Protein 5AB4 (pdb70)

CATH classification: 3.40.47.10

Sequence (800 aa):
SQVVRIVGVGRTGIGKLHKSVDELAASALKCALVDANMKQCDLQALIAVPSLASPQFMQAHHIATVAGLFPTKGKFIVRTVDTGGAGPITALGMAVDLVRTRCAETVAVIAADAVLSMGSGAFAERSNASLRRSGLPEPCIPHGYDRYAQWYMSRYGLKREQLAMVPVLMSKMAERHPEAMCQKAYTLDEVLHSRCVAPVTNLLECARRADGAVALIVSGEAHYAEHFAHLGGSKPIIASVAEASGPLFPPGSSDDIVPDIFSCRHAARDAFLSANLNVGDIHFFGLYDCFPICLIQAVEAVGLCPEGKGGEFMETAYNEMLNNGGVLDPSKFPINTHGGLQCFGAPWEVPAMYNITEAIAQLSEEAGDRQLTPVPKRALVYGNGGIFSASSVAILISDLSQVVRIVGVGRTGIGKLHKSVDELAASALKCALVDANMKQCDLQALIAVPSLASPQFMQAHHIATVAGLFPTKGKFIVRTVDTGGAGPITALGMAVDLVRTRCAETVAVIAADAVLSMGSGAFAERSNASLRRSGLPEPCIPHGYDRYAQWYMSRYGLKREQLAMVPVLMSKMAERHPEAMCQKAYTLDEVLHSRCVAPVTNLLECARRADGAVALIVSGEAHYAEHFAHLGGSKPIIASVAEASGPLFPPGSSDDIVPDIFSCRHAARDAFLSANLNVGDIHFFGLYDCFPICLIQAVEAVGLCPEGKGGEFMETAYNEMLNNGGVLDPSKFPINTHGGLQCFGAPWEVPAMYNITEAIAQLSEEAGDRQLTPVPKRALVYGNGGIFSASSVAILISDL

Organism: Trypanosoma brucei gambiense (strain MHOM/CI/86/DAL972) (NCBI:txid679716)

Solvent-accessible surface area: 26869 Å² total; per-residue (Å²): 28,139,41,2,15,1,0,1,32,4,67,19,35,24,10,117,44,155,82,61,5,27,89,0,0,16,36,0,4,119,62,0,7,120,71,0,124,12,151,71,56,40,4,37,0,0,0,0,2,32,6,22,25,48,72,22,32,0,3,0,0,6,3,0,21,52,23,33,12,25,110,39,156,46,73,5,4,2,12,6,0,16,1,0,6,0,0,0,0,1,0,0,12,9,0,11,58,10,2,118,87,154,39,2,52,0,0,0,0,1,1,2,0,6,0,31,52,42,30,73,58,37,52,42,119,87,8,24,35,2,4,96,141,19,74,9,71,126,56,7,33,21,29,0,1,6,51,0,3,67,18,6,48,102,133,30,37,6,116,51,68,14,3,0,11,0,0,1,0,0,0,35,1,0,72,53,7,113,65,6,36,9,100,171,21,28,72,18,83,93,0,47,156,18,147,90,26,3,83,13,6,2,94,46,1,27,34,99,65,0,0,0,0,0,0,0,0,0,0,0,57,54,12,30,58,116,106,42,113,127,155,3,0,41,27,0,9,10,26,8,39,10,20,0,11,0,14,0,21,1,74,41,64,45,131,90,6,75,56,103,30,15,4,1,116,51,0,1,141,44,0,22,122,80,23,130,31,87,47,53,39,5,116,0,4,0,0,10,0,14,14,5,3,0,0,0,6,0,0,18,12,5,45,45,19,93,104,3,73,0,1,86,38,0,64,91,10,21,66,76,6,100,125,81,69,22,74,4,56,19,71,116,1,28,0,0,0,3,0,1,4,2,0,3,1,9,0,38,2,1,0,0,0,4,0,0,8,4,0,16,19,0,1,9,94,116,0,56,120,21,33,11,98,120,51,3,141,62,0,0,0,1,0,2,1,16,1,5,0,3,4,0,0,0,0,0,7,14,83,176,10,117,31,1,38,1,3,1,30,3,65,19,34,19,6,116,61,141,96,46,2,13,86,3,0,17,34,0,4,123,62,0,11,123,74,0,102,11,147,76,46,39,3,67,0,0,0,0,2,34,4,18,18,49,72,26,31,0,3,0,0,3,4,0,24,52,24,40,10,32,136,37,135,40,44,4,4,1,19,7,0,15,4,0,4,1,0,0,0,4,0,0,12,3,0,12,52,6,0,91,77,152,51,4,47,2,0,0,0,1,0,2,1,7,0,38,37,34,31,84,51,27,37,41,111,93,8,25,42,7,2,111,163,14,70,15,70,138,44,11,24,18,29,0,2,2,44,1,1,68,17,7,69,96,133,53,47,14,116,44,78,14,2,0,8,0,0,3,0,0,0,42,0,0,75,53,15,106,75,5,58,4,88,162,20,22,85,36,85,64,0,58,153,22,153,82,23,2,86,19,4,11,67,40,0,20,29,76,54,0,0,0,0,0,0,0,0,0,0,1,67,75,36,19,64,131,110,28,94,138,119,4,0,31,27,0,5,4,17,8,35,12,25,8,10,2,12,0,26,3,39,81,65,60,85,110,3,60,53,80,12,13,7,1,110,76,0,0,113,39,0,12,137,84,17,138,41,87,41,54,57,2,99,0,1,0,0,14,0,10,12,2,2,0,0,0,13,0,0,16,3,1,35,49,19,91,112,13,88,1,2,85,39,0,60,84,6,29,72,87,3,102,144,91,66,27,82,7,54,8,44,134,1,16,0,0,0,3,0,1,3,2,0,4,0,8,0,34,2,1,0,0,0,5,0,0,25,5,0,13,14,0,5,22,121,112,0,62,118,18,32,4,95,117,59,6,128,49,0,0,0,1,0,2,0,13,1,2,0,3,2,0,0,0,0,0,7,4,87,155

Secondary structure (DSSP, 8-state):
--SEEEEEEEE---B-----HHHHHHHHHHHHHHHTT--GGG--EEEE---SSS--TTHHHHHHHHTT--S-SS--EEEEEEBTBTHHHHHHHHHHHHHHTTS-SEEEEEEEEETTTT-HHHHHHHHHHTTTTS-PPSSHHHHHHHHHHHHHHHHT---HHHHHHHHHHHHHHHTT-TT-S--SPPPHHHHHTSPEEETTEEGGGS--B-EEEEEEEEEEHHHHHHHT--TTTTS-EEEEEEEEE--SS--SSSSS--GGG--HHHHHHHHHHHHT--GGG---EEE--SSHHHHHHHHHHHTSS-TT-HHHHHHHHHHHHHTTTS---GGG--B-TT-HHHHT-B-TT-THHHHHHHHHHHHTT--GGG--SSPPSEEEEEEEETTTTEEEEEEEES--/--SEEEEEEEE---B-----HHHHHHHHHHHHHHHTT--GGG--EEEE---SSS--TTHHHHHHHHTT--S-SS--EEEEEE-GGGHHHHHHHHHHHHHHTTS-SEEEEEEEEETTTT-HHHHHHHHHHTTTTS-PPSSHHHHHHHHHHHHHHHHT---HHHHHHHHHHHHHHHTTSTTSS--SPPPHHHHHTSPEEETTEEGGGS--B-EEEEEEEEEEHHHHHTTT--TTTTS-EEEEEEEEE--SS--TTS----GGG--HHHHHHHHHHHHT--GGG---EE---SSHHHHHHHHHHHTSS-TT-HHHHHHHHHHHHHTTTS---GGGS-B-TT-HHHHT-B-TT-THHHHHHHHHHHHTT--GGG--SSPPSEEEEEEEETTTTEEEEEEEES--

Foldseek 3Di:
DVFKWQQFKFKDFKFQDPDDQLRQQLRQQVRRQVRNVHDLQQWQEEEEEAELLDGDDLVFVVSCVVSVSPDYDDHYYYDYDDQWLQRQQVVVVVQVVCCVVVNIFKYKYKYWYFLPNSDDVSNQVSCCVLCPPQPAPPVRQVSQLVLVVVLLCVVLVFDLLLQLLLLQVLLQLQLLAPRWQRNHGDDSVVSVVACCDYPSHHPLQAFAAMGMMMMTMMGHPVCSCVPPNLQFLLTWTFLFKFKDFADLGDPPPSVVDDPVRFCQLVGLVRQCVSSVHALVLAQAEEFAPRGSSRQLCNCCSSPVDPPSCSSVLSVVQSVVCVVPVVHRQCNSPRYNSNSHRSIRHDRTNHRLVVRVVCSSCQQVQNNPPSHDPPRRQKHKGWTHRRNSGMIMIIMIGRHD/DQWKWQQFKFKDFKFQDPDDQLRQQLRQVVRRCVRNQHDLQLWAEEEEEAELLDGDDLVQVVSCVSSPSPPYPPHHYYYYDDFWLQPQQVVVQVQSVCCNVVVTFKYKYKYFYRLVNSDPVSNQVSCCVVCPPQPADPVRQVSLLVLVVVLLCPPLVFDLLLQLLLLQLLLLLALQPPRWQRNHGDDSVRSVVAPCRYDSFHDLQAFFAIGMMMMTMMGHPVPSPVPRHLCLLQTWTFQFKFKWFADLGDDPVSDVDDPVRQTAQVQLVVQCVSNVHADVQAQAEEAARRGSVRVQCNCCRRPVDPPSCSSVLSVVQVVVLVVPPVRRQCQSVNYNSNSHSSIRHDSTNHRLVVSVVCSSCLCVVNSGPSHHPPRRQKHKGWTARRNSGMIMIIIIGRDD

Radius of gyration: 26.36 Å; Cα contacts (8 Å, |Δi|>4): 2101; chains: 2; bounding box: 57×54×94 Å

B-factor: mean 47.09, std 11.12, range [27.19, 120.5]

Structure (mmCIF, N/CA/C/O backbone):
data_5AB4
#
_entry.id   5AB4
#
_cell.length_a   67.448
_cell.length_b   67.448
_cell.length_c   157.050
_cell.angle_alpha   90.00
_cell.angle_beta   90.00
_cell.angle_gamma   120.00
#
_symmetry.space_group_name_H-M   'P 32'
#
loop_
_entity.id
_entity.type
_entity.pdbx_description
1 polymer 'SCP2-THIOLASE LIKE PROTEIN'
2 water water
#
loop_
_atom_site.group_PDB
_atom_site.id
_atom_site.type_symbol
_atom_site.label_atom_id
_atom_site.label_alt_id
_atom_site.label_comp_id
_atom_site.label_asym_id
_atom_site.label_entity_id
_atom_site.label_seq_id
_atom_site.pdbx_PDB_ins_code
_atom_site.Cartn_x
_atom_site.Cartn_y
_atom_site.Cartn_z
_atom_site.occupancy
_atom_site.B_iso_or_equiv
_atom_site.auth_seq_id
_atom_site.auth_comp_id
_atom_site.auth_asym_id
_atom_site.auth_atom_id
_atom_site.pdbx_PDB_model_num
ATOM 1 N N . SER A 1 19 ? 1.942 56.441 -8.368 1.00 56.33 3 SER A N 1
ATOM 2 C CA . SER A 1 19 ? 0.600 56.019 -7.982 1.00 50.97 3 SER A CA 1
ATOM 3 C C . SER A 1 19 ? -0.462 57.086 -8.260 1.00 55.06 3 SER A C 1
ATOM 4 O O . SER A 1 19 ? -1.602 56.957 -7.819 1.00 61.07 3 SER A O 1
ATOM 6 N N . GLN A 1 20 ? -0.091 58.133 -8.993 1.00 54.92 4 GLN A N 1
ATOM 7 C CA . GLN A 1 20 ? -1.057 59.138 -9.439 1.00 53.72 4 GLN A CA 1
ATOM 8 C C . GLN A 1 20 ? -1.660 58.765 -10.788 1.00 56.40 4 GLN A C 1
ATOM 9 O O . GLN A 1 20 ? -2.864 58.897 -10.999 1.00 57.94 4 GLN A O 1
ATOM 15 N N . VAL A 1 21 ? -0.821 58.313 -11.709 1.00 52.71 5 VAL A N 1
ATOM 16 C CA . VAL A 1 21 ? -1.334 57.759 -12.949 1.00 47.24 5 VAL A CA 1
ATOM 17 C C . VAL A 1 21 ? -1.491 56.277 -12.659 1.00 49.52 5 VAL A C 1
ATOM 18 O O . VAL A 1 21 ? -0.567 55.645 -12.156 1.00 54.39 5 VAL A O 1
ATOM 22 N N . VAL A 1 22 ? -2.664 55.723 -12.938 1.00 46.53 6 VAL A N 1
ATOM 23 C CA . VAL A 1 22 ? -2.950 54.359 -12.516 1.00 44.89 6 VAL A CA 1
ATOM 24 C C . VAL A 1 22 ? -3.191 53.467 -13.728 1.00 45.80 6 VAL A C 1
ATOM 25 O O . VAL A 1 22 ? -4.003 53.774 -14.597 1.00 39.05 6 VAL A O 1
ATOM 29 N N . ARG A 1 23 ? -2.456 52.363 -13.781 1.00 44.27 7 ARG A N 1
ATOM 30 C CA . ARG A 1 23 ? -2.482 51.498 -14.942 1.00 42.03 7 ARG A CA 1
ATOM 31 C C . ARG A 1 23 ? -2.973 50.103 -14.602 1.00 44.79 7 ARG A C 1
ATOM 32 O O . ARG A 1 23 ? -2.884 49.665 -13.458 1.00 41.91 7 ARG A O 1
ATOM 40 N N . ILE A 1 24 ? -3.483 49.408 -15.614 1.00 54.77 8 ILE A N 1
ATOM 41 C CA . ILE A 1 24 ? -3.679 47.968 -15.538 1.00 49.35 8 ILE A CA 1
ATOM 42 C C . ILE A 1 24 ? -2.337 47.342 -15.885 1.00 44.16 8 ILE A C 1
ATOM 43 O O . ILE A 1 24 ? -1.873 47.391 -17.023 1.00 47.79 8 ILE A O 1
ATOM 48 N N . VAL A 1 25 ? -1.714 46.768 -14.874 1.00 45.64 9 VAL A N 1
ATOM 49 C CA . VAL A 1 25 ? -0.307 46.456 -14.915 1.00 43.64 9 VAL A CA 1
ATOM 50 C C . VAL A 1 25 ? -0.121 44.985 -15.306 1.00 45.16 9 VAL A C 1
ATOM 51 O O . VAL A 1 25 ? 0.961 44.559 -15.719 1.00 51.75 9 VAL A O 1
ATOM 55 N N . GLY A 1 26 ? -1.210 44.229 -15.226 1.00 46.92 10 GLY A N 1
ATOM 56 C CA . GLY A 1 26 ? -1.211 42.831 -15.615 1.00 45.42 10 GLY A CA 1
ATOM 57 C C . GLY A 1 26 ? -2.579 42.379 -16.097 1.00 41.37 10 GLY A C 1
ATOM 58 O O . GLY A 1 26 ? -3.601 42.846 -15.599 1.00 42.47 10 GLY A O 1
ATOM 59 N N . VAL A 1 27 ? -2.601 41.472 -17.069 1.00 41.51 11 VAL A N 1
ATOM 60 C CA . VAL A 1 27 ? -3.844 40.881 -17.555 1.00 35.52 11 VAL A CA 1
ATOM 61 C C . VAL A 1 27 ? -3.641 39.409 -17.806 1.00 39.29 11 VAL A C 1
ATOM 62 O O . VAL A 1 27 ? -2.706 39.008 -18.489 1.00 42.41 11 VAL A O 1
ATOM 66 N N . GLY A 1 28 ? -4.546 38.609 -17.270 1.00 41.56 12 GLY A N 1
ATOM 67 C CA . GLY A 1 28 ? -4.482 37.178 -17.431 1.00 38.37 12 GLY A CA 1
ATOM 68 C C . GLY A 1 28 ? -5.881 36.668 -17.641 1.00 35.29 12 GLY A C 1
ATOM 69 O O . GLY A 1 28 ? -6.829 37.174 -17.048 1.00 38.58 12 GLY A O 1
ATOM 70 N N . ARG A 1 29 ? -6.022 35.688 -18.515 1.00 36.64 13 ARG A N 1
ATOM 71 C CA . ARG A 1 29 ? -7.311 35.061 -18.683 1.00 36.64 13 ARG A CA 1
ATOM 72 C C . ARG A 1 29 ? -7.131 33.623 -19.086 1.00 40.15 13 ARG A C 1
ATOM 73 O O . ARG A 1 29 ? -6.096 33.246 -19.623 1.00 42.36 13 ARG A O 1
ATOM 81 N N . THR A 1 30 ? -8.147 32.823 -18.800 1.00 41.34 14 THR A N 1
ATOM 82 C CA . THR A 1 30 ? -8.160 31.430 -19.192 1.00 38.31 14 THR A CA 1
ATOM 83 C C . THR A 1 30 ? -8.796 31.337 -20.557 1.00 37.34 14 THR A C 1
ATOM 84 O O . THR A 1 30 ? -9.207 32.344 -21.126 1.00 39.00 14 THR A O 1
ATOM 88 N N . GLY A 1 31 ? -8.873 30.123 -21.083 1.00 33.55 15 GLY A N 1
ATOM 89 C CA . GLY A 1 31 ? -9.682 29.873 -22.255 1.00 36.31 15 GLY A CA 1
ATOM 90 C C . GLY A 1 31 ? -11.152 30.054 -21.933 1.00 38.96 15 GLY A C 1
ATOM 91 O O . GLY A 1 31 ? -11.535 30.219 -20.773 1.00 44.73 15 GLY A O 1
ATOM 92 N N . ILE A 1 32 ? -11.978 30.021 -22.971 1.00 40.73 16 ILE A N 1
ATOM 93 C CA . ILE A 1 32 ? -13.419 30.154 -22.818 1.00 40.08 16 ILE A CA 1
ATOM 94 C C . ILE A 1 32 ? -14.120 28.973 -23.477 1.00 43.19 16 ILE A C 1
ATOM 95 O O . ILE A 1 32 ? -13.657 28.472 -24.500 1.00 43.36 16 ILE A O 1
ATOM 100 N N . GLY A 1 33 ? -15.209 28.498 -22.882 1.00 38.70 17 GLY A N 1
ATOM 101 C CA . GLY A 1 33 ? -15.872 27.323 -23.414 1.00 37.75 17 GLY A CA 1
ATOM 102 C C . GLY A 1 33 ? -16.392 26.392 -22.346 1.00 39.71 17 GLY A C 1
ATOM 103 O O . GLY A 1 33 ? -16.928 26.835 -21.339 1.00 42.34 17 GLY A O 1
ATOM 104 N N . LYS A 1 34 ? -16.252 25.094 -22.587 1.00 35.44 18 LYS A N 1
ATOM 105 C CA . LYS A 1 34 ? -16.608 24.064 -21.622 1.00 41.26 18 LYS A CA 1
ATOM 106 C C . LYS A 1 34 ? -15.282 23.511 -21.144 1.00 44.06 18 LYS A C 1
ATOM 107 O O . LYS A 1 34 ? -14.681 22.672 -21.810 1.00 55.23 18 LYS A O 1
ATOM 113 N N . LEU A 1 35 ? -14.824 23.986 -19.990 1.00 42.02 19 LEU A N 1
ATOM 114 C CA . LEU A 1 35 ? -13.428 23.813 -19.602 1.00 38.22 19 LEU A CA 1
ATOM 115 C C . LEU A 1 35 ? -13.115 22.704 -18.603 1.00 47.40 19 LEU A C 1
ATOM 116 O O . LEU A 1 35 ? -11.943 22.427 -18.358 1.00 57.71 19 LEU A O 1
ATOM 121 N N . HIS A 1 36 ? -14.141 22.083 -18.029 1.00 47.66 20 HIS A N 1
ATOM 122 C CA . HIS A 1 36 ? -13.935 21.008 -17.062 1.00 48.36 20 HIS A CA 1
ATOM 123 C C . HIS A 1 36 ? -13.010 21.465 -15.939 1.00 52.06 20 HIS A C 1
ATOM 124 O O . HIS A 1 36 ? -12.065 20.769 -15.564 1.00 46.02 20 HIS A O 1
ATOM 131 N N . LYS A 1 37 ? -13.280 22.663 -15.434 1.00 49.95 21 LYS A N 1
ATOM 132 C CA . LYS A 1 37 ? -12.506 23.238 -14.350 1.00 38.46 21 LYS A CA 1
ATOM 133 C C . LYS A 1 37 ? -13.425 23.871 -13.309 1.00 37.68 21 LYS A C 1
ATOM 134 O O . LYS A 1 37 ? -14.494 24.376 -13.650 1.00 38.49 21 LYS A O 1
ATOM 140 N N . SER A 1 38 ? -13.014 23.834 -12.044 1.00 41.24 22 SER A N 1
ATOM 141 C CA . SER A 1 38 ? -13.779 24.461 -10.965 1.00 36.93 22 SER A CA 1
ATOM 142 C C . SER A 1 38 ? -13.636 25.972 -11.092 1.00 35.49 22 SER A C 1
ATOM 143 O O . SER A 1 38 ? -12.723 26.447 -11.763 1.00 45.23 22 SER A O 1
ATOM 146 N N . VAL A 1 39 ? -14.523 26.734 -10.465 1.00 35.48 23 VAL A N 1
ATOM 147 C CA . VAL A 1 39 ? -14.403 28.185 -10.525 1.00 33.47 23 VAL A CA 1
ATOM 148 C C . VAL A 1 39 ? -13.119 28.674 -9.849 1.00 34.68 23 VAL A C 1
ATOM 149 O O . VAL A 1 39 ? -12.530 29.666 -10.262 1.00 33.88 23 VAL A O 1
ATOM 153 N N . ASP A 1 40 ? -12.672 27.951 -8.828 1.00 38.86 24 ASP A N 1
ATOM 154 C CA . ASP A 1 40 ? -11.474 28.329 -8.085 1.00 38.46 24 ASP A CA 1
ATOM 155 C C . ASP A 1 40 ? -10.191 28.041 -8.849 1.00 41.61 24 ASP A C 1
ATOM 156 O O . ASP A 1 40 ? -9.190 28.729 -8.661 1.00 40.97 24 ASP A O 1
ATOM 161 N N . GLU A 1 41 ? -10.215 26.999 -9.677 1.00 43.92 25 GLU A N 1
ATOM 162 C CA . GLU A 1 41 ? -9.094 26.694 -10.563 1.00 37.61 25 GLU A CA 1
ATOM 163 C C . GLU A 1 41 ? -8.932 27.790 -11.602 1.00 37.52 25 GLU A C 1
ATOM 164 O O . GLU A 1 41 ? -7.819 28.210 -11.901 1.00 40.64 25 GLU A O 1
ATOM 170 N N . LEU A 1 42 ? -10.052 28.226 -12.172 1.00 40.36 26 LEU A N 1
ATOM 171 C CA . LEU A 1 42 ? -10.039 29.267 -13.197 1.00 39.95 26 LEU A CA 1
ATOM 172 C C . LEU A 1 42 ? -9.532 30.594 -12.641 1.00 43.35 26 LEU A C 1
ATOM 173 O O . LEU A 1 42 ? -8.646 31.215 -13.225 1.00 47.74 26 LEU A O 1
ATOM 178 N N . ALA A 1 43 ? -10.094 31.029 -11.518 1.00 42.59 27 ALA A N 1
ATOM 179 C CA . ALA A 1 43 ? -9.650 32.261 -10.875 1.00 36.63 27 ALA A CA 1
ATOM 180 C C . ALA A 1 43 ? -8.168 32.218 -10.515 1.00 41.02 27 ALA A C 1
ATOM 181 O O . ALA A 1 43 ? -7.439 33.185 -10.720 1.00 42.65 27 ALA A O 1
ATOM 183 N N . ALA A 1 44 ? -7.732 31.084 -9.980 1.00 37.61 28 ALA A N 1
ATOM 184 C CA . ALA A 1 44 ? -6.341 30.911 -9.589 1.00 39.10 28 ALA A CA 1
ATOM 185 C C . ALA A 1 44 ? -5.424 30.902 -10.802 1.00 44.44 28 ALA A C 1
ATOM 186 O O . ALA A 1 44 ? -4.341 31.482 -10.764 1.00 50.72 28 ALA A O 1
ATOM 188 N N . SER A 1 45 ? -5.857 30.230 -11.870 1.00 47.54 29 SER A N 1
ATOM 189 C CA . SER A 1 45 ? -5.082 30.147 -13.110 1.00 38.21 29 SER A CA 1
ATOM 190 C C . SER A 1 45 ? -4.938 31.502 -13.779 1.00 40.53 29 SER A C 1
ATOM 191 O O . SER A 1 45 ? -3.869 31.851 -14.269 1.00 46.67 29 SER A O 1
ATOM 194 N N . ALA A 1 46 ? -6.034 32.249 -13.822 1.00 45.91 30 ALA A N 1
ATOM 195 C CA . ALA A 1 46 ? -6.030 33.580 -14.409 1.00 41.40 30 ALA A CA 1
ATOM 196 C C . ALA A 1 46 ? -5.210 34.577 -13.587 1.00 47.91 30 ALA A C 1
ATOM 197 O O . ALA A 1 46 ? -4.560 35.460 -14.153 1.00 50.45 30 ALA A O 1
ATOM 199 N N . LEU A 1 47 ? -5.229 34.430 -12.262 1.00 43.02 31 LEU A N 1
ATOM 200 C CA . LEU A 1 47 ? -4.503 35.349 -11.393 1.00 38.26 31 LEU A CA 1
ATOM 201 C C . LEU A 1 47 ? -3.006 35.121 -11.495 1.00 39.42 31 LEU A C 1
ATOM 202 O O . LEU A 1 47 ? -2.239 36.074 -11.533 1.00 43.50 31 LEU A O 1
ATOM 207 N N . LYS A 1 48 ? -2.595 33.858 -11.554 1.00 40.74 32 LYS A N 1
ATOM 208 C CA . LYS A 1 48 ? -1.186 33.523 -11.754 1.00 41.21 32 LYS A CA 1
ATOM 209 C C . LYS A 1 48 ? -0.704 33.975 -13.131 1.00 41.68 32 LYS A C 1
ATOM 210 O O . LYS A 1 48 ? 0.460 34.331 -13.301 1.00 39.46 32 LYS A O 1
ATOM 216 N N . CYS A 1 49 ? -1.605 33.941 -14.111 1.00 42.84 33 CYS A N 1
ATOM 217 C CA . CYS A 1 49 ? -1.308 34.425 -15.456 1.00 44.38 33 CYS A CA 1
ATOM 218 C C . CYS A 1 49 ? -1.128 35.932 -15.447 1.00 46.85 33 CYS A C 1
ATOM 219 O O . CYS A 1 49 ? -0.179 36.449 -16.033 1.00 50.15 33 CYS A O 1
ATOM 222 N N . ALA A 1 50 ? -2.049 36.633 -14.792 1.00 44.94 34 ALA A N 1
ATOM 223 C CA . ALA A 1 50 ? -1.966 38.087 -14.655 1.00 44.90 34 ALA A CA 1
ATOM 224 C C . ALA A 1 50 ? -0.714 38.538 -13.900 1.00 42.68 34 ALA A C 1
ATOM 225 O O . ALA A 1 50 ? -0.174 39.610 -14.166 1.00 39.62 34 ALA A O 1
ATOM 227 N N . LEU A 1 51 ? -0.273 37.720 -12.947 1.00 45.64 35 LEU A N 1
ATOM 228 C CA . LEU A 1 51 ? 0.911 38.027 -12.153 1.00 43.80 35 LEU A CA 1
ATOM 229 C C . LEU A 1 51 ? 2.188 37.745 -12.935 1.00 44.24 35 LEU A C 1
ATOM 230 O O . LEU A 1 51 ? 3.136 38.521 -12.866 1.00 51.08 35 LEU A O 1
ATOM 235 N N . VAL A 1 52 ? 2.206 36.641 -13.678 1.00 45.41 36 VAL A N 1
ATOM 236 C CA . VAL A 1 52 ? 3.303 36.358 -14.606 1.00 52.70 36 VAL A CA 1
ATOM 237 C C . VAL A 1 52 ? 3.406 37.492 -15.631 1.00 47.34 36 VAL A C 1
ATOM 238 O O . VAL A 1 52 ? 4.505 37.925 -15.973 1.00 55.49 36 VAL A O 1
ATOM 242 N N . ASP A 1 53 ? 2.254 37.987 -16.083 1.00 47.09 37 ASP A N 1
ATOM 243 C CA . ASP A 1 53 ? 2.178 39.075 -17.068 1.00 43.68 37 ASP A CA 1
ATOM 244 C C . ASP A 1 53 ? 2.748 40.393 -16.561 1.00 48.78 37 ASP A C 1
ATOM 245 O O . ASP A 1 53 ? 3.150 41.243 -17.353 1.00 56.43 37 ASP A O 1
ATOM 250 N N . ALA A 1 54 ? 2.779 40.569 -15.247 1.00 48.54 38 ALA A N 1
ATOM 251 C CA . ALA A 1 54 ? 3.269 41.811 -14.673 1.00 43.35 38 ALA A CA 1
ATOM 252 C C . ALA A 1 54 ? 4.681 41.658 -14.125 1.00 48.74 38 ALA A C 1
ATOM 253 O O . ALA A 1 54 ? 5.258 42.623 -13.634 1.00 54.05 38 ALA A O 1
ATOM 255 N N . ASN A 1 55 ? 5.236 40.452 -14.242 1.00 58.38 39 ASN A N 1
ATOM 256 C CA . ASN A 1 55 ? 6.507 40.088 -13.602 1.00 70.04 39 ASN A CA 1
ATOM 257 C C . ASN A 1 55 ? 6.370 40.284 -12.087 1.00 72.27 39 ASN A C 1
ATOM 258 O O . ASN A 1 55 ? 7.222 40.897 -11.443 1.00 73.91 39 ASN A O 1
ATOM 263 N N . MET A 1 56 ? 5.280 39.744 -11.537 1.00 62.53 40 MET A N 1
ATOM 264 C CA . MET A 1 56 ? 4.948 39.873 -10.121 1.00 53.94 40 MET A CA 1
ATOM 265 C C . MET A 1 56 ? 4.720 38.499 -9.481 1.00 59.43 40 MET A C 1
ATOM 266 O O . MET A 1 56 ? 4.468 37.511 -10.176 1.00 54.67 40 MET A O 1
ATOM 271 N N . LYS A 1 57 ? 4.814 38.444 -8.153 1.00 52.08 41 LYS A N 1
ATOM 272 C CA . LYS A 1 57 ? 4.416 37.259 -7.389 1.00 52.70 41 LYS A CA 1
ATOM 273 C C . LYS A 1 57 ? 3.238 37.571 -6.463 1.00 49.73 41 LYS A C 1
ATOM 274 O O . LYS A 1 57 ? 2.862 38.732 -6.316 1.00 50.41 41 LYS A O 1
ATOM 280 N N . GLN A 1 58 ? 2.634 36.529 -5.890 1.00 48.80 42 GLN A N 1
ATOM 281 C CA . GLN A 1 58 ? 1.555 36.673 -4.908 1.00 49.94 42 GLN A CA 1
ATOM 282 C C . GLN A 1 58 ? 1.895 37.748 -3.889 1.00 54.24 42 GLN A C 1
ATOM 283 O O . GLN A 1 58 ? 1.038 38.522 -3.471 1.00 57.40 42 GLN A O 1
ATOM 289 N N . CYS A 1 59 ? 3.155 37.745 -3.467 1.00 53.48 43 CYS A N 1
ATOM 290 C CA . CYS A 1 59 ? 3.663 38.638 -2.435 1.00 54.78 43 CYS A CA 1
ATOM 291 C C . CYS A 1 59 ? 3.502 40.124 -2.758 1.00 55.86 43 CYS A C 1
ATOM 292 O O . CYS A 1 59 ? 3.453 40.956 -1.850 1.00 58.86 43 CYS A O 1
ATOM 295 N N . ASP A 1 60 ? 3.420 40.448 -4.049 1.00 60.23 44 ASP A N 1
ATOM 296 C CA . ASP A 1 60 ? 3.314 41.834 -4.516 1.00 52.23 44 ASP A CA 1
ATOM 297 C C . ASP A 1 60 ? 1.887 42.367 -4.508 1.00 45.50 44 ASP A C 1
ATOM 298 O O . ASP A 1 60 ? 1.662 43.535 -4.804 1.00 40.89 44 ASP A O 1
ATOM 303 N N . LEU A 1 61 ? 0.926 41.525 -4.156 1.00 47.62 45 LEU A N 1
ATOM 304 C CA . LEU A 1 61 ? -0.462 41.953 -4.142 1.00 44.21 45 LEU A CA 1
ATOM 305 C C . LEU A 1 61 ? -0.782 42.516 -2.763 1.00 46.68 45 LEU A C 1
ATOM 306 O O . LEU A 1 61 ? -0.316 41.997 -1.748 1.00 53.53 45 LEU A O 1
ATOM 311 N N . GLN A 1 62 ? -1.572 43.583 -2.730 1.00 44.21 46 GLN A N 1
ATOM 312 C CA . GLN A 1 62 ? -1.942 44.220 -1.473 1.00 51.41 46 GLN A CA 1
ATOM 313 C C . GLN A 1 62 ? -3.451 44.369 -1.344 1.00 53.88 46 GLN A C 1
ATOM 314 O O . GLN A 1 62 ? -3.954 44.958 -0.386 1.00 50.85 46 GLN A O 1
ATOM 320 N N . ALA A 1 63 ? -4.161 43.827 -2.326 1.00 51.82 47 ALA A N 1
ATOM 321 C CA . ALA A 1 63 ? -5.615 43.802 -2.320 1.00 45.32 47 ALA A CA 1
ATOM 322 C C . ALA A 1 63 ? -6.145 42.791 -3.327 1.00 44.39 47 ALA A C 1
ATOM 323 O O . ALA A 1 63 ? -5.453 42.421 -4.272 1.00 39.58 47 ALA A O 1
ATOM 325 N N . LEU A 1 64 ? -7.378 42.350 -3.121 1.00 39.31 48 LEU A N 1
ATOM 326 C CA . LEU A 1 64 ? -8.034 41.455 -4.061 1.00 37.08 48 LEU A CA 1
ATOM 327 C C . LEU A 1 64 ? -9.514 41.791 -4.117 1.00 33.89 48 LEU A C 1
ATOM 328 O O . LEU A 1 64 ? -10.193 41.845 -3.095 1.00 34.44 48 LEU A O 1
ATOM 333 N N . ILE A 1 65 ? -10.009 42.019 -5.322 1.00 33.74 49 ILE A N 1
ATOM 334 C CA . ILE A 1 65 ? -11.428 42.254 -5.524 1.00 36.26 49 ILE A CA 1
ATOM 335 C C . ILE A 1 65 ? -11.979 41.216 -6.495 1.00 35.96 49 ILE A C 1
ATOM 336 O O . ILE A 1 65 ? -11.342 40.878 -7.486 1.00 36.68 49 ILE A O 1
ATOM 341 N N . ALA A 1 66 ? -13.146 40.677 -6.181 1.00 36.58 50 ALA A N 1
ATOM 342 C CA . ALA A 1 66 ? -13.761 39.682 -7.033 1.00 31.36 50 ALA A CA 1
ATOM 343 C C . ALA A 1 66 ? -15.250 39.922 -7.114 1.00 40.10 50 ALA A C 1
ATOM 344 O O . ALA A 1 66 ? -15.797 40.753 -6.389 1.00 42.30 50 ALA A O 1
ATOM 346 N N . VAL A 1 67 ? -15.900 39.179 -7.998 1.00 35.18 51 VAL A N 1
ATOM 347 C CA . VAL A 1 67 ? -17.337 39.271 -8.176 1.00 37.63 51 VAL A CA 1
ATOM 348 C C . VAL A 1 67 ? -17.917 37.865 -7.987 1.00 38.77 51 VAL A C 1
ATOM 349 O O . VAL A 1 67 ? -17.208 36.876 -8.152 1.00 39.73 51 VAL A O 1
ATOM 353 N N . PRO A 1 68 ? -19.198 37.771 -7.608 1.00 33.92 52 PRO A N 1
ATOM 354 C CA . PRO A 1 68 ? -19.814 36.476 -7.290 1.00 37.55 52 PRO A CA 1
ATOM 355 C C . PRO A 1 68 ? -19.928 35.504 -8.466 1.00 46.88 52 PRO A C 1
ATOM 356 O O . PRO A 1 68 ? -19.958 35.920 -9.624 1.00 47.23 52 PRO A O 1
ATOM 360 N N . SER A 1 69 ? -19.981 34.210 -8.154 1.00 48.91 53 SER A N 1
ATOM 361 C CA . SER A 1 69 ? -20.129 33.155 -9.161 1.00 44.39 53 SER A CA 1
ATOM 362 C C . SER A 1 69 ? -21.509 32.490 -9.070 1.00 46.01 53 SER A C 1
ATOM 363 O O . SER A 1 69 ? -22.021 32.268 -7.972 1.00 44.99 53 SER A O 1
ATOM 366 N N . LEU A 1 70 ? -22.131 32.214 -10.215 1.00 39.25 54 LEU A N 1
ATOM 367 C CA . LEU A 1 70 ? -23.432 31.536 -10.227 1.00 38.03 54 LEU A CA 1
ATOM 368 C C . LEU A 1 70 ? -23.266 30.023 -10.084 1.00 40.36 54 LEU A C 1
ATOM 369 O O . LEU A 1 70 ? -24.066 29.356 -9.428 1.00 45.26 54 LEU A O 1
ATOM 374 N N . ALA A 1 71 ? -22.208 29.494 -10.691 1.00 39.95 55 ALA A N 1
ATOM 375 C CA . ALA A 1 71 ? -21.919 28.067 -10.642 1.00 39.53 55 ALA A CA 1
ATOM 376 C C . ALA A 1 71 ? -21.510 27.664 -9.235 1.00 44.66 55 ALA A C 1
ATOM 377 O O . ALA A 1 71 ? -21.955 26.646 -8.713 1.00 48.29 55 ALA A O 1
ATOM 379 N N . SER A 1 72 ? -20.674 28.485 -8.614 1.00 41.31 56 SER A N 1
ATOM 380 C CA . SER A 1 72 ? -20.161 28.191 -7.291 1.00 35.50 56 SER A CA 1
ATOM 381 C C . SER A 1 72 ? -20.423 29.400 -6.442 1.00 39.12 56 SER A C 1
ATOM 382 O O . SER A 1 72 ? -19.507 30.163 -6.154 1.00 46.53 56 SER A O 1
ATOM 385 N N . PRO A 1 73 ? -21.689 29.582 -6.043 1.00 40.32 57 PRO A N 1
ATOM 386 C CA . PRO A 1 73 ? -22.011 30.722 -5.189 1.00 40.74 57 PRO A CA 1
ATOM 387 C C . PRO A 1 73 ? -21.272 30.559 -3.885 1.00 41.44 57 PRO A C 1
ATOM 388 O O . PRO A 1 73 ? -21.175 29.449 -3.367 1.00 44.76 57 PRO A O 1
ATOM 392 N N . GLN A 1 74 ? -20.716 31.643 -3.373 1.00 40.00 58 GLN A N 1
ATOM 393 C CA . GLN A 1 74 ? -19.870 31.519 -2.213 1.00 40.97 58 GLN A CA 1
ATOM 394 C C . GLN A 1 74 ? -19.977 32.762 -1.353 1.00 35.94 58 GLN A C 1
ATOM 395 O O . GLN A 1 74 ? -19.875 33.883 -1.845 1.00 37.20 58 GLN A O 1
ATOM 401 N N . PHE A 1 75 ? -20.246 32.539 -0.074 1.00 39.10 59 PHE A N 1
ATOM 402 C CA . PHE A 1 75 ? -20.185 33.577 0.937 1.00 35.28 59 PHE A CA 1
ATOM 403 C C . PHE A 1 75 ? -18.762 34.107 0.970 1.00 33.05 59 PHE A C 1
ATOM 404 O O . PHE A 1 75 ? -17.816 33.323 0.978 1.00 35.92 59 PHE A O 1
ATOM 412 N N . MET A 1 76 ? -18.614 35.429 0.967 1.00 30.30 60 MET A N 1
ATOM 413 C CA . MET A 1 76 ? -17.294 36.059 0.899 1.00 34.73 60 MET A CA 1
ATOM 414 C C . MET A 1 76 ? -16.412 35.439 -0.196 1.00 35.44 60 MET A C 1
ATOM 415 O O . MET A 1 76 ? -15.309 34.950 0.075 1.00 37.56 60 MET A O 1
ATOM 420 N N . GLN A 1 77 ? -16.927 35.471 -1.426 1.00 37.20 61 GLN A N 1
ATOM 421 C CA . GLN A 1 77 ? -16.350 34.793 -2.593 1.00 36.56 61 GLN A CA 1
ATOM 422 C C . GLN A 1 77 ? -14.858 35.044 -2.808 1.00 35.82 61 GLN A C 1
ATOM 423 O O . GLN A 1 77 ? -14.090 34.116 -3.060 1.00 41.56 61 GLN A O 1
ATOM 429 N N . ALA A 1 78 ? -14.457 36.305 -2.715 1.00 40.39 62 ALA A N 1
ATOM 430 C CA . ALA A 1 78 ? -13.057 36.679 -2.881 1.00 39.39 62 ALA A CA 1
ATOM 431 C C . ALA A 1 78 ? -12.141 36.135 -1.781 1.00 38.43 62 ALA A C 1
ATOM 432 O O . ALA A 1 78 ? -10.999 35.770 -2.055 1.00 35.89 62 ALA A O 1
ATOM 434 N N . HIS A 1 79 ? -12.629 36.085 -0.543 1.00 36.69 63 HIS A N 1
ATOM 435 C CA . HIS A 1 79 ? -11.825 35.537 0.544 1.00 37.13 63 HIS A CA 1
ATOM 436 C C . HIS A 1 79 ? -11.632 34.050 0.325 1.00 39.06 63 HIS A C 1
ATOM 437 O O . HIS A 1 79 ? -10.563 33.509 0.592 1.00 41.82 63 HIS A O 1
ATOM 444 N N . HIS A 1 80 ? -12.687 33.389 -0.134 1.00 38.76 64 HIS A N 1
ATOM 445 C CA . HIS A 1 80 ? -12.623 31.970 -0.449 1.00 37.74 64 HIS A CA 1
ATOM 446 C C . HIS A 1 80 ? -11.577 31.695 -1.525 1.00 38.57 64 HIS A C 1
ATOM 447 O O . HIS A 1 80 ? -10.829 30.722 -1.441 1.00 42.62 64 HIS A O 1
ATOM 454 N N . ILE A 1 81 ? -11.523 32.556 -2.536 1.00 44.41 65 ILE A N 1
ATOM 455 C CA . ILE A 1 81 ? -10.570 32.378 -3.625 1.00 43.31 65 ILE A CA 1
ATOM 456 C C . ILE A 1 81 ? -9.131 32.549 -3.138 1.00 40.81 65 ILE A C 1
ATOM 457 O O . ILE A 1 81 ? -8.275 31.712 -3.407 1.00 41.08 65 ILE A O 1
ATOM 462 N N . ALA A 1 82 ? -8.872 33.620 -2.400 1.00 35.55 66 ALA A N 1
ATOM 463 C CA . ALA A 1 82 ? -7.528 33.895 -1.915 1.00 33.79 66 ALA A CA 1
ATOM 464 C C . ALA A 1 82 ? -7.033 32.842 -0.919 1.00 42.68 66 ALA A C 1
ATOM 465 O O . ALA A 1 82 ? -5.828 32.637 -0.772 1.00 46.01 66 ALA A O 1
ATOM 467 N N . THR A 1 83 ? -7.967 32.187 -0.233 1.00 44.02 67 THR A N 1
ATOM 468 C CA . THR A 1 83 ? -7.636 31.170 0.762 1.00 38.88 67 THR A CA 1
ATOM 469 C C . THR A 1 83 ? -7.268 29.851 0.080 1.00 47.32 67 THR A C 1
ATOM 470 O O . THR A 1 83 ? -6.211 29.273 0.346 1.00 46.71 67 THR A O 1
ATOM 474 N N . VAL A 1 84 ? -8.161 29.380 -0.788 1.00 48.61 68 VAL A N 1
ATOM 475 C CA . VAL A 1 84 ? -7.964 28.143 -1.541 1.00 41.95 68 VAL A CA 1
ATOM 476 C C . VAL A 1 84 ? -6.758 28.233 -2.473 1.00 46.73 68 VAL A C 1
ATOM 477 O O . VAL A 1 84 ? -5.996 27.275 -2.623 1.00 48.10 68 VAL A O 1
ATOM 481 N N . ALA A 1 85 ? -6.576 29.410 -3.067 1.00 47.65 69 ALA A N 1
ATOM 482 C CA . ALA A 1 85 ? -5.461 29.671 -3.970 1.00 51.05 69 ALA A CA 1
ATOM 483 C C . ALA A 1 85 ? -4.172 29.977 -3.216 1.00 51.27 69 ALA A C 1
ATOM 484 O O . ALA A 1 85 ? -3.127 30.198 -3.826 1.00 59.14 69 ALA A O 1
ATOM 486 N N . GLY A 1 86 ? -4.255 30.033 -1.893 1.00 42.09 70 GLY A N 1
ATOM 487 C CA . GLY A 1 86 ? -3.062 30.179 -1.083 1.00 49.39 70 GLY A CA 1
ATOM 488 C C . GLY A 1 86 ? -2.415 31.548 -1.054 1.00 49.10 70 GLY A C 1
ATOM 489 O O . GLY A 1 86 ? -1.192 31.659 -1.006 1.00 49.18 70 GLY A O 1
ATOM 490 N N . LEU A 1 87 ? -3.224 32.599 -1.080 1.00 47.08 71 LEU A N 1
ATOM 491 C CA . LEU A 1 87 ? -2.681 33.951 -1.037 1.00 46.87 71 LEU A CA 1
ATOM 492 C C . LEU A 1 87 ? -2.239 34.250 0.382 1.00 46.18 71 LEU A C 1
ATOM 493 O O . LEU A 1 87 ? -1.579 35.251 0.648 1.00 55.16 71 LEU A O 1
ATOM 498 N N . PHE A 1 88 ? -2.628 33.367 1.292 1.00 52.73 72 PHE A N 1
ATOM 499 C CA . PHE A 1 88 ? -2.318 33.508 2.704 1.00 57.37 72 PHE A CA 1
ATOM 500 C C . PHE A 1 88 ? -1.283 32.462 3.149 1.00 57.63 72 PHE A C 1
ATOM 501 O O . PHE A 1 88 ? -1.241 31.359 2.601 1.00 56.16 72 PHE A O 1
ATOM 509 N N . PRO A 1 89 ? -0.423 32.808 4.124 1.00 69.07 73 PRO A N 1
ATOM 510 C CA . PRO A 1 89 ? -0.353 34.069 4.883 1.00 72.50 73 PRO A CA 1
ATOM 511 C C . PRO A 1 89 ? 0.221 35.210 4.048 1.00 72.46 73 PRO A C 1
ATOM 512 O O . PRO A 1 89 ? 0.840 34.940 3.020 1.00 80.48 73 PRO A O 1
ATOM 516 N N . THR A 1 90 ? 0.026 36.457 4.472 1.00 75.59 74 THR A N 1
ATOM 517 C CA . THR A 1 90 ? 0.382 37.588 3.616 1.00 84.04 74 THR A CA 1
ATOM 518 C C . THR A 1 90 ? 1.478 38.439 4.252 1.00 93.61 74 THR A C 1
ATOM 519 O O . THR A 1 90 ? 1.637 38.478 5.476 1.00 79.61 74 THR A O 1
ATOM 523 N N . LYS A 1 91 ? 2.220 39.127 3.390 1.00 98.50 75 LYS A N 1
ATOM 524 C CA . LYS A 1 91 ? 3.393 39.891 3.791 1.00 93.05 75 LYS A CA 1
ATOM 525 C C . LYS A 1 91 ? 3.056 41.238 4.430 1.00 91.92 75 LYS A C 1
ATOM 526 O O . LYS A 1 91 ? 3.352 41.466 5.605 1.00 80.79 75 LYS A O 1
ATOM 532 N N . GLY A 1 92 ? 2.439 42.127 3.660 1.00 96.33 76 GLY A N 1
ATOM 533 C CA . GLY A 1 92 ? 2.084 43.435 4.181 1.00 98.13 76 GLY A CA 1
ATOM 534 C C . GLY A 1 92 ? 0.826 44.035 3.590 1.00 84.53 76 GLY A C 1
ATOM 535 O O . GLY A 1 92 ? 0.854 44.588 2.491 1.00 86.69 76 GLY A O 1
ATOM 536 N N . LYS A 1 93 ? -0.267 43.926 4.341 1.00 85.71 77 LYS A N 1
ATOM 537 C CA . LYS A 1 93 ? -1.566 44.508 4.002 1.00 82.48 77 LYS A CA 1
ATOM 538 C C . LYS A 1 93 ? -2.125 43.867 2.737 1.00 71.41 77 LYS A C 1
ATOM 539 O O . LYS A 1 93 ? -1.500 43.882 1.680 1.00 68.47 77 LYS A O 1
ATOM 545 N N . PHE A 1 94 ? -3.321 43.308 2.853 1.00 62.84 78 PHE A N 1
ATOM 546 C CA . PHE A 1 94 ? -3.933 42.598 1.746 1.00 57.63 78 PHE A CA 1
ATOM 547 C C . PHE A 1 94 ? -5.430 42.653 1.970 1.00 55.99 78 PHE A C 1
ATOM 548 O O . PHE A 1 94 ? -6.012 41.725 2.515 1.00 64.36 78 PHE A O 1
ATOM 556 N N . ILE A 1 95 ? -6.047 43.737 1.508 1.00 46.96 79 ILE A N 1
ATOM 557 C CA . ILE A 1 95 ? -7.479 43.960 1.680 1.00 44.84 79 ILE A CA 1
ATOM 558 C C . ILE A 1 95 ? -8.279 43.217 0.612 1.00 40.72 79 ILE A C 1
ATOM 559 O O . ILE A 1 95 ? -7.953 43.270 -0.562 1.00 48.47 79 ILE A O 1
ATOM 564 N N . VAL A 1 96 ? -9.341 42.539 1.021 1.00 33.01 80 VAL A N 1
ATOM 565 C CA . VAL A 1 96 ? -10.142 41.747 0.106 1.00 30.70 80 VAL A CA 1
ATOM 566 C C . VAL A 1 96 ? -11.610 42.154 0.193 1.00 34.52 80 VAL A C 1
ATOM 567 O O . VAL A 1 96 ? -12.130 42.354 1.283 1.00 44.72 80 VAL A O 1
ATOM 571 N N . ARG A 1 97 ? -12.263 42.332 -0.952 1.00 36.40 81 ARG A N 1
ATOM 572 C CA . ARG A 1 97 ? -13.684 42.686 -0.983 1.00 36.05 81 ARG A CA 1
ATOM 573 C C . ARG A 1 97 ? -14.381 41.982 -2.131 1.00 35.67 81 ARG A C 1
ATOM 574 O O . ARG A 1 97 ? -13.769 41.715 -3.156 1.00 40.36 81 ARG A O 1
ATOM 582 N N . THR A 1 98 ? -15.662 41.684 -1.955 1.00 35.21 82 THR A N 1
ATOM 583 C CA . THR A 1 98 ? -16.465 41.114 -3.027 1.00 34.78 82 THR A CA 1
ATOM 584 C C . THR A 1 98 ? -17.550 42.113 -3.356 1.00 33.69 82 THR A C 1
ATOM 585 O O . THR A 1 98 ? -18.201 42.644 -2.460 1.00 37.40 82 THR A O 1
ATOM 589 N N . VAL A 1 99 ? -17.713 42.398 -4.641 1.00 33.93 83 VAL A N 1
ATOM 590 C CA . VAL A 1 99 ? -18.741 43.324 -5.090 1.00 39.59 83 VAL A CA 1
ATOM 591 C C . VAL A 1 99 ? -19.687 42.659 -6.076 1.00 40.96 83 VAL A C 1
ATOM 592 O O . VAL A 1 99 ? -19.267 41.880 -6.926 1.00 35.15 83 VAL A O 1
ATOM 596 N N . ASP A 1 100 ? -20.968 42.989 -5.957 1.00 42.25 84 ASP A N 1
ATOM 597 C CA . ASP A 1 100 ? -21.977 42.490 -6.873 1.00 43.28 84 ASP A CA 1
ATOM 598 C C . ASP A 1 100 ? -22.778 43.632 -7.466 1.00 39.33 84 ASP A C 1
ATOM 599 O O . ASP A 1 100 ? -23.611 44.245 -6.800 1.00 40.76 84 ASP A O 1
ATOM 604 N N . THR A 1 101 ? -22.477 43.931 -8.720 1.00 38.91 85 THR A N 1
ATOM 605 C CA . THR A 1 101 ? -23.303 44.809 -9.521 1.00 35.34 85 THR A CA 1
ATOM 606 C C . THR A 1 101 ? -23.597 44.047 -10.797 1.00 35.70 85 THR A C 1
ATOM 607 O O . THR A 1 101 ? -23.711 44.625 -11.866 1.00 38.87 85 THR A O 1
ATOM 611 N N . GLY A 1 102 ? -23.730 42.731 -10.658 1.00 35.52 86 GLY A N 1
ATOM 612 C CA . GLY A 1 102 ? -24.012 41.853 -11.776 1.00 31.52 86 GLY A CA 1
ATOM 613 C C . GLY A 1 102 ? -22.905 41.853 -12.809 1.00 31.76 86 GLY A C 1
ATOM 614 O O . GLY A 1 102 ? -21.729 41.855 -12.466 1.00 36.43 86 GLY A O 1
ATOM 615 N N . GLY A 1 103 ? -23.281 41.842 -14.080 1.00 33.57 87 GLY A N 1
ATOM 616 C CA . GLY A 1 103 ? -22.302 41.859 -15.152 1.00 37.32 87 GLY A CA 1
ATOM 617 C C . GLY A 1 103 ? -21.495 43.145 -15.252 1.00 36.09 87 GLY A C 1
ATOM 618 O O . GLY A 1 103 ? -20.546 43.230 -16.032 1.00 36.15 87 GLY A O 1
ATOM 619 N N . ALA A 1 104 ? -21.876 44.148 -14.467 1.00 34.97 88 ALA A N 1
ATOM 620 C CA . ALA A 1 104 ? -21.134 45.401 -14.394 1.00 36.20 88 ALA A CA 1
ATOM 621 C C . ALA A 1 104 ? -19.948 45.301 -13.438 1.00 36.69 88 ALA A C 1
ATOM 622 O O . ALA A 1 104 ? -19.095 46.189 -13.391 1.00 39.20 88 ALA A O 1
ATOM 624 N N . GLY A 1 105 ? -19.909 44.208 -12.682 1.00 42.42 89 GLY A N 1
ATOM 625 C CA . GLY A 1 105 ? -18.919 43.986 -11.641 1.00 35.41 89 GLY A CA 1
ATOM 626 C C . GLY A 1 105 ? -17.449 44.223 -11.932 1.00 33.36 89 GLY A C 1
ATOM 627 O O . GLY A 1 105 ? -16.770 44.866 -11.140 1.00 38.33 89 GLY A O 1
ATOM 628 N N . PRO A 1 106 ? -16.934 43.676 -13.041 1.00 37.08 90 PRO A N 1
ATOM 629 C CA . PRO A 1 106 ? -15.505 43.848 -13.301 1.00 37.02 90 PRO A CA 1
ATOM 630 C C . PRO A 1 106 ? -15.098 45.303 -13.461 1.00 38.72 90 PRO A C 1
ATOM 631 O O . PRO A 1 106 ? -13.986 45.667 -13.096 1.00 39.46 90 PRO A O 1
ATOM 635 N N . ILE A 1 107 ? -15.998 46.125 -13.979 1.00 39.34 91 ILE A N 1
ATOM 636 C CA . ILE A 1 107 ? -15.705 47.538 -14.158 1.00 36.22 91 ILE A CA 1
ATOM 637 C C . ILE A 1 107 ? -15.996 48.307 -12.859 1.00 42.17 91 ILE A C 1
ATOM 638 O O . ILE A 1 107 ? -15.267 49.237 -12.514 1.00 40.01 91 ILE A O 1
ATOM 643 N N . THR A 1 108 ? -17.062 47.930 -12.152 1.00 36.01 92 THR A N 1
ATOM 644 C CA . THR A 1 108 ? -17.292 48.417 -10.787 1.00 37.20 92 THR A CA 1
ATOM 645 C C . THR A 1 108 ? -16.046 48.172 -9.938 1.00 42.03 92 THR A C 1
ATOM 646 O O . THR A 1 108 ? -15.543 49.070 -9.263 1.00 42.20 92 THR A O 1
ATOM 650 N N . ALA A 1 109 ? -15.544 46.943 -9.999 1.00 41.71 93 ALA A N 1
ATOM 651 C CA . ALA A 1 109 ? -14.361 46.539 -9.248 1.00 39.49 93 ALA A CA 1
ATOM 652 C C . ALA A 1 109 ? -13.077 47.243 -9.667 1.00 35.69 93 ALA A C 1
ATOM 653 O O . ALA A 1 109 ? -12.170 47.405 -8.859 1.00 46.82 93 ALA A O 1
ATOM 655 N N . LEU A 1 110 ? -12.986 47.647 -10.925 1.00 39.63 94 LEU A N 1
ATOM 656 C CA . LEU A 1 110 ? -11.789 48.325 -11.399 1.00 36.76 94 LEU A CA 1
ATOM 657 C C . LEU A 1 110 ? -11.668 49.695 -10.740 1.00 36.09 94 LEU A C 1
ATOM 658 O O . LEU A 1 110 ? -10.577 50.124 -10.389 1.00 38.44 94 LEU A O 1
ATOM 663 N N . GLY A 1 111 ? -12.796 50.365 -10.545 1.00 37.64 95 GLY A N 1
ATOM 664 C CA . GLY A 1 111 ? -12.807 51.658 -9.889 1.00 38.88 95 GLY A CA 1
ATOM 665 C C . GLY A 1 111 ? -12.414 51.590 -8.425 1.00 45.82 95 GLY A C 1
ATOM 666 O O . GLY A 1 111 ? -11.688 52.444 -7.910 1.00 47.74 95 GLY A O 1
ATOM 667 N N . MET A 1 112 ? -12.913 50.567 -7.746 1.00 45.77 96 MET A N 1
ATOM 668 C CA . MET A 1 112 ? -12.577 50.334 -6.356 1.00 35.00 96 MET A CA 1
ATOM 669 C C . MET A 1 112 ? -11.095 50.084 -6.244 1.00 37.42 96 MET A C 1
ATOM 670 O O . MET A 1 112 ? -10.449 50.515 -5.296 1.00 40.91 96 MET A O 1
ATOM 675 N N . ALA A 1 113 ? -10.560 49.383 -7.232 1.00 40.34 97 ALA A N 1
ATOM 676 C CA . ALA A 1 113 ? -9.146 49.066 -7.247 1.00 46.06 97 ALA A CA 1
ATOM 677 C C . ALA A 1 113 ? -8.332 50.338 -7.376 1.00 46.05 97 ALA A C 1
ATOM 678 O O . ALA A 1 113 ? -7.328 50.512 -6.689 1.00 50.34 97 ALA A O 1
ATOM 680 N N . VAL A 1 114 ? -8.799 51.242 -8.230 1.00 40.75 98 VAL A N 1
ATOM 681 C CA . VAL A 1 114 ? -8.121 52.512 -8.442 1.00 40.92 98 VAL A CA 1
ATOM 682 C C . VAL A 1 114 ? -8.222 53.396 -7.200 1.00 48.33 98 VAL A C 1
ATOM 683 O O . VAL A 1 114 ? -7.232 54.001 -6.783 1.00 51.08 98 VAL A O 1
ATOM 687 N N . ASP A 1 115 ? -9.414 53.453 -6.608 1.00 48.28 99 ASP A N 1
ATOM 688 C CA . ASP A 1 115 ? -9.626 54.159 -5.346 1.00 45.88 99 ASP A CA 1
ATOM 689 C C . ASP A 1 115 ? -8.646 53.668 -4.296 1.00 53.90 99 ASP A C 1
ATOM 690 O O . ASP A 1 115 ? -7.966 54.460 -3.649 1.00 61.50 99 ASP A O 1
ATOM 695 N N . LEU A 1 116 ? -8.585 52.352 -4.134 1.00 50.55 100 LEU A N 1
ATOM 696 C CA . LEU A 1 116 ? -7.651 51.730 -3.203 1.00 47.71 100 LEU A CA 1
ATOM 697 C C . LEU A 1 116 ? -6.196 52.181 -3.445 1.00 55.66 100 LEU A C 1
ATOM 698 O O . LEU A 1 116 ? -5.419 52.292 -2.494 1.00 58.71 100 LEU A O 1
ATOM 703 N N . VAL A 1 117 ? -5.833 52.452 -4.703 1.00 54.76 101 VAL A N 1
ATOM 704 C CA . VAL A 1 117 ? -4.467 52.884 -5.045 1.00 53.24 101 VAL A CA 1
ATOM 705 C C . VAL A 1 117 ? -4.220 54.347 -4.676 1.00 58.26 101 VAL A C 1
ATOM 706 O O . VAL A 1 117 ? -3.131 54.713 -4.230 1.00 62.79 101 VAL A O 1
ATOM 710 N N . ARG A 1 118 ? -5.241 55.179 -4.835 1.00 52.40 102 ARG A N 1
ATOM 711 C CA . ARG A 1 118 ? -5.099 56.599 -4.547 1.00 57.61 102 ARG A CA 1
ATOM 712 C C . ARG A 1 118 ? -4.899 56.939 -3.070 1.00 66.87 102 ARG A C 1
ATOM 713 O O . ARG A 1 118 ? -4.104 57.820 -2.743 1.00 83.72 102 ARG A O 1
ATOM 721 N N . THR A 1 119 ? -5.610 56.248 -2.183 1.00 57.50 103 THR A N 1
ATOM 722 C CA . THR A 1 119 ? -5.556 56.564 -0.755 1.00 55.68 103 THR A CA 1
ATOM 723 C C . THR A 1 119 ? -4.412 55.832 -0.074 1.00 61.01 103 THR A C 1
ATOM 724 O O . THR A 1 119 ? -4.218 55.959 1.135 1.00 68.68 103 THR A O 1
ATOM 728 N N . ARG A 1 120 ? -3.659 55.075 -0.868 1.00 52.57 104 ARG A N 1
ATOM 729 C CA . ARG A 1 120 ? -2.554 54.246 -0.388 1.00 54.99 104 ARG A CA 1
ATOM 730 C C . ARG A 1 120 ? -3.015 53.167 0.594 1.00 58.74 104 ARG A C 1
ATOM 731 O O . ARG A 1 120 ? -2.267 52.787 1.491 1.00 66.56 104 ARG A O 1
ATOM 739 N N . CYS A 1 121 ? -4.234 52.662 0.405 1.00 59.39 105 CYS A N 1
ATOM 740 C CA . CYS A 1 121 ? -4.714 51.500 1.160 1.00 53.12 105 CYS A CA 1
ATOM 741 C C . CYS A 1 121 ? -4.168 50.202 0.582 1.00 47.51 105 CYS A C 1
ATOM 742 O O . CYS A 1 121 ? -4.274 49.155 1.207 1.00 51.27 105 CYS A O 1
ATOM 745 N N . ALA A 1 122 ? -3.617 50.277 -0.628 1.00 57.91 106 ALA A N 1
ATOM 746 C CA . ALA A 1 122 ? -2.953 49.144 -1.281 1.00 52.31 106 ALA A CA 1
ATOM 747 C C . ALA A 1 122 ? -2.196 49.647 -2.500 1.00 48.80 106 ALA A C 1
ATOM 748 O O . ALA A 1 122 ? -2.674 50.536 -3.198 1.00 54.16 106 ALA A O 1
ATOM 750 N N . GLU A 1 123 ? -1.015 49.088 -2.753 1.00 53.45 107 GLU A N 1
ATOM 751 C CA . GLU A 1 123 ? -0.157 49.574 -3.840 1.00 61.30 107 GLU A CA 1
ATOM 752 C C . GLU A 1 123 ? -0.322 48.803 -5.160 1.00 55.38 107 GLU A C 1
ATOM 753 O O . GLU A 1 123 ? -0.026 49.323 -6.237 1.00 50.98 107 GLU A O 1
ATOM 759 N N . THR A 1 124 ? -0.793 47.563 -5.050 1.00 54.13 108 THR A N 1
ATOM 760 C CA . THR A 1 124 ? -1.129 46.706 -6.185 1.00 49.18 108 THR A CA 1
ATOM 761 C C . THR A 1 124 ? -2.441 45.976 -5.898 1.00 49.01 108 THR A C 1
ATOM 762 O O . THR A 1 124 ? -2.650 45.501 -4.786 1.00 45.22 108 THR A O 1
ATOM 766 N N . VAL A 1 125 ? -3.320 45.882 -6.894 1.00 48.60 109 VAL A N 1
ATOM 767 C CA . VAL A 1 125 ? -4.633 45.264 -6.704 1.00 41.27 109 VAL A CA 1
ATOM 768 C C . VAL A 1 125 ? -4.899 44.193 -7.745 1.00 37.01 109 VAL A C 1
ATOM 769 O O . VAL A 1 125 ? -4.601 44.371 -8.913 1.00 41.48 109 VAL A O 1
ATOM 773 N N . ALA A 1 126 ? -5.441 43.066 -7.303 1.00 40.07 110 ALA A N 1
ATOM 774 C CA . ALA A 1 126 ? -5.902 42.028 -8.209 1.00 38.83 110 ALA A CA 1
ATOM 775 C C . ALA A 1 126 ? -7.416 42.120 -8.311 1.00 43.89 110 ALA A C 1
ATOM 776 O O . ALA A 1 126 ? -8.099 42.207 -7.297 1.00 41.62 110 ALA A O 1
ATOM 778 N N . VAL A 1 127 ? -7.936 42.097 -9.532 1.00 41.51 111 VAL A N 1
ATOM 779 C CA . VAL A 1 127 ? -9.374 42.079 -9.755 1.00 36.64 111 VAL A CA 1
ATOM 780 C C . VAL A 1 127 ? -9.677 40.751 -10.429 1.00 34.78 111 VAL A C 1
ATOM 781 O O . VAL A 1 127 ? -9.110 40.445 -11.469 1.00 40.40 111 VAL A O 1
ATOM 785 N N . ILE A 1 128 ? -10.561 39.957 -9.839 1.00 37.71 112 ILE A N 1
ATOM 786 C CA . ILE A 1 128 ? -10.791 38.609 -10.341 1.00 35.15 112 ILE A CA 1
ATOM 787 C C . ILE A 1 128 ? -12.264 38.369 -10.649 1.00 33.21 112 ILE A C 1
ATOM 788 O O . ILE A 1 128 ? -13.140 38.758 -9.889 1.00 38.22 112 ILE A O 1
ATOM 793 N N . ALA A 1 129 ? -12.534 37.740 -11.783 1.00 35.88 113 ALA A N 1
ATOM 794 C CA . ALA A 1 129 ? -13.885 37.343 -12.123 1.00 32.79 113 ALA A CA 1
ATOM 795 C C . ALA A 1 129 ? -13.768 35.964 -12.711 1.00 35.25 113 ALA A C 1
ATOM 796 O O . ALA A 1 129 ? -12.932 35.733 -13.573 1.00 36.01 113 ALA A O 1
ATOM 798 N N . ALA A 1 130 ? -14.599 35.044 -12.240 1.00 36.45 114 ALA A N 1
ATOM 799 C CA . ALA A 1 130 ? -14.508 33.662 -12.673 1.00 31.77 114 ALA A CA 1
ATOM 800 C C . ALA A 1 130 ? -15.864 33.023 -12.561 1.00 32.72 114 ALA A C 1
ATOM 801 O O . ALA A 1 130 ? -16.544 33.186 -11.552 1.00 34.34 114 ALA A O 1
ATOM 803 N N . ASP A 1 131 ? -16.246 32.275 -13.586 1.00 29.05 115 ASP A N 1
ATOM 804 C CA . ASP A 1 131 ? -17.491 31.528 -13.535 1.00 37.32 115 ASP A CA 1
ATOM 805 C C . ASP A 1 131 ? -17.479 30.386 -14.529 1.00 35.04 115 ASP A C 1
ATOM 806 O O . ASP A 1 131 ? -16.573 30.271 -15.345 1.00 34.00 115 ASP A O 1
ATOM 811 N N . ALA A 1 132 ? -18.490 29.534 -14.430 1.00 40.79 116 ALA A N 1
ATOM 812 C CA . ALA A 1 132 ? -18.572 28.321 -15.221 1.00 37.07 116 ALA A CA 1
ATOM 813 C C . ALA A 1 132 ? -20.021 27.935 -15.442 1.00 40.60 116 ALA A C 1
ATOM 814 O O . ALA A 1 132 ? -20.467 26.895 -14.957 1.00 49.32 116 ALA A O 1
ATOM 816 N N . VAL A 1 133 ? -20.760 28.786 -16.149 1.00 41.84 117 VAL A N 1
ATOM 817 C CA . VAL A 1 133 ? -22.175 28.540 -16.396 1.00 41.89 117 VAL A CA 1
ATOM 818 C C . VAL A 1 133 ? -22.426 27.565 -17.552 1.00 44.06 117 VAL A C 1
ATOM 819 O O . VAL A 1 133 ? -23.575 27.240 -17.843 1.00 50.28 117 VAL A O 1
ATOM 823 N N . LEU A 1 134 ? -21.364 27.093 -18.202 1.00 43.68 118 LEU A N 1
ATOM 824 C CA . LEU A 1 134 ? -21.514 26.093 -19.262 1.00 44.16 118 LEU A CA 1
ATOM 825 C C . LEU A 1 134 ? -21.306 24.673 -18.753 1.00 44.59 118 LEU A C 1
ATOM 826 O O . LEU A 1 134 ? -22.055 23.766 -19.110 1.00 50.06 118 LEU A O 1
ATOM 831 N N . SER A 1 135 ? -20.273 24.473 -17.941 1.00 45.36 119 SER A N 1
ATOM 832 C CA . SER A 1 135 ? -20.037 23.167 -17.338 1.00 47.16 119 SER A CA 1
ATOM 833 C C . SER A 1 135 ? -21.099 22.840 -16.290 1.00 45.93 119 SER A C 1
ATOM 834 O O . SER A 1 135 ? -21.280 21.679 -15.923 1.00 45.92 119 SER A O 1
ATOM 837 N N . MET A 1 136 ? -21.807 23.866 -15.824 1.00 38.19 120 MET A N 1
ATOM 838 C CA . MET A 1 136 ? -22.790 23.693 -14.762 1.00 43.55 120 MET A CA 1
ATOM 839 C C . MET A 1 136 ? -24.077 23.024 -15.241 1.00 50.68 120 MET A C 1
ATOM 840 O O . MET A 1 136 ? -24.831 22.464 -14.444 1.00 67.37 120 MET A O 1
ATOM 845 N N . GLY A 1 137 ? -24.322 23.077 -16.544 1.00 51.83 121 GLY A N 1
ATOM 846 C CA . GLY A 1 137 ? -25.486 22.430 -17.116 1.00 54.04 121 GLY A CA 1
ATOM 847 C C . GLY A 1 137 ? -26.638 23.384 -17.324 1.00 52.34 121 GLY A C 1
ATOM 848 O O . GLY A 1 137 ? -26.824 24.328 -16.559 1.00 50.45 121 GLY A O 1
ATOM 849 N N . SER A 1 138 ? -27.428 23.111 -18.355 1.00 57.80 122 SER A N 1
ATOM 850 C CA . SER A 1 138 ? -28.491 24.008 -18.789 1.00 51.45 122 SER A CA 1
ATOM 851 C C . SER A 1 138 ? -29.643 24.107 -17.794 1.00 53.87 122 SER A C 1
ATOM 852 O O . SER A 1 138 ? -30.314 25.136 -17.718 1.00 54.78 122 SER A O 1
ATOM 855 N N . GLY A 1 139 ? -29.873 23.045 -17.031 1.00 48.78 123 GLY A N 1
ATOM 856 C CA . GLY A 1 139 ? -30.978 23.035 -16.092 1.00 53.26 123 GLY A CA 1
ATOM 857 C C . GLY A 1 139 ? -30.708 23.970 -14.933 1.00 59.73 123 GLY A C 1
ATOM 858 O O . GLY A 1 139 ? -31.551 24.789 -14.561 1.00 58.69 123 GLY A O 1
ATOM 859 N N . ALA A 1 140 ? -29.514 23.851 -14.369 1.00 60.48 124 ALA A N 1
ATOM 860 C CA . ALA A 1 140 ? -29.083 24.715 -13.279 1.00 52.78 124 ALA A CA 1
ATOM 861 C C . ALA A 1 140 ? -29.023 26.199 -13.675 1.00 50.37 124 ALA A C 1
ATOM 862 O O . ALA A 1 140 ? -29.387 27.062 -12.875 1.00 48.53 124 ALA A O 1
ATOM 864 N N . PHE A 1 141 ? -28.548 26.493 -14.888 1.00 51.50 125 PHE A N 1
ATOM 865 C CA . PHE A 1 141 ? -28.426 27.881 -15.357 1.00 48.12 125 PHE A CA 1
ATOM 866 C C . PHE A 1 141 ? -29.785 28.548 -15.436 1.00 47.26 125 PHE A C 1
ATOM 867 O O . PHE A 1 141 ? -29.930 29.723 -15.109 1.00 48.28 125 PHE A O 1
ATOM 875 N N . ALA A 1 142 ? -30.778 27.798 -15.891 1.00 45.01 126 ALA A N 1
ATOM 876 C CA . ALA A 1 142 ? -32.125 28.330 -15.997 1.00 45.59 126 ALA A CA 1
ATOM 877 C C . ALA A 1 142 ? -32.719 28.665 -14.626 1.00 48.62 126 ALA A C 1
ATOM 878 O O . ALA A 1 142 ? -33.241 29.757 -14.429 1.00 45.69 126 ALA A O 1
ATOM 880 N N . GLU A 1 143 ? -32.617 27.739 -13.676 1.00 45.69 127 GLU A N 1
ATOM 881 C CA . GLU A 1 143 ? -33.218 27.942 -12.359 1.00 51.21 127 GLU A CA 1
ATOM 882 C C . GLU A 1 143 ? -32.602 29.108 -11.599 1.00 48.97 127 GLU A C 1
ATOM 883 O O . GLU A 1 143 ? -33.312 29.994 -11.120 1.00 48.65 127 GLU A O 1
ATOM 889 N N . ARG A 1 144 ? -31.278 29.115 -11.507 1.00 47.39 128 ARG A N 1
ATOM 890 C CA . ARG A 1 144 ? -30.588 30.133 -10.725 1.00 44.62 128 ARG A CA 1
ATOM 891 C C . ARG A 1 144 ? -30.727 31.519 -11.329 1.00 42.20 128 ARG A C 1
ATOM 892 O O . ARG A 1 144 ? -30.829 32.508 -10.603 1.00 44.08 128 ARG A O 1
ATOM 900 N N . SER A 1 145 ? -30.718 31.596 -12.652 1.00 36.05 129 SER A N 1
ATOM 901 C CA . SER A 1 145 ? -30.915 32.879 -13.308 1.00 45.59 129 SER A CA 1
ATOM 902 C C . SER A 1 145 ? -32.373 33.333 -13.162 1.00 49.91 129 SER A C 1
ATOM 903 O O . SER A 1 145 ? -32.640 34.524 -13.008 1.00 48.87 129 SER A O 1
ATOM 906 N N . ASN A 1 146 ? -33.310 32.385 -13.196 1.00 46.58 130 ASN A N 1
ATOM 907 C CA . ASN A 1 146 ? -34.719 32.714 -12.990 1.00 43.55 130 ASN A CA 1
ATOM 908 C C . ASN A 1 146 ? -34.984 33.178 -11.568 1.00 45.70 130 ASN A C 1
ATOM 909 O O . ASN A 1 146 ? -35.781 34.085 -11.339 1.00 51.63 130 ASN A O 1
ATOM 914 N N . ALA A 1 147 ? -34.306 32.545 -10.618 1.00 45.44 131 ALA A N 1
ATOM 915 C CA . ALA A 1 147 ? -34.407 32.911 -9.211 1.00 43.93 131 ALA A CA 1
ATOM 916 C C . ALA A 1 147 ? -33.974 34.346 -8.960 1.00 47.47 131 ALA A C 1
ATOM 917 O O . ALA A 1 147 ? -34.542 35.029 -8.114 1.00 55.12 131 ALA A O 1
ATOM 919 N N . SER A 1 148 ? -32.956 34.795 -9.683 1.00 42.12 132 SER A N 1
ATOM 920 C CA . SER A 1 148 ? -32.390 36.119 -9.468 1.00 37.15 132 SER A CA 1
ATOM 921 C C . SER A 1 148 ? -33.420 37.226 -9.622 1.00 37.98 132 SER A C 1
ATOM 922 O O . SER A 1 148 ? -33.291 38.304 -9.044 1.00 41.87 132 SER A O 1
ATOM 925 N N . LEU A 1 149 ? -34.469 36.930 -10.373 1.00 40.49 133 LEU A N 1
ATOM 926 C CA . LEU A 1 149 ? -35.494 37.910 -10.669 1.00 41.46 133 LEU A CA 1
ATOM 927 C C . LEU A 1 149 ? -36.780 37.512 -9.982 1.00 41.14 133 LEU A C 1
ATOM 928 O O . LEU A 1 149 ? -37.867 37.714 -10.512 1.00 49.02 133 LEU A O 1
ATOM 933 N N . ARG A 1 150 ? -36.644 36.900 -8.813 1.00 49.85 134 ARG A N 1
ATOM 934 C CA . ARG A 1 150 ? -37.800 36.568 -8.006 1.00 43.89 134 ARG A CA 1
ATOM 935 C C . ARG A 1 150 ? -38.515 37.837 -7.588 1.00 48.55 134 ARG A C 1
ATOM 936 O O . ARG A 1 150 ? -37.879 38.862 -7.322 1.00 42.44 134 ARG A O 1
ATOM 944 N N . ARG A 1 151 ? -39.842 37.754 -7.564 1.00 56.25 135 ARG A N 1
ATOM 945 C CA . ARG A 1 151 ? -40.712 38.872 -7.212 1.00 56.44 135 ARG A CA 1
ATOM 946 C C . ARG A 1 151 ? -40.829 39.916 -8.326 1.00 55.39 135 ARG A C 1
ATOM 947 O O . ARG A 1 151 ? -41.455 40.956 -8.148 1.00 59.45 135 ARG A O 1
ATOM 955 N N . SER A 1 152 ? -40.223 39.623 -9.473 1.00 54.23 136 SER A N 1
ATOM 956 C CA . SER A 1 152 ? -40.316 40.493 -10.640 1.00 52.26 136 SER A CA 1
ATOM 957 C C . SER A 1 152 ? -41.636 40.311 -11.365 1.00 54.88 136 SER A C 1
ATOM 958 O O . SER A 1 152 ? -42.215 41.268 -11.876 1.00 57.35 136 SER A O 1
ATOM 961 N N . GLY A 1 153 ? -42.099 39.069 -11.420 1.00 49.22 137 GLY A N 1
ATOM 962 C CA . GLY A 1 153 ? -43.306 38.749 -12.155 1.00 58.25 137 GLY A CA 1
ATOM 963 C C . GLY A 1 153 ? -43.020 38.532 -13.631 1.00 56.40 137 GLY A C 1
ATOM 964 O O . GLY A 1 153 ? -43.930 38.505 -14.456 1.00 63.47 137 GLY A O 1
ATOM 965 N N . LEU A 1 154 ? -41.748 38.365 -13.969 1.00 55.01 138 LEU A N 1
ATOM 966 C CA . LEU A 1 154 ? -41.364 38.105 -15.349 1.00 54.13 138 LEU A CA 1
ATOM 967 C C . LEU A 1 154 ? -41.521 36.614 -15.627 1.00 49.41 138 LEU A C 1
ATOM 968 O O . LEU A 1 154 ? -41.043 35.786 -14.857 1.00 50.27 138 LEU A O 1
ATOM 973 N N . PRO A 1 155 ? -42.223 36.269 -16.719 1.00 53.82 139 PRO A N 1
ATOM 974 C CA . PRO A 1 155 ? -42.369 34.865 -17.122 1.00 52.11 139 PRO A CA 1
ATOM 975 C C . PRO A 1 155 ? -41.020 34.251 -17.457 1.00 48.58 139 PRO A C 1
ATOM 976 O O . PRO A 1 155 ? -40.145 34.954 -17.947 1.00 53.32 139 PRO A O 1
ATOM 980 N N . GLU A 1 156 ? -40.853 32.961 -17.190 1.00 48.44 140 GLU A N 1
ATOM 981 C CA . GLU A 1 156 ? -39.573 32.299 -17.414 1.00 44.72 140 GLU A CA 1
ATOM 982 C C . GLU A 1 156 ? -39.383 31.870 -18.869 1.00 49.20 140 GLU A C 1
ATOM 983 O O . GLU A 1 156 ? -40.332 31.437 -19.527 1.00 46.80 140 GLU A O 1
ATOM 989 N N . PRO A 1 157 ? -38.146 31.991 -19.380 1.00 53.94 141 PRO A N 1
ATOM 990 C CA . PRO A 1 157 ? -36.965 32.493 -18.658 1.00 50.05 141 PRO A CA 1
ATOM 991 C C . PRO A 1 157 ? -36.989 34.008 -18.434 1.00 54.89 141 PRO A C 1
ATOM 992 O O . PRO A 1 157 ? -37.322 34.768 -19.350 1.00 51.11 141 PRO A O 1
ATOM 996 N N . CYS A 1 158 ? -36.636 34.429 -17.218 1.00 46.18 142 CYS A N 1
ATOM 997 C CA . CYS A 1 158 ? -36.914 35.786 -16.748 1.00 40.98 142 CYS A CA 1
ATOM 998 C C . CYS A 1 158 ? -36.012 36.857 -17.342 1.00 35.17 142 CYS A C 1
ATOM 999 O O . CYS A 1 158 ? -36.484 37.899 -17.779 1.00 39.92 142 CYS A O 1
ATOM 1002 N N . ILE A 1 159 ? -34.714 36.603 -17.354 1.00 33.78 143 ILE A N 1
ATOM 1003 C CA . ILE A 1 159 ? -33.784 37.602 -17.849 1.00 33.95 143 ILE A CA 1
ATOM 1004 C C . ILE A 1 159 ? -34.044 37.973 -19.321 1.00 38.53 143 ILE A C 1
ATOM 1005 O O . ILE A 1 159 ? -34.119 39.157 -19.642 1.00 42.34 143 ILE A O 1
ATOM 1010 N N . PRO A 1 160 ? -34.196 36.977 -20.220 1.00 43.97 144 PRO A N 1
ATOM 1011 C CA . PRO A 1 160 ? -34.537 37.337 -21.604 1.00 38.27 144 PRO A CA 1
ATOM 1012 C C . PRO A 1 160 ? -35.860 38.078 -21.715 1.00 38.56 144 PRO A C 1
ATOM 1013 O O . PRO A 1 160 ? -36.002 38.970 -22.542 1.00 39.44 144 PRO A O 1
ATOM 1017 N N . HIS A 1 161 ? -36.827 37.688 -20.898 1.00 44.61 145 HIS A N 1
ATOM 1018 C CA . HIS A 1 161 ? -38.140 38.310 -20.940 1.00 43.99 145 HIS A CA 1
ATOM 1019 C C . HIS A 1 161 ? -38.134 39.781 -20.526 1.00 46.52 145 HIS A C 1
ATOM 1020 O O . HIS A 1 161 ? -38.964 40.568 -20.993 1.00 44.65 145 HIS A O 1
ATOM 1027 N N . GLY A 1 162 ? -37.192 40.149 -19.663 1.00 46.96 146 GLY A N 1
ATOM 1028 C CA . GLY A 1 162 ? -37.104 41.506 -19.155 1.00 42.06 146 GLY A CA 1
ATOM 1029 C C . GLY A 1 162 ? -36.555 42.509 -20.144 1.00 43.05 146 GLY A C 1
ATOM 1030 O O . GLY A 1 162 ? -37.128 43.582 -20.344 1.00 49.60 146 GLY A O 1
ATOM 1031 N N . TYR A 1 163 ? -35.433 42.158 -20.762 1.00 44.90 147 TYR A N 1
ATOM 1032 C CA . TYR A 1 163 ? -34.836 42.984 -21.805 1.00 42.32 147 TYR A CA 1
ATOM 1033 C C . TYR A 1 163 ? -35.778 43.085 -22.993 1.00 47.98 147 TYR A C 1
ATOM 1034 O O . TYR A 1 163 ? -35.916 44.143 -23.606 1.00 52.48 147 TYR A O 1
ATOM 1043 N N . ASP A 1 164 ? -36.413 41.961 -23.308 1.00 41.85 148 ASP A N 1
ATOM 1044 C CA . ASP A 1 164 ? -37.439 41.896 -24.330 1.00 39.87 148 ASP A CA 1
ATOM 1045 C C . ASP A 1 164 ? -38.468 43.006 -24.180 1.00 48.12 148 ASP A C 1
ATOM 1046 O O . ASP A 1 164 ? -38.926 43.584 -25.164 1.00 52.28 148 ASP A O 1
ATOM 1051 N N . ARG A 1 165 ? -38.822 43.304 -22.937 1.00 52.92 149 ARG A N 1
ATOM 1052 C CA . ARG A 1 165 ? -39.842 44.299 -22.653 1.00 52.52 149 ARG A CA 1
ATOM 1053 C C . ARG A 1 165 ? -39.349 45.698 -22.995 1.00 50.71 149 ARG A C 1
ATOM 1054 O O . ARG A 1 165 ? -40.092 46.515 -23.535 1.00 50.76 149 ARG A O 1
ATOM 1062 N N . TYR A 1 166 ? -38.092 45.968 -22.675 1.00 49.01 150 TYR A N 1
ATOM 1063 C CA . TYR A 1 166 ? -37.493 47.251 -22.996 1.00 47.39 150 TYR A CA 1
ATOM 1064 C C . TYR A 1 166 ? -37.331 47.370 -24.503 1.00 47.40 150 TYR A C 1
ATOM 1065 O O . TYR A 1 166 ? -37.441 48.458 -25.070 1.00 49.86 150 TYR A O 1
ATOM 1074 N N . ALA A 1 167 ? -37.065 46.240 -25.146 1.00 46.01 151 ALA A N 1
ATOM 1075 C CA . ALA A 1 167 ? -36.981 46.181 -26.601 1.00 47.78 151 ALA A CA 1
ATOM 1076 C C . ALA A 1 167 ? -38.283 46.634 -27.271 1.00 51.31 151 ALA A C 1
ATOM 1077 O O . ALA A 1 167 ? -38.251 47.508 -28.135 1.00 51.86 151 ALA A O 1
ATOM 1079 N N . GLN A 1 168 ? -39.416 46.030 -26.907 1.00 55.65 152 GLN A N 1
ATOM 1080 C CA . GLN A 1 168 ? -40.704 46.481 -27.443 1.00 50.02 152 GLN A CA 1
ATOM 1081 C C . GLN A 1 168 ? -41.000 47.911 -27.078 1.00 47.35 152 GLN A C 1
ATOM 1082 O O . GLN A 1 168 ? -41.644 48.622 -27.845 1.00 54.51 152 GLN A O 1
ATOM 1088 N N . TRP A 1 169 ? -40.544 48.334 -25.906 1.00 42.89 153 TRP A N 1
ATOM 1089 C CA . TRP A 1 169 ? -40.714 49.724 -25.561 1.00 39.88 153 TRP A CA 1
ATOM 1090 C C . TRP A 1 169 ? -39.905 50.542 -26.540 1.00 46.81 153 TRP A C 1
ATOM 1091 O O . TRP A 1 169 ? -40.352 51.585 -26.981 1.00 47.03 153 TRP A O 1
ATOM 1102 N N . TYR A 1 170 ? -38.736 50.043 -26.922 1.00 50.47 154 TYR A N 1
ATOM 1103 C CA . TYR A 1 170 ? -37.942 50.736 -27.925 1.00 47.38 154 TYR A CA 1
ATOM 1104 C C . TYR A 1 170 ? -38.654 50.684 -29.268 1.00 47.85 154 TYR A C 1
ATOM 1105 O O . TYR A 1 170 ? -38.731 51.685 -29.974 1.00 53.17 154 TYR A O 1
ATOM 1114 N N . MET A 1 171 ? -39.177 49.510 -29.609 1.00 45.97 155 MET A N 1
ATOM 1115 C CA . MET A 1 171 ? -39.934 49.332 -30.839 1.00 46.81 155 MET A CA 1
ATOM 1116 C C . MET A 1 171 ? -41.165 50.237 -30.868 1.00 53.12 155 MET A C 1
ATOM 1117 O O . MET A 1 171 ? -41.536 50.766 -31.915 1.00 57.68 155 MET A O 1
ATOM 1122 N N . SER A 1 172 ? -41.801 50.400 -29.714 1.00 56.96 156 SER A N 1
ATOM 1123 C CA . SER A 1 172 ? -43.027 51.187 -29.623 1.00 55.16 156 SER A CA 1
ATOM 1124 C C . SER A 1 172 ? -42.810 52.655 -29.237 1.00 59.04 156 SER A C 1
ATOM 1125 O O . SER A 1 172 ? -43.695 53.481 -29.443 1.00 75.99 156 SER A O 1
ATOM 1128 N N . ARG A 1 173 ? -41.652 52.980 -28.667 1.00 53.80 157 ARG A N 1
ATOM 1129 C CA . ARG A 1 173 ? -41.362 54.370 -28.310 1.00 47.70 157 ARG A CA 1
ATOM 1130 C C . ARG A 1 173 ? -40.540 55.059 -29.393 1.00 61.58 157 ARG A C 1
ATOM 1131 O O . ARG A 1 173 ? -40.741 56.239 -29.689 1.00 60.57 157 ARG A O 1
ATOM 1139 N N . TYR A 1 174 ? -39.622 54.308 -29.991 1.00 56.09 158 TYR A N 1
ATOM 1140 C CA . TYR A 1 174 ? -38.668 54.874 -30.931 1.00 48.30 158 TYR A CA 1
ATOM 1141 C C . TYR A 1 174 ? -38.856 54.297 -32.336 1.00 50.92 158 TYR A C 1
ATOM 1142 O O . TYR A 1 174 ? -38.187 54.716 -33.281 1.00 48.83 158 TYR A O 1
ATOM 1151 N N . GLY A 1 175 ? -39.748 53.319 -32.464 1.00 46.79 159 GLY A N 1
ATOM 1152 C CA . GLY A 1 175 ? -40.053 52.737 -33.758 1.00 47.49 159 GLY A CA 1
ATOM 1153 C C . GLY A 1 175 ? -39.068 51.680 -34.210 1.00 54.68 159 GLY A C 1
ATOM 1154 O O . GLY A 1 175 ? -39.045 51.306 -35.383 1.00 60.80 159 GLY A O 1
ATOM 1155 N N . LEU A 1 176 ? -38.252 51.202 -33.274 1.00 48.89 160 LEU A N 1
ATOM 1156 C CA . LEU A 1 176 ? -37.301 50.121 -33.529 1.00 50.82 160 LEU A CA 1
ATOM 1157 C C . LEU A 1 176 ? -37.994 48.928 -34.178 1.00 53.68 160 LEU A C 1
ATOM 1158 O O . LEU A 1 176 ? -39.170 48.673 -33.926 1.00 54.18 160 LEU A O 1
ATOM 1163 N N . LYS A 1 177 ? -37.289 48.250 -35.080 1.00 61.66 161 LYS A N 1
ATOM 1164 C CA . LYS A 1 177 ? -37.867 47.111 -35.791 1.00 58.64 161 LYS A CA 1
ATOM 1165 C C . LYS A 1 177 ? -37.149 45.781 -35.529 1.00 51.35 161 LYS A C 1
ATOM 1166 O O . LYS A 1 177 ? -35.943 45.742 -35.293 1.00 54.66 161 LYS A O 1
ATOM 1172 N N . ARG A 1 178 ? -37.924 44.703 -35.589 1.00 42.62 162 ARG A N 1
ATOM 1173 C CA . ARG A 1 178 ? -37.479 43.352 -35.265 1.00 44.86 162 ARG A CA 1
ATOM 1174 C C . ARG A 1 178 ? -36.137 42.934 -35.883 1.00 46.54 162 ARG A C 1
ATOM 1175 O O . ARG A 1 178 ? -35.312 42.300 -35.225 1.00 56.18 162 ARG A O 1
ATOM 1183 N N . GLU A 1 179 ? -35.911 43.285 -37.142 1.00 47.80 163 GLU A N 1
ATOM 1184 C CA . GLU A 1 179 ? -34.725 42.804 -37.835 1.00 40.55 163 GLU A CA 1
ATOM 1185 C C . GLU A 1 179 ? -33.511 43.615 -37.445 1.00 39.95 163 GLU A C 1
ATOM 1186 O O . GLU A 1 179 ? -32.388 43.148 -37.589 1.00 49.42 163 GLU A O 1
ATOM 1192 N N . GLN A 1 180 ? -33.737 44.834 -36.966 1.00 36.78 164 GLN A N 1
ATOM 1193 C CA . GLN A 1 180 ? -32.638 45.695 -36.549 1.00 38.19 164 GLN A CA 1
ATOM 1194 C C . GLN A 1 180 ? -32.068 45.191 -35.231 1.00 48.75 164 GLN A C 1
ATOM 1195 O O . GLN A 1 180 ? -30.875 45.325 -34.952 1.00 43.27 164 GLN A O 1
ATOM 1201 N N . LEU A 1 181 ? -32.943 44.608 -34.424 1.00 46.31 165 LEU A N 1
ATOM 1202 C CA . LEU A 1 181 ? -32.526 43.893 -33.237 1.00 36.94 165 LEU A CA 1
ATOM 1203 C C . LEU A 1 181 ? -31.711 42.696 -33.684 1.00 39.38 165 LEU A C 1
ATOM 1204 O O . LEU A 1 181 ? -30.580 42.497 -33.246 1.00 40.40 165 LEU A O 1
ATOM 1209 N N . ALA A 1 182 ? -32.291 41.914 -34.584 1.00 41.55 166 ALA A N 1
ATOM 1210 C CA . ALA A 1 182 ? -31.661 40.699 -35.078 1.00 40.13 166 ALA A CA 1
ATOM 1211 C C . ALA A 1 182 ? -30.338 40.935 -35.797 1.00 39.00 166 ALA A C 1
ATOM 1212 O O . ALA A 1 182 ? -29.548 40.014 -35.967 1.00 41.94 166 ALA A O 1
ATOM 1214 N N . MET A 1 183 ? -30.101 42.170 -36.218 1.00 39.77 167 MET A N 1
ATOM 1215 C CA . MET A 1 183 ? -28.847 42.525 -36.864 1.00 41.15 167 MET A CA 1
ATOM 1216 C C . MET A 1 183 ? -27.661 42.534 -35.902 1.00 41.61 167 MET A C 1
ATOM 1217 O O . MET A 1 183 ? -26.518 42.376 -36.331 1.00 50.85 167 MET A O 1
ATOM 1222 N N . VAL A 1 184 ? -27.917 42.739 -34.615 1.00 40.62 168 VAL A N 1
ATOM 1223 C CA . VAL A 1 184 ? -26.822 42.766 -33.650 1.00 36.50 168 VAL A CA 1
ATOM 1224 C C . VAL A 1 184 ? -26.024 41.452 -33.618 1.00 40.28 168 VAL A C 1
ATOM 1225 O O . VAL A 1 184 ? -24.799 41.484 -33.718 1.00 41.03 168 VAL A O 1
ATOM 1229 N N . PRO A 1 185 ? -26.706 40.292 -33.525 1.00 38.55 169 PRO A N 1
ATOM 1230 C CA . PRO A 1 185 ? -25.900 39.061 -33.542 1.00 42.24 169 PRO A CA 1
ATOM 1231 C C . PRO A 1 185 ? -25.202 38.727 -34.867 1.00 45.30 169 PRO A C 1
ATOM 1232 O O . PRO A 1 185 ? -24.182 38.029 -34.849 1.00 41.79 169 PRO A O 1
ATOM 1236 N N . VAL A 1 186 ? -25.739 39.203 -35.986 1.00 47.05 170 VAL A N 1
ATOM 1237 C CA . VAL A 1 186 ? -25.070 39.042 -37.268 1.00 37.92 170 VAL A CA 1
ATOM 1238 C C . VAL A 1 186 ? -23.731 39.759 -37.221 1.00 35.64 170 VAL A C 1
ATOM 1239 O O . VAL A 1 186 ? -22.691 39.176 -37.507 1.00 39.59 170 VAL A O 1
ATOM 1243 N N . LEU A 1 187 ? -23.777 41.032 -36.847 1.00 34.18 171 LEU A N 1
ATOM 1244 C CA . LEU A 1 187 ? -22.578 41.843 -36.677 1.00 41.16 171 LEU A CA 1
ATOM 1245 C C . LEU A 1 187 ? -21.597 41.270 -35.652 1.00 40.91 171 LEU A C 1
ATOM 1246 O O . LEU A 1 187 ? -20.381 41.369 -35.820 1.00 38.31 171 LEU A O 1
ATOM 1251 N N . MET A 1 188 ? -22.125 40.700 -34.575 1.00 43.26 172 MET A N 1
ATOM 1252 C CA . MET A 1 188 ? -21.275 40.125 -33.540 1.00 42.02 172 MET A CA 1
ATOM 1253 C C . MET A 1 188 ? -20.629 38.823 -34.028 1.00 38.79 172 MET A C 1
ATOM 1254 O O . MET A 1 188 ? -19.480 38.532 -33.701 1.00 37.71 172 MET A O 1
ATOM 1259 N N . SER A 1 189 ? -21.372 38.046 -34.811 1.00 39.16 173 SER A N 1
ATOM 1260 C CA . SER A 1 189 ? -20.832 36.836 -35.428 1.00 37.90 173 SER A CA 1
ATOM 1261 C C . SER A 1 189 ? -19.668 37.162 -36.364 1.00 42.36 173 SER A C 1
ATOM 1262 O O . SER A 1 189 ? -18.694 36.410 -36.457 1.00 37.64 173 SER A O 1
ATOM 1265 N N . LYS A 1 190 ? -19.783 38.290 -37.059 1.00 40.28 174 LYS A N 1
ATOM 1266 C CA . LYS A 1 190 ? -18.750 38.735 -37.982 1.00 42.05 174 LYS A CA 1
ATOM 1267 C C . LYS A 1 190 ? -17.472 39.097 -37.249 1.00 39.78 174 LYS A C 1
ATOM 1268 O O . LYS A 1 190 ? -16.378 38.793 -37.714 1.00 42.38 174 LYS A O 1
ATOM 1274 N N . MET A 1 191 ? -17.605 39.757 -36.106 1.00 37.69 175 MET A N 1
ATOM 1275 C CA . MET A 1 191 ? -16.435 40.087 -35.313 1.00 31.98 175 MET A CA 1
ATOM 1276 C C . MET A 1 191 ? -15.829 38.805 -34.760 1.00 37.19 175 MET A C 1
ATOM 1277 O O . MET A 1 191 ? -14.619 38.603 -34.796 1.00 40.46 175 MET A O 1
ATOM 1282 N N . ALA A 1 192 ? -16.701 37.922 -34.292 1.00 42.84 176 ALA A N 1
ATOM 1283 C CA . ALA A 1 192 ? -16.294 36.688 -33.641 1.00 37.17 176 ALA A CA 1
ATOM 1284 C C . ALA A 1 192 ? -15.494 35.761 -34.542 1.00 38.08 176 ALA A C 1
ATOM 1285 O O . ALA A 1 192 ? -14.551 35.112 -34.085 1.00 38.31 176 ALA A O 1
ATOM 1287 N N . GLU A 1 193 ? -15.867 35.693 -35.820 1.00 40.33 177 GLU A N 1
ATOM 1288 C CA . GLU A 1 193 ? -15.240 34.736 -36.727 1.00 35.04 177 GLU A CA 1
ATOM 1289 C C . GLU A 1 193 ? -13.767 35.042 -36.955 1.00 38.69 177 GLU A C 1
ATOM 1290 O O . GLU A 1 193 ? -13.002 34.173 -37.354 1.00 47.59 177 GLU A O 1
ATOM 1296 N N . ARG A 1 194 ? -13.375 36.279 -36.679 1.00 38.96 178 ARG A N 1
ATOM 1297 C CA . ARG A 1 194 ? -11.974 36.680 -36.729 1.00 40.16 178 ARG A CA 1
ATOM 1298 C C . ARG A 1 194 ? -11.221 36.513 -35.405 1.00 39.06 178 ARG A C 1
ATOM 1299 O O . ARG A 1 194 ? -10.027 36.800 -35.326 1.00 43.97 178 ARG A O 1
ATOM 1307 N N . HIS A 1 195 ? -11.916 36.048 -34.371 1.00 41.96 179 HIS A N 1
ATOM 1308 C CA . HIS A 1 195 ? -11.295 35.826 -33.068 1.00 38.33 179 HIS A CA 1
ATOM 1309 C C . HIS A 1 195 ? -11.156 34.348 -32.785 1.00 40.78 179 HIS A C 1
ATOM 1310 O O . HIS A 1 195 ? -12.146 33.628 -32.722 1.00 46.34 179 HIS A O 1
ATOM 1317 N N . PRO A 1 196 ? -9.915 33.890 -32.607 1.00 41.60 180 PRO A N 1
ATOM 1318 C CA . PRO A 1 196 ? -9.658 32.455 -32.456 1.00 39.14 180 PRO A CA 1
ATOM 1319 C C . PRO A 1 196 ? -10.323 31.840 -31.221 1.00 41.26 180 PRO A C 1
ATOM 1320 O O . PRO A 1 196 ? -10.496 30.621 -31.172 1.00 42.39 180 PRO A O 1
ATOM 1324 N N . GLU A 1 197 ? -10.697 32.662 -30.245 1.00 40.85 181 GLU A N 1
ATOM 1325 C CA . GLU A 1 197 ? -11.270 32.147 -29.002 1.00 41.05 181 GLU A CA 1
ATOM 1326 C C . GLU A 1 197 ? -12.788 32.201 -28.919 1.00 39.45 181 GLU A C 1
ATOM 1327 O O . GLU A 1 197 ? -13.378 31.584 -28.037 1.00 41.88 181 GLU A O 1
ATOM 1333 N N . ALA A 1 198 ? -13.419 32.947 -29.817 1.00 37.16 182 ALA A N 1
ATOM 1334 C CA . ALA A 1 198 ? -14.860 33.162 -29.732 1.00 33.99 182 ALA A CA 1
ATOM 1335 C C . ALA A 1 198 ? -15.655 31.872 -29.883 1.00 36.90 182 ALA A C 1
ATOM 1336 O O . ALA A 1 198 ? -15.259 30.978 -30.626 1.00 44.36 182 ALA A O 1
ATOM 1338 N N . MET A 1 199 ? -16.784 31.788 -29.185 1.00 36.22 183 MET A N 1
ATOM 1339 C CA . MET A 1 199 ? -17.608 30.582 -29.185 1.00 36.54 183 MET A CA 1
ATOM 1340 C C . MET A 1 199 ? -18.151 30.336 -30.587 1.00 38.14 183 MET A C 1
ATOM 1341 O O . MET A 1 199 ? -18.140 29.213 -31.095 1.00 41.09 183 MET A O 1
ATOM 1346 N N . CYS A 1 200 ? -18.609 31.414 -31.209 1.00 36.27 184 CYS A N 1
ATOM 1347 C CA . CYS A 1 200 ? -19.161 31.379 -32.555 1.00 39.68 184 CYS A CA 1
ATOM 1348 C C . CYS A 1 200 ? -18.031 31.573 -33.542 1.00 39.98 184 CYS A C 1
ATOM 1349 O O . CYS A 1 200 ? -17.306 32.563 -33.468 1.00 37.52 184 CYS A O 1
ATOM 1352 N N . GLN A 1 201 ? -17.868 30.621 -34.453 1.00 41.35 185 GLN A N 1
ATOM 1353 C CA . GLN A 1 201 ? -16.777 30.688 -35.416 1.00 44.52 185 GLN A CA 1
ATOM 1354 C C . GLN A 1 201 ? -17.227 30.935 -36.867 1.00 35.29 185 GLN A C 1
ATOM 1355 O O . GLN A 1 201 ? -16.400 31.119 -37.756 1.00 44.54 185 GLN A O 1
ATOM 1361 N N . LYS A 1 202 ? -18.535 30.954 -37.101 1.00 36.16 186 LYS A N 1
ATOM 1362 C CA . LYS A 1 202 ? -19.074 31.264 -38.427 1.00 36.44 186 LYS A CA 1
ATOM 1363 C C . LYS A 1 202 ? -20.193 32.292 -38.357 1.00 36.78 186 LYS A C 1
ATOM 1364 O O . LYS A 1 202 ? -21.131 32.135 -37.583 1.00 43.68 186 LYS A O 1
ATOM 1370 N N . ALA A 1 203 ? -20.076 33.352 -39.150 1.00 36.32 187 ALA A N 1
ATOM 1371 C CA . ALA A 1 203 ? -21.054 34.439 -39.138 1.00 36.48 187 ALA A CA 1
ATOM 1372 C C . ALA A 1 203 ? -22.489 34.015 -39.470 1.00 43.43 187 ALA A C 1
ATOM 1373 O O . ALA A 1 203 ? -22.711 33.021 -40.157 1.00 43.31 187 ALA A O 1
ATOM 1375 N N . TYR A 1 204 ? -23.456 34.781 -38.969 1.00 47.55 188 TYR A N 1
ATOM 1376 C CA . TYR A 1 204 ? -24.872 34.524 -39.208 1.00 41.19 188 TYR A CA 1
ATOM 1377 C C . TYR A 1 204 ? -25.350 35.370 -40.377 1.00 39.67 188 TYR A C 1
ATOM 1378 O O . TYR A 1 204 ? -24.712 36.353 -40.751 1.00 41.89 188 TYR A O 1
ATOM 1387 N N . THR A 1 205 ? -26.474 34.978 -40.959 1.00 42.45 189 THR A N 1
ATOM 1388 C CA . THR A 1 205 ? -27.175 35.847 -41.888 1.00 44.98 189 THR A CA 1
ATOM 1389 C C . THR A 1 205 ? -28.305 36.489 -41.094 1.00 48.14 189 THR A C 1
ATOM 1390 O O . THR A 1 205 ? -28.774 35.910 -40.117 1.00 46.37 189 THR A O 1
ATOM 1394 N N . LEU A 1 206 ? -28.728 37.686 -41.493 1.00 42.12 190 LEU A N 1
ATOM 1395 C CA . LEU A 1 206 ? -29.798 38.399 -40.785 1.00 45.31 190 LEU A CA 1
ATOM 1396 C C . LEU A 1 206 ? -31.090 37.619 -40.846 1.00 49.88 190 LEU A C 1
ATOM 1397 O O . LEU A 1 206 ? -32.019 37.857 -40.080 1.00 56.72 190 LEU A O 1
ATOM 1402 N N . ASP A 1 207 ? -31.127 36.666 -41.761 1.00 49.81 191 ASP A N 1
ATOM 1403 C C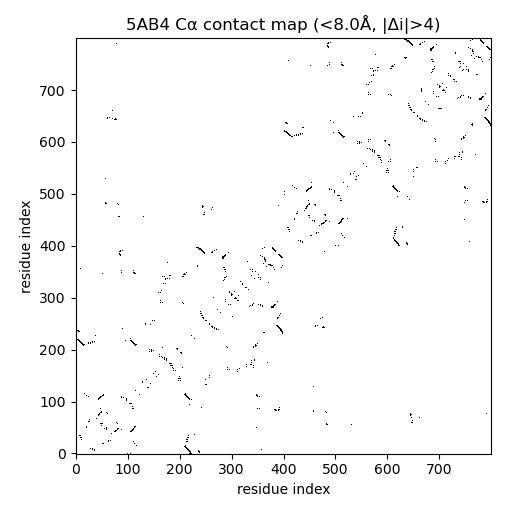A . ASP A 1 207 ? -32.326 35.915 -42.017 1.00 42.63 191 ASP A CA 1
ATOM 1404 C C . ASP A 1 207 ? -32.371 34.696 -41.111 1.00 47.31 191 ASP A C 1
ATOM 1405 O O . ASP A 1 207 ? -33.446 34.235 -40.738 1.00 54.29 191 ASP A O 1
ATOM 1410 N N . GLU A 1 208 ? -31.196 34.193 -40.745 1.00 49.59 192 GLU A N 1
ATOM 1411 C CA . GLU A 1 208 ? -31.079 33.025 -39.872 1.00 46.22 192 GLU A CA 1
ATOM 1412 C C . GLU A 1 208 ? -31.336 33.391 -38.411 1.00 46.17 192 GLU A C 1
ATOM 1413 O O . GLU A 1 208 ? -31.903 32.605 -37.643 1.00 40.77 192 GLU A O 1
ATOM 1419 N N . VAL A 1 209 ? -30.897 34.582 -38.027 1.00 39.96 193 VAL A N 1
ATOM 1420 C CA . VAL A 1 209 ? -31.128 35.067 -36.679 1.00 42.07 193 VAL A CA 1
ATOM 1421 C C . VAL A 1 209 ? -32.628 35.262 -36.522 1.00 45.59 193 VAL A C 1
ATOM 1422 O O . VAL A 1 209 ? -33.194 34.929 -35.488 1.00 50.21 193 VAL A O 1
ATOM 1426 N N . LEU A 1 210 ? -33.270 35.811 -37.548 1.00 40.05 194 LEU A N 1
ATOM 1427 C CA . LEU A 1 210 ? -34.715 36.014 -37.505 1.00 39.93 194 LEU A CA 1
ATOM 1428 C C . LEU A 1 210 ? -35.470 34.696 -37.520 1.00 41.52 194 LEU A C 1
ATOM 1429 O O . LEU A 1 210 ? -36.600 34.614 -37.044 1.00 44.88 194 LEU A O 1
ATOM 1434 N N . HIS A 1 211 ? -34.835 33.661 -38.051 1.00 44.17 195 HIS A N 1
ATOM 1435 C CA . HIS A 1 211 ? -35.466 32.355 -38.113 1.00 47.45 195 HIS A CA 1
ATOM 1436 C C . HIS A 1 211 ? -35.103 31.560 -36.880 1.00 43.65 195 HIS A C 1
ATOM 1437 O O . HIS A 1 211 ? -35.535 30.421 -36.714 1.00 49.62 195 HIS A O 1
ATOM 1444 N N . SER A 1 212 ? -34.314 32.172 -36.005 1.00 50.94 196 SER A N 1
ATOM 1445 C CA . SER A 1 212 ? -33.934 31.517 -34.767 1.00 43.19 196 SER A CA 1
ATOM 1446 C C . SER A 1 212 ? -35.150 31.337 -33.867 1.00 47.92 196 SER A C 1
ATOM 1447 O O . SER A 1 212 ? -36.099 32.120 -33.910 1.00 46.85 196 SER A O 1
ATOM 1450 N N . ARG A 1 213 ? -35.097 30.280 -33.065 1.00 48.04 197 ARG A N 1
ATOM 1451 C CA . ARG A 1 213 ? -36.132 29.917 -32.108 1.00 40.13 197 ARG A CA 1
ATOM 1452 C C . ARG A 1 213 ? -36.592 31.103 -31.257 1.00 53.29 197 ARG A C 1
ATOM 1453 O O . ARG A 1 213 ? -35.789 31.733 -30.565 1.00 53.10 197 ARG A O 1
ATOM 1461 N N . CYS A 1 214 ? -37.886 31.406 -31.327 1.00 54.47 198 CYS A N 1
ATOM 1462 C CA . CYS A 1 214 ? -38.492 32.517 -30.591 1.00 53.28 198 CYS A CA 1
ATOM 1463 C C . CYS A 1 214 ? -38.398 32.249 -29.073 1.00 51.94 198 CYS A C 1
ATOM 1464 O O . CYS A 1 214 ? -38.858 31.216 -28.602 1.00 63.48 198 CYS A O 1
ATOM 1467 N N . VAL A 1 215 ? -37.806 33.162 -28.305 1.00 44.41 199 VAL A N 1
ATOM 1468 C CA . VAL A 1 215 ? -37.654 32.944 -26.859 1.00 46.12 199 VAL A CA 1
ATOM 1469 C C . VAL A 1 215 ? -38.572 33.847 -26.050 1.00 43.08 199 VAL A C 1
ATOM 1470 O O . VAL A 1 215 ? -39.233 33.415 -25.105 1.00 59.74 199 VAL A O 1
ATOM 1474 N N . ALA A 1 216 ? -38.566 35.116 -26.418 1.00 42.58 200 ALA A N 1
ATOM 1475 C CA . ALA A 1 216 ? -39.490 36.097 -25.900 1.00 48.82 200 ALA A CA 1
ATOM 1476 C C . ALA A 1 216 ? -40.026 36.767 -27.156 1.00 42.72 200 ALA A C 1
ATOM 1477 O O . ALA A 1 216 ? -39.476 36.549 -28.229 1.00 47.51 200 ALA A O 1
ATOM 1479 N N . PRO A 1 217 ? -41.108 37.553 -27.044 1.00 52.97 201 PRO A N 1
ATOM 1480 C CA . PRO A 1 217 ? -41.693 38.216 -28.216 1.00 44.07 201 PRO A CA 1
ATOM 1481 C C . PRO A 1 217 ? -40.710 38.752 -29.265 1.00 50.20 201 PRO A C 1
ATOM 1482 O O . PRO A 1 217 ? -40.906 38.451 -30.441 1.00 59.80 201 PRO A O 1
ATOM 1486 N N . VAL A 1 218 ? -39.698 39.523 -28.871 1.00 51.45 202 VAL A N 1
ATOM 1487 C CA . VAL A 1 218 ? -38.684 39.981 -29.833 1.00 54.21 202 VAL A CA 1
ATOM 1488 C C . VAL A 1 218 ? -37.271 39.427 -29.582 1.00 52.65 202 VAL A C 1
ATOM 1489 O O . VAL A 1 218 ? -36.276 40.076 -29.913 1.00 56.43 202 VAL A O 1
ATOM 1493 N N . THR A 1 219 ? -37.182 38.215 -29.041 1.00 45.75 203 THR A N 1
ATOM 1494 C CA . THR A 1 219 ? -35.886 37.631 -28.711 1.00 47.73 203 THR A CA 1
ATOM 1495 C C . THR A 1 219 ? -35.792 36.202 -29.204 1.00 46.95 203 THR A C 1
ATOM 1496 O O . THR A 1 219 ? -36.550 35.334 -28.775 1.00 49.66 203 THR A O 1
ATOM 1500 N N . ASN A 1 220 ? -34.852 35.962 -30.110 1.00 50.55 204 ASN A N 1
ATOM 1501 C CA . ASN A 1 220 ? -34.624 34.623 -30.621 1.00 45.26 204 ASN A CA 1
ATOM 1502 C C . ASN A 1 220 ? -33.401 34.000 -29.980 1.00 44.64 204 ASN A C 1
ATOM 1503 O O . ASN A 1 220 ? -32.615 34.685 -29.339 1.00 52.44 204 ASN A O 1
ATOM 1508 N N . LEU A 1 221 ? -33.253 32.698 -30.155 1.00 40.94 205 LEU A N 1
ATOM 1509 C CA . LEU A 1 221 ? -32.150 31.962 -29.563 1.00 39.68 205 LEU A CA 1
ATOM 1510 C C . LEU A 1 221 ? -30.783 32.583 -29.899 1.00 41.46 205 LEU A C 1
ATOM 1511 O O . LEU A 1 221 ? -29.917 32.703 -29.030 1.00 43.92 205 LEU A O 1
ATOM 1516 N N . LEU A 1 222 ? -30.590 32.973 -31.158 1.00 39.67 206 LEU A N 1
ATOM 1517 C CA . LEU A 1 222 ? -29.304 33.527 -31.600 1.00 43.79 206 LEU A CA 1
ATOM 1518 C C . LEU A 1 222 ? -29.079 34.973 -31.164 1.00 42.04 206 LEU A C 1
ATOM 1519 O O . LEU A 1 222 ? -28.017 35.537 -31.419 1.00 42.08 206 LEU A O 1
ATOM 1524 N N . GLU A 1 223 ? -30.090 35.574 -30.544 1.00 49.38 207 GLU A N 1
ATOM 1525 C CA . GLU A 1 223 ? -29.978 36.926 -30.000 1.00 44.39 207 GLU A CA 1
ATOM 1526 C C . GLU A 1 223 ? -29.562 36.921 -28.533 1.00 41.11 207 GLU A C 1
ATOM 1527 O O . GLU A 1 223 ? -29.439 37.976 -27.915 1.00 41.86 207 GLU A O 1
ATOM 1533 N N . CYS A 1 224 ? -29.359 35.728 -27.981 1.00 43.60 208 CYS A N 1
ATOM 1534 C CA . CYS A 1 224 ? -28.972 35.560 -26.579 1.00 47.65 208 CYS A CA 1
ATOM 1535 C C . CYS A 1 224 ? -27.483 35.304 -26.394 1.00 43.93 208 CYS A C 1
ATOM 1536 O O . CYS A 1 224 ? -26.825 34.733 -27.264 1.00 49.81 208 CYS A O 1
ATOM 1539 N N . ALA A 1 225 ? -26.964 35.743 -25.252 1.00 48.18 209 ALA A N 1
ATOM 1540 C CA . ALA A 1 225 ? -25.567 35.534 -24.890 1.00 44.68 209 ALA A CA 1
ATOM 1541 C C . ALA A 1 225 ? -25.189 34.061 -24.902 1.00 39.16 209 ALA A C 1
ATOM 1542 O O . ALA A 1 225 ? -26.006 33.193 -24.607 1.00 48.86 209 ALA A O 1
ATOM 1544 N N . ARG A 1 226 ? -23.940 33.784 -25.239 1.00 38.10 210 ARG A N 1
ATOM 1545 C CA . ARG A 1 226 ? -23.475 32.418 -25.392 1.00 37.41 210 ARG A CA 1
ATOM 1546 C C . ARG A 1 226 ? -22.818 31.908 -24.120 1.00 38.28 210 ARG A C 1
ATOM 1547 O O . ARG A 1 226 ? -21.695 32.306 -23.813 1.00 43.28 210 ARG A O 1
ATOM 1555 N N . ARG A 1 227 ? -23.521 31.045 -23.383 1.00 43.00 211 ARG A N 1
ATOM 1556 C CA . ARG A 1 227 ? -23.022 30.508 -22.113 1.00 41.40 211 ARG A CA 1
ATOM 1557 C C . ARG A 1 227 ? -21.614 29.966 -22.295 1.00 46.30 211 ARG A C 1
ATOM 1558 O O . ARG A 1 227 ? -21.316 29.356 -23.318 1.00 55.29 211 ARG A O 1
ATOM 1566 N N . ALA A 1 228 ? -20.747 30.207 -21.315 1.00 41.06 212 ALA A N 1
ATOM 1567 C CA . ALA A 1 228 ? -19.355 29.785 -21.400 1.00 34.99 212 ALA A CA 1
ATOM 1568 C C . ALA A 1 228 ? -18.717 29.725 -20.020 1.00 34.21 212 ALA A C 1
ATOM 1569 O O . ALA A 1 228 ? -19.228 30.325 -19.077 1.00 41.77 212 ALA A O 1
ATOM 1571 N N . ASP A 1 229 ? -17.611 28.992 -19.902 1.00 40.37 213 ASP A N 1
ATOM 1572 C CA . ASP A 1 229 ? -16.770 29.050 -18.706 1.00 39.04 213 ASP A CA 1
ATOM 1573 C C . ASP A 1 229 ? -15.628 30.018 -18.984 1.00 37.46 213 ASP A C 1
ATOM 1574 O O . ASP A 1 229 ? -15.210 30.179 -20.129 1.00 39.29 213 ASP A O 1
ATOM 1579 N N . GLY A 1 230 ? -15.123 30.668 -17.944 1.00 33.91 214 GLY A N 1
ATOM 1580 C CA . GLY A 1 230 ? -13.927 31.470 -18.094 1.00 37.38 214 GLY A CA 1
ATOM 1581 C C . GLY A 1 230 ? -13.674 32.429 -16.953 1.00 32.78 214 GLY A C 1
ATOM 1582 O O . GLY A 1 230 ? -14.580 32.796 -16.208 1.00 33.18 214 GLY A O 1
ATOM 1583 N N . ALA A 1 231 ? -12.422 32.850 -16.841 1.00 38.31 215 ALA A N 1
ATOM 1584 C CA . ALA A 1 231 ? -12.011 33.795 -15.824 1.00 35.43 215 ALA A CA 1
ATOM 1585 C C . ALA A 1 231 ? -10.986 34.742 -16.401 1.00 34.89 215 ALA A C 1
ATOM 1586 O O . ALA A 1 231 ? -10.253 34.390 -17.321 1.00 36.18 215 ALA A O 1
ATOM 1588 N N . VAL A 1 232 ? -10.937 35.946 -15.848 1.00 38.41 216 VAL A N 1
ATOM 1589 C CA . VAL A 1 232 ? -9.948 36.945 -16.225 1.00 39.21 216 VAL A CA 1
ATOM 1590 C C . VAL A 1 232 ? -9.487 37.643 -14.962 1.00 36.69 216 VAL A C 1
ATOM 1591 O O . VAL A 1 232 ? -10.298 37.937 -14.097 1.00 41.00 216 VAL A O 1
ATOM 1595 N N . ALA A 1 233 ? -8.191 37.909 -14.854 1.00 35.17 217 ALA A N 1
ATOM 1596 C CA . ALA A 1 233 ? -7.663 38.674 -13.732 1.00 35.10 217 ALA A CA 1
ATOM 1597 C C . ALA A 1 233 ? -6.939 39.927 -14.214 1.00 43.29 217 ALA A C 1
ATOM 1598 O O . ALA A 1 233 ? -6.235 39.896 -15.220 1.00 38.16 217 ALA A O 1
ATOM 1600 N N . LEU A 1 234 ? -7.132 41.035 -13.508 1.00 40.32 218 LEU A N 1
ATOM 1601 C CA . LEU A 1 234 ? -6.389 42.251 -13.800 1.00 37.83 218 LEU A CA 1
ATOM 1602 C C . LEU A 1 234 ? -5.528 42.610 -12.591 1.00 37.72 218 LEU A C 1
ATOM 1603 O O . LEU A 1 234 ? -5.960 42.447 -11.451 1.00 40.90 218 LEU A O 1
ATOM 1608 N N . ILE A 1 235 ? -4.309 43.086 -12.829 1.00 45.34 219 ILE A N 1
ATOM 1609 C CA . ILE A 1 235 ? -3.518 43.685 -11.760 1.00 41.37 219 ILE A CA 1
ATOM 1610 C C . ILE A 1 235 ? -3.439 45.183 -12.024 1.00 38.98 219 ILE A C 1
ATOM 1611 O O . ILE A 1 235 ? -3.003 45.611 -13.086 1.00 44.56 219 ILE A O 1
ATOM 1616 N N . VAL A 1 236 ? -3.862 45.979 -11.054 1.00 40.17 220 VAL A N 1
ATOM 1617 C CA . VAL A 1 236 ? -3.886 47.420 -11.212 1.00 37.64 220 VAL A CA 1
ATOM 1618 C C . VAL A 1 236 ? -2.922 47.983 -10.190 1.00 40.64 220 VAL A C 1
ATOM 1619 O O . VAL A 1 236 ? -2.915 47.554 -9.044 1.00 48.72 220 VAL A O 1
ATOM 1623 N N . SER A 1 237 ? -2.100 48.936 -10.610 1.00 44.75 221 SER A N 1
ATOM 1624 C CA . SER A 1 237 ? -1.071 49.506 -9.750 1.00 43.17 221 SER A CA 1
ATOM 1625 C C . SER A 1 237 ? -0.752 50.927 -10.185 1.00 48.92 221 SER A C 1
ATOM 1626 O O . SER A 1 237 ? -1.172 51.357 -11.256 1.00 42.09 221 SER A O 1
ATOM 1629 N N . GLY A 1 238 ? -0.035 51.666 -9.346 1.00 53.66 222 GLY A N 1
ATOM 1630 C CA . GLY A 1 238 ? 0.366 53.008 -9.717 1.00 51.19 222 GLY A CA 1
ATOM 1631 C C . GLY A 1 238 ? 1.518 52.927 -10.699 1.00 48.14 222 GLY A C 1
ATOM 1632 O O . GLY A 1 238 ? 2.346 52.023 -10.614 1.00 51.44 222 GLY A O 1
ATOM 1633 N N . GLU A 1 239 ? 1.555 53.855 -11.650 1.00 56.80 223 GLU A N 1
ATOM 1634 C CA . GLU A 1 239 ? 2.566 53.844 -12.708 1.00 51.04 223 GLU A CA 1
ATOM 1635 C C . GLU A 1 239 ? 3.994 53.903 -12.185 1.00 54.53 223 GLU A C 1
ATOM 1636 O O . GLU A 1 239 ? 4.828 53.066 -12.534 1.00 51.94 223 GLU A O 1
ATOM 1642 N N . ALA A 1 240 ? 4.267 54.898 -11.350 1.00 58.39 224 ALA A N 1
ATOM 1643 C CA . ALA A 1 240 ? 5.603 55.094 -10.806 1.00 57.67 224 ALA A CA 1
ATOM 1644 C C . ALA A 1 240 ? 5.980 53.876 -9.994 1.00 61.49 224 ALA A C 1
ATOM 1645 O O . ALA A 1 240 ? 7.087 53.355 -10.116 1.00 61.41 224 ALA A O 1
ATOM 1647 N N . HIS A 1 241 ? 5.033 53.423 -9.179 1.00 58.36 225 HIS A N 1
ATOM 1648 C CA . HIS A 1 241 ? 5.231 52.261 -8.334 1.00 59.25 225 HIS A CA 1
ATOM 1649 C C . HIS A 1 241 ? 5.677 51.077 -9.186 1.00 68.44 225 HIS A C 1
ATOM 1650 O O . HIS A 1 241 ? 6.602 50.354 -8.814 1.00 71.01 225 HIS A O 1
ATOM 1657 N N . TYR A 1 242 ? 5.010 50.874 -10.321 1.00 66.30 226 TYR A N 1
ATOM 1658 C CA . TYR A 1 242 ? 5.335 49.751 -11.197 1.00 69.00 226 TYR A CA 1
ATOM 1659 C C . TYR A 1 242 ? 6.713 49.993 -11.797 1.00 69.80 226 TYR A C 1
ATOM 1660 O O . TYR A 1 242 ? 7.533 49.081 -11.916 1.00 63.88 226 TYR A O 1
ATOM 1669 N N . ALA A 1 243 ? 6.948 51.237 -12.195 1.00 69.60 227 ALA A N 1
ATOM 1670 C CA . ALA A 1 243 ? 8.225 51.622 -12.773 1.00 70.99 227 ALA A CA 1
ATOM 1671 C C . ALA A 1 243 ? 9.345 51.604 -11.736 1.00 78.35 227 ALA A C 1
ATOM 1672 O O . ALA A 1 243 ? 10.481 51.253 -12.047 1.00 84.16 227 ALA A O 1
ATOM 1674 N N . GLU A 1 244 ? 9.024 51.990 -10.504 1.00 70.98 228 GLU A N 1
ATOM 1675 C CA . GLU A 1 244 ? 10.044 52.101 -9.465 1.00 77.20 228 GLU A CA 1
ATOM 1676 C C . GLU A 1 244 ? 10.339 50.778 -8.756 1.00 82.80 228 GLU A C 1
ATOM 1677 O O . GLU A 1 244 ? 11.309 50.681 -8.004 1.00 89.08 228 GLU A O 1
ATOM 1683 N N . HIS A 1 245 ? 9.509 49.764 -8.992 1.00 80.08 229 HIS A N 1
ATOM 1684 C CA . HIS A 1 245 ? 9.680 48.477 -8.313 1.00 76.44 229 HIS A CA 1
ATOM 1685 C C . HIS A 1 245 ? 9.765 47.238 -9.225 1.00 88.12 229 HIS A C 1
ATOM 1686 O O . HIS A 1 245 ? 10.291 46.197 -8.814 1.00 78.30 229 HIS A O 1
ATOM 1693 N N . PHE A 1 246 ? 9.242 47.349 -10.448 1.00 87.14 230 PHE A N 1
ATOM 1694 C CA . PHE A 1 246 ? 9.161 46.207 -11.366 1.00 73.74 230 PHE A CA 1
ATOM 1695 C C . PHE A 1 246 ? 9.566 46.501 -12.830 1.00 83.64 230 PHE A C 1
ATOM 1696 O O . PHE A 1 246 ? 9.534 45.598 -13.671 1.00 78.70 230 PHE A O 1
ATOM 1704 N N . ALA A 1 247 ? 9.924 47.745 -13.145 1.00 84.76 231 ALA A N 1
ATOM 1705 C CA . ALA A 1 247 ? 10.348 48.088 -14.509 1.00 69.73 231 ALA A CA 1
ATOM 1706 C C . ALA A 1 247 ? 11.559 47.274 -14.955 1.00 66.56 231 ALA A C 1
ATOM 1707 O O . ALA A 1 247 ? 11.418 46.276 -15.663 1.00 68.46 231 ALA A O 1
ATOM 1709 N N . HIS A 1 255 ? 5.520 47.174 -25.926 1.00 90.74 239 HIS A N 1
ATOM 1710 C CA . HIS A 1 255 ? 4.714 48.380 -25.759 1.00 98.49 239 HIS A CA 1
ATOM 1711 C C . HIS A 1 255 ? 4.316 48.598 -24.304 1.00 88.07 239 HIS A C 1
ATOM 1712 O O . HIS A 1 255 ? 3.387 47.965 -23.808 1.00 82.77 239 HIS A O 1
ATOM 1719 N N . LEU A 1 256 ? 5.012 49.512 -23.632 1.00 95.36 240 LEU A N 1
ATOM 1720 C CA . LEU A 1 256 ? 4.747 49.780 -22.223 1.00 93.15 240 LEU A CA 1
ATOM 1721 C C . LEU A 1 256 ? 3.720 50.902 -22.051 1.00 84.56 240 LEU A C 1
ATOM 1722 O O . LEU A 1 256 ? 3.646 51.550 -20.998 1.00 62.84 240 LEU A O 1
ATOM 1727 N N . GLY A 1 257 ? 2.934 51.122 -23.102 1.00 79.53 241 GLY A N 1
ATOM 1728 C CA . GLY A 1 257 ? 1.795 52.017 -23.056 1.00 72.02 241 GLY A CA 1
ATOM 1729 C C . GLY A 1 257 ? 0.486 51.251 -23.102 1.00 72.24 241 GLY A C 1
ATOM 1730 O O . GLY A 1 257 ? -0.045 50.834 -22.077 1.00 64.40 241 GLY A O 1
ATOM 1731 N N . GLY A 1 258 ? -0.030 51.085 -24.318 1.00 60.98 242 GLY A N 1
ATOM 1732 C CA . GLY A 1 258 ? -1.190 50.257 -24.614 1.00 51.19 242 GLY A CA 1
ATOM 1733 C C . GLY A 1 258 ? -1.316 48.873 -24.000 1.00 51.13 242 GLY A C 1
ATOM 1734 O O . GLY A 1 258 ? -2.418 48.443 -23.668 1.00 52.59 242 GLY A O 1
ATOM 1735 N N . SER A 1 259 ? -0.206 48.158 -23.855 1.00 48.83 243 SER A N 1
ATOM 1736 C CA . SER A 1 259 ? -0.277 46.794 -23.339 1.00 47.64 243 SER A CA 1
ATOM 1737 C C . SER A 1 259 ? -0.563 46.824 -21.842 1.00 56.64 243 SER A C 1
ATOM 1738 O O . SER A 1 259 ? -1.162 45.897 -21.290 1.00 63.49 243 SER A O 1
ATOM 1741 N N . LYS A 1 260 ? -0.145 47.912 -21.199 1.00 58.87 244 LYS A N 1
ATOM 1742 C CA . LYS A 1 260 ? -0.387 48.144 -19.776 1.00 51.79 244 LYS A CA 1
ATOM 1743 C C . LYS A 1 260 ? -0.973 49.541 -19.613 1.00 50.65 244 LYS A C 1
ATOM 1744 O O . LYS A 1 260 ? -0.338 50.417 -19.030 1.00 52.34 244 LYS A O 1
ATOM 1750 N N . PRO A 1 261 ? -2.199 49.748 -20.119 1.00 46.86 245 PRO A N 1
ATOM 1751 C CA . PRO A 1 261 ? -2.791 51.080 -20.293 1.00 47.22 245 PRO A CA 1
ATOM 1752 C C . PRO A 1 261 ? -3.137 51.818 -19.004 1.00 49.46 245 PRO A C 1
ATOM 1753 O O . PRO A 1 261 ? -3.328 51.215 -17.954 1.00 46.00 245 PRO A O 1
ATOM 1757 N N . ILE A 1 262 ? -3.214 53.138 -19.109 1.00 49.27 246 ILE A N 1
ATOM 1758 C CA . ILE A 1 262 ? -3.681 53.991 -18.031 1.00 51.93 246 ILE A CA 1
ATOM 1759 C C . ILE A 1 262 ? -5.209 53.910 -17.943 1.00 47.05 246 ILE A C 1
ATOM 1760 O O . ILE A 1 262 ? -5.890 54.062 -18.957 1.00 44.28 246 ILE A O 1
ATOM 1765 N N . ILE A 1 263 ? -5.744 53.681 -16.740 1.00 46.48 247 ILE A N 1
ATOM 1766 C CA . ILE A 1 263 ? -7.188 53.783 -16.516 1.00 42.03 247 ILE A CA 1
ATOM 1767 C C . ILE A 1 263 ? -7.525 55.248 -16.325 1.00 43.59 247 ILE A C 1
ATOM 1768 O O . ILE A 1 263 ? -7.271 55.817 -15.268 1.00 50.17 247 ILE A O 1
ATOM 1773 N N . ALA A 1 264 ? -8.114 55.851 -17.352 1.00 48.83 248 ALA A N 1
ATOM 1774 C CA . ALA A 1 264 ? -8.297 57.292 -17.380 1.00 45.08 248 ALA A CA 1
ATOM 1775 C C . ALA A 1 264 ? -9.435 57.704 -16.474 1.00 44.27 248 ALA A C 1
ATOM 1776 O O . ALA A 1 264 ? -9.349 58.716 -15.787 1.00 52.80 248 ALA A O 1
ATOM 1778 N N . SER A 1 265 ? -10.500 56.917 -16.468 1.00 49.04 249 SER A N 1
ATOM 1779 C CA . SER A 1 265 ? -11.654 57.238 -15.643 1.00 53.46 249 SER A CA 1
ATOM 1780 C C . SER A 1 265 ? -12.542 56.012 -15.439 1.00 56.63 249 SER A C 1
ATOM 1781 O O . SER A 1 265 ? -12.497 55.067 -16.227 1.00 52.36 249 SER A O 1
ATOM 1784 N N . VAL A 1 266 ? -13.339 56.032 -14.370 1.00 46.24 250 VAL A N 1
ATOM 1785 C CA . VAL A 1 266 ? -14.327 54.989 -14.098 1.00 40.80 250 VAL A CA 1
ATOM 1786 C C . VAL A 1 266 ? -15.549 55.635 -13.468 1.00 46.01 250 VAL A C 1
ATOM 1787 O O . VAL A 1 266 ? -15.409 56.492 -12.601 1.00 57.10 250 VAL A O 1
ATOM 1791 N N . ALA A 1 267 ? -16.744 55.239 -13.893 1.00 35.06 251 ALA A N 1
ATOM 1792 C CA . ALA A 1 267 ? -17.952 55.765 -13.272 1.00 35.91 251 ALA A CA 1
ATOM 1793 C C . ALA A 1 267 ? -19.128 54.816 -13.386 1.00 38.45 251 ALA A C 1
ATOM 1794 O O . ALA A 1 267 ? -19.187 53.997 -14.300 1.00 40.70 251 ALA A O 1
ATOM 1796 N N . GLU A 1 268 ? -20.074 54.938 -12.460 1.00 43.38 252 GLU A N 1
ATOM 1797 C CA . GLU A 1 268 ? -21.229 54.055 -12.450 1.00 37.42 252 GLU A CA 1
ATOM 1798 C C . GLU A 1 268 ? -22.510 54.815 -12.223 1.00 38.66 252 GLU A C 1
ATOM 1799 O O . GLU A 1 268 ? -22.507 55.948 -11.755 1.00 45.81 252 GLU A O 1
ATOM 1805 N N . ALA A 1 269 ? -23.603 54.146 -12.560 1.00 39.69 253 ALA A N 1
ATOM 1806 C CA . ALA A 1 269 ? -24.955 54.607 -12.306 1.00 44.87 253 ALA A CA 1
ATOM 1807 C C . ALA A 1 269 ? -25.835 53.366 -12.383 1.00 42.91 253 ALA A C 1
ATOM 1808 O O . ALA A 1 269 ? -25.386 52.333 -12.872 1.00 43.90 253 ALA A O 1
ATOM 1810 N N . SER A 1 270 ? -27.085 53.458 -11.937 1.00 42.07 254 SER A N 1
ATOM 1811 C CA . SER A 1 270 ? -27.883 52.251 -11.711 1.00 39.42 254 SER A CA 1
ATOM 1812 C C . SER A 1 270 ? -29.375 52.379 -12.023 1.00 37.37 254 SER A C 1
ATOM 1813 O O . SER A 1 270 ? -29.882 53.469 -12.266 1.00 40.14 254 SER A O 1
ATOM 1816 N N . GLY A 1 271 ? -30.065 51.243 -12.025 1.00 35.93 255 GLY A N 1
ATOM 1817 C CA . GLY A 1 271 ? -31.504 51.225 -12.183 1.00 36.32 255 GLY A CA 1
ATOM 1818 C C . GLY A 1 271 ? -32.122 50.006 -11.522 1.00 37.75 255 GLY A C 1
ATOM 1819 O O . GLY A 1 271 ? -31.441 49.272 -10.812 1.00 38.85 255 GLY A O 1
ATOM 1820 N N . PRO A 1 272 ? -33.423 49.786 -11.751 1.00 37.36 256 PRO A N 1
ATOM 1821 C CA . PRO A 1 272 ? -34.182 48.690 -11.139 1.00 37.77 256 PRO A CA 1
ATOM 1822 C C . PRO A 1 272 ? -33.694 47.329 -11.585 1.00 40.73 256 PRO A C 1
ATOM 1823 O O . PRO A 1 272 ? -33.211 47.194 -12.705 1.00 43.16 256 PRO A O 1
ATOM 1827 N N . LEU A 1 273 ? -33.861 46.326 -10.731 1.00 39.16 257 LEU A N 1
ATOM 1828 C CA . LEU A 1 273 ? -33.345 44.994 -11.016 1.00 34.45 257 LEU A CA 1
ATOM 1829 C C . LEU A 1 273 ? -34.247 44.285 -12.027 1.00 47.46 257 LEU A C 1
ATOM 1830 O O . LEU A 1 273 ? -33.856 43.288 -12.632 1.00 46.31 257 LEU A O 1
ATOM 1835 N N . PHE A 1 274 ? -35.463 44.806 -12.184 1.00 51.64 258 PHE A N 1
ATOM 1836 C CA . PHE A 1 274 ? -36.435 44.301 -13.155 1.00 48.94 258 PHE A CA 1
ATOM 1837 C C . PHE A 1 274 ? -37.474 45.379 -13.498 1.00 52.13 258 PHE A C 1
ATOM 1838 O O . PHE A 1 274 ? -37.672 46.310 -12.716 1.00 52.07 258 PHE A O 1
ATOM 1846 N N . PRO A 1 275 ? -38.132 45.268 -14.669 1.00 58.02 259 PRO A N 1
ATOM 1847 C CA . PRO A 1 275 ? -39.095 46.310 -15.051 1.00 46.79 259 PRO A CA 1
ATOM 1848 C C . PRO A 1 275 ? -40.388 46.246 -14.233 1.00 53.71 259 PRO A C 1
ATOM 1849 O O . PRO A 1 275 ? -40.741 45.172 -13.742 1.00 59.64 259 PRO A O 1
ATOM 1853 N N . PRO A 1 276 ? -41.087 47.390 -14.093 1.00 52.78 260 PRO A N 1
ATOM 1854 C CA . PRO A 1 276 ? -42.409 47.536 -13.463 1.00 51.17 260 PRO A CA 1
ATOM 1855 C C . PRO A 1 276 ? -43.481 46.642 -14.073 1.00 59.00 260 PRO A C 1
ATOM 1856 O O . PRO A 1 276 ? -44.547 46.444 -13.480 1.00 53.74 260 PRO A O 1
ATOM 1860 N N . GLY A 1 277 ? -43.192 46.142 -15.270 1.00 72.36 261 GLY A N 1
ATOM 1861 C CA . GLY A 1 277 ? -44.053 45.227 -15.995 1.00 74.50 261 GLY A CA 1
ATOM 1862 C C . GLY A 1 277 ? -45.236 45.813 -16.730 1.00 73.91 261 GLY A C 1
ATOM 1863 O O . GLY A 1 277 ? -46.196 45.099 -17.020 1.00 67.32 261 GLY A O 1
ATOM 1864 N N . SER A 1 278 ? -45.166 47.093 -17.071 1.00 72.42 262 SER A N 1
ATOM 1865 C CA . SER A 1 278 ? -46.286 47.710 -17.758 1.00 75.85 262 SER A CA 1
ATOM 1866 C C . SER A 1 278 ? -45.920 48.237 -19.137 1.00 75.14 262 SER A C 1
ATOM 1867 O O . SER A 1 278 ? -46.812 48.545 -19.927 1.00 83.74 262 SER A O 1
ATOM 1870 N N . SER A 1 279 ? -44.621 48.379 -19.413 1.00 72.36 263 SER A N 1
ATOM 1871 C CA . SER A 1 279 ? -44.148 48.985 -20.670 1.00 73.70 263 SER A CA 1
ATOM 1872 C C . SER A 1 279 ? -44.537 50.462 -20.805 1.00 73.09 263 SER A C 1
ATOM 1873 O O . SER A 1 279 ? -43.942 51.204 -21.588 1.00 76.08 263 SER A O 1
ATOM 1876 N N . ASP A 1 280 ? -45.535 50.871 -20.028 1.00 67.77 264 ASP A N 1
ATOM 1877 C CA . ASP A 1 280 ? -46.045 52.227 -20.035 1.00 68.60 264 ASP A CA 1
ATOM 1878 C C . ASP A 1 280 ? -45.566 52.926 -18.771 1.00 70.94 264 ASP A C 1
ATOM 1879 O O . ASP A 1 280 ? -45.879 54.091 -18.526 1.00 66.71 264 ASP A O 1
ATOM 1884 N N . ASP A 1 281 ? -44.801 52.195 -17.966 1.00 78.40 265 ASP A N 1
ATOM 1885 C CA . ASP A 1 281 ? -44.188 52.752 -16.767 1.00 68.65 265 ASP A CA 1
ATOM 1886 C C . ASP A 1 281 ? -42.712 52.954 -17.073 1.00 73.14 265 ASP A C 1
ATOM 1887 O O . ASP A 1 281 ? -41.974 53.573 -16.303 1.00 67.53 265 ASP A O 1
ATOM 1892 N N . ILE A 1 282 ? -42.297 52.422 -18.219 1.00 66.53 266 ILE A N 1
ATOM 1893 C CA . ILE A 1 282 ? -40.927 52.546 -18.669 1.00 53.90 266 ILE A CA 1
ATOM 1894 C C . ILE A 1 282 ? -40.735 53.931 -19.258 1.00 60.09 266 ILE A C 1
ATOM 1895 O O . ILE A 1 282 ? -41.600 54.437 -19.974 1.00 58.00 266 ILE A O 1
ATOM 1900 N N . VAL A 1 283 ? -39.594 54.536 -18.952 1.00 64.72 267 VAL A N 1
ATOM 1901 C CA . VAL A 1 283 ? -39.309 55.905 -19.345 1.00 62.54 267 VAL A CA 1
ATOM 1902 C C . VAL A 1 283 ? -37.814 56.018 -19.663 1.00 59.31 267 VAL A C 1
ATOM 1903 O O . VAL A 1 283 ? -37.007 55.289 -19.091 1.00 60.83 267 VAL A O 1
ATOM 1907 N N . PRO A 1 284 ? -37.439 56.917 -20.589 1.00 55.28 268 PRO A N 1
ATOM 1908 C CA . PRO A 1 284 ? -36.033 57.108 -20.965 1.00 60.23 268 PRO A CA 1
ATOM 1909 C C . PRO A 1 284 ? -35.111 57.380 -19.772 1.00 57.94 268 PRO A C 1
ATOM 1910 O O . PRO A 1 284 ? -33.906 57.149 -19.871 1.00 59.73 268 PRO A O 1
ATOM 1914 N N . ASP A 1 285 ? -35.672 57.867 -18.670 1.00 54.53 269 ASP A N 1
ATOM 1915 C CA . ASP A 1 285 ? -34.888 58.258 -17.504 1.00 56.63 269 ASP A CA 1
ATOM 1916 C C . ASP A 1 285 ? -34.429 57.072 -16.634 1.00 63.21 269 ASP A C 1
ATOM 1917 O O . ASP A 1 285 ? -33.622 57.245 -15.717 1.00 59.15 269 ASP A O 1
ATOM 1922 N N . ILE A 1 286 ? -34.955 55.879 -16.926 1.00 60.57 270 ILE A N 1
ATOM 1923 C CA . ILE A 1 286 ? -34.510 54.618 -16.309 1.00 51.77 270 ILE A CA 1
ATOM 1924 C C . ILE A 1 286 ? -33.033 54.289 -16.572 1.00 62.16 270 ILE A C 1
ATOM 1925 O O . ILE A 1 286 ? -32.304 53.855 -15.673 1.00 52.17 270 ILE A O 1
ATOM 1930 N N . PHE A 1 287 ? -32.595 54.531 -17.806 1.00 62.00 271 PHE A N 1
ATOM 1931 C CA . PHE A 1 287 ? -31.268 54.121 -18.259 1.00 47.83 271 PHE A CA 1
ATOM 1932 C C . PHE A 1 287 ? -30.111 54.944 -17.681 1.00 46.85 271 PHE A C 1
ATOM 1933 O O . PHE A 1 287 ? -30.169 56.174 -17.612 1.00 44.21 271 PHE A O 1
ATOM 1941 N N . SER A 1 288 ? -29.060 54.237 -17.272 1.00 44.35 272 SER A N 1
ATOM 1942 C CA . SER A 1 288 ? -27.991 54.811 -16.460 1.00 38.43 272 SER A CA 1
ATOM 1943 C C . SER A 1 288 ? -26.651 54.820 -17.183 1.00 41.95 272 SER A C 1
ATOM 1944 O O . SER A 1 288 ? -25.647 55.298 -16.648 1.00 42.69 272 SER A O 1
ATOM 1947 N N . CYS A 1 289 ? -26.639 54.270 -18.393 1.00 49.31 273 CYS A N 1
ATOM 1948 C CA . CYS A 1 289 ? -25.420 54.221 -19.185 1.00 39.04 273 CYS A CA 1
ATOM 1949 C C . CYS A 1 289 ? -25.002 55.639 -19.548 1.00 41.10 273 CYS A C 1
ATOM 1950 O O . CYS A 1 289 ? -23.818 55.943 -19.670 1.00 50.41 273 CYS A O 1
ATOM 1953 N N . ARG A 1 290 ? -25.997 56.498 -19.731 1.00 38.37 274 ARG A N 1
ATOM 1954 C CA . ARG A 1 290 ? -25.755 57.889 -20.075 1.00 42.63 274 ARG A CA 1
ATOM 1955 C C . ARG A 1 290 ? -25.086 58.621 -18.922 1.00 47.50 274 ARG A C 1
ATOM 1956 O O . ARG A 1 290 ? -24.161 59.413 -19.126 1.00 44.95 274 ARG A O 1
ATOM 1964 N N . HIS A 1 291 ? -25.573 58.354 -17.711 1.00 46.14 275 HIS A N 1
ATOM 1965 C CA . HIS A 1 291 ? -25.032 58.971 -16.506 1.00 45.09 275 HIS A CA 1
ATOM 1966 C C . HIS A 1 291 ? -23.619 58.472 -16.225 1.00 44.17 275 HIS A C 1
ATOM 1967 O O . HIS A 1 291 ? -22.731 59.241 -15.859 1.00 49.83 275 HIS A O 1
ATOM 1974 N N . ALA A 1 292 ? -23.416 57.175 -16.414 1.00 45.74 276 ALA A N 1
ATOM 1975 C CA . ALA A 1 292 ? -22.100 56.582 -16.241 1.00 47.68 276 ALA A CA 1
ATOM 1976 C C . ALA A 1 292 ? -21.103 57.126 -17.258 1.00 41.16 276 ALA A C 1
ATOM 1977 O O . ALA A 1 292 ? -19.947 57.384 -16.928 1.00 44.07 276 ALA A O 1
ATOM 1979 N N . ALA A 1 293 ? -21.560 57.314 -18.492 1.00 52.86 277 ALA A N 1
ATOM 1980 C CA . ALA A 1 293 ? -20.677 57.738 -19.575 1.00 51.30 277 ALA A CA 1
ATOM 1981 C C . ALA A 1 293 ? -20.227 59.192 -19.440 1.00 50.99 277 ALA A C 1
ATOM 1982 O O . ALA A 1 293 ? -19.034 59.492 -19.549 1.00 50.67 277 ALA A O 1
ATOM 1984 N N . ARG A 1 294 ? -21.178 60.089 -19.194 1.00 52.05 278 ARG A N 1
ATOM 1985 C CA . ARG A 1 294 ? -20.860 61.494 -18.966 1.00 48.01 278 ARG A CA 1
ATOM 1986 C C . ARG A 1 294 ? -19.814 61.687 -17.870 1.00 49.11 278 ARG A C 1
ATOM 1987 O O . ARG A 1 294 ? -18.882 62.474 -18.039 1.00 56.33 278 ARG A O 1
ATOM 1995 N N . ASP A 1 295 ? -19.953 60.965 -16.758 1.00 41.54 279 ASP A N 1
ATOM 1996 C CA . ASP A 1 295 ? -19.000 61.107 -15.659 1.00 49.71 279 ASP A CA 1
ATOM 1997 C C . ASP A 1 295 ? -17.638 60.551 -16.052 1.00 59.47 279 ASP A C 1
ATOM 1998 O O . ASP A 1 295 ? -16.615 61.097 -15.651 1.00 63.75 279 ASP A O 1
ATOM 2003 N N . ALA A 1 296 ? -17.617 59.471 -16.829 1.00 49.84 280 ALA A N 1
ATOM 2004 C CA . ALA A 1 296 ? -16.344 58.884 -17.225 1.00 46.45 280 ALA A CA 1
ATOM 2005 C C . ALA A 1 296 ? -15.666 59.815 -18.205 1.00 48.16 280 ALA A C 1
ATOM 2006 O O . ALA A 1 296 ? -14.443 59.937 -18.225 1.00 62.36 280 ALA A O 1
ATOM 2008 N N . PHE A 1 297 ? -16.478 60.466 -19.026 1.00 40.22 281 PHE A N 1
ATOM 2009 C CA . PHE A 1 297 ? -15.978 61.443 -19.974 1.00 38.05 281 PHE A CA 1
ATOM 2010 C C . PHE A 1 297 ? -15.469 62.696 -19.269 1.00 51.13 281 PHE A C 1
ATOM 2011 O O . PHE A 1 297 ? -14.334 63.131 -19.471 1.00 48.68 281 PHE A O 1
ATOM 2019 N N . LEU A 1 298 ? -16.326 63.254 -18.422 1.00 55.18 282 LEU A N 1
ATOM 2020 C CA . LEU A 1 298 ? -16.018 64.452 -17.652 1.00 42.48 282 LEU A CA 1
ATOM 2021 C C . LEU A 1 298 ? -14.804 64.260 -16.744 1.00 55.46 282 LEU A C 1
ATOM 2022 O O . LEU A 1 298 ? -13.974 65.160 -16.608 1.00 72.02 282 LEU A O 1
ATOM 2027 N N . SER A 1 299 ? -14.706 63.087 -16.122 1.00 43.95 283 SER A N 1
ATOM 2028 C CA . SER A 1 299 ? -13.592 62.776 -15.228 1.00 52.79 283 SER A CA 1
ATOM 2029 C C . SER A 1 299 ? -12.272 62.589 -15.963 1.00 55.74 283 SER A C 1
ATOM 2030 O O . SER A 1 299 ? -11.207 62.841 -15.403 1.00 66.31 283 SER A O 1
ATOM 2033 N N . ALA A 1 300 ? -12.340 62.122 -17.204 1.00 58.96 284 ALA A N 1
ATOM 2034 C CA . ALA A 1 300 ? -11.132 61.853 -17.973 1.00 57.48 284 ALA A CA 1
ATOM 2035 C C . ALA A 1 300 ? -10.726 63.112 -18.719 1.00 60.66 284 ALA A C 1
ATOM 2036 O O . ALA A 1 300 ? -9.608 63.221 -19.224 1.00 60.48 284 ALA A O 1
ATOM 2038 N N . ASN A 1 301 ? -11.658 64.062 -18.757 1.00 63.76 285 ASN A N 1
ATOM 2039 C CA . ASN A 1 301 ? -11.590 65.223 -19.637 1.00 58.33 285 ASN A CA 1
ATOM 2040 C C . ASN A 1 301 ? -11.319 64.764 -21.049 1.00 54.00 285 ASN A C 1
ATOM 2041 O O . ASN A 1 301 ? -10.373 65.195 -21.699 1.00 55.95 285 ASN A O 1
ATOM 2046 N N . LEU A 1 302 ? -12.166 63.853 -21.493 1.00 53.72 286 LEU A N 1
ATOM 2047 C CA . LEU A 1 302 ? -12.179 63.393 -22.857 1.00 47.10 286 LEU A CA 1
ATOM 2048 C C . LEU A 1 302 ? -13.638 63.500 -23.200 1.00 43.52 286 LEU A C 1
ATOM 2049 O O . LEU A 1 302 ? -14.448 63.893 -22.367 1.00 50.50 286 LEU A O 1
ATOM 2054 N N . ASN A 1 303 ? -13.969 63.191 -24.437 1.00 48.10 287 ASN A N 1
ATOM 2055 C CA . ASN A 1 303 ? -15.352 63.060 -24.850 1.00 52.81 287 ASN A CA 1
ATOM 2056 C C . ASN A 1 303 ? -15.348 62.010 -25.938 1.00 57.11 287 ASN A C 1
ATOM 2057 O O . ASN A 1 303 ? -14.292 61.443 -26.220 1.00 61.27 287 ASN A O 1
ATOM 2062 N N . VAL A 1 304 ? -16.495 61.738 -26.548 1.00 52.97 288 VAL A N 1
ATOM 2063 C CA . VAL A 1 304 ? -16.630 60.540 -27.374 1.00 45.98 288 VAL A CA 1
ATOM 2064 C C . VAL A 1 304 ? -15.634 60.564 -28.534 1.00 52.46 288 VAL A C 1
ATOM 2065 O O . VAL A 1 304 ? -15.122 59.523 -28.958 1.00 52.62 288 VAL A O 1
ATOM 2069 N N . GLY A 1 305 ? -15.347 61.763 -29.025 1.00 48.11 289 GLY A N 1
ATOM 2070 C CA . GLY A 1 305 ? -14.433 61.928 -30.135 1.00 47.92 289 GLY A CA 1
ATOM 2071 C C . GLY A 1 305 ? -12.997 61.496 -29.893 1.00 46.74 289 GLY A C 1
ATOM 2072 O O . GLY A 1 305 ? -12.246 61.329 -30.855 1.00 53.31 289 GLY A O 1
ATOM 2073 N N . ASP A 1 306 ? -12.603 61.313 -28.632 1.00 47.26 290 ASP A N 1
ATOM 2074 C CA . ASP A 1 306 ? -11.232 60.888 -28.319 1.00 49.53 290 ASP A CA 1
ATOM 2075 C C . ASP A 1 306 ? -11.121 59.377 -28.211 1.00 47.14 290 ASP A C 1
ATOM 2076 O O . ASP A 1 306 ? -10.042 58.844 -27.948 1.00 49.37 290 ASP A O 1
ATOM 2081 N N . ILE A 1 307 ? -12.248 58.699 -28.391 1.00 46.79 291 ILE A N 1
ATOM 2082 C CA . ILE A 1 307 ? -12.311 57.249 -28.264 1.00 50.13 291 ILE A CA 1
ATOM 2083 C C . ILE A 1 307 ? -12.508 56.576 -29.625 1.00 43.41 291 ILE A C 1
ATOM 2084 O O . ILE A 1 307 ? -13.399 56.961 -30.380 1.00 39.28 291 ILE A O 1
ATOM 2089 N N . HIS A 1 308 ? -11.681 55.580 -29.941 1.00 43.46 292 HIS A N 1
ATOM 2090 C CA . HIS A 1 308 ? -11.822 54.861 -31.213 1.00 41.52 292 HIS A CA 1
ATOM 2091 C C . HIS A 1 308 ? -12.003 53.339 -31.090 1.00 40.50 292 HIS A C 1
ATOM 2092 O O . HIS A 1 308 ? -11.875 52.616 -32.067 1.00 44.42 292 HIS A O 1
ATOM 2099 N N . PHE A 1 309 ? -12.318 52.860 -29.894 1.00 51.13 293 PHE A N 1
ATOM 2100 C CA . PHE A 1 309 ? -12.827 51.506 -29.734 1.00 43.20 293 PHE A CA 1
ATOM 2101 C C . PHE A 1 309 ? -13.816 51.419 -28.579 1.00 39.60 293 PHE A C 1
ATOM 2102 O O . PHE A 1 309 ? -13.597 52.000 -27.521 1.00 43.30 293 PHE A O 1
ATOM 2110 N N . PHE A 1 310 ? -14.905 50.693 -28.792 1.00 42.38 294 PHE A N 1
ATOM 2111 C CA . PHE A 1 310 ? -15.907 50.502 -27.757 1.00 41.04 294 PHE A CA 1
ATOM 2112 C C . PHE A 1 310 ? -16.112 49.031 -27.451 1.00 45.59 294 PHE A C 1
ATOM 2113 O O . PHE A 1 310 ? -16.441 48.245 -28.338 1.00 39.15 294 PHE A O 1
ATOM 2121 N N . GLY A 1 311 ? -15.914 48.666 -26.188 1.00 45.50 295 GLY A N 1
ATOM 2122 C CA . GLY A 1 311 ? -16.262 47.340 -25.719 1.00 37.82 295 GLY A CA 1
ATOM 2123 C C . GLY A 1 311 ? -17.541 47.535 -24.950 1.00 31.57 295 GLY A C 1
ATOM 2124 O O . GLY A 1 311 ? -17.520 47.990 -23.818 1.00 35.15 295 GLY A O 1
ATOM 2125 N N . LEU A 1 312 ? -18.661 47.196 -25.569 1.00 34.02 296 LEU A N 1
ATOM 2126 C CA . LEU A 1 312 ? -19.955 47.525 -25.000 1.00 36.98 296 LEU A CA 1
ATOM 2127 C C . LEU A 1 312 ? -20.711 46.273 -24.634 1.00 34.68 296 LEU A C 1
ATOM 2128 O O . LEU A 1 312 ? -20.887 45.381 -25.451 1.00 38.41 296 LEU A O 1
ATOM 2133 N N . TYR A 1 313 ? -21.125 46.207 -23.380 1.00 34.43 297 TYR A N 1
ATOM 2134 C CA . TYR A 1 313 ? -21.825 45.048 -22.877 1.00 40.89 297 TYR A CA 1
ATOM 2135 C C . TYR A 1 313 ? -23.044 44.862 -23.758 1.00 38.45 297 TYR A C 1
ATOM 2136 O O . TYR A 1 313 ? -23.744 45.825 -24.053 1.00 39.83 297 TYR A O 1
ATOM 2145 N N . ASP A 1 314 ? -23.276 43.630 -24.198 1.00 36.44 298 ASP A N 1
ATOM 2146 C CA . ASP A 1 314 ? -24.319 43.359 -25.177 1.00 37.29 298 ASP A CA 1
ATOM 2147 C C . ASP A 1 314 ? -25.028 42.023 -24.960 1.00 38.53 298 ASP A C 1
ATOM 2148 O O . ASP A 1 314 ? -25.017 41.159 -25.831 1.00 40.77 298 ASP A O 1
ATOM 2153 N N . CYS A 1 315 ? -25.647 41.850 -23.800 1.00 38.67 299 CYS A N 1
ATOM 2154 C CA . CYS A 1 315 ? -26.265 40.571 -23.471 1.00 35.80 299 CYS A CA 1
ATOM 2155 C C . CYS A 1 315 ? -27.431 40.273 -24.413 1.00 41.22 299 CYS A C 1
ATOM 2156 O O . CYS A 1 315 ? -27.706 39.118 -24.722 1.00 43.93 299 CYS A O 1
ATOM 2159 N N . PHE A 1 316 ? -28.096 41.332 -24.867 1.00 44.04 300 PHE A N 1
ATOM 2160 C CA . PHE A 1 316 ? -29.134 41.250 -25.885 1.00 35.24 300 PHE A CA 1
ATOM 2161 C C . PHE A 1 316 ? -28.997 42.488 -26.755 1.00 39.23 300 PHE A C 1
ATOM 2162 O O . PHE A 1 316 ? -28.443 43.491 -26.309 1.00 42.42 300 PHE A O 1
ATOM 2170 N N . PRO A 1 317 ? -29.525 42.431 -27.991 1.00 45.20 301 PRO A N 1
ATOM 2171 C CA . PRO A 1 317 ? -29.432 43.541 -28.943 1.00 35.88 301 PRO A CA 1
ATOM 2172 C C . PRO A 1 317 ? -29.888 44.866 -28.354 1.00 38.52 301 PRO A C 1
ATOM 2173 O O . PRO A 1 317 ? -29.255 45.888 -28.616 1.00 39.96 301 PRO A O 1
ATOM 2177 N N . ILE A 1 318 ? -30.975 44.851 -27.589 1.00 46.13 302 ILE A N 1
ATOM 2178 C CA . ILE A 1 318 ? -31.489 46.073 -26.976 1.00 39.21 302 ILE A CA 1
ATOM 2179 C C . ILE A 1 318 ? -30.465 46.723 -26.047 1.00 36.23 302 ILE A C 1
ATOM 2180 O O . ILE A 1 318 ? -30.492 47.931 -25.850 1.00 44.89 302 ILE A O 1
ATOM 2185 N N . CYS A 1 319 ? -29.558 45.931 -25.485 1.00 37.82 303 CYS A N 1
ATOM 2186 C CA . CYS A 1 319 ? -28.493 46.492 -24.656 1.00 44.39 303 CYS A CA 1
ATOM 2187 C C . CYS A 1 319 ? -27.429 47.221 -25.477 1.00 38.09 303 CYS A C 1
ATOM 2188 O O . CYS A 1 319 ? -27.013 48.326 -25.133 1.00 42.56 303 CYS A O 1
ATOM 2191 N N . LEU A 1 320 ? -26.986 46.597 -26.562 1.00 37.29 304 LEU A N 1
ATOM 2192 C CA . LEU A 1 320 ? -25.985 47.219 -27.420 1.00 36.28 304 LEU A CA 1
ATOM 2193 C C . LEU A 1 320 ? -26.594 48.402 -28.163 1.00 35.81 304 LEU A C 1
ATOM 2194 O O . LEU A 1 320 ? -25.928 49.406 -28.401 1.00 37.62 304 LEU A O 1
ATOM 2199 N N . ILE A 1 321 ? -27.865 48.279 -28.525 1.00 37.75 305 ILE A N 1
ATOM 2200 C CA . ILE A 1 321 ? -28.571 49.369 -29.182 1.00 34.40 305 ILE A CA 1
ATOM 2201 C C . ILE A 1 321 ? -28.670 50.547 -28.228 1.00 40.86 305 ILE A C 1
ATOM 2202 O O . ILE A 1 321 ? -28.323 51.665 -28.586 1.00 46.23 305 ILE A O 1
ATOM 2207 N N . GLN A 1 322 ? -29.117 50.286 -27.004 1.00 42.35 306 GLN A N 1
ATOM 2208 C CA . GLN A 1 322 ? -29.192 51.314 -25.969 1.00 39.03 306 GLN A CA 1
ATOM 2209 C C . GLN A 1 322 ? -27.819 51.883 -25.594 1.00 37.13 306 GLN A C 1
ATOM 2210 O O . GLN A 1 322 ? -27.691 53.062 -25.275 1.00 37.98 306 GLN A O 1
ATOM 2216 N N . ALA A 1 323 ? -26.789 51.051 -25.660 1.00 34.18 307 ALA A N 1
ATOM 2217 C CA . ALA A 1 323 ? -25.454 51.480 -25.267 1.00 38.44 307 ALA A CA 1
ATOM 2218 C C . ALA A 1 323 ? -24.839 52.501 -26.219 1.00 41.14 307 ALA A C 1
ATOM 2219 O O . ALA A 1 323 ? -24.272 53.500 -25.771 1.00 45.85 307 ALA A O 1
ATOM 2221 N N . VAL A 1 324 ? -24.941 52.242 -27.525 1.00 44.67 308 VAL A N 1
ATOM 2222 C CA . VAL A 1 324 ? -24.327 53.104 -28.540 1.00 42.15 308 VAL A CA 1
ATOM 2223 C C . VAL A 1 324 ? -24.987 54.477 -28.593 1.00 40.07 308 VAL A C 1
ATOM 2224 O O . VAL A 1 324 ? -24.325 55.478 -28.848 1.00 46.85 308 VAL A O 1
ATOM 2228 N N . GLU A 1 325 ? -26.295 54.512 -28.357 1.00 39.44 309 GLU A N 1
ATOM 2229 C CA . GLU A 1 325 ? -27.008 55.768 -28.141 1.00 39.87 309 GLU A CA 1
ATOM 2230 C C . GLU A 1 325 ? -26.545 56.486 -26.871 1.00 42.04 309 GLU A C 1
ATOM 2231 O O . GLU A 1 325 ? -26.324 57.697 -26.885 1.00 45.31 309 GLU A O 1
ATOM 2237 N N . ALA A 1 326 ? -26.412 55.734 -25.779 1.00 39.90 310 ALA A N 1
ATOM 2238 C CA . ALA A 1 326 ? -26.106 56.295 -24.469 1.00 34.73 310 ALA A CA 1
ATOM 2239 C C . ALA A 1 326 ? -24.697 56.863 -24.414 1.00 36.90 310 ALA A C 1
ATOM 2240 O O . ALA A 1 326 ? -24.452 57.866 -23.741 1.00 38.21 310 ALA A O 1
ATOM 2242 N N . VAL A 1 327 ? -23.767 56.191 -25.090 1.00 38.39 311 VAL A N 1
ATOM 2243 C CA . VAL A 1 327 ? -22.387 56.670 -25.188 1.00 37.16 311 VAL A CA 1
ATOM 2244 C C . VAL A 1 327 ? -22.220 57.768 -26.239 1.00 39.78 311 VAL A C 1
ATOM 2245 O O . VAL A 1 327 ? -21.230 58.494 -26.225 1.00 48.87 311 VAL A O 1
ATOM 2249 N N . GLY A 1 328 ? -23.179 57.878 -27.154 1.00 37.85 312 GLY A N 1
ATOM 2250 C CA . GLY A 1 328 ? -23.192 58.963 -28.124 1.00 49.74 312 GLY A CA 1
ATOM 2251 C C . GLY A 1 328 ? -22.763 58.611 -29.544 1.00 57.13 312 GLY A C 1
ATOM 2252 O O . GLY A 1 328 ? -22.243 59.460 -30.270 1.00 58.99 312 GLY A O 1
ATOM 2253 N N . LEU A 1 329 ? -23.005 57.373 -29.961 1.00 47.62 313 LEU A N 1
ATOM 2254 C CA . LEU A 1 329 ? -22.604 56.931 -31.292 1.00 43.33 313 LEU A CA 1
ATOM 2255 C C . LEU A 1 329 ? -23.698 57.210 -32.316 1.00 49.36 313 LEU A C 1
ATOM 2256 O O . LEU A 1 329 ? -23.476 57.127 -33.527 1.00 43.44 313 LEU A O 1
ATOM 2261 N N . CYS A 1 330 ? -24.878 57.534 -31.805 1.00 43.16 314 CYS A N 1
ATOM 2262 C CA . CYS A 1 330 ? -26.051 57.807 -32.615 1.00 47.39 314 CYS A CA 1
ATOM 2263 C C . CYS A 1 330 ? -27.088 58.401 -31.666 1.00 50.41 314 CYS A C 1
ATOM 2264 O O . CYS A 1 330 ? -27.013 58.169 -30.463 1.00 46.85 314 CYS A O 1
ATOM 2267 N N . PRO A 1 331 ? -28.052 59.180 -32.191 1.00 47.86 315 PRO A N 1
ATOM 2268 C CA . PRO A 1 331 ? -29.023 59.835 -31.308 1.00 45.73 315 PRO A CA 1
ATOM 2269 C C . PRO A 1 331 ? -29.893 58.837 -30.563 1.00 46.26 315 PRO A C 1
ATOM 2270 O O . PRO A 1 331 ? -29.869 57.647 -30.867 1.00 48.96 315 PRO A O 1
ATOM 2274 N N . GLU A 1 332 ? -30.658 59.333 -29.600 1.00 41.82 316 GLU A N 1
ATOM 2275 C CA . GLU A 1 332 ? -31.507 58.491 -28.780 1.00 39.23 316 GLU A CA 1
ATOM 2276 C C . GLU A 1 332 ? -32.593 57.877 -29.637 1.00 36.33 316 GLU A C 1
ATOM 2277 O O . GLU A 1 332 ? -33.258 58.581 -30.380 1.00 49.00 316 GLU A O 1
ATOM 2283 N N . GLY A 1 333 ? -32.758 56.562 -29.556 1.00 42.80 317 GLY A N 1
ATOM 2284 C CA . GLY A 1 333 ? -33.826 55.893 -30.278 1.00 46.69 317 GLY A CA 1
ATOM 2285 C C . GLY A 1 333 ? -33.414 55.331 -31.622 1.00 49.15 317 GLY A C 1
ATOM 2286 O O . GLY A 1 333 ? -34.118 54.509 -32.211 1.00 51.59 317 GLY A O 1
ATOM 2287 N N . LYS A 1 334 ? -32.261 55.775 -32.108 1.00 51.61 318 LYS A N 1
ATOM 2288 C CA . LYS A 1 334 ? -31.844 55.455 -33.462 1.00 39.89 318 LYS A CA 1
ATOM 2289 C C . LYS A 1 334 ? -30.783 54.375 -33.468 1.00 45.02 318 LYS A C 1
ATOM 2290 O O . LYS A 1 334 ? -30.061 54.215 -34.447 1.00 48.18 318 LYS A O 1
ATOM 2296 N N . GLY A 1 335 ? -30.702 53.628 -32.372 1.00 48.01 319 GLY A N 1
ATOM 2297 C CA . GLY A 1 335 ? -29.675 52.619 -32.214 1.00 37.48 319 GLY A CA 1
ATOM 2298 C C . GLY A 1 335 ? -29.924 51.415 -33.089 1.00 41.29 319 GLY A C 1
ATOM 2299 O O . GLY A 1 335 ? -28.985 50.756 -33.526 1.00 39.29 319 GLY A O 1
ATOM 2300 N N . GLY A 1 336 ? -31.190 51.104 -33.335 1.00 36.99 320 GLY A N 1
ATOM 2301 C CA . GLY A 1 336 ? -31.504 50.053 -34.279 1.00 35.13 320 GLY A CA 1
ATOM 2302 C C . GLY A 1 336 ? -31.159 50.495 -35.684 1.00 39.37 320 GLY A C 1
ATOM 2303 O O . GLY A 1 336 ? -30.700 49.705 -36.502 1.00 45.14 320 GLY A O 1
ATOM 2304 N N . GLU A 1 337 ? -31.372 51.776 -35.956 1.00 39.84 321 GLU A N 1
ATOM 2305 C CA . GLU A 1 337 ? -31.027 52.346 -37.245 1.00 41.78 321 GLU A CA 1
ATOM 2306 C C . GLU A 1 337 ? -29.516 52.354 -37.387 1.00 45.84 321 GLU A C 1
ATOM 2307 O O . GLU A 1 337 ? -28.989 52.194 -38.481 1.00 53.81 321 GLU A O 1
ATOM 2313 N N . PHE A 1 338 ? -28.829 52.527 -36.265 1.00 39.65 322 PHE A N 1
ATOM 2314 C CA . PHE A 1 338 ? -27.375 52.488 -36.227 1.00 35.78 322 PHE A CA 1
ATOM 2315 C C . PHE A 1 338 ? -26.922 51.124 -36.705 1.00 42.41 322 PHE A C 1
ATOM 2316 O O . PHE A 1 338 ? -25.966 51.009 -37.469 1.00 45.56 322 PHE A O 1
ATOM 2324 N N . MET A 1 339 ? -27.638 50.091 -36.279 1.00 41.66 323 MET A N 1
ATOM 2325 C CA . MET A 1 339 ? -27.279 48.720 -36.626 1.00 42.76 323 MET A CA 1
ATOM 2326 C C . MET A 1 339 ? -27.616 48.405 -38.089 1.00 43.24 323 MET A C 1
ATOM 2327 O O . MET A 1 339 ? -26.850 47.727 -38.782 1.00 41.17 323 MET A O 1
ATOM 2332 N N . GLU A 1 340 ? -28.764 48.901 -38.548 1.00 38.25 324 GLU A N 1
ATOM 2333 C CA . GLU A 1 340 ? -29.208 48.664 -39.917 1.00 44.61 324 GLU A CA 1
ATOM 2334 C C . GLU A 1 340 ? -28.235 49.260 -40.931 1.00 47.61 324 GLU A C 1
ATOM 2335 O O . GLU A 1 340 ? -27.844 48.593 -41.887 1.00 43.32 324 GLU A O 1
ATOM 2341 N N . THR A 1 341 ? -27.844 50.513 -40.720 1.00 41.32 325 THR A N 1
ATOM 2342 C CA . THR A 1 341 ? -26.851 51.148 -41.580 1.00 42.06 325 THR A CA 1
ATOM 2343 C C . THR A 1 341 ? -25.475 50.481 -41.534 1.00 43.62 325 THR A C 1
ATOM 2344 O O . THR A 1 341 ? -24.717 50.562 -42.493 1.00 49.22 325 THR A O 1
ATOM 2348 N N . ALA A 1 342 ? -25.153 49.808 -40.437 1.00 46.98 326 ALA A N 1
ATOM 2349 C CA . ALA A 1 342 ? -23.866 49.127 -40.345 1.00 44.04 326 ALA A CA 1
ATOM 2350 C C . ALA A 1 342 ? -23.916 47.757 -41.003 1.00 43.35 326 ALA A C 1
ATOM 2351 O O . ALA A 1 342 ? -22.948 47.315 -41.617 1.00 45.69 326 ALA A O 1
ATOM 2353 N N . TYR A 1 343 ? -25.057 47.095 -40.863 1.00 40.33 327 TYR A N 1
ATOM 2354 C CA . TYR A 1 343 ? -25.282 45.787 -41.451 1.00 36.40 327 TYR A CA 1
ATOM 2355 C C . TYR A 1 343 ? -25.385 45.896 -42.965 1.00 49.90 327 TYR A C 1
ATOM 2356 O O . TYR A 1 343 ? -24.871 45.047 -43.692 1.00 44.17 327 TYR A O 1
ATOM 2365 N N . ASN A 1 344 ? -26.066 46.942 -43.428 1.00 50.78 328 ASN A N 1
ATOM 2366 C CA . ASN A 1 344 ? -26.210 47.207 -44.857 1.00 48.07 328 ASN A CA 1
ATOM 2367 C C . ASN A 1 344 ? -24.851 47.402 -45.522 1.00 46.80 328 ASN A C 1
ATOM 2368 O O . ASN A 1 344 ? -24.579 46.814 -46.565 1.00 52.48 328 ASN A O 1
ATOM 2373 N N . GLU A 1 345 ? -24.007 48.236 -44.921 1.00 48.30 329 GLU A N 1
ATOM 2374 C CA . GLU A 1 345 ? -22.665 48.485 -45.447 1.00 46.61 329 GLU A CA 1
ATOM 2375 C C . GLU A 1 345 ? -21.817 47.223 -45.490 1.00 47.22 329 GLU A C 1
ATOM 2376 O O . GLU A 1 345 ? -20.926 47.090 -46.330 1.00 52.53 329 GLU A O 1
ATOM 2382 N N . MET A 1 346 ? -22.103 46.291 -44.590 1.00 48.20 330 MET A N 1
ATOM 2383 C CA . MET A 1 346 ? -21.348 45.054 -44.541 1.00 42.38 330 MET A CA 1
ATOM 2384 C C . MET A 1 346 ? -21.653 44.344 -45.847 1.00 54.63 330 MET A C 1
ATOM 2385 O O . MET A 1 346 ? -20.742 43.964 -46.573 1.00 58.62 330 MET A O 1
ATOM 2390 N N . LEU A 1 347 ? -22.938 44.243 -46.170 1.00 49.16 331 LEU A N 1
ATOM 2391 C CA . LEU A 1 347 ? -23.405 43.599 -47.392 1.00 47.52 331 LEU A CA 1
ATOM 2392 C C . LEU A 1 347 ? -22.794 44.256 -48.625 1.00 52.16 331 LEU A C 1
ATOM 2393 O O . LEU A 1 347 ? -22.470 43.592 -49.611 1.00 58.45 331 LEU A O 1
ATOM 2398 N N . ASN A 1 348 ? -22.642 45.571 -48.552 1.00 44.29 332 ASN A N 1
ATOM 2399 C CA . ASN A 1 348 ? -22.061 46.343 -49.627 1.00 43.38 332 ASN A CA 1
ATOM 2400 C C . ASN A 1 348 ? -20.547 46.400 -49.530 1.00 54.27 332 ASN A C 1
ATOM 2401 O O . ASN A 1 348 ? -19.941 47.428 -49.825 1.00 71.00 332 ASN A O 1
ATOM 2406 N N . ASN A 1 349 ? -19.945 45.300 -49.088 1.00 48.78 333 ASN A N 1
ATOM 2407 C CA . ASN A 1 349 ? -18.489 45.168 -49.049 1.00 44.11 333 ASN A CA 1
ATOM 2408 C C . ASN A 1 349 ? -18.059 43.701 -49.049 1.00 53.14 333 ASN A C 1
ATOM 2409 O O . ASN A 1 349 ? -16.891 43.397 -48.820 1.00 70.50 333 ASN A O 1
ATOM 2414 N N . GLY A 1 350 ? -18.985 42.786 -49.328 1.00 49.08 334 GLY A N 1
ATOM 2415 C CA . GLY A 1 350 ? -18.643 41.376 -49.237 1.00 56.47 334 GLY A CA 1
ATOM 2416 C C . GLY A 1 350 ? -19.717 40.300 -49.269 1.00 61.95 334 GLY A C 1
ATOM 2417 O O . GLY A 1 350 ? -19.765 39.524 -50.223 1.00 86.15 334 GLY A O 1
ATOM 2418 N N . GLY A 1 351 ? -20.585 40.230 -48.261 1.00 60.01 335 GLY A N 1
ATOM 2419 C CA . GLY A 1 351 ? -20.563 41.093 -47.095 1.00 51.36 335 GLY A CA 1
ATOM 2420 C C . GLY A 1 351 ? -19.485 40.939 -46.041 1.00 52.66 335 GLY A C 1
ATOM 2421 O O . GLY A 1 351 ? -19.510 40.030 -45.210 1.00 55.55 335 GLY A O 1
ATOM 2422 N N . VAL A 1 352 ? -18.548 41.879 -46.076 1.00 45.70 336 VAL A N 1
ATOM 2423 C CA . VAL A 1 352 ? -17.455 41.968 -45.130 1.00 43.22 336 VAL A CA 1
ATOM 2424 C C . VAL A 1 352 ? -17.684 43.129 -44.169 1.00 45.83 336 VAL A C 1
ATOM 2425 O O . VAL A 1 352 ? -17.909 44.260 -44.599 1.00 43.56 336 VAL A O 1
ATOM 2429 N N . LEU A 1 353 ? -17.659 42.841 -42.870 1.00 49.83 337 LEU A N 1
ATOM 2430 C CA . LEU A 1 353 ? -17.775 43.884 -41.856 1.00 41.38 337 LEU A CA 1
ATOM 2431 C C . LEU A 1 353 ? -16.400 44.463 -41.560 1.00 44.39 337 LEU A C 1
ATOM 2432 O O . LEU A 1 353 ? -15.550 43.799 -40.974 1.00 50.16 337 LEU A O 1
ATOM 2437 N N . ASP A 1 354 ? -16.195 45.705 -41.988 1.00 43.86 338 ASP A N 1
ATOM 2438 C CA . ASP A 1 354 ? -14.940 46.413 -41.783 1.00 44.11 338 ASP A CA 1
ATOM 2439 C C . ASP A 1 354 ? -15.005 47.103 -40.427 1.00 47.93 338 ASP A C 1
ATOM 2440 O O . ASP A 1 354 ? -15.918 47.888 -40.178 1.00 45.50 338 ASP A O 1
ATOM 2445 N N . PRO A 1 355 ? -14.042 46.796 -39.541 1.00 46.37 339 PRO A N 1
ATOM 2446 C CA . PRO A 1 355 ? -13.959 47.340 -38.182 1.00 39.95 339 PRO A CA 1
ATOM 2447 C C . PRO A 1 355 ? -14.167 48.847 -38.138 1.00 46.24 339 PRO A C 1
ATOM 2448 O O . PRO A 1 355 ? -14.955 49.325 -37.332 1.00 48.57 339 PRO A O 1
ATOM 2452 N N . SER A 1 356 ? -13.476 49.578 -39.004 1.00 46.09 340 SER A N 1
ATOM 2453 C CA . SER A 1 356 ? -13.490 51.040 -38.981 1.00 43.99 340 SER A CA 1
ATOM 2454 C C . SER A 1 356 ? -14.877 51.659 -39.161 1.00 46.48 340 SER A C 1
ATOM 2455 O O . SER A 1 356 ? -15.080 52.836 -38.864 1.00 48.85 340 SER A O 1
ATOM 2458 N N . LYS A 1 357 ? -15.827 50.859 -39.633 1.00 41.96 341 LYS A N 1
ATOM 2459 C CA . LYS A 1 357 ? -17.187 51.331 -39.852 1.00 43.97 341 LYS A CA 1
ATOM 2460 C C . LYS A 1 357 ? -18.070 50.939 -38.674 1.00 46.63 341 LYS A C 1
ATOM 2461 O O . LYS A 1 357 ? -19.222 51.371 -38.571 1.00 44.84 341 LYS A O 1
ATOM 2467 N N . PHE A 1 358 ? -17.513 50.110 -37.792 1.00 55.31 342 PHE A N 1
ATOM 2468 C CA . PHE A 1 358 ? -18.232 49.563 -36.642 1.00 43.29 342 PHE A CA 1
ATOM 2469 C C . PHE A 1 358 ? -17.238 49.165 -35.568 1.00 42.71 342 PHE A C 1
ATOM 2470 O O . PHE A 1 358 ? -17.001 47.982 -35.353 1.00 44.80 342 PHE A O 1
ATOM 2478 N N . PRO A 1 359 ? -16.642 50.157 -34.893 1.00 42.40 343 PRO A N 1
ATOM 2479 C CA . PRO A 1 359 ? -15.523 49.906 -33.979 1.00 38.76 343 PRO A CA 1
ATOM 2480 C C . PRO A 1 359 ? -16.017 49.440 -32.612 1.00 43.11 343 PRO A C 1
ATOM 2481 O O . PRO A 1 359 ? -15.714 50.057 -31.595 1.00 42.64 343 PRO A O 1
ATOM 2485 N N . ILE A 1 360 ? -16.779 48.351 -32.606 1.00 45.20 344 ILE A N 1
ATOM 2486 C CA . ILE A 1 360 ? -17.531 47.923 -31.436 1.00 37.82 344 ILE A CA 1
ATOM 2487 C C . ILE A 1 360 ? -17.441 46.414 -31.273 1.00 36.48 344 ILE A C 1
ATOM 2488 O O . ILE A 1 360 ? -17.788 45.667 -32.190 1.00 40.06 344 ILE A O 1
ATOM 2493 N N . ASN A 1 361 ? -16.952 45.976 -30.114 1.00 44.51 345 ASN A N 1
ATOM 2494 C CA . ASN A 1 361 ? -16.894 44.554 -29.763 1.00 43.04 345 ASN A CA 1
ATOM 2495 C C . ASN A 1 361 ? -16.211 43.729 -30.831 1.00 36.76 345 ASN A C 1
ATOM 2496 O O . ASN A 1 361 ? -16.788 42.777 -31.349 1.00 37.99 345 ASN A O 1
ATOM 2501 N N . THR A 1 362 ? -14.972 44.087 -31.140 1.00 38.12 346 THR A N 1
ATOM 2502 C CA . THR A 1 362 ? -14.242 43.432 -32.213 1.00 38.62 346 THR A CA 1
ATOM 2503 C C . THR A 1 362 ? -13.891 41.979 -31.875 1.00 40.94 346 THR A C 1
ATOM 2504 O O . THR A 1 362 ? -13.391 41.248 -32.727 1.00 38.41 346 THR A O 1
ATOM 2508 N N . HIS A 1 363 ? -14.183 41.555 -30.646 1.00 39.13 347 HIS A N 1
ATOM 2509 C CA . HIS A 1 363 ? -13.974 40.165 -30.245 1.00 31.27 347 HIS A CA 1
ATOM 2510 C C . HIS A 1 363 ? -15.235 39.323 -30.443 1.00 34.61 347 HIS A C 1
ATOM 2511 O O . HIS A 1 363 ? -15.168 38.101 -30.494 1.00 36.81 347 HIS A O 1
ATOM 2518 N N . GLY A 1 364 ? -16.383 39.981 -30.557 1.00 34.87 348 GLY A N 1
ATOM 2519 C CA . GLY A 1 364 ? -17.637 39.278 -30.744 1.00 30.99 348 GLY A CA 1
ATOM 2520 C C . GLY A 1 364 ? -18.652 39.484 -29.636 1.00 32.24 348 GLY A C 1
ATOM 2521 O O . GLY A 1 364 ? -19.829 39.189 -29.818 1.00 38.03 348 GLY A O 1
ATOM 2522 N N . GLY A 1 365 ? -18.209 39.998 -28.493 1.00 33.35 349 GLY A N 1
ATOM 2523 C CA . GLY A 1 365 ? -19.117 40.312 -27.403 1.00 34.48 349 GLY A CA 1
ATOM 2524 C C . GLY A 1 365 ? -19.692 39.114 -26.670 1.00 36.95 349 GLY A C 1
ATOM 2525 O O . GLY A 1 365 ? -19.150 38.017 -26.717 1.00 38.35 349 GLY A O 1
ATOM 2526 N N . LEU A 1 366 ? -20.789 39.339 -25.959 1.00 39.53 350 LEU A N 1
ATOM 2527 C CA . LEU A 1 366 ? -21.464 38.272 -25.228 1.00 33.10 350 LEU A CA 1
ATOM 2528 C C . LEU A 1 366 ? -22.270 37.381 -26.167 1.00 41.58 350 LEU A C 1
ATOM 2529 O O . LEU A 1 366 ? -22.540 36.217 -25.860 1.00 38.78 350 LEU A O 1
ATOM 2534 N N . GLN A 1 367 ? -22.649 37.935 -27.314 1.00 38.71 351 GLN A N 1
ATOM 2535 C CA . GLN A 1 367 ? -23.454 37.222 -28.299 1.00 39.68 351 GLN A CA 1
ATOM 2536 C C . GLN A 1 367 ? -22.718 36.040 -28.915 1.00 43.75 351 GLN A C 1
ATOM 2537 O O . GLN A 1 367 ? -23.292 34.967 -29.099 1.00 46.18 351 GLN A O 1
ATOM 2543 N N . CYS A 1 368 ? -21.445 36.247 -29.236 1.00 41.53 352 CYS A N 1
ATOM 2544 C CA . CYS A 1 368 ? -20.705 35.298 -30.061 1.00 42.27 352 CYS A CA 1
ATOM 2545 C C . CYS A 1 368 ? -19.296 34.966 -29.557 1.00 36.44 352 CYS A C 1
ATOM 2546 O O . CYS A 1 368 ? -18.756 33.915 -29.890 1.00 39.38 352 CYS A O 1
ATOM 2549 N N . PHE A 1 369 ? -18.699 35.856 -28.766 1.00 36.42 353 PHE A N 1
ATOM 2550 C CA . PHE A 1 369 ? -17.429 35.533 -28.116 1.00 35.71 353 PHE A CA 1
ATOM 2551 C C . PHE A 1 369 ? -17.627 34.629 -26.893 1.00 34.29 353 PHE A C 1
ATOM 2552 O O . PHE A 1 369 ? -16.962 33.607 -26.772 1.00 38.92 353 PHE A O 1
ATOM 2560 N N . GLY A 1 370 ? -18.511 35.018 -25.977 1.00 41.21 354 GLY A N 1
ATOM 2561 C CA . GLY A 1 370 ? -18.815 34.195 -24.816 1.00 35.32 354 GLY A CA 1
ATOM 2562 C C . GLY A 1 370 ? -19.182 34.966 -23.565 1.00 36.17 354 GLY A C 1
ATOM 2563 O O . GLY A 1 370 ? -18.786 36.116 -23.397 1.00 36.24 354 GLY A O 1
ATOM 2564 N N . ALA A 1 371 ? -19.918 34.322 -22.666 1.00 33.25 355 ALA A N 1
ATOM 2565 C CA . ALA A 1 371 ? -20.459 35.027 -21.509 1.00 35.11 355 ALA A CA 1
ATOM 2566 C C . ALA A 1 371 ? -20.537 34.191 -20.232 1.00 36.83 355 ALA A C 1
ATOM 2567 O O . ALA A 1 371 ? -21.558 33.571 -19.954 1.00 39.71 355 ALA A O 1
ATOM 2569 N N . PRO A 1 372 ? -19.455 34.179 -19.445 1.00 33.72 356 PRO A N 1
ATOM 2570 C CA . PRO A 1 372 ? -19.510 33.510 -18.143 1.00 35.94 356 PRO A CA 1
ATOM 2571 C C . PRO A 1 372 ? -20.142 34.389 -17.047 1.00 38.88 356 PRO A C 1
ATOM 2572 O O . PRO A 1 372 ? -19.456 34.830 -16.122 1.00 37.52 356 PRO A O 1
ATOM 2576 N N . TRP A 1 373 ? -21.448 34.625 -17.163 1.00 38.37 357 TRP A N 1
ATOM 2577 C CA . TRP A 1 373 ? -22.230 35.314 -16.130 1.00 42.54 357 TRP A CA 1
ATOM 2578 C C . TRP A 1 373 ? -21.742 36.731 -15.800 1.00 43.49 357 TRP A C 1
ATOM 2579 O O . TRP A 1 373 ? -22.093 37.667 -16.510 1.00 46.03 357 TRP A O 1
ATOM 2590 N N . GLU A 1 374 ? -20.939 36.905 -14.753 1.00 37.28 358 GLU A N 1
ATOM 2591 C CA . GLU A 1 374 ? -20.517 38.256 -14.358 1.00 35.61 358 GLU A CA 1
ATOM 2592 C C . GLU A 1 374 ? -19.151 38.627 -14.932 1.00 36.39 358 GLU A C 1
ATOM 2593 O O . GLU A 1 374 ? -18.672 39.743 -14.760 1.00 36.68 358 GLU A O 1
ATOM 2599 N N . VAL A 1 375 ? -18.537 37.672 -15.615 1.00 31.42 359 VAL A N 1
ATOM 2600 C CA . VAL A 1 375 ? -17.205 37.844 -16.185 1.00 37.42 359 VAL A CA 1
ATOM 2601 C C . VAL A 1 375 ? -17.071 38.709 -17.464 1.00 34.67 359 VAL A C 1
ATOM 2602 O O . VAL A 1 375 ? -16.145 39.509 -17.550 1.00 36.91 359 VAL A O 1
ATOM 2606 N N . PRO A 1 376 ? -17.993 38.582 -18.448 1.00 36.41 360 PRO A N 1
ATOM 2607 C CA . PRO A 1 376 ? -17.641 39.037 -19.804 1.00 36.18 360 PRO A CA 1
ATOM 2608 C C . PRO A 1 376 ? -17.371 40.530 -20.020 1.00 33.80 360 PRO A C 1
ATOM 2609 O O . PRO A 1 376 ? -16.935 40.891 -21.109 1.00 34.86 360 PRO A O 1
ATOM 2613 N N . ALA A 1 377 ? -17.617 41.379 -19.030 1.00 45.63 361 ALA A N 1
ATOM 2614 C CA . ALA A 1 377 ? -17.186 42.766 -19.150 1.00 40.34 361 ALA A CA 1
ATOM 2615 C C . ALA A 1 377 ? -15.661 42.815 -19.115 1.00 43.09 361 ALA A C 1
ATOM 2616 O O . ALA A 1 377 ? -15.047 43.771 -19.586 1.00 42.84 361 ALA A O 1
ATOM 2618 N N . MET A 1 378 ? -15.059 41.766 -18.563 1.00 36.46 362 MET A N 1
ATOM 2619 C CA . MET A 1 378 ? -13.613 41.620 -18.563 1.00 30.80 362 MET A CA 1
ATOM 2620 C C . MET A 1 378 ? -13.088 41.514 -19.994 1.00 39.82 362 MET A C 1
ATOM 2621 O O . MET A 1 378 ? -11.962 41.918 -20.277 1.00 44.95 362 MET A O 1
ATOM 2626 N N . TYR A 1 379 ? -13.910 40.966 -20.890 1.00 43.61 363 TYR A N 1
ATOM 2627 C CA . TYR A 1 379 ? -13.514 40.727 -22.277 1.00 33.18 363 TYR A CA 1
ATOM 2628 C C . TYR A 1 379 ? -13.578 42.005 -23.102 1.00 33.06 363 TYR A C 1
ATOM 2629 O O . TYR A 1 379 ? -12.878 42.141 -24.096 1.00 40.75 363 TYR A O 1
ATOM 2638 N N . ASN A 1 380 ? -14.431 42.935 -22.694 1.00 33.76 364 ASN A N 1
ATOM 2639 C CA . ASN A 1 380 ? -14.414 44.267 -23.274 1.00 39.83 364 ASN A CA 1
ATOM 2640 C C . ASN A 1 380 ? -13.100 44.987 -22.982 1.00 36.25 364 ASN A C 1
ATOM 2641 O O . ASN A 1 380 ? -12.580 45.713 -23.825 1.00 42.21 364 ASN A O 1
ATOM 2646 N N . ILE A 1 381 ? -12.554 44.755 -21.794 1.00 36.58 365 ILE A N 1
ATOM 2647 C CA . ILE A 1 381 ? -11.310 45.393 -21.379 1.00 35.71 365 ILE A CA 1
ATOM 2648 C C . ILE A 1 381 ? -10.099 44.758 -22.049 1.00 40.66 365 ILE A C 1
ATOM 2649 O O . ILE A 1 381 ? -9.204 45.459 -22.516 1.00 41.12 365 ILE A O 1
ATOM 2654 N N . THR A 1 382 ? -10.082 43.430 -22.113 1.00 40.14 366 THR A N 1
ATOM 2655 C CA . THR A 1 382 ? -8.960 42.711 -22.717 1.00 41.63 366 THR A CA 1
ATOM 2656 C C . THR A 1 382 ? -8.896 42.912 -24.238 1.00 42.88 366 THR A C 1
ATOM 2657 O O . THR A 1 382 ? -7.819 42.874 -24.836 1.00 39.39 366 THR A O 1
ATOM 2661 N N . GLU A 1 383 ? -10.049 43.121 -24.864 1.00 39.77 367 GLU A N 1
ATOM 2662 C CA . GLU A 1 383 ? -10.080 43.391 -26.292 1.00 40.88 367 GLU A CA 1
ATOM 2663 C C . GLU A 1 383 ? -9.718 44.846 -26.527 1.00 40.65 367 GLU A C 1
ATOM 2664 O O . GLU A 1 383 ? -9.173 45.201 -27.566 1.00 39.74 367 GLU A O 1
ATOM 2670 N N . ALA A 1 384 ? -10.020 45.690 -25.549 1.00 43.34 368 ALA A N 1
ATOM 2671 C CA . ALA A 1 384 ? -9.599 47.079 -25.609 1.00 37.89 368 ALA A CA 1
ATOM 2672 C C . ALA A 1 384 ? -8.082 47.181 -25.526 1.00 39.95 368 ALA A C 1
ATOM 2673 O O . ALA A 1 384 ? -7.480 47.970 -26.237 1.00 40.93 368 ALA A O 1
ATOM 2675 N N . ILE A 1 385 ? -7.469 46.372 -24.668 1.00 38.28 369 ILE A N 1
ATOM 2676 C CA . ILE A 1 385 ? -6.016 46.382 -24.491 1.00 40.15 369 ILE A CA 1
ATOM 2677 C C . ILE A 1 385 ? -5.324 45.850 -25.739 1.00 45.99 369 ILE A C 1
ATOM 2678 O O . ILE A 1 385 ? -4.260 46.333 -26.129 1.00 45.03 369 ILE A O 1
ATOM 2683 N N . ALA A 1 386 ? -5.931 44.846 -26.360 1.00 43.87 370 ALA A N 1
ATOM 2684 C CA . ALA A 1 386 ? -5.404 44.306 -27.609 1.00 48.15 370 ALA A CA 1
ATOM 2685 C C . ALA A 1 386 ? -5.467 45.340 -28.733 1.00 41.24 370 ALA A C 1
ATOM 2686 O O . ALA A 1 386 ? -4.511 45.512 -29.488 1.00 44.06 370 ALA A O 1
ATOM 2688 N N . GLN A 1 387 ? -6.602 46.022 -28.838 1.00 40.75 371 GLN A N 1
ATOM 2689 C CA . GLN A 1 387 ? -6.761 47.091 -29.810 1.00 39.79 371 GLN A CA 1
ATOM 2690 C C . GLN A 1 387 ? -5.796 48.244 -29.572 1.00 45.25 371 GLN A C 1
ATOM 2691 O O . GLN A 1 387 ? -5.215 48.769 -30.521 1.00 48.93 371 GLN A O 1
ATOM 2697 N N . LEU A 1 388 ? -5.611 48.622 -28.310 1.00 37.65 372 LEU A N 1
ATOM 2698 C CA . LEU A 1 388 ? -4.763 49.760 -27.956 1.00 38.92 372 LEU A CA 1
ATOM 2699 C C . LEU A 1 388 ? -3.302 49.452 -28.215 1.00 41.78 372 LEU A C 1
ATOM 2700 O O . LEU A 1 388 ? -2.497 50.351 -28.450 1.00 42.80 372 LEU A O 1
ATOM 2705 N N . SER A 1 389 ? -2.970 48.169 -28.168 1.00 42.45 373 SER A N 1
ATOM 2706 C CA . SER A 1 389 ? -1.587 47.732 -28.235 1.00 38.24 373 SER A CA 1
ATOM 2707 C C . SER A 1 389 ? -1.174 47.248 -29.639 1.00 43.25 373 SER A C 1
ATOM 2708 O O . SER A 1 389 ? -0.064 46.752 -29.821 1.00 54.45 373 SER A O 1
ATOM 2711 N N . GLU A 1 390 ? -2.065 47.419 -30.616 1.00 42.44 374 GLU A N 1
ATOM 2712 C CA . GLU A 1 390 ? -1.904 46.939 -32.006 1.00 47.79 374 GLU A CA 1
ATOM 2713 C C . GLU A 1 390 ? -1.647 45.435 -32.107 1.00 48.11 374 GLU A C 1
ATOM 2714 O O . GLU A 1 390 ? -0.849 44.958 -32.921 1.00 44.93 374 GLU A O 1
ATOM 2720 N N . GLU A 1 391 ? -2.355 44.687 -31.276 1.00 52.03 375 GLU A N 1
ATOM 2721 C CA . GLU A 1 391 ? -2.148 43.254 -31.199 1.00 50.53 375 GLU A CA 1
ATOM 2722 C C . GLU A 1 391 ? -3.456 42.494 -31.388 1.00 46.86 375 GLU A C 1
ATOM 2723 O O . GLU A 1 391 ? -3.586 41.340 -30.988 1.00 44.50 375 GLU A O 1
ATOM 2729 N N . ALA A 1 392 ? -4.414 43.154 -32.031 1.00 40.89 376 ALA A N 1
ATOM 2730 C CA . ALA A 1 392 ? -5.741 42.591 -32.208 1.00 40.73 376 ALA A CA 1
ATOM 2731 C C . ALA A 1 392 ? -5.800 41.775 -33.489 1.00 47.84 376 ALA A C 1
ATOM 2732 O O . ALA A 1 392 ? -6.872 41.346 -33.916 1.00 50.88 376 ALA A O 1
ATOM 2734 N N . GLY A 1 393 ? -4.635 41.574 -34.100 1.00 40.35 377 GLY A N 1
ATOM 2735 C CA . GLY A 1 393 ? -4.514 40.667 -35.226 1.00 53.60 377 GLY A CA 1
ATOM 2736 C C . GLY A 1 393 ? -5.408 40.995 -36.402 1.00 51.77 377 GLY A C 1
ATOM 2737 O O . GLY A 1 393 ? -5.309 42.073 -36.991 1.00 48.61 377 GLY A O 1
ATOM 2738 N N . ASP A 1 394 ? -6.269 40.041 -36.750 1.00 53.88 378 ASP A N 1
ATOM 2739 C CA . ASP A 1 394 ? -7.179 40.179 -37.881 1.00 58.97 378 ASP A CA 1
ATOM 2740 C C . ASP A 1 394 ? -8.308 41.174 -37.591 1.00 56.99 378 ASP A C 1
ATOM 2741 O O . ASP A 1 394 ? -9.103 41.499 -38.474 1.00 50.15 378 ASP A O 1
ATOM 2746 N N . ARG A 1 395 ? -8.380 41.643 -36.347 1.00 53.45 379 ARG A N 1
ATOM 2747 C CA . ARG A 1 395 ? -9.432 42.560 -35.912 1.00 48.58 379 ARG A CA 1
ATOM 2748 C C . ARG A 1 395 ? -8.829 43.927 -35.648 1.00 43.95 379 ARG A C 1
ATOM 2749 O O . ARG A 1 395 ? -9.520 44.855 -35.229 1.00 43.19 379 ARG A O 1
ATOM 2757 N N . GLN A 1 396 ? -7.530 44.039 -35.902 1.00 43.66 380 GLN A N 1
ATOM 2758 C CA . GLN A 1 396 ? -6.780 45.208 -35.489 1.00 42.03 380 GLN A CA 1
ATOM 2759 C C . GLN A 1 396 ? -7.307 46.468 -36.131 1.00 39.54 380 GLN A C 1
ATOM 2760 O O . GLN A 1 396 ? -7.485 46.529 -37.340 1.00 45.13 380 GLN A O 1
ATOM 2766 N N . LEU A 1 397 ? -7.569 47.473 -35.313 1.00 42.10 381 LEU A N 1
ATOM 2767 C CA . LEU A 1 397 ? -7.948 48.764 -35.840 1.00 37.56 381 LEU A CA 1
ATOM 2768 C C . LEU A 1 397 ? -6.667 49.522 -36.156 1.00 34.18 381 LEU A C 1
ATOM 2769 O O . LEU A 1 397 ? -5.749 49.581 -35.342 1.00 46.62 381 LEU A O 1
ATOM 2774 N N . THR A 1 398 ? -6.604 50.066 -37.364 1.00 54.15 382 THR A N 1
ATOM 2775 C CA . THR A 1 398 ? -5.503 50.919 -37.802 1.00 56.32 382 THR A CA 1
ATOM 2776 C C . THR A 1 398 ? -6.152 52.207 -38.313 1.00 49.96 382 THR A C 1
ATOM 2777 O O . THR A 1 398 ? -7.131 52.146 -39.053 1.00 53.21 382 THR A O 1
ATOM 2781 N N . PRO A 1 399 ? -5.643 53.379 -37.891 1.00 51.26 383 PRO A N 1
ATOM 2782 C CA . PRO A 1 399 ? -4.490 53.552 -37.004 1.00 51.42 383 PRO A CA 1
ATOM 2783 C C . PRO A 1 399 ? -4.803 53.052 -35.609 1.00 46.61 383 PRO A C 1
ATOM 2784 O O . PRO A 1 399 ? -5.969 52.995 -35.221 1.00 48.06 383 PRO A O 1
ATOM 2788 N N . VAL A 1 400 ? -3.759 52.667 -34.889 1.00 51.38 384 VAL A N 1
ATOM 2789 C CA . VAL A 1 400 ? -3.891 52.128 -33.550 1.00 43.41 384 VAL A CA 1
ATOM 2790 C C . VAL A 1 400 ? -4.618 53.121 -32.674 1.00 49.60 384 VAL A C 1
ATOM 2791 O O . VAL A 1 400 ? -4.255 54.299 -32.635 1.00 48.46 384 VAL A O 1
ATOM 2795 N N . PRO A 1 401 ? -5.678 52.656 -32.001 1.00 46.64 385 PRO A N 1
ATOM 2796 C CA . PRO A 1 401 ? -6.435 53.502 -31.073 1.00 41.99 385 PRO A CA 1
ATOM 2797 C C . PRO A 1 401 ? -5.598 53.871 -29.854 1.00 38.65 385 PRO A C 1
ATOM 2798 O O . PRO A 1 401 ? -4.847 53.041 -29.338 1.00 40.82 385 PRO A O 1
ATOM 2802 N N . LYS A 1 402 ? -5.724 55.114 -29.402 1.00 44.82 386 LYS A N 1
ATOM 2803 C CA . LYS A 1 402 ? -4.980 55.575 -28.240 1.00 50.98 386 LYS A CA 1
ATOM 2804 C C . LYS A 1 402 ? -5.874 55.456 -27.004 1.00 36.84 386 LYS A C 1
ATOM 2805 O O . LYS A 1 402 ? -5.390 55.344 -25.877 1.00 41.46 386 LYS A O 1
ATOM 2811 N N . ARG A 1 403 ? -7.184 55.471 -27.243 1.00 39.48 387 ARG A N 1
ATOM 2812 C CA . ARG A 1 403 ? -8.198 55.413 -26.190 1.00 43.72 387 ARG A CA 1
ATOM 2813 C C . ARG A 1 403 ? -9.411 54.534 -26.508 1.00 47.32 387 ARG A C 1
ATOM 2814 O O . ARG A 1 403 ? -9.859 54.449 -27.647 1.00 38.53 387 ARG A O 1
ATOM 2822 N N . ALA A 1 404 ? -9.947 53.896 -25.473 1.00 54.62 388 ALA A N 1
ATOM 2823 C CA . ALA A 1 404 ? -11.111 53.034 -25.616 1.00 46.42 388 ALA A CA 1
ATOM 2824 C C . ALA A 1 404 ? -12.099 53.350 -24.506 1.00 43.95 388 ALA A C 1
ATOM 2825 O O . ALA A 1 404 ? -11.732 53.920 -23.479 1.00 44.49 388 ALA A O 1
ATOM 2827 N N . LEU A 1 405 ? -13.355 52.989 -24.723 1.00 44.79 389 LEU A N 1
ATOM 2828 C CA . LEU A 1 405 ? -14.375 53.128 -23.701 1.00 39.57 389 LEU A CA 1
ATOM 2829 C C . LEU A 1 405 ? -14.970 51.754 -23.504 1.00 44.06 389 LEU A C 1
ATOM 2830 O O . LEU A 1 405 ? -15.403 51.126 -24.470 1.00 42.13 389 LEU A O 1
ATOM 2835 N N . VAL A 1 406 ? -14.987 51.285 -22.259 1.00 39.45 390 VAL A N 1
ATOM 2836 C CA . VAL A 1 406 ? -15.595 49.994 -21.960 1.00 39.94 390 VAL A CA 1
ATOM 2837 C C . VAL A 1 406 ? -16.806 50.122 -21.037 1.00 41.23 390 VAL A C 1
ATOM 2838 O O . VAL A 1 406 ? -16.840 50.972 -20.153 1.00 46.88 390 VAL A O 1
ATOM 2842 N N . TYR A 1 407 ? -17.792 49.260 -21.253 1.00 40.16 391 TYR A N 1
ATOM 2843 C CA . TYR A 1 407 ? -19.083 49.354 -20.586 1.00 35.87 391 TYR A CA 1
ATOM 2844 C C . TYR A 1 407 ? -19.617 47.988 -20.168 1.00 38.97 391 TYR A C 1
ATOM 2845 O O . TYR A 1 407 ? -19.633 47.043 -20.956 1.00 41.63 391 TYR A O 1
ATOM 2854 N N . GLY A 1 408 ? -20.064 47.897 -18.920 1.00 42.39 392 GLY A N 1
ATOM 2855 C CA . GLY A 1 408 ? -20.620 46.664 -18.400 1.00 36.74 392 GLY A CA 1
ATOM 2856 C C . GLY A 1 408 ? -22.003 46.851 -17.821 1.00 37.71 392 GLY A C 1
ATOM 2857 O O . GLY A 1 408 ? -22.305 47.894 -17.246 1.00 41.02 392 GLY A O 1
ATOM 2858 N N . ASN A 1 409 ? -22.840 45.832 -17.975 1.00 42.50 393 ASN A N 1
ATOM 2859 C CA . ASN A 1 409 ? -24.222 45.869 -17.507 1.00 42.33 393 ASN A CA 1
ATOM 2860 C C . ASN A 1 409 ? -24.596 44.664 -16.648 1.00 35.51 393 ASN A C 1
ATOM 2861 O O . ASN A 1 409 ? -24.258 43.528 -16.965 1.00 38.37 393 ASN A O 1
ATOM 2866 N N . GLY A 1 410 ? -25.323 44.923 -15.569 1.00 33.68 394 GLY A N 1
ATOM 2867 C CA . GLY A 1 410 ? -25.731 43.877 -14.655 1.00 34.35 394 GLY A CA 1
ATOM 2868 C C . GLY A 1 410 ? -27.228 43.923 -14.496 1.00 39.04 394 GLY A C 1
ATOM 2869 O O . GLY A 1 410 ? -27.829 44.989 -14.591 1.00 45.09 394 GLY A O 1
ATOM 2870 N N . GLY A 1 411 ? -27.835 42.770 -14.260 1.00 43.96 395 GLY A N 1
ATOM 2871 C CA . GLY A 1 411 ? -29.277 42.689 -14.122 1.00 39.96 395 GLY A CA 1
ATOM 2872 C C . GLY A 1 411 ? -30.021 43.023 -15.404 1.00 38.98 395 GLY A C 1
ATOM 2873 O O . GLY A 1 411 ? -29.699 42.491 -16.465 1.00 53.29 395 GLY A O 1
ATOM 2874 N N . ILE A 1 412 ? -31.017 43.899 -15.308 1.00 36.26 396 ILE A N 1
ATOM 2875 C CA . ILE A 1 412 ? -31.760 44.371 -16.476 1.00 42.29 396 ILE A CA 1
ATOM 2876 C C . ILE A 1 412 ? -31.718 45.901 -16.590 1.00 42.83 396 ILE A C 1
ATOM 2877 O O . ILE A 1 412 ? -32.623 46.581 -16.107 1.00 43.38 396 ILE A O 1
ATOM 2882 N N . PHE A 1 413 ? -30.662 46.431 -17.209 1.00 43.46 397 PHE A N 1
ATOM 2883 C CA . PHE A 1 413 ? -30.354 47.869 -17.186 1.00 45.55 397 PHE A CA 1
ATOM 2884 C C . PHE A 1 413 ? -30.326 48.416 -15.746 1.00 32.49 397 PHE A C 1
ATOM 2885 O O . PHE A 1 413 ? -30.681 49.569 -15.486 1.00 32.74 397 PHE A O 1
ATOM 2893 N N . SER A 1 414 ? -29.844 47.577 -14.836 1.00 38.18 398 SER A N 1
ATOM 2894 C CA . SER A 1 414 ? -29.866 47.837 -13.401 1.00 38.22 398 SER A CA 1
ATOM 2895 C C . SER A 1 414 ? -28.561 48.445 -12.913 1.00 37.62 398 SER A C 1
ATOM 2896 O O . SER A 1 414 ? -28.540 49.204 -11.951 1.00 39.99 398 SER A O 1
ATOM 2899 N N . ALA A 1 415 ? -27.473 48.078 -13.574 1.00 35.56 399 ALA A N 1
ATOM 2900 C CA . ALA A 1 415 ? -26.160 48.603 -13.263 1.00 38.12 399 ALA A CA 1
ATOM 2901 C C . ALA A 1 415 ? -25.481 49.069 -14.537 1.00 39.67 399 ALA A C 1
ATOM 2902 O O . ALA A 1 415 ? -25.577 48.422 -15.575 1.00 45.42 399 ALA A O 1
ATOM 2904 N N . SER A 1 416 ? -24.806 50.205 -14.453 1.00 44.18 400 SER A N 1
ATOM 2905 C CA . SER A 1 416 ? -24.003 50.702 -15.555 1.00 41.77 400 SER A CA 1
ATOM 2906 C C . SER A 1 416 ? -22.621 51.002 -15.010 1.00 43.90 400 SER A C 1
ATOM 2907 O O . SER A 1 416 ? -22.486 51.688 -14.005 1.00 42.14 400 SER A O 1
ATOM 2910 N N . SER A 1 417 ? -21.594 50.457 -15.643 1.00 38.28 401 SER A N 1
ATOM 2911 C CA . SER A 1 417 ? -20.242 50.854 -15.301 1.00 40.16 401 SER A CA 1
ATOM 2912 C C . SER A 1 417 ? -19.444 51.147 -16.553 1.00 39.48 401 SER A C 1
ATOM 2913 O O . SER A 1 417 ? -19.407 50.337 -17.475 1.00 42.68 401 SER A O 1
ATOM 2916 N N . VAL A 1 418 ? -18.799 52.304 -16.576 1.00 38.94 402 VAL A N 1
ATOM 2917 C CA . VAL A 1 418 ? -18.065 52.724 -17.756 1.00 38.23 402 VAL A CA 1
ATOM 2918 C C . VAL A 1 418 ? -16.631 53.046 -17.378 1.00 45.64 402 VAL A C 1
ATOM 2919 O O . VAL A 1 418 ? -16.391 53.714 -16.375 1.00 49.65 402 VAL A O 1
ATOM 2923 N N . ALA A 1 419 ? -15.674 52.534 -18.144 1.00 40.65 403 ALA A N 1
ATOM 2924 C CA . ALA A 1 419 ? -14.289 52.934 -17.949 1.00 38.93 403 ALA A CA 1
ATOM 2925 C C . ALA A 1 419 ? -13.724 53.519 -19.238 1.00 41.53 403 ALA A C 1
ATOM 2926 O O . ALA A 1 419 ? -14.248 53.273 -20.323 1.00 43.96 403 ALA A O 1
ATOM 2928 N N . ILE A 1 420 ? -12.656 54.296 -19.115 1.00 44.77 404 ILE A N 1
ATOM 2929 C CA . ILE A 1 420 ? -11.925 54.797 -20.269 1.00 37.86 404 ILE A CA 1
ATOM 2930 C C . ILE A 1 420 ? -10.444 54.498 -20.059 1.00 44.46 404 ILE A C 1
ATOM 2931 O O . ILE A 1 420 ? -9.857 54.908 -19.061 1.00 43.38 404 ILE A O 1
ATOM 2936 N N . LEU A 1 421 ? -9.863 53.742 -20.984 1.00 49.50 405 LEU A N 1
ATOM 2937 C CA . LEU A 1 421 ? -8.449 53.390 -20.942 1.00 47.37 405 LEU A CA 1
ATOM 2938 C C . LEU A 1 421 ? -7.685 54.160 -22.030 1.00 43.93 405 LEU A C 1
ATOM 2939 O O . LEU A 1 421 ? -8.179 54.308 -23.143 1.00 40.47 405 LEU A O 1
ATOM 2944 N N . ILE A 1 422 ? -6.506 54.682 -21.686 1.00 48.24 406 ILE A N 1
ATOM 2945 C CA . ILE A 1 422 ? -5.662 55.434 -22.621 1.00 46.25 406 ILE A CA 1
ATOM 2946 C C . ILE A 1 422 ? -4.255 54.844 -22.625 1.00 44.56 406 ILE A C 1
ATOM 2947 O O . ILE A 1 422 ? -3.847 54.224 -21.647 1.00 48.86 406 ILE A O 1
ATOM 2952 N N . SER A 1 423 ? -3.513 55.021 -23.715 1.00 41.91 407 SER A N 1
ATOM 2953 C CA . SER A 1 423 ? -2.200 54.394 -23.805 1.00 45.08 407 SER A CA 1
ATOM 2954 C C . SER A 1 423 ? -1.145 55.160 -23.005 1.00 49.47 407 SER A C 1
ATOM 2955 O O . SER A 1 423 ? -0.428 54.586 -22.192 1.00 51.86 407 SER A O 1
ATOM 2958 N N . ASP A 1 424 ? -1.063 56.461 -23.246 1.00 53.89 408 ASP A N 1
ATOM 2959 C CA . ASP A 1 424 ? -0.058 57.318 -22.628 1.00 48.67 408 ASP A CA 1
ATOM 2960 C C . ASP A 1 424 ? -0.703 58.670 -22.449 1.00 53.83 408 ASP A C 1
ATOM 2961 O O . ASP A 1 424 ? -1.562 59.044 -23.245 1.00 55.92 408 ASP A O 1
ATOM 2966 N N . LEU A 1 425 ? -0.311 59.411 -21.420 1.00 57.45 409 LEU A N 1
ATOM 2967 C CA . LEU A 1 425 ? -0.940 60.705 -21.205 1.00 57.09 409 LEU A CA 1
ATOM 2968 C C . LEU A 1 425 ? -0.202 61.775 -22.005 1.00 56.38 409 LEU A C 1
ATOM 2969 O O . LEU A 1 425 ? -0.010 61.632 -23.214 1.00 45.51 409 LEU A O 1
ATOM 2974 N N . SER B 1 19 ? -18.748 66.375 0.089 1.00 49.83 3 SER B N 1
ATOM 2975 C CA . SER B 1 19 ? -17.884 67.286 0.832 1.00 43.92 3 SER B CA 1
ATOM 2976 C C . SER B 1 19 ? -16.652 66.580 1.393 1.00 45.77 3 SER B C 1
ATOM 2977 O O . SER B 1 19 ? -16.368 65.437 1.032 1.00 55.56 3 SER B O 1
ATOM 2979 N N . GLN B 1 20 ? -15.913 67.265 2.265 1.00 48.93 4 GLN B N 1
ATOM 2980 C CA . GLN B 1 20 ? -14.767 66.647 2.931 1.00 50.16 4 GLN B CA 1
ATOM 2981 C C . GLN B 1 20 ? -15.100 66.006 4.282 1.00 54.13 4 GLN B C 1
ATOM 2982 O O . GLN B 1 20 ? -14.727 64.867 4.536 1.00 57.57 4 GLN B O 1
ATOM 2988 N N . VAL B 1 21 ? -15.822 66.714 5.144 1.00 50.37 5 VAL B N 1
ATOM 2989 C CA . VAL B 1 21 ? -16.250 66.108 6.399 1.00 55.67 5 VAL B CA 1
ATOM 2990 C C . VAL B 1 21 ? -17.635 65.489 6.234 1.00 58.50 5 VAL B C 1
ATOM 2991 O O . VAL B 1 21 ? -18.556 66.116 5.714 1.00 48.64 5 VAL B O 1
ATOM 2995 N N . VAL B 1 22 ? -17.736 64.219 6.619 1.00 56.18 6 VAL B N 1
ATOM 2996 C CA . VAL B 1 22 ? -18.923 63.398 6.392 1.00 47.13 6 VAL B CA 1
ATOM 2997 C C . VAL B 1 22 ? -19.469 62.801 7.700 1.00 42.34 6 VAL B C 1
ATOM 2998 O O . VAL B 1 22 ? -18.713 62.235 8.485 1.00 39.37 6 VAL B O 1
ATOM 3002 N N . ARG B 1 23 ? -20.770 62.937 7.941 1.00 39.72 7 ARG B N 1
ATOM 3003 C CA . ARG B 1 23 ? -21.358 62.496 9.204 1.00 42.21 7 ARG B CA 1
ATOM 3004 C C . ARG B 1 23 ? -22.365 61.368 8.997 1.00 46.03 7 ARG B C 1
ATOM 3005 O O . ARG B 1 23 ? -22.897 61.205 7.897 1.00 40.15 7 ARG B O 1
ATOM 3013 N N . ILE B 1 24 ? -22.628 60.595 10.055 1.00 45.63 8 ILE B N 1
ATOM 3014 C CA . ILE B 1 24 ? -23.784 59.692 10.073 1.00 42.11 8 ILE B CA 1
ATOM 3015 C C . ILE B 1 24 ? -25.016 60.498 10.474 1.00 41.51 8 ILE B C 1
ATOM 3016 O O . ILE B 1 24 ? -25.231 60.815 11.639 1.00 50.91 8 ILE B O 1
ATOM 3021 N N . VAL B 1 25 ? -25.847 60.785 9.489 1.00 42.31 9 VAL B N 1
ATOM 3022 C CA . VAL B 1 25 ? -26.838 61.828 9.603 1.00 38.77 9 VAL B CA 1
ATOM 3023 C C . VAL B 1 25 ? -28.221 61.253 9.913 1.00 40.56 9 VAL B C 1
ATOM 3024 O O . VAL B 1 25 ? -29.132 61.966 10.335 1.00 40.03 9 VAL B O 1
ATOM 3028 N N . GLY B 1 26 ? -28.356 59.945 9.737 1.00 43.41 10 GLY B N 1
ATOM 3029 C CA . GLY B 1 26 ? -29.610 59.263 10.001 1.00 42.20 10 GLY B CA 1
ATOM 3030 C C . GLY B 1 26 ? -29.410 57.822 10.433 1.00 45.41 10 GLY B C 1
ATOM 3031 O O . GLY B 1 26 ? -28.466 57.160 10.005 1.00 48.43 10 GLY B O 1
ATOM 3032 N N . VAL B 1 27 ? -30.296 57.338 11.296 1.00 46.34 11 VAL B N 1
ATOM 3033 C CA . VAL B 1 27 ? -30.272 55.948 11.727 1.00 43.36 11 VAL B CA 1
ATOM 3034 C C . VAL B 1 27 ? -31.690 55.429 11.790 1.00 44.67 11 VAL B C 1
ATOM 3035 O O . VAL B 1 27 ? -32.562 56.080 12.349 1.00 43.65 11 VAL B O 1
ATOM 3039 N N . GLY B 1 28 ? -31.921 54.260 11.209 1.00 38.79 12 GLY B N 1
ATOM 3040 C CA . GLY B 1 28 ? -33.229 53.647 11.263 1.00 33.75 12 GLY B CA 1
ATOM 3041 C C . GLY B 1 28 ? -33.034 52.171 11.475 1.00 34.39 12 GLY B C 1
ATOM 3042 O O . GLY B 1 28 ? -32.161 51.559 10.864 1.00 39.20 12 GLY B O 1
ATOM 3043 N N . ARG B 1 29 ? -33.848 51.586 12.339 1.00 44.38 13 ARG B N 1
ATOM 3044 C CA . ARG B 1 29 ? -33.763 50.157 12.552 1.00 42.02 13 ARG B CA 1
ATOM 3045 C C . ARG B 1 29 ? -35.065 49.538 12.982 1.00 39.11 13 ARG B C 1
ATOM 3046 O O . ARG B 1 29 ? -35.949 50.213 13.499 1.00 44.76 13 ARG B O 1
ATOM 3054 N N . THR B 1 30 ? -35.165 48.235 12.764 1.00 36.24 14 THR B N 1
ATOM 3055 C CA . THR B 1 30 ? -36.298 47.474 13.228 1.00 38.59 14 THR B CA 1
ATOM 3056 C C . THR B 1 30 ? -35.968 47.006 14.635 1.00 43.32 14 THR B C 1
ATOM 3057 O O . THR B 1 30 ? -34.865 47.239 15.132 1.00 43.98 14 THR B O 1
ATOM 3061 N N . GLY B 1 31 ? -36.920 46.345 15.279 1.00 37.93 15 GLY B N 1
ATOM 3062 C CA . GLY B 1 31 ? -36.635 45.630 16.506 1.00 41.55 15 GLY B CA 1
ATOM 3063 C C . GLY B 1 31 ? -35.750 44.435 16.217 1.00 40.44 15 GLY B C 1
ATOM 3064 O O . GLY B 1 31 ? -35.508 44.099 15.056 1.00 47.45 15 GLY B O 1
ATOM 3065 N N . ILE B 1 32 ? -35.287 43.767 17.265 1.00 37.97 16 ILE B N 1
ATOM 3066 C CA . ILE B 1 32 ? -34.468 42.580 17.083 1.00 39.66 16 ILE B CA 1
ATOM 3067 C C . ILE B 1 32 ? -35.130 41.404 17.800 1.00 47.21 16 ILE B C 1
ATOM 3068 O O . ILE B 1 32 ? -35.736 41.576 18.854 1.00 48.01 16 ILE B O 1
ATOM 3073 N N . GLY B 1 33 ? -35.046 40.217 17.205 1.00 46.05 17 GLY B N 1
ATOM 3074 C CA . GLY B 1 33 ? -35.726 39.049 17.737 1.00 42.61 17 GLY B CA 1
ATOM 3075 C C . GLY B 1 33 ? -36.275 38.157 16.644 1.00 44.34 17 GLY B C 1
ATOM 3076 O O . GLY B 1 33 ? -35.643 37.994 15.607 1.00 42.28 17 GLY B O 1
ATOM 3077 N N . LYS B 1 34 ? -37.449 37.574 16.867 1.00 47.92 18 LYS B N 1
ATOM 3078 C CA . LYS B 1 34 ? -38.099 36.756 15.847 1.00 46.11 18 LYS B CA 1
ATOM 3079 C C . LYS B 1 34 ? -39.323 37.480 15.324 1.00 46.09 18 LYS B C 1
ATOM 3080 O O . LYS B 1 34 ? -40.365 37.493 15.977 1.00 53.63 18 LYS B O 1
ATOM 3086 N N . LEU B 1 35 ? -39.188 38.109 14.161 1.00 45.65 19 LEU B N 1
ATOM 3087 C CA . LEU B 1 35 ? -40.194 39.058 13.709 1.00 42.30 19 LEU B CA 1
ATOM 3088 C C . LEU B 1 35 ? -41.134 38.502 12.645 1.00 43.27 19 LEU B C 1
ATOM 3089 O O . LEU B 1 35 ? -42.144 39.124 12.327 1.00 52.06 19 LEU B O 1
ATOM 3094 N N . HIS B 1 36 ? -40.800 37.335 12.104 1.00 47.71 20 HIS B N 1
ATOM 3095 C CA . HIS B 1 36 ? -41.613 36.699 11.069 1.00 55.50 20 HIS B CA 1
ATOM 3096 C C . HIS B 1 36 ? -41.918 37.638 9.904 1.00 60.39 20 HIS B C 1
ATOM 3097 O O . HIS B 1 36 ? -43.059 37.750 9.453 1.00 55.12 20 HIS B O 1
ATOM 3104 N N . LYS B 1 37 ? -40.878 38.319 9.440 1.00 56.27 21 LYS B N 1
ATOM 3105 C CA . LYS B 1 37 ? -40.967 39.214 8.298 1.00 48.64 21 LYS B CA 1
ATOM 3106 C C . LYS B 1 37 ? -39.806 38.913 7.356 1.00 50.52 21 LYS B C 1
ATOM 3107 O O . LYS B 1 37 ? -38.738 38.483 7.792 1.00 52.63 21 LYS B O 1
ATOM 3113 N N . SER B 1 38 ? -40.029 39.130 6.063 1.00 48.07 22 SER B N 1
ATOM 3114 C CA . SER B 1 38 ? -39.018 38.871 5.042 1.00 46.25 22 SER B CA 1
ATOM 3115 C C . SER B 1 38 ? -37.870 39.867 5.135 1.00 46.16 22 SER B C 1
ATOM 3116 O O . SER B 1 38 ? -37.996 40.906 5.777 1.00 42.17 22 SER B O 1
ATOM 3119 N N . VAL B 1 39 ? -36.747 39.535 4.506 1.00 41.78 23 VAL B N 1
ATOM 3120 C CA . VAL B 1 39 ? -35.598 40.431 4.472 1.00 36.93 23 VAL B CA 1
ATOM 3121 C C . VAL B 1 39 ? -35.891 41.750 3.751 1.00 36.57 23 VAL B C 1
ATOM 3122 O O . VAL B 1 39 ? -35.342 42.789 4.105 1.00 44.29 23 VAL B O 1
ATOM 3126 N N . ASP B 1 40 ? -36.764 41.722 2.752 1.00 40.47 24 ASP B N 1
ATOM 3127 C CA . ASP B 1 40 ? -37.093 42.949 2.036 1.00 45.13 24 ASP B CA 1
ATOM 3128 C C . ASP B 1 40 ? -38.022 43.821 2.867 1.00 41.48 24 ASP B C 1
ATOM 3129 O O . ASP B 1 40 ? -37.971 45.048 2.799 1.00 38.23 24 ASP B O 1
ATOM 3134 N N . GLU B 1 41 ? -38.869 43.166 3.652 1.00 44.65 25 GLU B N 1
ATOM 3135 C CA . GLU B 1 41 ? -39.797 43.850 4.540 1.00 40.37 25 GLU B CA 1
ATOM 3136 C C . GLU B 1 41 ? -39.030 44.582 5.634 1.00 41.72 25 GLU B C 1
ATOM 3137 O O . GLU B 1 41 ? -39.322 45.737 5.945 1.00 43.81 25 GLU B O 1
ATOM 3143 N N . LEU B 1 42 ? -38.053 43.895 6.221 1.00 39.57 26 LEU B N 1
ATOM 3144 C CA . LEU B 1 42 ? -37.203 44.471 7.264 1.00 40.27 26 LEU B CA 1
ATOM 3145 C C . LEU B 1 42 ? -36.329 45.600 6.713 1.00 40.12 26 LEU B C 1
ATOM 3146 O O . LEU B 1 42 ? -36.240 46.666 7.314 1.00 36.26 26 LEU B O 1
ATOM 3151 N N . ALA B 1 43 ? -35.673 45.353 5.580 1.00 40.15 27 ALA B N 1
ATOM 3152 C CA . ALA B 1 43 ? -34.823 46.356 4.936 1.00 35.00 27 ALA B CA 1
ATOM 3153 C C . ALA B 1 43 ? -35.560 47.652 4.614 1.00 39.76 27 ALA B C 1
ATOM 3154 O O . ALA B 1 43 ? -35.020 48.742 4.791 1.00 42.44 27 ALA B O 1
ATOM 3156 N N . ALA B 1 44 ? -36.790 47.532 4.135 1.00 34.79 28 ALA B N 1
ATOM 3157 C CA . ALA B 1 44 ? -37.578 48.704 3.788 1.00 35.18 28 ALA B CA 1
ATOM 3158 C C . ALA B 1 44 ? -37.934 49.548 5.012 1.00 37.98 28 ALA B C 1
ATOM 3159 O O . ALA B 1 44 ? -37.848 50.773 4.962 1.00 41.06 28 ALA B O 1
ATOM 3161 N N . SER B 1 45 ? -38.316 48.888 6.109 1.00 41.35 29 SER B N 1
ATOM 3162 C CA . SER B 1 45 ? -38.698 49.561 7.361 1.00 41.84 29 SER B CA 1
ATOM 3163 C C . SER B 1 45 ? -37.547 50.317 8.005 1.00 39.27 29 SER B C 1
ATOM 3164 O O . SER B 1 45 ? -37.727 51.409 8.542 1.00 44.58 29 SER B O 1
ATOM 3167 N N . ALA B 1 46 ? -36.372 49.707 7.986 1.00 39.11 30 ALA B N 1
ATOM 3168 C CA . ALA B 1 46 ? -35.187 50.336 8.529 1.00 35.31 30 ALA B CA 1
ATOM 3169 C C . ALA B 1 46 ? -34.828 51.572 7.709 1.00 39.99 30 ALA B C 1
ATOM 3170 O O . ALA B 1 46 ? -34.317 52.549 8.253 1.00 44.91 30 ALA B O 1
ATOM 3172 N N . LEU B 1 47 ? -35.092 51.529 6.403 1.00 41.29 31 LEU B N 1
ATOM 3173 C CA . LEU B 1 47 ? -34.788 52.657 5.524 1.00 36.37 31 LEU B CA 1
ATOM 3174 C C . LEU B 1 47 ? -35.763 53.817 5.731 1.00 37.99 31 LEU B C 1
ATOM 3175 O O . LEU B 1 47 ? -35.365 54.976 5.699 1.00 40.58 31 LEU B O 1
ATOM 3180 N N . LYS B 1 48 ? -37.040 53.501 5.932 1.00 38.01 32 LYS B N 1
ATOM 3181 C CA . LYS B 1 48 ? -38.055 54.517 6.224 1.00 34.74 32 LYS B CA 1
ATOM 3182 C C . LYS B 1 48 ? -37.836 55.218 7.573 1.00 44.76 32 LYS B C 1
ATOM 3183 O O . LYS B 1 48 ? -38.143 56.401 7.716 1.00 48.95 32 LYS B O 1
ATOM 3189 N N . CYS B 1 49 ? -37.323 54.482 8.558 1.00 36.71 33 CYS B N 1
ATOM 3190 C CA . CYS B 1 49 ? -36.984 55.054 9.858 1.00 37.82 33 CYS B CA 1
ATOM 3191 C C . CYS B 1 49 ? -35.784 55.985 9.750 1.00 44.82 33 CYS B C 1
ATOM 3192 O O . CYS B 1 49 ? -35.791 57.084 10.299 1.00 48.58 33 CYS B O 1
ATOM 3195 N N . ALA B 1 50 ? -34.752 55.526 9.046 1.00 46.74 34 ALA B N 1
ATOM 3196 C CA . ALA B 1 50 ? -33.521 56.295 8.837 1.00 43.11 34 ALA B CA 1
ATOM 3197 C C . ALA B 1 50 ? -33.710 57.624 8.112 1.00 45.41 34 ALA B C 1
ATOM 3198 O O . ALA B 1 50 ? -32.979 58.579 8.367 1.00 49.88 34 ALA B O 1
ATOM 3200 N N . LEU B 1 51 ? -34.676 57.677 7.200 1.00 49.27 35 LEU B N 1
ATOM 3201 C CA . LEU B 1 51 ? -34.947 58.900 6.455 1.00 41.88 35 LEU B CA 1
ATOM 3202 C C . LEU B 1 51 ? -35.699 59.882 7.336 1.00 41.93 35 LEU B C 1
ATOM 3203 O O . LEU B 1 51 ? -35.436 61.080 7.298 1.00 43.60 35 LEU B O 1
ATOM 3208 N N . VAL B 1 52 ? -36.638 59.365 8.124 1.00 45.41 36 VAL B N 1
ATOM 3209 C CA . VAL B 1 52 ? -37.315 60.159 9.146 1.00 42.39 36 VAL B CA 1
ATOM 3210 C C . VAL B 1 52 ? -36.323 60.715 10.167 1.00 41.23 36 VAL B C 1
ATOM 3211 O O . VAL B 1 52 ? -36.395 61.886 10.531 1.00 46.17 36 VAL B O 1
ATOM 3215 N N . ASP B 1 53 ? -35.380 59.881 10.599 1.00 41.91 37 ASP B N 1
ATOM 3216 C CA . ASP B 1 53 ? -34.386 60.283 11.597 1.00 46.40 37 ASP B CA 1
ATOM 3217 C C . ASP B 1 53 ? -33.422 61.332 11.054 1.00 42.57 37 ASP B C 1
ATOM 3218 O O . ASP B 1 53 ? -32.804 62.069 11.817 1.00 52.95 37 ASP B O 1
ATOM 3223 N N . ALA B 1 54 ? -33.285 61.389 9.736 1.00 43.33 38 ALA B N 1
ATOM 3224 C CA . ALA B 1 54 ? -32.348 62.311 9.114 1.00 41.90 38 ALA B CA 1
ATOM 3225 C C . ALA B 1 54 ? -33.053 63.547 8.569 1.00 45.13 38 ALA B C 1
ATOM 3226 O O . ALA B 1 54 ? -32.410 64.437 8.024 1.00 46.57 38 ALA B O 1
ATOM 3228 N N . ASN B 1 55 ? -34.372 63.595 8.728 1.00 49.39 39 ASN B N 1
ATOM 3229 C CA . ASN B 1 55 ? -35.206 64.649 8.147 1.00 53.43 39 ASN B CA 1
ATOM 3230 C C . ASN B 1 55 ? -35.033 64.692 6.622 1.00 64.28 39 ASN B C 1
ATOM 3231 O O . ASN B 1 55 ? -34.831 65.755 6.038 1.00 64.66 39 ASN B O 1
ATOM 3236 N N . MET B 1 56 ? -35.110 63.521 5.989 1.00 53.87 40 MET B N 1
ATOM 3237 C CA . MET B 1 56 ? -34.928 63.388 4.544 1.00 46.11 40 MET B CA 1
ATOM 3238 C C . MET B 1 56 ? -36.085 62.634 3.882 1.00 47.58 40 MET B C 1
ATOM 3239 O O . MET B 1 56 ? -36.854 61.944 4.551 1.00 49.53 40 MET B O 1
ATOM 3244 N N . LYS B 1 57 ? -36.194 62.763 2.561 1.00 55.27 41 LYS B N 1
ATOM 3245 C CA . LYS B 1 57 ? -37.087 61.911 1.781 1.00 49.78 41 LYS B CA 1
ATOM 3246 C C . LYS B 1 57 ? -36.223 61.007 0.906 1.00 51.15 41 LYS B C 1
ATOM 3247 O O . LYS B 1 57 ? -35.034 61.278 0.716 1.00 46.14 41 LYS B O 1
ATOM 3253 N N . GLN B 1 58 ? -36.817 59.930 0.396 1.00 56.90 42 GLN B N 1
ATOM 3254 C CA . GLN B 1 58 ? -36.140 59.003 -0.511 1.00 53.22 42 GLN B CA 1
ATOM 3255 C C . GLN B 1 58 ? -35.425 59.738 -1.616 1.00 51.81 42 GLN B C 1
ATOM 3256 O O . GLN B 1 58 ? -34.276 59.454 -1.944 1.00 57.11 42 GLN B O 1
ATOM 3262 N N . CYS B 1 59 ? -36.142 60.698 -2.179 1.00 50.87 43 CYS B N 1
ATOM 3263 C CA . CYS B 1 59 ? -35.691 61.458 -3.325 1.00 53.99 43 CYS B CA 1
ATOM 3264 C C . CYS B 1 59 ? -34.386 62.203 -3.051 1.00 50.74 43 CYS B C 1
ATOM 3265 O O . CYS B 1 59 ? -33.661 62.566 -3.975 1.00 59.78 43 CYS B O 1
ATOM 3268 N N . ASP B 1 60 ? -34.095 62.434 -1.778 1.00 47.67 44 ASP B N 1
ATOM 3269 C CA . ASP B 1 60 ? -32.900 63.170 -1.388 1.00 53.98 44 ASP B CA 1
ATOM 3270 C C . ASP B 1 60 ? -31.655 62.272 -1.328 1.00 54.37 44 ASP B C 1
ATOM 3271 O O . ASP B 1 60 ? -30.552 62.749 -1.064 1.00 51.26 44 ASP B O 1
ATOM 3276 N N . LEU B 1 61 ? -31.841 60.972 -1.551 1.00 51.18 45 LEU B N 1
ATOM 3277 C CA . LEU B 1 61 ? -30.738 60.006 -1.542 1.00 48.25 45 LEU B CA 1
ATOM 3278 C C . LEU B 1 61 ? -30.167 59.775 -2.939 1.00 49.46 45 LEU B C 1
ATOM 3279 O O . LEU B 1 61 ? -30.910 59.756 -3.918 1.00 47.02 45 LEU B O 1
ATOM 3284 N N . GLN B 1 62 ? -28.851 59.589 -3.021 1.00 49.91 46 GLN B N 1
ATOM 3285 C CA . GLN B 1 62 ? -28.179 59.372 -4.300 1.00 47.29 46 GLN B CA 1
ATOM 3286 C C . GLN B 1 62 ? -27.295 58.122 -4.391 1.00 44.57 46 GLN B C 1
ATOM 3287 O O . GLN B 1 62 ? -26.583 57.940 -5.378 1.00 40.20 46 GLN B O 1
ATOM 3293 N N . ALA B 1 63 ? -27.319 57.283 -3.361 1.00 45.56 47 ALA B N 1
ATOM 3294 C CA . ALA B 1 63 ? -26.611 56.006 -3.398 1.00 38.24 47 ALA B CA 1
ATOM 3295 C C . ALA B 1 63 ? -27.096 55.058 -2.308 1.00 38.58 47 ALA B C 1
ATOM 3296 O O . ALA B 1 63 ? -27.658 55.495 -1.308 1.00 42.25 47 ALA B O 1
ATOM 3298 N N . LEU B 1 64 ? -26.889 53.762 -2.509 1.00 37.85 48 LEU B N 1
ATOM 3299 C CA . LEU B 1 64 ? -27.199 52.762 -1.487 1.00 38.68 48 LEU B CA 1
ATOM 3300 C C . LEU B 1 64 ? -26.234 51.591 -1.548 1.00 32.23 48 LEU B C 1
ATOM 3301 O O . LEU B 1 64 ? -26.003 51.012 -2.606 1.00 40.04 48 LEU B O 1
ATOM 3306 N N . ILE B 1 65 ? -25.675 51.241 -0.401 1.00 37.97 49 ILE B N 1
ATOM 3307 C CA . ILE B 1 65 ? -24.833 50.066 -0.315 1.00 37.52 49 ILE B CA 1
ATOM 3308 C C . ILE B 1 65 ? -25.483 49.128 0.677 1.00 37.05 49 ILE B C 1
ATOM 3309 O O . ILE B 1 65 ? -25.950 49.554 1.728 1.00 34.93 49 ILE B O 1
ATOM 3314 N N . ALA B 1 66 ? -25.532 47.851 0.334 1.00 37.30 50 ALA B N 1
ATOM 3315 C CA . ALA B 1 66 ? -26.148 46.879 1.208 1.00 32.56 50 ALA B CA 1
ATOM 3316 C C . ALA B 1 66 ? -25.299 45.636 1.227 1.00 35.67 50 ALA B C 1
ATOM 3317 O O . ALA B 1 66 ? -24.373 45.495 0.425 1.00 35.98 50 ALA B O 1
ATOM 3319 N N . VAL B 1 67 ? -25.631 44.732 2.139 1.00 35.95 51 VAL B N 1
ATOM 3320 C CA . VAL B 1 67 ? -24.898 43.491 2.290 1.00 36.45 51 VAL B CA 1
ATOM 3321 C C . VAL B 1 67 ? -25.844 42.286 2.198 1.00 38.70 51 VAL B C 1
ATOM 3322 O O . VAL B 1 67 ? -27.027 42.399 2.505 1.00 36.09 51 VAL B O 1
ATOM 3326 N N . PRO B 1 68 ? -25.322 41.126 1.774 1.00 35.81 52 PRO B N 1
ATOM 3327 C CA . PRO B 1 68 ? -26.164 39.944 1.566 1.00 37.32 52 PRO B CA 1
ATOM 3328 C C . PRO B 1 68 ? -26.810 39.395 2.834 1.00 38.53 52 PRO B C 1
ATOM 3329 O O . PRO B 1 68 ? -26.297 39.583 3.931 1.00 43.80 52 PRO B O 1
ATOM 3333 N N . SER B 1 69 ? -27.940 38.716 2.661 1.00 44.35 53 SER B N 1
ATOM 3334 C CA . SER B 1 69 ? -28.686 38.109 3.760 1.00 38.97 53 SER B CA 1
ATOM 3335 C C . SER B 1 69 ? -28.587 36.581 3.688 1.00 43.37 53 SER B C 1
ATOM 3336 O O . SER B 1 69 ? -28.648 36.006 2.601 1.00 41.59 53 SER B O 1
ATOM 3339 N N . LEU B 1 70 ? -28.422 35.920 4.833 1.00 46.13 54 LEU B N 1
ATOM 3340 C CA . LEU B 1 70 ? -28.306 34.456 4.844 1.00 43.56 54 LEU B CA 1
ATOM 3341 C C . LEU B 1 70 ? -29.660 33.764 4.732 1.00 47.03 54 LEU B C 1
ATOM 3342 O O . LEU B 1 70 ? -29.774 32.703 4.117 1.00 46.25 54 LEU B O 1
ATOM 3347 N N . ALA B 1 71 ? -30.683 34.371 5.324 1.00 43.54 55 ALA B N 1
ATOM 3348 C CA . ALA B 1 71 ? -32.030 33.823 5.260 1.00 39.80 55 ALA B CA 1
ATOM 3349 C C . ALA B 1 71 ? -32.577 33.918 3.836 1.00 47.81 55 ALA B C 1
ATOM 3350 O O . ALA B 1 71 ? -33.210 32.986 3.346 1.00 48.41 55 ALA B O 1
ATOM 3352 N N . SER B 1 72 ? -32.333 35.049 3.180 1.00 39.94 56 SER B N 1
ATOM 3353 C CA . SER B 1 72 ? -32.878 35.296 1.852 1.00 39.99 56 SER B CA 1
ATOM 3354 C C . SER B 1 72 ? -31.808 35.770 0.880 1.00 43.00 56 SER B C 1
ATOM 3355 O O . SER B 1 72 ? -31.763 36.951 0.535 1.00 45.11 56 SER B O 1
ATOM 3358 N N . PRO B 1 73 ? -30.950 34.844 0.425 1.00 44.43 57 PRO B N 1
ATOM 3359 C CA . PRO B 1 73 ? -29.906 35.199 -0.545 1.00 49.21 57 PRO B CA 1
ATOM 3360 C C . PRO B 1 73 ? -30.508 35.661 -1.868 1.00 53.70 57 PRO B C 1
ATOM 3361 O O . PRO B 1 73 ? -31.462 35.064 -2.366 1.00 58.42 57 PRO B O 1
ATOM 3365 N N . GLN B 1 74 ? -29.939 36.718 -2.436 1.00 53.76 58 GLN B N 1
ATOM 3366 C CA . GLN B 1 74 ? -30.535 37.383 -3.585 1.00 41.82 58 GLN B CA 1
ATOM 3367 C C . GLN B 1 74 ? -29.486 37.992 -4.505 1.00 44.09 58 GLN B C 1
ATOM 3368 O O . GLN B 1 74 ? -28.576 38.677 -4.046 1.00 49.89 58 GLN B O 1
ATOM 3374 N N . PHE B 1 75 ? -29.607 37.712 -5.798 1.00 34.43 59 PHE B N 1
ATOM 3375 C CA . PHE B 1 75 ? -28.791 38.351 -6.827 1.00 39.63 59 PHE B CA 1
ATOM 3376 C C . PHE B 1 75 ? -28.975 39.865 -6.791 1.00 32.55 59 PHE B C 1
ATOM 3377 O O . PHE B 1 75 ? -30.102 40.353 -6.730 1.00 41.12 59 PHE B O 1
ATOM 3385 N N . MET B 1 76 ? -27.861 40.595 -6.820 1.00 32.95 60 MET B N 1
ATOM 3386 C CA . MET B 1 76 ? -27.868 42.057 -6.706 1.00 37.00 60 MET B CA 1
ATOM 3387 C C . MET B 1 76 ? -28.768 42.560 -5.568 1.00 39.56 60 MET B C 1
ATOM 3388 O O . MET B 1 76 ? -29.705 43.331 -5.800 1.00 39.61 60 MET B O 1
ATOM 3393 N N . GLN B 1 77 ? -28.490 42.093 -4.348 1.00 38.69 61 GLN B N 1
ATOM 3394 C CA . GLN B 1 77 ? -29.351 42.349 -3.189 1.00 38.11 61 GLN B CA 1
ATOM 3395 C C . GLN B 1 77 ? -29.697 43.826 -2.987 1.00 42.97 61 GLN B C 1
ATOM 3396 O O . GLN B 1 77 ? -30.852 44.168 -2.741 1.00 44.33 61 GLN B O 1
ATOM 3402 N N . ALA B 1 78 ? -28.703 44.700 -3.094 1.00 38.49 62 ALA B N 1
ATOM 3403 C CA . ALA B 1 78 ? -28.955 46.125 -2.933 1.00 35.39 62 ALA B CA 1
ATOM 3404 C C . ALA B 1 78 ? -29.870 46.647 -4.027 1.00 38.01 62 ALA B C 1
ATOM 3405 O O . ALA B 1 78 ? -30.713 47.501 -3.779 1.00 47.51 62 ALA B O 1
ATOM 3407 N N . HIS B 1 79 ? -29.699 46.136 -5.239 1.00 37.33 63 HIS B N 1
ATOM 3408 C CA . HIS B 1 79 ? -30.569 46.514 -6.334 1.00 35.63 63 HIS B CA 1
ATOM 3409 C C . HIS B 1 79 ? -31.955 45.941 -6.101 1.00 40.63 63 HIS B C 1
ATOM 3410 O O . HIS B 1 79 ? -32.958 46.621 -6.300 1.00 44.79 63 HIS B O 1
ATOM 3417 N N . HIS B 1 80 ? -32.000 44.686 -5.667 1.00 39.78 64 HIS B N 1
ATOM 3418 C CA . HIS B 1 80 ? -33.262 44.016 -5.377 1.00 37.64 64 HIS B CA 1
ATOM 3419 C C . HIS B 1 80 ? -34.017 44.731 -4.261 1.00 43.72 64 HIS B C 1
ATOM 3420 O O . HIS B 1 80 ? -35.223 44.957 -4.367 1.00 41.89 64 HIS B O 1
ATOM 3427 N N . ILE B 1 81 ? -33.295 45.097 -3.203 1.00 41.37 65 ILE B N 1
ATOM 3428 C CA . ILE B 1 81 ? -33.881 45.807 -2.068 1.00 41.38 65 ILE B CA 1
ATOM 3429 C C . ILE B 1 81 ? -34.312 47.206 -2.504 1.00 42.80 65 ILE B C 1
ATOM 3430 O O . ILE B 1 81 ? -35.404 47.653 -2.167 1.00 47.19 65 ILE B O 1
ATOM 3435 N N . ALA B 1 82 ? -33.451 47.901 -3.240 1.00 40.99 66 ALA B N 1
ATOM 3436 C CA . ALA B 1 82 ? -33.769 49.252 -3.694 1.00 43.15 66 ALA B CA 1
ATOM 3437 C C . ALA B 1 82 ? -34.948 49.277 -4.662 1.00 45.20 66 ALA B C 1
ATOM 3438 O O . ALA B 1 82 ? -35.638 50.286 -4.778 1.00 53.59 66 ALA B O 1
ATOM 3440 N N . THR B 1 83 ? -35.167 48.170 -5.364 1.00 46.94 67 THR B N 1
ATOM 3441 C CA . THR B 1 83 ? -36.248 48.082 -6.341 1.00 48.30 67 THR B CA 1
ATOM 3442 C C . THR B 1 83 ? -37.576 47.860 -5.620 1.00 53.73 67 THR B C 1
ATOM 3443 O O . THR B 1 83 ? -38.556 48.580 -5.844 1.00 50.43 67 THR B O 1
ATOM 3447 N N . VAL B 1 84 ? -37.585 46.844 -4.760 1.00 46.54 68 VAL B N 1
ATOM 3448 C CA . VAL B 1 84 ? -38.749 46.451 -3.967 1.00 42.77 68 VAL B CA 1
ATOM 3449 C C . VAL B 1 84 ? -39.215 47.561 -3.019 1.00 51.60 68 VAL B C 1
ATOM 3450 O O . VAL B 1 84 ? -40.412 47.719 -2.771 1.00 52.73 68 VAL B O 1
ATOM 3454 N N . ALA B 1 85 ? -38.265 48.331 -2.497 1.00 53.87 69 ALA B N 1
ATOM 3455 C CA . ALA B 1 85 ? -38.578 49.444 -1.605 1.00 52.02 69 ALA B CA 1
ATOM 3456 C C . ALA B 1 85 ? -39.046 50.679 -2.371 1.00 60.78 69 ALA B C 1
ATOM 3457 O O . ALA B 1 85 ? -39.438 51.681 -1.769 1.00 53.07 69 ALA B O 1
ATOM 3459 N N . GLY B 1 86 ? -38.981 50.611 -3.698 1.00 69.24 70 GLY B N 1
ATOM 3460 C CA . GLY B 1 86 ? -39.516 51.662 -4.545 1.00 59.42 70 GLY B CA 1
ATOM 3461 C C . GLY B 1 86 ? -38.695 52.935 -4.557 1.00 67.40 70 GLY B C 1
ATOM 3462 O O . GLY B 1 86 ? -39.246 54.031 -4.656 1.00 75.79 70 GLY B O 1
ATOM 3463 N N . LEU B 1 87 ? -37.376 52.799 -4.463 1.00 75.76 71 LEU B N 1
ATOM 3464 C CA . LEU B 1 87 ? -36.499 53.965 -4.442 1.00 74.86 71 LEU B CA 1
ATOM 3465 C C . LEU B 1 87 ? -36.348 54.551 -5.841 1.00 69.73 71 LEU B C 1
ATOM 3466 O O . LEU B 1 87 ? -35.827 55.649 -6.010 1.00 86.03 71 LEU B O 1
ATOM 3471 N N . PHE B 1 88 ? -36.816 53.813 -6.839 1.00 54.37 72 PHE B N 1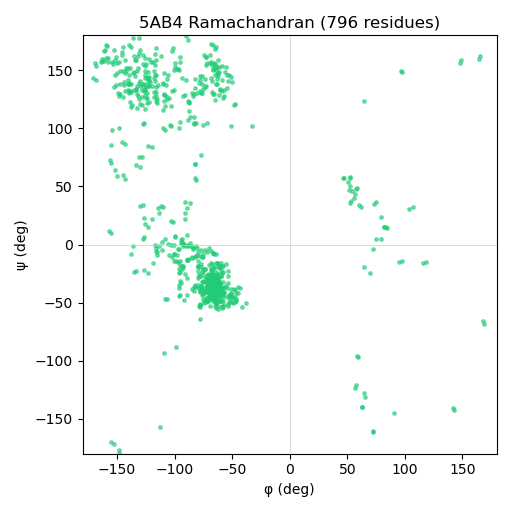
ATOM 3472 C CA . PHE B 1 88 ? -36.793 54.279 -8.213 1.00 69.63 72 PHE B CA 1
ATOM 3473 C C . PHE B 1 88 ? -38.235 54.649 -8.590 1.00 74.23 72 PHE B C 1
ATOM 3474 O O . PHE B 1 88 ? -39.178 54.016 -8.113 1.00 56.34 72 PHE B O 1
ATOM 3482 N N . PRO B 1 89 ? -38.417 55.685 -9.433 1.00 84.47 73 PRO B N 1
ATOM 3483 C CA . PRO B 1 89 ? -37.386 56.499 -10.096 1.00 80.48 73 PRO B CA 1
ATOM 3484 C C . PRO B 1 89 ? -36.668 57.459 -9.145 1.00 85.21 73 PRO B C 1
ATOM 3485 O O . PRO B 1 89 ? -37.167 57.749 -8.058 1.00 86.92 73 PRO B O 1
ATOM 3489 N N . THR B 1 90 ? -35.499 57.936 -9.569 1.00 94.68 74 THR B N 1
ATOM 3490 C CA . THR B 1 90 ? -34.590 58.687 -8.702 1.00 88.35 74 THR B CA 1
ATOM 3491 C C . THR B 1 90 ? -34.284 60.098 -9.184 1.00 87.26 74 THR B C 1
ATOM 3492 O O . THR B 1 90 ? -34.418 60.412 -10.371 1.00 89.05 74 THR B O 1
ATOM 3496 N N . LYS B 1 91 ? -33.875 60.950 -8.250 1.00 80.41 75 LYS B N 1
ATOM 3497 C CA . LYS B 1 91 ? -33.503 62.303 -8.609 1.00 70.66 75 LYS B CA 1
ATOM 3498 C C . LYS B 1 91 ? -32.118 62.252 -9.229 1.00 73.31 75 LYS B C 1
ATOM 3499 O O . LYS B 1 91 ? -31.114 62.563 -8.586 1.00 82.38 75 LYS B O 1
ATOM 3505 N N . GLY B 1 92 ? -32.089 61.814 -10.486 1.00 62.06 76 GLY B N 1
ATOM 3506 C CA . GLY B 1 92 ? -30.870 61.724 -11.264 1.00 62.53 76 GLY B CA 1
ATOM 3507 C C . GLY B 1 92 ? -30.121 60.408 -11.177 1.00 63.07 76 GLY B C 1
ATOM 3508 O O . GLY B 1 92 ? -30.715 59.328 -11.089 1.00 57.07 76 GLY B O 1
ATOM 3509 N N . LYS B 1 93 ? -28.797 60.517 -11.230 1.00 62.87 77 LYS B N 1
ATOM 3510 C CA . LYS B 1 93 ? -27.897 59.384 -11.066 1.00 54.97 77 LYS B CA 1
ATOM 3511 C C . LYS B 1 93 ? -28.104 58.799 -9.674 1.00 63.88 77 LYS B C 1
ATOM 3512 O O . LYS B 1 93 ? -28.408 59.520 -8.722 1.00 55.70 77 LYS B O 1
ATOM 3518 N N . PHE B 1 94 ? -27.922 57.490 -9.561 1.00 59.06 78 PHE B N 1
ATOM 3519 C CA . PHE B 1 94 ? -28.193 56.774 -8.325 1.00 49.65 78 PHE B CA 1
ATOM 3520 C C . PHE B 1 94 ? -27.329 55.525 -8.315 1.00 50.60 78 PHE B C 1
ATOM 3521 O O . PHE B 1 94 ? -27.645 54.544 -8.980 1.00 48.08 78 PHE B O 1
ATOM 3529 N N . ILE B 1 95 ? -26.201 55.595 -7.613 1.00 42.60 79 ILE B N 1
ATOM 3530 C CA . ILE B 1 95 ? -25.278 54.474 -7.540 1.00 37.42 79 ILE B CA 1
ATOM 3531 C C . ILE B 1 95 ? -25.799 53.432 -6.554 1.00 37.76 79 ILE B C 1
ATOM 3532 O O . ILE B 1 95 ? -26.205 53.771 -5.455 1.00 39.92 79 ILE B O 1
ATOM 3537 N N . VAL B 1 96 ? -25.805 52.165 -6.955 1.00 40.79 80 VAL B N 1
ATOM 3538 C CA . VAL B 1 96 ? -26.258 51.088 -6.081 1.00 40.87 80 VAL B CA 1
ATOM 3539 C C . VAL B 1 96 ? -25.172 50.026 -6.061 1.00 38.41 80 VAL B C 1
ATOM 3540 O O . VAL B 1 96 ? -24.654 49.657 -7.110 1.00 34.79 80 VAL B O 1
ATOM 3544 N N . ARG B 1 97 ? -24.808 49.555 -4.871 1.00 37.90 81 ARG B N 1
ATOM 3545 C CA . ARG B 1 97 ? -23.760 48.545 -4.728 1.00 36.02 81 ARG B CA 1
ATOM 3546 C C . ARG B 1 97 ? -24.060 47.549 -3.618 1.00 38.14 81 ARG B C 1
ATOM 3547 O O . ARG B 1 97 ? -24.672 47.894 -2.618 1.00 35.22 81 ARG B O 1
ATOM 3555 N N . THR B 1 98 ? -23.618 46.312 -3.806 1.00 37.15 82 THR B N 1
ATOM 3556 C CA . THR B 1 98 ? -23.702 45.285 -2.780 1.00 31.43 82 THR B CA 1
ATOM 3557 C C . THR B 1 98 ? -22.277 44.888 -2.477 1.00 29.86 82 THR B C 1
ATOM 3558 O O . THR B 1 98 ? -21.496 44.662 -3.397 1.00 34.00 82 THR B O 1
ATOM 3562 N N . VAL B 1 99 ? -21.917 44.836 -1.202 1.00 29.35 83 VAL B N 1
ATOM 3563 C CA . VAL B 1 99 ? -20.573 44.421 -0.831 1.00 28.36 83 VAL B CA 1
ATOM 3564 C C . VAL B 1 99 ? -20.685 43.228 0.094 1.00 30.29 83 VAL B C 1
ATOM 3565 O O . VAL B 1 99 ? -21.625 43.144 0.869 1.00 36.12 83 VAL B O 1
ATOM 3569 N N . ASP B 1 100 ? -19.758 42.285 -0.022 1.00 32.84 84 ASP B N 1
ATOM 3570 C CA . ASP B 1 100 ? -19.728 41.138 0.879 1.00 35.07 84 ASP B CA 1
ATOM 3571 C C . ASP B 1 100 ? -18.359 40.951 1.528 1.00 35.90 84 ASP B C 1
ATOM 3572 O O . ASP B 1 100 ? -17.409 40.503 0.887 1.00 35.36 84 ASP B O 1
ATOM 3577 N N . THR B 1 101 ? -18.260 41.343 2.794 1.00 37.77 85 THR B N 1
ATOM 3578 C CA . THR B 1 101 ? -17.100 41.018 3.614 1.00 36.76 85 THR B CA 1
ATOM 3579 C C . THR B 1 101 ? -17.539 40.424 4.945 1.00 34.75 85 THR B C 1
ATOM 3580 O O . THR B 1 101 ? -16.887 40.623 5.961 1.00 36.30 85 THR B O 1
ATOM 3584 N N . GLY B 1 102 ? -18.641 39.684 4.934 1.00 34.67 86 GLY B N 1
ATOM 3585 C CA . GLY B 1 102 ? -19.157 39.067 6.140 1.00 37.71 86 GLY B CA 1
ATOM 3586 C C . GLY B 1 102 ? -19.560 40.080 7.192 1.00 37.11 86 GLY B C 1
ATOM 3587 O O . GLY B 1 102 ? -20.135 41.117 6.873 1.00 36.39 86 GLY B O 1
ATOM 3588 N N . GLY B 1 103 ? -19.254 39.779 8.451 1.00 36.07 87 GLY B N 1
ATOM 3589 C CA . GLY B 1 103 ? -19.585 40.662 9.554 1.00 32.14 87 GLY B CA 1
ATOM 3590 C C . GLY B 1 103 ? -18.856 41.995 9.573 1.00 36.11 87 GLY B C 1
ATOM 3591 O O . GLY B 1 103 ? -19.155 42.851 10.404 1.00 36.03 87 GLY B O 1
ATOM 3592 N N . ALA B 1 104 ? -17.882 42.166 8.683 1.00 37.03 88 ALA B N 1
ATOM 3593 C CA . ALA B 1 104 ? -17.201 43.449 8.527 1.00 34.18 88 ALA B CA 1
ATOM 3594 C C . ALA B 1 104 ? -17.978 44.373 7.596 1.00 36.17 88 ALA B C 1
ATOM 3595 O O . ALA B 1 104 ? -17.688 45.565 7.501 1.00 40.75 88 ALA B O 1
ATOM 3597 N N . GLY B 1 105 ? -18.963 43.802 6.912 1.00 36.58 89 GLY B N 1
ATOM 3598 C CA . GLY B 1 105 ? -19.734 44.490 5.889 1.00 33.01 89 GLY B CA 1
ATOM 3599 C C . GLY B 1 105 ? -20.334 45.858 6.155 1.00 35.79 89 GLY B C 1
ATOM 3600 O O . GLY B 1 105 ? -20.181 46.761 5.340 1.00 40.91 89 GLY B O 1
ATOM 3601 N N . PRO B 1 106 ? -21.061 46.016 7.268 1.00 30.91 90 PRO B N 1
ATOM 3602 C CA . PRO B 1 106 ? -21.700 47.312 7.503 1.00 35.40 90 PRO B CA 1
ATOM 3603 C C . PRO B 1 106 ? -20.715 48.465 7.639 1.00 38.64 90 PRO B C 1
ATOM 3604 O O . PRO B 1 106 ? -21.052 49.585 7.270 1.00 39.66 90 PRO B O 1
ATOM 3608 N N . ILE B 1 107 ? -19.517 48.194 8.138 1.00 38.97 91 ILE B N 1
ATOM 3609 C CA . ILE B 1 107 ? -18.518 49.240 8.291 1.00 39.02 91 ILE B CA 1
ATOM 3610 C C . ILE B 1 107 ? -17.765 49.469 6.981 1.00 37.33 91 ILE B C 1
ATOM 3611 O O . ILE B 1 107 ? -17.491 50.610 6.608 1.00 39.78 91 I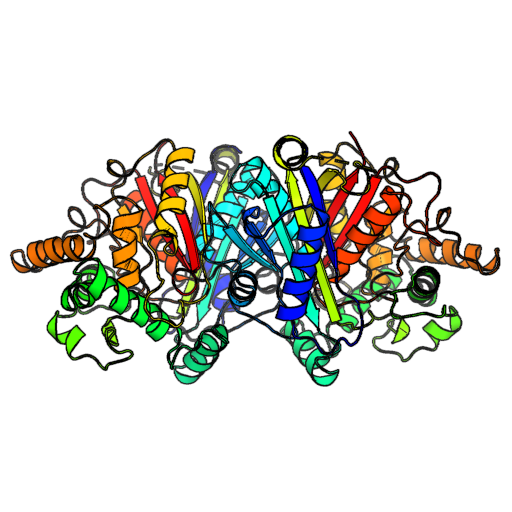LE B O 1
ATOM 3616 N N . THR B 1 108 ? -17.460 48.380 6.279 1.00 40.84 92 THR B N 1
ATOM 3617 C CA . THR B 1 108 ? -16.903 48.442 4.926 1.00 36.64 92 THR B CA 1
ATOM 3618 C C . THR B 1 108 ? -17.754 49.349 4.043 1.00 45.30 92 THR B C 1
ATOM 3619 O O . THR B 1 108 ? -17.241 50.238 3.361 1.00 49.32 92 THR B O 1
ATOM 3623 N N . ALA B 1 109 ? -19.060 49.116 4.063 1.00 44.40 93 ALA B N 1
ATOM 3624 C CA . ALA B 1 109 ? -19.995 49.927 3.302 1.00 39.24 93 ALA B CA 1
ATOM 3625 C C . ALA B 1 109 ? -20.065 51.358 3.819 1.00 38.79 93 ALA B C 1
ATOM 3626 O O . ALA B 1 109 ? -20.315 52.285 3.058 1.00 44.04 93 ALA B O 1
ATOM 3628 N N . LEU B 1 110 ? -19.845 51.535 5.115 1.00 40.84 94 LEU B N 1
ATOM 3629 C CA . LEU B 1 110 ? -19.868 52.863 5.706 1.00 35.13 94 LEU B CA 1
ATOM 3630 C C . LEU B 1 110 ? -18.649 53.601 5.180 1.00 39.49 94 LEU B C 1
ATOM 3631 O O . LEU B 1 110 ? -18.692 54.805 4.956 1.00 45.57 94 LEU B O 1
ATOM 3636 N N . GLY B 1 111 ? -17.559 52.869 4.988 1.00 40.49 95 GLY B N 1
ATOM 3637 C CA . GLY B 1 111 ? -16.355 53.441 4.413 1.00 40.97 95 GLY B CA 1
ATOM 3638 C C . GLY B 1 111 ? -16.525 53.842 2.960 1.00 45.44 95 GLY B C 1
ATOM 3639 O O . GLY B 1 111 ? -16.041 54.893 2.537 1.00 55.27 95 GLY B O 1
ATOM 3640 N N . MET B 1 112 ? -17.188 52.991 2.185 1.00 43.88 96 MET B N 1
ATOM 3641 C CA . MET B 1 112 ? -17.505 53.301 0.793 1.00 41.75 96 MET B CA 1
ATOM 3642 C C . MET B 1 112 ? -18.442 54.492 0.707 1.00 42.84 96 MET B C 1
ATOM 3643 O O . MET B 1 112 ? -18.402 55.260 -0.256 1.00 49.89 96 MET B O 1
ATOM 3648 N N . ALA B 1 113 ? -19.327 54.601 1.689 1.00 37.26 97 ALA B N 1
ATOM 3649 C CA . ALA B 1 113 ? -20.292 55.687 1.725 1.00 39.57 97 ALA B CA 1
ATOM 3650 C C . ALA B 1 113 ? -19.557 57.005 1.859 1.00 46.24 97 ALA B C 1
ATOM 3651 O O . ALA B 1 113 ? -19.923 58.004 1.239 1.00 48.66 97 ALA B O 1
ATOM 3653 N N . VAL B 1 114 ? -18.505 56.996 2.665 1.00 40.39 98 VAL B N 1
ATOM 3654 C CA . VAL B 1 114 ? -17.680 58.179 2.831 1.00 46.60 98 VAL B CA 1
ATOM 3655 C C . VAL B 1 114 ? -16.945 58.453 1.517 1.00 53.05 98 VAL B C 1
ATOM 3656 O O . VAL B 1 114 ? -16.846 59.606 1.088 1.00 53.52 98 VAL B O 1
ATOM 3660 N N . ASP B 1 115 ? -16.443 57.391 0.881 1.00 54.36 99 ASP B N 1
ATOM 3661 C CA . ASP B 1 115 ? -15.808 57.495 -0.438 1.00 51.80 99 ASP B CA 1
ATOM 3662 C C . ASP B 1 115 ? -16.699 58.187 -1.454 1.00 50.59 99 ASP B C 1
ATOM 3663 O O . ASP B 1 115 ? -16.270 59.133 -2.106 1.00 60.75 99 ASP B O 1
ATOM 3668 N N . LEU B 1 116 ? -17.931 57.713 -1.604 1.00 47.72 100 LEU B N 1
ATOM 3669 C CA . LEU B 1 116 ? -18.864 58.347 -2.534 1.00 51.32 100 LEU B CA 1
ATOM 3670 C C . LEU B 1 116 ? -19.064 59.853 -2.265 1.00 55.60 100 LEU B C 1
ATOM 3671 O O . LEU B 1 116 ? -19.226 60.634 -3.206 1.00 50.25 100 LEU B O 1
ATOM 3676 N N . VAL B 1 117 ? -19.046 60.258 -0.992 1.00 61.08 101 VAL B N 1
ATOM 3677 C CA . VAL B 1 117 ? -19.229 61.670 -0.628 1.00 56.20 101 VAL B CA 1
ATOM 3678 C C . VAL B 1 117 ? -17.945 62.465 -0.852 1.00 52.01 101 VAL B C 1
ATOM 3679 O O . VAL B 1 117 ? -17.979 63.620 -1.270 1.00 51.67 101 VAL B O 1
ATOM 3683 N N . ARG B 1 118 ? -16.813 61.830 -0.571 1.00 48.79 102 ARG B N 1
ATOM 3684 C CA . ARG B 1 118 ? -15.514 62.465 -0.744 1.00 49.64 102 ARG B CA 1
ATOM 3685 C C . ARG B 1 118 ? -15.143 62.680 -2.211 1.00 54.65 102 ARG B C 1
ATOM 3686 O O . ARG B 1 118 ? -14.589 63.721 -2.563 1.00 59.53 102 ARG B O 1
ATOM 3694 N N . THR B 1 119 ? -15.438 61.693 -3.060 1.00 53.38 103 THR B N 1
ATOM 3695 C CA . THR B 1 119 ? -15.099 61.770 -4.483 1.00 49.71 103 THR B CA 1
ATOM 3696 C C . THR B 1 119 ? -16.225 62.451 -5.252 1.00 49.76 103 THR B C 1
ATOM 3697 O O . THR B 1 119 ? -16.139 62.632 -6.466 1.00 54.54 103 THR B O 1
ATOM 3701 N N . ARG B 1 120 ? -17.273 62.827 -4.522 1.00 50.46 104 ARG B N 1
ATOM 3702 C CA . ARG B 1 120 ? -18.454 63.504 -5.064 1.00 51.74 104 ARG B CA 1
ATOM 3703 C C . ARG B 1 120 ? -19.226 62.733 -6.142 1.00 54.06 104 ARG B C 1
ATOM 3704 O O . ARG B 1 120 ? -19.777 63.344 -7.058 1.00 57.66 104 ARG B O 1
ATOM 3712 N N . CYS B 1 121 ? -19.273 61.405 -6.027 1.00 54.63 105 CYS B N 1
ATOM 3713 C CA . CYS B 1 121 ? -20.128 60.585 -6.890 1.00 49.21 105 CYS B CA 1
ATOM 3714 C C . CYS B 1 121 ? -21.580 60.599 -6.406 1.00 47.28 105 CYS B C 1
ATOM 3715 O O . CYS B 1 121 ? -22.502 60.251 -7.147 1.00 48.97 105 CYS B O 1
ATOM 3718 N N . ALA B 1 122 ? -21.751 60.996 -5.146 1.00 59.73 106 ALA B N 1
ATOM 3719 C CA . ALA B 1 122 ? -23.047 61.187 -4.490 1.00 56.47 106 ALA B CA 1
ATOM 3720 C C . ALA B 1 122 ? -22.792 61.854 -3.144 1.00 51.73 106 ALA B C 1
ATOM 3721 O O . ALA B 1 122 ? -21.792 61.558 -2.498 1.00 54.57 106 ALA B O 1
ATOM 3723 N N . GLU B 1 123 ? -23.672 62.760 -2.727 1.00 59.15 107 GLU B N 1
ATOM 3724 C CA . GLU B 1 123 ? -23.457 63.514 -1.483 1.00 67.75 107 GLU B CA 1
ATOM 3725 C C . GLU B 1 123 ? -24.145 62.934 -0.236 1.00 45.79 107 GLU B C 1
ATOM 3726 O O . GLU B 1 123 ? -23.792 63.292 0.883 1.00 51.54 107 GLU B O 1
ATOM 3732 N N . THR B 1 124 ? -25.129 62.058 -0.437 1.00 45.25 108 THR B N 1
ATOM 3733 C CA . THR B 1 124 ? -25.743 61.324 0.666 1.00 41.77 108 THR B CA 1
ATOM 3734 C C . THR B 1 124 ? -25.843 59.849 0.277 1.00 40.10 108 THR B C 1
ATOM 3735 O O . THR B 1 124 ? -26.267 59.527 -0.827 1.00 47.22 108 THR B O 1
ATOM 3739 N N . VAL B 1 125 ? -25.458 58.958 1.191 1.00 44.32 109 VAL B N 1
ATOM 3740 C CA . VAL B 1 125 ? -25.437 57.518 0.921 1.00 38.75 109 VAL B CA 1
ATOM 3741 C C . VAL B 1 125 ? -26.159 56.760 2.034 1.00 37.00 109 VAL B C 1
ATOM 3742 O O . VAL B 1 125 ? -25.969 57.043 3.210 1.00 39.07 109 VAL B O 1
ATOM 3746 N N . ALA B 1 126 ? -26.980 55.790 1.652 1.00 40.25 110 ALA B N 1
ATOM 3747 C CA . ALA B 1 126 ? -27.632 54.919 2.618 1.00 35.75 110 ALA B CA 1
ATOM 3748 C C . ALA B 1 126 ? -26.909 53.585 2.699 1.00 33.78 110 ALA B C 1
ATOM 3749 O O . ALA B 1 126 ? -26.610 52.982 1.678 1.00 38.96 110 ALA B O 1
ATOM 3751 N N . VAL B 1 127 ? -26.640 53.120 3.914 1.00 40.15 111 VAL B N 1
ATOM 3752 C CA . VAL B 1 127 ? -26.022 51.816 4.121 1.00 36.84 111 VAL B CA 1
ATOM 3753 C C . VAL B 1 127 ? -27.005 50.910 4.862 1.00 42.29 111 VAL B C 1
ATOM 3754 O O . VAL B 1 127 ? -27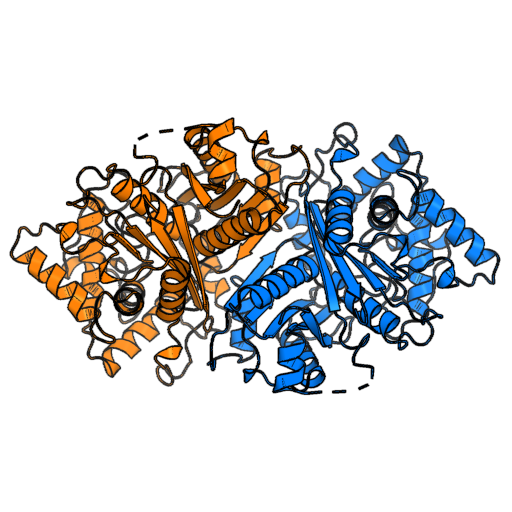.427 51.236 5.967 1.00 39.87 111 VAL B O 1
ATOM 3758 N N . ILE B 1 128 ? -27.349 49.767 4.269 1.00 40.79 112 ILE B N 1
ATOM 3759 C CA . ILE B 1 128 ? -28.381 48.892 4.835 1.00 35.73 112 ILE B CA 1
ATOM 3760 C C . ILE B 1 128 ? -27.923 47.439 5.040 1.00 36.66 112 ILE B C 1
ATOM 3761 O O . ILE B 1 128 ? -27.247 46.860 4.195 1.00 37.63 112 ILE B O 1
ATOM 3766 N N . ALA B 1 129 ? -28.302 46.861 6.178 1.00 38.62 113 ALA B N 1
ATOM 3767 C CA . ALA B 1 129 ? -28.039 45.457 6.471 1.00 39.85 113 ALA B CA 1
ATOM 3768 C C . ALA B 1 129 ? -29.317 44.890 7.048 1.00 39.61 113 ALA B C 1
ATOM 3769 O O . ALA B 1 129 ? -29.912 45.488 7.940 1.00 39.86 113 ALA B O 1
ATOM 3771 N N . ALA B 1 130 ? -29.729 43.730 6.546 1.00 39.55 114 ALA B N 1
ATOM 3772 C CA . ALA B 1 130 ? -31.004 43.138 6.923 1.00 36.13 114 ALA B CA 1
ATOM 3773 C C . ALA B 1 130 ? -30.919 41.627 6.830 1.00 34.54 114 ALA B C 1
ATOM 3774 O O . ALA B 1 130 ? -30.366 41.091 5.872 1.00 38.59 114 ALA B O 1
ATOM 3776 N N . ASP B 1 131 ? -31.468 40.944 7.827 1.00 35.25 115 ASP B N 1
ATOM 3777 C CA . ASP B 1 131 ? -31.515 39.492 7.807 1.00 35.90 115 ASP B CA 1
ATOM 3778 C C . ASP B 1 131 ? -32.583 38.949 8.743 1.00 38.92 115 ASP B C 1
ATOM 3779 O O . ASP B 1 131 ? -33.181 39.694 9.516 1.00 41.60 115 ASP B O 1
ATOM 3784 N N . ALA B 1 132 ? -32.809 37.642 8.659 1.00 38.48 116 ALA B N 1
ATOM 3785 C CA . ALA B 1 132 ? -33.835 36.965 9.434 1.00 34.90 116 ALA B CA 1
ATOM 3786 C C . ALA B 1 132 ? -33.372 35.543 9.686 1.00 39.02 116 ALA B C 1
ATOM 3787 O O . ALA B 1 132 ? -34.039 34.583 9.296 1.00 41.94 116 ALA B O 1
ATOM 3789 N N . VAL B 1 133 ? -32.220 35.425 10.344 1.00 38.13 117 VAL B N 1
ATOM 3790 C CA . VAL B 1 133 ? -31.598 34.136 10.615 1.00 33.53 117 VAL B CA 1
ATOM 3791 C C . VAL B 1 133 ? -32.107 33.426 11.870 1.00 38.74 117 VAL B C 1
ATOM 3792 O O . VAL B 1 133 ? -31.635 32.339 12.189 1.00 44.87 117 VAL B O 1
ATOM 3796 N N . LEU B 1 134 ? -33.035 34.037 12.600 1.00 35.01 118 LEU B N 1
ATOM 3797 C CA . LEU B 1 134 ? -33.644 33.357 13.740 1.00 34.39 118 LEU B CA 1
ATOM 3798 C C . LEU B 1 134 ? -34.944 32.705 13.298 1.00 38.71 118 LEU B C 1
ATOM 3799 O O . LEU B 1 134 ? -35.239 31.564 13.653 1.00 43.08 118 LEU B O 1
ATOM 3804 N N . SER B 1 135 ? -35.719 33.445 12.515 1.00 44.17 119 SER B N 1
ATOM 3805 C CA . SER B 1 135 ? -36.961 32.929 11.952 1.00 44.44 119 SER B CA 1
ATOM 3806 C C . SER B 1 135 ? -36.710 31.833 10.916 1.00 46.57 119 SER B C 1
ATOM 3807 O O . SER B 1 135 ? -37.627 31.097 10.557 1.00 53.22 119 SER B O 1
ATOM 3810 N N . MET B 1 136 ? -35.473 31.732 10.436 1.00 38.89 120 MET B N 1
ATOM 3811 C CA . MET B 1 136 ? -35.142 30.780 9.384 1.00 44.70 120 MET B CA 1
ATOM 3812 C C . MET B 1 136 ? -35.096 29.337 9.883 1.00 39.88 120 MET B C 1
ATOM 3813 O O . MET B 1 136 ? -35.212 28.395 9.103 1.00 48.92 120 MET B O 1
ATOM 3818 N N . GLY B 1 137 ? -34.930 29.165 11.186 1.00 48.57 121 GLY B N 1
ATOM 3819 C CA . GLY B 1 137 ? -34.943 27.837 11.763 1.00 50.26 121 GLY B CA 1
ATOM 3820 C C . GLY B 1 137 ? -33.540 27.311 11.925 1.00 50.74 121 GLY B C 1
ATOM 3821 O O . GLY B 1 137 ? -32.666 27.618 11.118 1.00 51.47 121 GLY B O 1
ATOM 3822 N N . SER B 1 138 ? -33.340 26.485 12.945 1.00 57.50 122 SER B N 1
ATOM 3823 C CA . SER B 1 138 ? -32.009 26.030 13.320 1.00 53.17 122 SER B CA 1
ATOM 3824 C C . SER B 1 138 ? -31.382 25.122 12.271 1.00 55.55 122 SER B C 1
ATOM 3825 O O . SER B 1 138 ? -30.161 25.092 12.119 1.00 56.00 122 SER B O 1
ATOM 3828 N N . GLY B 1 139 ? -32.217 24.375 11.559 1.00 61.21 123 GLY B N 1
ATOM 3829 C CA . GLY B 1 139 ? -31.722 23.466 10.545 1.00 50.95 123 GLY B CA 1
ATOM 3830 C C . GLY B 1 139 ? -31.244 24.220 9.326 1.00 52.31 123 GLY B C 1
ATOM 3831 O O . GLY B 1 139 ? -30.132 24.010 8.844 1.00 53.51 123 GLY B O 1
ATOM 3832 N N . ALA B 1 140 ? -32.088 25.125 8.846 1.00 52.21 124 ALA B N 1
ATOM 3833 C CA . ALA B 1 140 ? -31.753 25.948 7.693 1.00 54.82 124 ALA B CA 1
ATOM 3834 C C . ALA B 1 140 ? -30.532 26.836 7.946 1.00 52.37 124 ALA B C 1
ATOM 3835 O O . ALA B 1 140 ? -29.687 26.988 7.065 1.00 52.03 124 ALA B O 1
ATOM 3837 N N . PHE B 1 141 ? -30.440 27.432 9.133 1.00 52.17 125 PHE B N 1
ATOM 3838 C CA . PHE B 1 141 ? -29.305 28.305 9.434 1.00 45.46 125 PHE B CA 1
ATOM 3839 C C . PHE B 1 141 ? -28.025 27.495 9.430 1.00 44.52 125 PHE B C 1
ATOM 3840 O O . PHE B 1 141 ? -26.988 27.952 8.958 1.00 39.24 125 PHE B O 1
ATOM 3848 N N . ALA B 1 142 ? -28.110 26.287 9.971 1.00 46.84 126 ALA B N 1
ATOM 3849 C CA . ALA B 1 142 ? -26.959 25.403 10.035 1.00 49.37 126 ALA B CA 1
ATOM 3850 C C . ALA B 1 142 ? -26.491 24.994 8.646 1.00 43.79 126 ALA B C 1
ATOM 3851 O O . ALA B 1 142 ? -25.303 25.047 8.352 1.00 44.48 126 ALA B O 1
ATOM 3853 N N . GLU B 1 143 ? -27.428 24.589 7.794 1.00 53.05 127 GLU B N 1
ATOM 3854 C CA . GLU B 1 143 ? -27.076 24.125 6.456 1.00 49.50 127 GLU B CA 1
ATOM 3855 C C . GLU B 1 143 ? -26.443 25.267 5.658 1.00 50.31 127 GLU B C 1
ATOM 3856 O O . GLU B 1 143 ? -25.386 25.096 5.049 1.00 50.23 127 GLU B O 1
ATOM 3862 N N . ARG B 1 144 ? -27.085 26.428 5.665 1.00 45.68 128 ARG B N 1
ATOM 3863 C CA . ARG B 1 144 ? -26.605 27.561 4.891 1.00 40.57 128 ARG B CA 1
ATOM 3864 C C . ARG B 1 144 ? -25.318 28.177 5.432 1.00 37.81 128 ARG B C 1
ATOM 3865 O O . ARG B 1 144 ? -24.433 28.543 4.664 1.00 49.47 128 ARG B O 1
ATOM 3873 N N . SER B 1 145 ? -25.206 28.288 6.752 1.00 46.89 129 SER B N 1
ATOM 3874 C CA . SER B 1 145 ? -24.000 28.864 7.339 1.00 44.06 129 SER B CA 1
ATOM 3875 C C . SER B 1 145 ? -22.805 27.926 7.233 1.00 44.92 129 SER B C 1
ATOM 3876 O O . SER B 1 145 ? -21.685 28.371 7.014 1.00 50.37 129 SER B O 1
ATOM 3879 N N . ASN B 1 146 ? -23.046 26.630 7.390 1.00 46.09 130 ASN B N 1
ATOM 3880 C CA . ASN B 1 146 ? -21.983 25.644 7.239 1.00 49.97 130 ASN B CA 1
ATOM 3881 C C . ASN B 1 146 ? -21.493 25.461 5.797 1.00 46.86 130 ASN B C 1
ATOM 3882 O O . ASN B 1 146 ? -20.301 25.252 5.566 1.00 43.72 130 ASN B O 1
ATOM 3887 N N . ALA B 1 147 ? -22.415 25.530 4.839 1.00 42.31 131 ALA B N 1
ATOM 3888 C CA . ALA B 1 147 ? -22.073 25.429 3.420 1.00 53.11 131 ALA B CA 1
ATOM 3889 C C . ALA B 1 147 ? -21.115 26.532 2.992 1.00 49.65 131 ALA B C 1
ATOM 3890 O O . ALA B 1 147 ? -20.220 26.316 2.181 1.00 52.37 131 ALA B O 1
ATOM 3892 N N . SER B 1 148 ? -21.323 27.717 3.545 1.00 48.00 132 SER B N 1
ATOM 3893 C CA . SER B 1 148 ? -20.534 28.892 3.211 1.00 49.11 132 SER B CA 1
ATOM 3894 C C . SER B 1 148 ? -19.033 28.690 3.459 1.00 54.04 132 SER B C 1
ATOM 3895 O O . SER B 1 148 ? -18.204 29.436 2.933 1.00 55.40 132 SER B O 1
ATOM 3898 N N . LEU B 1 149 ? -18.699 27.681 4.262 1.00 56.46 133 LEU B N 1
ATOM 3899 C CA . LEU B 1 149 ? -17.321 27.404 4.664 1.00 47.47 133 LEU B CA 1
ATOM 3900 C C . LEU B 1 149 ? -16.747 26.128 4.051 1.00 48.88 133 LEU B C 1
ATOM 3901 O O . LEU B 1 149 ? -15.915 25.469 4.670 1.00 56.49 133 LEU B O 1
ATOM 3906 N N . ARG B 1 150 ? -17.170 25.785 2.840 1.00 43.43 134 ARG B N 1
ATOM 3907 C CA . ARG B 1 150 ? -16.618 24.618 2.165 1.00 43.94 134 ARG B CA 1
ATOM 3908 C C . ARG B 1 150 ? -15.123 24.776 1.911 1.00 48.97 134 ARG B C 1
ATOM 3909 O O . ARG B 1 150 ? -14.644 25.879 1.641 1.00 47.09 134 ARG B O 1
ATOM 3917 N N . ARG B 1 151 ? -14.415 23.649 2.004 1.00 50.31 135 ARG B N 1
ATOM 3918 C CA . ARG B 1 151 ? -12.954 23.552 1.877 1.00 50.14 135 ARG B CA 1
ATOM 3919 C C . ARG B 1 151 ? -12.171 23.967 3.127 1.00 50.82 135 ARG B C 1
ATOM 3920 O O . ARG B 1 151 ? -10.941 23.979 3.116 1.00 47.22 135 ARG B O 1
ATOM 3928 N N . SER B 1 152 ? -12.883 24.265 4.208 1.00 49.83 136 SER B N 1
ATOM 3929 C CA . SER B 1 152 ? -12.239 24.625 5.468 1.00 50.52 136 SER B CA 1
ATOM 3930 C C . SER B 1 152 ? -11.710 23.396 6.186 1.00 49.62 136 SER B C 1
ATOM 3931 O O . SER B 1 152 ? -10.681 23.452 6.854 1.00 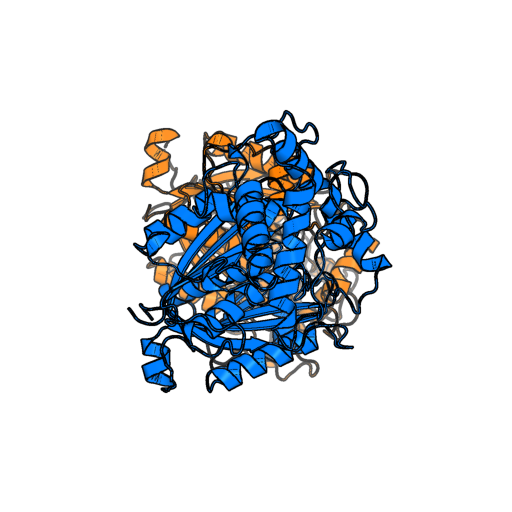48.26 136 SER B O 1
ATOM 3934 N N . GLY B 1 153 ? -12.446 22.296 6.076 1.00 48.53 137 GLY B N 1
ATOM 3935 C CA . GLY B 1 153 ? -12.079 21.073 6.759 1.00 50.57 137 GLY B CA 1
ATOM 3936 C C . GLY B 1 153 ? -12.591 21.149 8.177 1.00 48.41 137 GLY B C 1
ATOM 3937 O O . GLY B 1 153 ? -12.198 20.377 9.050 1.00 48.74 137 GLY B O 1
ATOM 3938 N N . LEU B 1 154 ? -13.494 22.093 8.398 1.00 44.28 138 LEU B N 1
ATOM 3939 C CA . LEU B 1 154 ? -14.062 22.300 9.714 1.00 48.72 138 LEU B CA 1
ATOM 3940 C C . LEU B 1 154 ? -15.234 21.362 9.989 1.00 48.26 138 LEU B C 1
ATOM 3941 O O . LEU B 1 154 ? -16.163 21.269 9.189 1.00 47.00 138 LEU B O 1
ATOM 3946 N N . PRO B 1 155 ? -15.172 20.646 11.125 1.00 58.85 139 PRO B N 1
ATOM 3947 C CA . PRO B 1 155 ? -16.260 19.797 11.625 1.00 53.77 139 PRO B CA 1
ATOM 3948 C C . PRO B 1 155 ? -17.462 20.668 11.950 1.00 55.66 139 PRO B C 1
ATOM 3949 O O . PRO B 1 155 ? -17.260 21.824 12.321 1.00 60.76 139 PRO B O 1
ATOM 3953 N N . GLU B 1 156 ? -18.678 20.145 11.835 1.00 54.49 140 GLU B N 1
ATOM 3954 C CA . GLU B 1 156 ? -19.861 20.972 12.071 1.00 55.11 140 GLU B CA 1
ATOM 3955 C C . GLU B 1 156 ? -20.112 21.171 13.557 1.00 49.79 140 GLU B C 1
ATOM 3956 O O . GLU B 1 156 ? -19.936 20.243 14.347 1.00 65.74 140 GLU B O 1
ATOM 3962 N N . PRO B 1 157 ? -20.536 22.386 13.944 1.00 57.12 141 PRO B N 1
ATOM 3963 C CA . PRO B 1 157 ? -20.741 23.573 13.097 1.00 49.64 141 PRO B CA 1
ATOM 3964 C C . PRO B 1 157 ? -19.416 24.245 12.710 1.00 54.29 141 PRO B C 1
ATOM 3965 O O . PRO B 1 157 ? -18.536 24.390 13.562 1.00 49.68 141 PRO B O 1
ATOM 3969 N N . CYS B 1 158 ? -19.285 24.667 11.453 1.00 47.64 142 CYS B N 1
ATOM 3970 C CA . CYS B 1 158 ? -17.971 24.994 10.900 1.00 45.15 142 CYS B CA 1
ATOM 3971 C C . CYS B 1 158 ? -17.388 26.281 11.450 1.00 48.48 142 CYS B C 1
ATOM 3972 O O . CYS B 1 158 ? -16.223 26.325 11.834 1.00 55.66 142 CYS B O 1
ATOM 3975 N N . ILE B 1 159 ? -18.184 27.336 11.472 1.00 41.32 143 ILE B N 1
ATOM 3976 C CA . ILE B 1 159 ? -17.697 28.595 12.000 1.00 39.35 143 ILE B CA 1
ATOM 3977 C C . ILE B 1 159 ? -17.322 28.499 13.492 1.00 46.71 143 ILE B C 1
ATOM 3978 O O . ILE B 1 159 ? -16.237 28.939 13.879 1.00 46.50 143 ILE B O 1
ATOM 3983 N N . PRO B 1 160 ? -18.204 27.920 14.3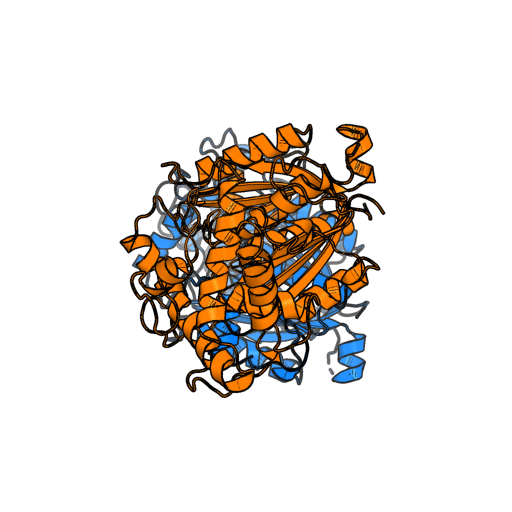36 1.00 43.14 144 PRO B N 1
ATOM 3984 C CA . PRO B 1 160 ? -17.784 27.793 15.735 1.00 44.99 144 PRO B CA 1
ATOM 3985 C C . PRO B 1 160 ? -16.531 26.956 15.900 1.00 47.39 144 PRO B C 1
ATOM 3986 O O . PRO B 1 160 ? -15.668 27.335 16.681 1.00 53.36 144 PRO B O 1
ATOM 3990 N N . HIS B 1 161 ? -16.431 25.844 15.182 1.00 50.73 145 HIS B N 1
ATOM 3991 C CA . HIS B 1 161 ? -15.226 25.028 15.246 1.00 49.30 145 HIS B CA 1
ATOM 3992 C C . HIS B 1 161 ? -14.045 25.761 14.625 1.00 50.41 145 HIS B C 1
ATOM 3993 O O . HIS B 1 161 ? -12.890 25.509 14.978 1.00 50.96 145 HIS B O 1
ATOM 4000 N N . GLY B 1 162 ? -14.334 26.673 13.704 1.00 44.35 146 GLY B N 1
ATOM 4001 C CA . GLY B 1 162 ? -13.276 27.418 13.057 1.00 39.97 146 GLY B CA 1
ATOM 4002 C C . GLY B 1 162 ? -12.722 28.378 14.076 1.00 41.43 146 GLY B C 1
ATOM 4003 O O . GLY B 1 162 ? -11.512 28.480 14.263 1.00 46.75 146 GLY B O 1
ATOM 4004 N N . TYR B 1 163 ? -13.617 29.095 14.737 1.00 43.41 147 TYR B N 1
ATOM 4005 C CA . TYR B 1 163 ? -13.219 29.939 15.851 1.00 47.26 147 TYR B CA 1
ATOM 4006 C C . TYR B 1 163 ? -12.692 29.106 17.028 1.00 43.84 147 TYR B C 1
ATOM 4007 O O . TYR B 1 163 ? -11.724 29.493 17.675 1.00 46.67 147 TYR B O 1
ATOM 4016 N N . ASP B 1 164 ? -13.334 27.971 17.298 1.00 41.40 148 ASP B N 1
ATOM 4017 C CA . ASP B 1 164 ? -12.866 27.039 18.325 1.00 40.15 148 ASP B CA 1
ATOM 4018 C C . ASP B 1 164 ? -11.383 26.732 18.190 1.00 40.06 148 ASP B C 1
ATOM 4019 O O . ASP B 1 164 ? -10.683 26.615 19.186 1.00 48.65 148 ASP B O 1
ATOM 4024 N N . ARG B 1 165 ? -10.895 26.616 16.963 1.00 44.15 149 ARG B N 1
ATOM 4025 C CA . ARG B 1 165 ? -9.493 26.274 16.768 1.00 40.74 149 ARG B CA 1
ATOM 4026 C C . ARG B 1 165 ? -8.574 27.401 17.209 1.00 39.91 149 ARG B C 1
ATOM 4027 O O . ARG B 1 165 ? -7.540 27.154 17.818 1.00 40.57 149 ARG B O 1
ATOM 4035 N N . TYR B 1 166 ? -8.950 28.636 16.899 1.00 41.41 150 TYR B N 1
ATOM 4036 C CA . TYR B 1 166 ? -8.147 29.784 17.301 1.00 45.48 150 TYR B CA 1
ATOM 4037 C C . TYR B 1 166 ? -8.164 29.963 18.804 1.00 40.56 150 TYR B C 1
ATOM 4038 O O . TYR B 1 166 ? -7.185 30.403 19.402 1.00 47.69 150 TYR B O 1
ATOM 4047 N N . ALA B 1 167 ? -9.295 29.636 19.409 1.00 38.34 151 ALA B N 1
ATOM 4048 C CA . ALA B 1 167 ? -9.403 29.646 20.854 1.00 43.73 151 ALA B CA 1
ATOM 4049 C C . ALA B 1 167 ? -8.360 28.706 21.453 1.00 49.40 151 ALA B C 1
ATOM 4050 O O . ALA B 1 167 ? -7.580 29.096 22.322 1.00 59.32 151 ALA B O 1
ATOM 4052 N N . GLN B 1 168 ? -8.361 27.464 20.983 1.00 41.14 152 GLN B N 1
ATOM 4053 C CA . GLN B 1 168 ? -7.406 26.455 21.426 1.00 39.87 152 GLN B CA 1
ATOM 4054 C C . GLN B 1 168 ? -5.947 26.808 21.147 1.00 40.45 152 GLN B C 1
ATOM 4055 O O . GLN B 1 168 ? -5.065 26.449 21.922 1.00 51.50 152 GLN B O 1
ATOM 4061 N N . TRP B 1 169 ? -5.686 27.485 20.033 1.00 42.08 153 TRP B N 1
ATOM 4062 C CA . TRP B 1 169 ? -4.322 27.902 19.714 1.00 44.06 153 TRP B CA 1
ATOM 4063 C C . TRP B 1 169 ? -3.868 29.020 20.649 1.00 50.70 153 TRP B C 1
ATOM 4064 O O . TRP B 1 169 ? -2.697 29.104 21.007 1.00 54.61 153 TRP B O 1
ATOM 4075 N N . TYR B 1 170 ? -4.804 29.888 21.021 1.00 50.40 154 TYR B N 1
ATOM 4076 C CA . TYR B 1 170 ? -4.531 30.988 21.948 1.00 51.22 154 TYR B CA 1
ATOM 4077 C C . TYR B 1 170 ? -4.192 30.479 23.355 1.00 50.23 154 TYR B C 1
ATOM 4078 O O . TYR B 1 170 ? -3.324 31.028 24.030 1.00 44.30 154 TYR B O 1
ATOM 4087 N N . MET B 1 171 ? -4.887 29.432 23.788 1.00 44.85 155 MET B N 1
ATOM 4088 C CA . MET B 1 171 ? -4.646 28.812 25.086 1.00 45.09 155 MET B CA 1
ATOM 4089 C C . MET B 1 171 ? -3.189 28.402 25.273 1.00 51.34 155 MET B C 1
ATOM 4090 O O . MET B 1 171 ? -2.635 28.523 26.367 1.00 48.42 155 MET B O 1
ATOM 4095 N N . SER B 1 172 ? -2.562 27.932 24.203 1.00 48.43 156 SER B N 1
ATOM 4096 C CA . SER B 1 172 ? -1.210 27.399 24.306 1.00 41.90 156 SER B CA 1
ATOM 4097 C C . SER B 1 172 ? -0.050 28.363 24.043 1.00 45.97 156 SER B C 1
ATOM 4098 O O . SER B 1 172 ? 1.074 28.086 24.454 1.00 57.80 156 SER B O 1
ATOM 4101 N N . ARG B 1 173 ? -0.302 29.482 23.370 1.00 51.96 157 ARG B N 1
ATOM 4102 C CA . ARG B 1 173 ? 0.779 30.427 23.074 1.00 53.23 157 ARG B CA 1
ATOM 4103 C C . ARG B 1 173 ? 0.881 31.580 24.072 1.00 44.23 157 ARG B C 1
ATOM 4104 O O . ARG B 1 173 ? 1.978 32.052 24.371 1.00 46.64 157 ARG B O 1
ATOM 4112 N N . TYR B 1 174 ? -0.258 32.036 24.577 1.00 47.22 158 TYR B N 1
ATOM 4113 C CA . TYR B 1 174 ? -0.297 33.238 25.407 1.00 48.86 158 TYR B CA 1
ATOM 4114 C C . TYR B 1 174 ? -0.727 32.959 26.851 1.00 52.39 158 TYR B C 1
ATOM 4115 O O . TYR B 1 174 ? -0.693 33.847 27.705 1.00 45.18 158 TYR B O 1
ATOM 4124 N N . GLY B 1 175 ? -1.133 31.725 27.122 1.00 45.57 159 GLY B N 1
ATOM 4125 C CA . GLY B 1 175 ? -1.515 31.356 28.468 1.00 48.59 159 GLY B CA 1
ATOM 4126 C C . GLY B 1 175 ? -2.933 31.755 28.820 1.00 57.94 159 GLY B C 1
ATOM 4127 O O . GLY B 1 175 ? -3.287 31.806 29.997 1.00 61.61 159 GLY B O 1
ATOM 4128 N N . LEU B 1 176 ? -3.731 32.084 27.805 1.00 55.66 160 LEU B N 1
ATOM 4129 C CA . LEU B 1 176 ? -5.154 32.368 28.001 1.00 50.01 160 LEU B CA 1
ATOM 4130 C C . LEU B 1 176 ? -5.804 31.215 28.751 1.00 55.13 160 LEU B C 1
ATOM 4131 O O . LEU B 1 176 ? -5.447 30.052 28.549 1.00 48.69 160 LEU B O 1
ATOM 4136 N N . LYS B 1 177 ? -6.779 31.530 29.595 1.00 53.29 161 LYS B N 1
ATOM 4137 C CA . LYS B 1 177 ? -7.426 30.507 30.397 1.00 50.92 161 LYS B CA 1
ATOM 4138 C C . LYS B 1 177 ? -8.808 30.239 29.848 1.00 51.25 161 LYS B C 1
ATOM 4139 O O . LYS B 1 177 ? -9.486 31.152 29.386 1.00 54.66 161 LYS B O 1
ATOM 4145 N N . ARG B 1 178 ? -9.206 28.971 29.882 1.00 52.09 162 ARG B N 1
ATOM 4146 C CA . ARG B 1 178 ? -10.519 28.567 29.410 1.00 47.91 162 ARG B CA 1
ATOM 4147 C C . ARG B 1 178 ? -11.608 29.420 30.027 1.00 47.04 162 ARG B C 1
ATOM 4148 O O . ARG B 1 178 ? -12.572 29.801 29.367 1.00 59.39 162 ARG B O 1
ATOM 4156 N N . GLU B 1 179 ? -11.424 29.749 31.294 1.00 46.42 163 GLU B N 1
ATOM 4157 C CA . GLU B 1 179 ? -12.452 30.418 32.054 1.00 51.93 163 GLU B CA 1
ATOM 4158 C C . GLU B 1 179 ? -12.525 31.860 31.599 1.00 46.98 163 GLU B C 1
ATOM 4159 O O . GLU B 1 179 ? -13.535 32.528 31.804 1.00 51.06 163 GLU B O 1
ATOM 4165 N N . GLN B 1 180 ? -11.445 32.336 30.987 1.00 44.06 164 GLN B N 1
ATOM 4166 C CA . GLN B 1 180 ? -11.403 33.700 30.476 1.00 49.48 164 GLN B CA 1
ATOM 4167 C C . GLN B 1 180 ? -12.275 33.815 29.226 1.00 43.65 164 GLN B C 1
ATOM 4168 O O . GLN B 1 180 ? -12.812 34.883 28.937 1.00 39.67 164 GLN B O 1
ATOM 4174 N N . LEU B 1 181 ? -12.407 32.710 28.495 1.00 46.74 165 LEU B N 1
ATOM 4175 C CA . LEU B 1 181 ? -13.354 32.618 27.388 1.00 40.11 165 LEU B CA 1
ATOM 4176 C C . LEU B 1 181 ? -14.780 32.743 27.909 1.00 44.33 165 LEU B C 1
ATOM 4177 O O . LEU B 1 181 ? -15.548 33.595 27.460 1.00 44.08 165 LEU B O 1
ATOM 4182 N N . ALA B 1 182 ? -15.115 31.891 28.874 1.00 43.23 166 ALA B N 1
ATOM 4183 C CA . ALA B 1 182 ? -16.458 31.819 29.443 1.00 35.52 166 ALA B CA 1
ATOM 4184 C C . ALA B 1 182 ? -16.905 33.106 30.125 1.00 38.73 166 ALA B C 1
ATOM 4185 O O . ALA B 1 182 ? -18.094 33.322 30.352 1.00 38.77 166 ALA B O 1
ATOM 4187 N N . MET B 1 183 ? -15.941 33.951 30.460 1.00 38.99 167 MET B N 1
ATOM 4188 C CA . MET B 1 183 ? -16.226 35.253 31.031 1.00 37.52 167 MET B CA 1
ATOM 4189 C C . MET B 1 183 ? -16.804 36.238 30.017 1.00 45.27 167 MET B C 1
ATOM 4190 O O . MET B 1 183 ? -17.543 37.149 30.394 1.00 47.85 167 MET B O 1
ATOM 4195 N N . VAL B 1 184 ? -16.464 36.062 28.739 1.00 36.64 168 VAL B N 1
ATOM 4196 C CA . VAL B 1 184 ? -16.900 37.005 27.709 1.00 37.17 168 VAL B CA 1
ATOM 4197 C C . VAL B 1 184 ? -18.428 37.109 27.660 1.00 42.57 168 VAL B C 1
ATOM 4198 O O . VAL B 1 184 ? -18.965 38.217 27.682 1.00 43.73 168 VAL B O 1
ATOM 4202 N N . PRO B 1 185 ? -19.136 35.965 27.624 1.00 39.93 169 PRO B N 1
ATOM 4203 C CA . PRO B 1 185 ? -20.594 36.106 27.736 1.00 42.42 169 PRO B CA 1
ATOM 4204 C C . PRO B 1 185 ? -21.101 36.585 29.117 1.00 43.12 169 PRO B C 1
ATOM 4205 O O . PRO B 1 185 ? -22.227 37.085 29.200 1.00 39.11 169 PRO B O 1
ATOM 4209 N N . VAL B 1 186 ? -20.325 36.410 30.183 1.00 41.31 170 VAL B N 1
ATOM 4210 C CA . VAL B 1 186 ? -20.737 36.960 31.476 1.00 47.40 170 VAL B CA 1
ATOM 4211 C C . VAL B 1 186 ? -20.846 38.493 31.424 1.00 40.38 170 VAL B C 1
ATOM 4212 O O . VAL B 1 186 ? -21.897 39.057 31.715 1.00 39.26 170 VAL B O 1
ATOM 4216 N N . LEU B 1 187 ? -19.767 39.154 31.019 1.00 39.83 171 LEU B N 1
ATOM 4217 C CA . LEU B 1 187 ? -19.749 40.610 30.870 1.00 43.85 171 LEU B CA 1
ATOM 4218 C C . LEU B 1 187 ? -20.785 41.176 29.896 1.00 40.20 171 LEU B C 1
ATOM 4219 O O . LEU B 1 187 ? -21.348 42.244 30.127 1.00 46.04 171 LEU B O 1
ATOM 4224 N N . MET B 1 188 ? -21.025 40.474 28.798 1.00 44.25 172 MET B N 1
ATOM 4225 C CA . MET B 1 188 ? -21.975 40.961 27.807 1.00 47.23 172 MET B CA 1
ATOM 4226 C C . MET B 1 188 ? -23.409 40.861 28.323 1.00 44.37 172 MET B C 1
ATOM 4227 O O . MET B 1 188 ? -24.233 41.740 28.069 1.00 42.74 172 MET B O 1
ATOM 4232 N N . SER B 1 189 ? -23.689 39.785 29.056 1.00 44.38 173 SER B N 1
ATOM 4233 C CA . SER B 1 189 ? -24.981 39.588 29.710 1.00 44.20 173 SER B CA 1
ATOM 4234 C C . SER B 1 189 ? -25.275 40.664 30.743 1.00 41.36 173 SER B C 1
ATOM 4235 O O . SER B 1 189 ? -26.422 41.078 30.910 1.00 42.17 173 SER B O 1
ATOM 4238 N N . LYS B 1 190 ? -24.236 41.104 31.444 1.00 38.74 174 LYS B N 1
ATOM 4239 C CA . LYS B 1 190 ? -24.397 42.138 32.452 1.00 40.94 174 LYS B CA 1
ATOM 4240 C C . LYS B 1 190 ? -24.800 43.411 31.736 1.00 42.04 174 LYS B C 1
ATOM 4241 O O . LYS B 1 190 ? -25.656 44.161 32.199 1.00 44.46 174 LYS B O 1
ATOM 4247 N N . MET B 1 191 ? -24.176 43.637 30.588 1.00 41.94 175 MET B N 1
ATOM 4248 C CA . MET B 1 191 ? -24.502 44.773 29.746 1.00 41.75 175 MET B CA 1
ATOM 4249 C C . MET B 1 191 ? -25.900 44.670 29.135 1.00 41.81 175 MET B C 1
ATOM 4250 O O . MET B 1 191 ? -26.645 45.647 29.106 1.00 39.35 175 MET B O 1
ATOM 4255 N N . ALA B 1 192 ? -26.260 43.478 28.676 1.00 39.99 176 ALA B N 1
ATOM 4256 C CA . ALA B 1 192 ? -27.515 43.283 27.959 1.00 36.58 176 ALA B CA 1
ATOM 4257 C C . ALA B 1 192 ? -28.769 43.609 28.757 1.00 42.41 176 ALA B C 1
ATOM 4258 O O . ALA B 1 192 ? -29.726 44.164 28.213 1.00 40.66 176 ALA B O 1
ATOM 4260 N N . GLU B 1 193 ? -28.777 43.255 30.038 1.00 46.22 177 GLU B N 1
ATOM 4261 C CA . GLU B 1 193 ? -29.980 43.426 30.848 1.00 39.88 177 GLU B CA 1
ATOM 4262 C C . GLU B 1 193 ? -30.377 44.886 31.110 1.00 41.24 177 GLU B C 1
ATOM 4263 O O . GLU B 1 193 ? -31.516 45.154 31.472 1.00 48.13 177 GLU B O 1
ATOM 4269 N N . ARG B 1 194 ? -29.466 45.831 30.904 1.00 39.95 178 ARG B N 1
ATOM 4270 C CA . ARG B 1 194 ? -29.857 47.237 30.985 1.00 41.29 178 ARG B CA 1
ATOM 4271 C C . ARG B 1 194 ? -30.366 47.770 29.642 1.00 45.66 178 ARG B C 1
ATOM 4272 O O . ARG B 1 194 ? -30.721 48.943 29.525 1.00 43.25 178 ARG B O 1
ATOM 4280 N N . HIS B 1 195 ? -30.356 46.917 28.622 1.00 47.15 179 HIS B N 1
ATOM 4281 C CA . HIS B 1 195 ? -30.926 47.269 27.330 1.00 36.35 179 HIS B CA 1
ATOM 4282 C C . HIS B 1 195 ? -32.180 46.454 27.152 1.00 37.10 179 HIS B C 1
ATOM 4283 O O . HIS B 1 195 ? -32.128 45.234 27.085 1.00 41.69 179 HIS B O 1
ATOM 4290 N N . PRO B 1 196 ? -33.321 47.134 27.088 1.00 38.59 180 PRO B N 1
ATOM 4291 C CA . PRO B 1 196 ? -34.612 46.446 27.028 1.00 40.98 180 PRO B CA 1
ATOM 4292 C C . PRO B 1 196 ? -34.834 45.639 25.756 1.00 44.37 180 PRO B C 1
ATOM 4293 O O . PRO B 1 196 ? -35.663 44.727 25.752 1.00 50.31 180 PRO B O 1
ATOM 4297 N N . GLU B 1 197 ? -34.082 45.940 24.703 1.00 42.21 181 GLU B N 1
ATOM 4298 C CA . GLU B 1 197 ? -34.324 45.319 23.408 1.00 41.49 181 GLU B CA 1
ATOM 4299 C C . GLU B 1 197 ? -33.428 44.120 23.200 1.00 39.57 181 GLU B C 1
ATOM 4300 O O . GLU B 1 197 ? -33.637 43.332 22.281 1.00 41.86 181 GLU B O 1
ATOM 4306 N N . ALA B 1 198 ? -32.413 44.004 24.047 1.00 36.89 182 ALA B N 1
ATOM 4307 C CA . ALA B 1 198 ? -31.450 42.925 23.920 1.00 40.20 182 ALA B CA 1
ATOM 4308 C C . ALA B 1 198 ? -32.124 41.586 24.171 1.00 45.55 182 ALA B C 1
ATOM 4309 O O . ALA B 1 198 ? -33.030 41.487 25.000 1.00 45.57 182 ALA B O 1
ATOM 4311 N N . MET B 1 199 ? -31.672 40.558 23.461 1.00 45.50 183 MET B N 1
ATOM 4312 C CA . MET B 1 199 ? -32.265 39.228 23.562 1.00 45.16 183 MET B CA 1
ATOM 4313 C C . MET B 1 199 ? -32.059 38.646 24.960 1.00 46.40 183 MET B C 1
ATOM 4314 O O . MET B 1 199 ? -32.958 38.023 25.528 1.00 50.62 183 MET B O 1
ATOM 4319 N N . CYS B 1 200 ? -30.873 38.854 25.514 1.00 41.53 184 CYS B N 1
ATOM 4320 C CA . CYS B 1 200 ? -30.579 38.349 26.840 1.00 44.81 184 CYS B CA 1
ATOM 4321 C C . CYS B 1 200 ? -31.008 39.375 27.868 1.00 43.95 184 CYS B C 1
ATOM 4322 O O . CYS B 1 200 ? -30.450 40.466 27.939 1.00 44.97 184 CYS B O 1
ATOM 4325 N N . GLN B 1 201 ? -31.994 39.009 28.678 1.00 47.94 185 GLN B N 1
ATOM 4326 C CA . GLN B 1 201 ? -32.488 39.892 29.729 1.00 46.06 185 GLN B CA 1
ATOM 4327 C C . GLN B 1 2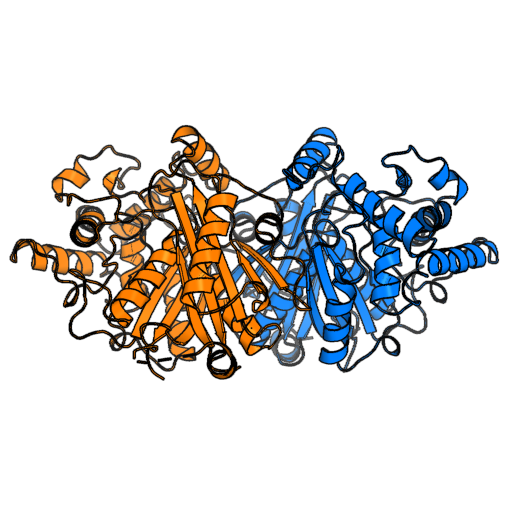01 ? -32.203 39.367 31.121 1.00 45.07 185 GLN B C 1
ATOM 4328 O O . GLN B 1 201 ? -32.527 40.010 32.115 1.00 47.49 185 GLN B O 1
ATOM 4334 N N . LYS B 1 202 ? -31.588 38.197 31.192 1.00 43.54 186 LYS B N 1
ATOM 4335 C CA . LYS B 1 202 ? -31.164 37.680 32.477 1.00 44.96 186 LYS B CA 1
ATOM 4336 C C . LYS B 1 202 ? -29.701 37.310 32.352 1.00 40.52 186 LYS B C 1
ATOM 4337 O O . LYS B 1 202 ? -29.329 36.484 31.522 1.00 49.47 186 LYS B O 1
ATOM 4343 N N . ALA B 1 203 ? -28.874 37.939 33.178 1.00 41.12 187 ALA B N 1
ATOM 4344 C CA . ALA B 1 203 ? -27.434 37.724 33.126 1.00 45.29 187 ALA B CA 1
ATOM 4345 C C . ALA B 1 203 ? -27.046 36.276 33.413 1.00 49.87 187 ALA B C 1
ATOM 4346 O O . ALA B 1 203 ? -27.762 35.561 34.110 1.00 49.35 187 ALA B O 1
ATOM 4348 N N . TYR B 1 204 ? -25.909 35.847 32.879 1.00 49.35 188 TYR B N 1
ATOM 4349 C CA . TYR B 1 204 ? -25.436 34.490 33.104 1.00 42.25 188 TYR B CA 1
ATOM 4350 C C . TYR B 1 204 ? -24.443 34.476 34.263 1.00 47.33 188 TYR B C 1
ATOM 4351 O O . TYR B 1 204 ? -23.829 35.494 34.581 1.00 43.21 188 TYR B O 1
ATOM 4360 N N . THR B 1 205 ? -24.282 33.313 34.883 1.00 39.84 189 THR B N 1
ATOM 4361 C CA . THR B 1 205 ? -23.219 33.102 35.855 1.00 41.66 189 THR B CA 1
ATOM 4362 C C . THR B 1 205 ? -22.085 32.368 35.147 1.00 47.02 189 THR B C 1
ATOM 4363 O O . THR B 1 205 ? -22.312 31.728 34.124 1.00 44.40 189 THR B O 1
ATOM 4367 N N . LEU B 1 206 ? -20.861 32.495 35.655 1.00 49.01 190 LEU B N 1
ATOM 4368 C CA . LEU B 1 206 ? -19.702 31.880 35.002 1.00 46.64 190 LEU B CA 1
ATOM 4369 C C . LEU B 1 206 ? -19.825 30.358 34.921 1.00 45.28 190 LEU B C 1
ATOM 4370 O O . LEU B 1 206 ? -19.178 29.711 34.100 1.00 48.28 190 LEU B O 1
ATOM 4375 N N . ASP B 1 207 ? -20.682 29.797 35.763 1.00 41.47 191 ASP B N 1
ATOM 4376 C CA . ASP B 1 207 ? -20.854 28.356 35.854 1.00 43.82 191 ASP B CA 1
ATOM 4377 C C . ASP B 1 207 ? -21.961 27.930 34.905 1.00 47.76 191 ASP B C 1
ATOM 4378 O O . ASP B 1 207 ? -22.005 26.792 34.440 1.00 46.81 191 ASP B O 1
ATOM 4383 N N . GLU B 1 208 ? -22.850 28.875 34.627 1.00 48.49 192 GLU B N 1
ATOM 4384 C CA . GLU B 1 208 ? -24.012 28.671 33.776 1.00 42.43 192 GLU B CA 1
ATOM 4385 C C . GLU B 1 208 ? -23.529 28.521 32.353 1.00 39.35 192 GLU B C 1
ATOM 4386 O O . GLU B 1 208 ? -24.029 27.703 31.579 1.00 40.53 192 GLU B O 1
ATOM 4392 N N . VAL B 1 209 ? -22.521 29.315 32.033 1.00 38.40 193 VAL B N 1
ATOM 4393 C CA . VAL B 1 209 ? -21.899 29.286 30.731 1.00 37.36 193 VAL B CA 1
ATOM 4394 C C . VAL B 1 209 ? -21.154 27.973 30.514 1.00 43.86 193 VAL B C 1
ATOM 4395 O O . VAL B 1 209 ? -21.292 27.344 29.466 1.00 44.29 193 VAL B O 1
ATOM 4399 N N . LEU B 1 210 ? -20.394 27.548 31.523 1.00 46.01 194 LEU B N 1
ATOM 4400 C CA . LEU B 1 210 ? -19.593 26.325 31.433 1.00 46.12 194 LEU B CA 1
ATOM 4401 C C . LEU B 1 210 ? -20.390 25.029 31.387 1.00 47.22 194 LEU B C 1
ATOM 4402 O O . LEU B 1 210 ? -19.922 24.025 30.845 1.00 50.43 194 LEU B O 1
ATOM 4407 N N . HIS B 1 211 ? -21.589 25.046 31.955 1.00 45.36 195 HIS B N 1
ATOM 4408 C CA . HIS B 1 211 ? -22.423 23.853 31.966 1.00 46.34 195 HIS B CA 1
ATOM 4409 C C . HIS B 1 211 ? -23.378 23.861 30.787 1.00 49.75 195 HIS B C 1
ATOM 4410 O O . HIS B 1 211 ? -24.187 22.946 30.621 1.00 50.55 195 HIS B O 1
ATOM 4417 N N . SER B 1 212 ? -23.272 24.899 29.965 1.00 52.18 196 SER B N 1
ATOM 4418 C CA . SER B 1 212 ? -24.086 25.005 28.764 1.00 46.34 196 SER B CA 1
ATOM 4419 C C . SER B 1 212 ? -23.710 23.925 27.758 1.00 50.90 196 SER B C 1
ATOM 4420 O O . SER B 1 212 ? -22.571 23.451 27.741 1.00 44.13 196 SER B O 1
ATOM 4423 N N . ARG B 1 213 ? -24.688 23.526 26.947 1.00 47.48 197 ARG B N 1
ATOM 4424 C CA . ARG B 1 213 ? -24.500 22.526 25.900 1.00 46.64 197 ARG B CA 1
ATOM 4425 C C . ARG B 1 213 ? -23.271 22.818 25.039 1.00 48.56 197 ARG B C 1
ATOM 4426 O O . ARG B 1 213 ? -23.168 23.873 24.414 1.00 51.46 197 ARG B O 1
ATOM 4434 N N . CYS B 1 214 ? -22.336 21.875 25.025 1.00 49.01 198 CYS B N 1
ATOM 4435 C CA . CYS B 1 214 ? -21.094 22.005 24.266 1.00 54.99 198 CYS B CA 1
ATOM 4436 C C . CYS B 1 214 ? -21.355 22.011 22.752 1.00 49.67 198 CYS B C 1
ATOM 4437 O O . CYS B 1 214 ? -22.067 21.151 22.230 1.00 49.79 198 CYS B O 1
ATOM 4440 N N . VAL B 1 215 ? -20.804 23.002 22.056 1.00 51.42 199 VAL B N 1
ATOM 4441 C CA . VAL B 1 215 ? -20.979 23.134 20.609 1.00 45.80 199 VAL B CA 1
ATOM 4442 C C . VAL B 1 215 ? -19.693 22.751 19.878 1.00 45.16 199 VAL B C 1
ATOM 4443 O O . VAL B 1 215 ? -19.711 22.017 18.884 1.00 42.19 199 VAL B O 1
ATOM 4447 N N . ALA B 1 216 ? -18.585 23.287 20.374 1.00 47.79 200 ALA B N 1
ATOM 4448 C CA . ALA B 1 216 ? -17.257 22.887 19.950 1.00 49.05 200 ALA B CA 1
ATOM 4449 C C . ALA B 1 216 ? -16.450 22.636 21.229 1.00 50.49 200 ALA B C 1
ATOM 4450 O O . ALA B 1 216 ? -16.879 23.029 22.308 1.00 50.29 200 ALA B O 1
ATOM 4452 N N . PRO B 1 217 ? -15.295 21.957 21.122 1.00 53.37 201 PRO B N 1
ATOM 4453 C CA . PRO B 1 217 ? -14.434 21.652 22.274 1.00 53.29 201 PRO B CA 1
ATOM 4454 C C . PRO B 1 217 ? -14.215 22.733 23.351 1.00 56.00 201 PRO B C 1
ATOM 4455 O O . PRO B 1 217 ? -14.457 22.422 24.517 1.00 70.16 201 PRO B O 1
ATOM 4459 N N . VAL B 1 218 ? -13.782 23.945 23.005 1.00 48.52 202 VAL B N 1
ATOM 4460 C CA . VAL B 1 218 ? -13.628 24.990 24.029 1.00 45.98 202 VAL B CA 1
ATOM 4461 C C . VAL B 1 218 ? -14.594 26.161 23.857 1.00 46.19 202 VAL B C 1
ATOM 4462 O O . VAL B 1 218 ? -14.312 27.283 24.278 1.00 47.49 202 VAL B O 1
ATOM 4466 N N . THR B 1 219 ? -15.739 25.877 23.252 1.00 46.60 203 THR B N 1
ATOM 4467 C CA . THR B 1 219 ? -16.759 26.881 22.997 1.00 46.32 203 THR B CA 1
ATOM 4468 C C . THR B 1 219 ? -18.110 26.261 23.304 1.00 52.39 203 THR B C 1
ATOM 4469 O O . THR B 1 219 ? -18.511 25.290 22.662 1.00 51.65 203 THR B O 1
ATOM 4473 N N . ASN B 1 220 ? -18.820 26.819 24.276 1.00 50.57 204 ASN B N 1
ATOM 4474 C CA . ASN B 1 220 ? -20.137 26.302 24.620 1.00 47.88 204 ASN B CA 1
ATOM 4475 C C . ASN B 1 220 ? -21.240 27.156 24.026 1.00 46.90 204 ASN B C 1
ATOM 4476 O O . ASN B 1 220 ? -20.994 28.232 23.493 1.00 47.54 204 ASN B O 1
ATOM 4481 N N . LEU B 1 221 ? -22.455 26.641 24.099 1.00 43.57 205 LEU B N 1
ATOM 4482 C CA . LEU B 1 221 ? -23.615 27.307 23.543 1.00 42.79 205 LEU B CA 1
ATOM 4483 C C . LEU B 1 221 ? -23.809 28.769 23.950 1.00 46.15 205 LEU B C 1
ATOM 4484 O O . LEU B 1 221 ? -24.149 29.602 23.110 1.00 53.11 205 LEU B O 1
ATOM 4489 N N . LEU B 1 222 ? -23.612 29.094 25.223 1.00 46.77 206 LEU B N 1
ATOM 4490 C CA . LEU B 1 222 ? -23.859 30.465 25.657 1.00 46.41 206 LEU B CA 1
ATOM 4491 C C . LEU B 1 222 ? -22.739 31.385 25.191 1.00 42.68 206 LEU B C 1
ATOM 4492 O O . LEU B 1 222 ? -22.838 32.602 25.313 1.00 46.58 206 LEU B O 1
ATOM 4497 N N . GLU B 1 223 ? -21.685 30.791 24.639 1.00 43.42 207 GLU B N 1
ATOM 4498 C CA . GLU B 1 223 ? -20.564 31.547 24.095 1.00 39.29 207 GLU B CA 1
ATOM 4499 C C . GLU B 1 223 ? -20.697 31.820 22.598 1.00 46.00 207 GLU B C 1
ATOM 4500 O O . GLU B 1 223 ? -19.808 32.416 21.994 1.00 44.00 207 GLU B O 1
ATOM 4506 N N . CYS B 1 224 ? -21.801 31.381 22.001 1.00 45.73 208 CYS B N 1
ATOM 4507 C CA . CYS B 1 224 ? -22.047 31.585 20.571 1.00 45.34 208 CYS B CA 1
ATOM 4508 C C . CYS B 1 224 ? -22.943 32.785 20.326 1.00 41.02 208 CYS B C 1
ATOM 4509 O O . CYS B 1 224 ? -23.780 33.124 21.160 1.00 36.97 208 CYS B O 1
ATOM 4512 N N . ALA B 1 225 ? -22.758 33.417 19.168 1.00 45.17 209 ALA B N 1
ATOM 4513 C CA . ALA B 1 225 ? -23.552 34.577 18.786 1.00 38.68 209 ALA B CA 1
ATOM 4514 C C . ALA B 1 225 ? -25.030 34.257 18.853 1.00 40.18 209 ALA B C 1
ATOM 4515 O O . ALA B 1 225 ? -25.453 33.141 18.562 1.00 49.91 209 ALA B O 1
ATOM 4517 N N . ARG B 1 226 ? -25.821 35.251 19.220 1.00 43.51 210 ARG B N 1
ATOM 4518 C CA . ARG B 1 226 ? -27.220 35.016 19.491 1.00 40.33 210 ARG B CA 1
ATOM 4519 C C . ARG B 1 226 ? -28.018 35.354 18.247 1.00 40.14 210 ARG B C 1
ATOM 4520 O O . ARG B 1 226 ? -28.284 36.525 17.983 1.00 46.05 210 ARG B O 1
ATOM 4528 N N . ARG B 1 227 ? -28.389 34.325 17.487 1.00 36.53 211 ARG B N 1
ATOM 4529 C CA . ARG B 1 227 ? -29.115 34.507 16.234 1.00 37.90 211 ARG B CA 1
ATOM 4530 C C . ARG B 1 227 ? -30.357 35.356 16.453 1.00 41.21 211 ARG B C 1
ATOM 4531 O O . ARG B 1 227 ? -31.040 35.220 17.471 1.00 43.57 211 ARG B O 1
ATOM 4539 N N . ALA B 1 228 ? -30.636 36.241 15.503 1.00 37.30 212 ALA B N 1
ATOM 4540 C CA . ALA B 1 228 ? -31.763 37.155 15.612 1.00 34.49 212 ALA B CA 1
ATOM 4541 C C . ALA B 1 228 ? -32.172 37.653 14.234 1.00 36.73 212 ALA B C 1
ATOM 4542 O O . ALA B 1 228 ? -31.396 37.578 13.284 1.00 41.64 212 ALA B O 1
ATOM 4544 N N . ASP B 1 229 ? -33.396 38.154 14.127 1.00 38.25 213 ASP B N 1
ATOM 4545 C CA . ASP B 1 229 ? -33.830 38.851 12.927 1.00 40.15 213 ASP B CA 1
ATOM 4546 C C . ASP B 1 229 ? -33.641 40.334 13.185 1.00 42.91 213 ASP B C 1
ATOM 4547 O O . ASP B 1 229 ? -33.731 40.783 14.326 1.00 37.06 213 ASP B O 1
ATOM 4552 N N . GLY B 1 230 ? -33.386 41.101 12.133 1.00 44.00 214 GLY B N 1
ATOM 4553 C CA . GLY B 1 230 ? -33.333 42.541 12.275 1.00 42.75 214 GLY B CA 1
ATOM 4554 C C . GLY B 1 230 ? -32.686 43.214 11.087 1.00 35.43 214 GLY B C 1
ATOM 4555 O O . GLY B 1 230 ? -31.988 42.580 10.302 1.00 34.80 214 GLY B O 1
ATOM 4556 N N . ALA B 1 231 ? -32.930 44.510 10.962 1.00 34.91 215 ALA B N 1
ATOM 4557 C CA . ALA B 1 231 ? -32.342 45.308 9.904 1.00 29.93 215 ALA B CA 1
ATOM 4558 C C . ALA B 1 231 ? -31.969 46.649 10.491 1.00 37.54 215 ALA B C 1
ATOM 4559 O O . ALA B 1 231 ? -32.582 47.099 11.455 1.00 41.20 215 ALA B O 1
ATOM 4561 N N . VAL B 1 232 ? -30.951 47.280 9.922 1.00 39.81 216 VAL B N 1
ATOM 4562 C CA . VAL B 1 232 ? -30.544 48.614 10.336 1.00 37.16 216 VAL B CA 1
ATOM 4563 C C . VAL B 1 232 ? -30.173 49.392 9.093 1.00 37.29 216 VAL B C 1
ATOM 4564 O O . VAL B 1 232 ? -29.535 48.851 8.199 1.00 36.70 216 VAL B O 1
ATOM 4568 N N . ALA B 1 233 ? -30.577 50.654 9.026 1.00 40.83 217 ALA B N 1
ATOM 4569 C CA . ALA B 1 233 ? -30.169 51.523 7.926 1.00 38.84 217 ALA B CA 1
ATOM 4570 C C . ALA B 1 233 ? -29.463 52.773 8.451 1.00 42.20 217 ALA B C 1
ATOM 4571 O O . ALA B 1 233 ? -29.851 53.328 9.478 1.00 43.75 217 ALA B O 1
ATOM 4573 N N . LEU B 1 234 ? -28.401 53.182 7.767 1.00 38.90 218 LEU B N 1
ATOM 4574 C CA . LEU B 1 234 ? -27.718 54.436 8.072 1.00 41.92 218 LEU B CA 1
ATOM 4575 C C . LEU B 1 234 ? -27.793 55.391 6.881 1.00 35.53 218 LEU B C 1
ATOM 4576 O O . LEU B 1 234 ? -27.724 54.967 5.737 1.00 37.63 218 LEU B O 1
ATOM 4581 N N . ILE B 1 235 ? -27.938 56.681 7.164 1.00 45.58 219 ILE B N 1
ATOM 4582 C CA . ILE B 1 235 ? -27.817 57.722 6.152 1.00 38.01 219 ILE B CA 1
ATOM 4583 C C . ILE B 1 235 ? -26.506 58.460 6.379 1.00 40.38 219 ILE B C 1
ATOM 4584 O O . ILE B 1 235 ? -26.216 58.898 7.483 1.00 44.11 219 ILE B O 1
ATOM 4589 N N . VAL B 1 236 ? -25.709 58.569 5.326 1.00 44.18 220 VAL B N 1
ATOM 4590 C CA . VAL B 1 236 ? -24.397 59.186 5.388 1.00 40.91 220 VAL B CA 1
ATOM 4591 C C . VAL B 1 236 ? -24.466 60.427 4.528 1.00 43.57 220 VAL B C 1
ATOM 4592 O O . VAL B 1 236 ? -25.058 60.391 3.461 1.00 45.07 220 VAL B O 1
ATOM 4596 N N . SER B 1 237 ? -23.900 61.536 4.989 1.00 43.63 221 SER B N 1
ATOM 4597 C CA . SER B 1 237 ? -23.979 62.769 4.214 1.00 45.71 221 SER B CA 1
ATOM 4598 C C . SER B 1 237 ? -22.783 63.665 4.466 1.00 49.42 221 SER B C 1
ATOM 4599 O O . SER B 1 237 ? -22.102 63.531 5.479 1.00 47.11 221 SER B O 1
ATOM 4602 N N . GLY B 1 238 ? -22.552 64.603 3.552 1.00 51.11 222 GLY B N 1
ATOM 4603 C CA . GLY B 1 238 ? -21.459 65.543 3.688 1.00 50.99 222 GLY B CA 1
ATOM 4604 C C . GLY B 1 238 ? -21.859 66.599 4.689 1.00 52.64 222 GLY B C 1
ATOM 4605 O O . GLY B 1 238 ? -23.032 66.958 4.767 1.00 56.48 222 GLY B O 1
ATOM 4606 N N . GLU B 1 239 ? -20.893 67.082 5.462 1.00 57.48 223 GLU B N 1
ATOM 4607 C CA . GLU B 1 239 ? -21.170 68.053 6.513 1.00 62.43 223 GLU B CA 1
ATOM 4608 C C . GLU B 1 239 ? -21.852 69.281 5.924 1.00 61.92 223 GLU B C 1
ATOM 4609 O O . GLU B 1 239 ? -22.902 69.711 6.403 1.00 65.72 223 GLU B O 1
ATOM 4615 N N . ALA B 1 240 ? -21.244 69.837 4.882 1.00 60.39 224 ALA B N 1
ATOM 4616 C CA . ALA B 1 240 ? -21.757 71.043 4.245 1.00 60.02 224 ALA B CA 1
ATOM 4617 C C . ALA B 1 240 ? -23.132 70.854 3.611 1.00 60.15 224 ALA B C 1
ATOM 4618 O O . ALA B 1 240 ? -24.030 71.669 3.812 1.00 67.05 224 ALA B O 1
ATOM 4620 N N . HIS B 1 241 ? -23.290 69.782 2.843 1.00 59.84 225 HIS B N 1
ATOM 4621 C CA . HIS B 1 241 ? -24.543 69.518 2.136 1.00 57.11 225 HIS B CA 1
ATOM 4622 C C . HIS B 1 241 ? -25.803 69.399 2.999 1.00 61.57 225 HIS B C 1
ATOM 4623 O O . HIS B 1 241 ? -26.850 69.944 2.654 1.00 64.61 225 HIS B O 1
ATOM 4630 N N . TYR B 1 242 ? -25.703 68.667 4.103 1.00 65.86 226 TYR B N 1
ATOM 4631 C CA . TYR B 1 242 ? -26.867 68.340 4.930 1.00 68.49 226 TYR B CA 1
ATOM 4632 C C . TYR B 1 242 ? -27.530 69.522 5.638 1.00 68.41 226 TYR B C 1
ATOM 4633 O O . TYR B 1 242 ? -28.756 69.591 5.728 1.00 63.48 226 TYR B O 1
ATOM 4642 N N . ALA B 1 243 ? -26.723 70.449 6.136 1.00 68.58 227 ALA B N 1
ATOM 4643 C CA . ALA B 1 243 ? -27.246 71.567 6.917 1.00 74.23 227 ALA B CA 1
ATOM 4644 C C . ALA B 1 243 ? -28.163 72.523 6.146 1.00 78.39 227 ALA B C 1
ATOM 4645 O O . ALA B 1 243 ? -29.107 73.070 6.727 1.00 68.40 227 ALA B O 1
ATOM 4647 N N . GLU B 1 244 ? -27.902 72.723 4.855 1.00 65.68 228 GLU B N 1
ATOM 4648 C CA . GLU B 1 244 ? -28.668 73.707 4.093 1.00 58.58 228 GLU B CA 1
ATOM 4649 C C . GLU B 1 244 ? -30.008 73.154 3.618 1.00 67.01 228 GLU B C 1
ATOM 4650 O O . GLU B 1 244 ? -30.848 73.903 3.120 1.00 71.24 228 GLU B O 1
ATOM 4656 N N . HIS B 1 245 ? -30.210 71.849 3.776 1.00 69.19 229 HIS B N 1
ATOM 4657 C CA . HIS B 1 245 ? -31.440 71.222 3.290 1.00 75.40 229 HIS B CA 1
ATOM 4658 C C . HIS B 1 245 ? -32.275 70.458 4.329 1.00 73.65 229 HIS B C 1
ATOM 4659 O O . HIS B 1 245 ? -33.486 70.317 4.151 1.00 69.81 229 HIS B O 1
ATOM 4666 N N . PHE B 1 246 ? -31.660 69.975 5.408 1.00 69.66 230 PHE B N 1
ATOM 4667 C CA . PHE B 1 246 ? -32.420 69.148 6.343 1.00 60.05 230 PHE B CA 1
ATOM 4668 C C . PHE B 1 246 ? -32.170 69.437 7.838 1.00 56.74 230 PHE B C 1
ATOM 4669 O O . PHE B 1 246 ? -32.885 68.923 8.699 1.00 57.82 230 PHE B O 1
ATOM 4677 N N . ALA B 1 247 ? -31.186 70.280 8.144 1.00 60.15 231 ALA B N 1
ATOM 4678 C CA . ALA B 1 247 ? -30.905 70.660 9.530 1.00 52.25 231 ALA B CA 1
ATOM 4679 C C . ALA B 1 247 ? -32.084 71.378 10.171 1.00 60.46 231 ALA B C 1
ATOM 4680 O O . ALA B 1 247 ? -31.999 72.567 10.471 1.00 63.74 231 ALA B O 1
ATOM 4682 N N . HIS B 1 255 ? -26.930 68.005 21.124 1.00 83.96 239 HIS B N 1
ATOM 4683 C CA . HIS B 1 255 ? -25.649 67.781 20.463 1.00 89.03 239 HIS B CA 1
ATOM 4684 C C . HIS B 1 255 ? -25.848 66.885 19.234 1.00 64.87 239 HIS B C 1
ATOM 4685 O O . HIS B 1 255 ? -25.999 65.666 19.349 1.00 56.91 239 HIS B O 1
ATOM 4692 N N . LEU B 1 256 ? -25.853 67.512 18.059 1.00 69.71 240 LEU B N 1
ATOM 4693 C CA . LEU B 1 256 ? -25.953 66.812 16.777 1.00 64.94 240 LEU B CA 1
ATOM 4694 C C . LEU B 1 256 ? -24.528 66.495 16.363 1.00 58.11 240 LEU B C 1
ATOM 4695 O O . LEU B 1 256 ? -24.174 66.482 15.180 1.00 65.82 240 LEU B O 1
ATOM 4700 N N . GLY B 1 257 ? -23.717 66.277 17.390 1.00 56.66 241 GLY B N 1
ATOM 4701 C CA . GLY B 1 257 ? -22.363 65.797 17.275 1.00 56.62 241 GLY B CA 1
ATOM 4702 C C . GLY B 1 257 ? -22.560 64.328 17.557 1.00 57.69 241 GLY B C 1
ATOM 4703 O O . GLY B 1 257 ? -22.770 63.567 16.626 1.00 62.34 241 GLY B O 1
ATOM 4704 N N . GLY B 1 258 ? -22.510 63.920 18.819 1.00 48.55 242 GLY B N 1
ATOM 4705 C CA . GLY B 1 258 ? -22.859 62.557 19.173 1.00 43.46 242 GLY B CA 1
ATOM 4706 C C . GLY B 1 258 ? -24.093 61.974 18.498 1.00 43.24 242 GLY B C 1
ATOM 4707 O O . GLY B 1 258 ? -24.113 60.800 18.135 1.00 49.04 242 GLY B O 1
ATOM 4708 N N . SER B 1 259 ? -25.117 62.796 18.302 1.00 45.73 243 SER B N 1
ATOM 4709 C CA . SER B 1 259 ? -26.369 62.317 17.724 1.00 46.89 243 SER B CA 1
ATOM 4710 C C . SER B 1 259 ? -26.280 62.069 16.217 1.00 46.09 243 SER B C 1
ATOM 4711 O O . SER B 1 259 ? -26.944 61.179 15.686 1.00 45.83 243 SER B O 1
ATOM 4714 N N . LYS B 1 260 ? -25.454 62.859 15.538 1.00 46.79 244 LYS B N 1
ATOM 4715 C CA . LYS B 1 260 ? -25.199 62.699 14.107 1.00 44.30 244 LYS B CA 1
ATOM 4716 C C . LYS B 1 260 ? -23.700 62.784 13.891 1.00 44.20 244 LYS B C 1
ATOM 4717 O O . LYS B 1 260 ? -23.212 63.733 13.288 1.00 46.80 244 LYS B O 1
ATOM 4723 N N . PRO B 1 261 ? -22.967 61.775 14.369 1.00 40.31 245 PRO B N 1
ATOM 4724 C CA . PRO B 1 261 ? -21.513 61.878 14.509 1.00 43.11 245 PRO B CA 1
ATOM 4725 C C . PRO B 1 261 ? -20.746 61.995 13.209 1.00 45.59 245 PRO B C 1
ATOM 4726 O O . PRO B 1 261 ? -21.219 61.585 12.159 1.00 49.83 245 PRO B O 1
ATOM 4730 N N . ILE B 1 262 ? -19.553 62.564 13.305 1.00 45.45 246 ILE B N 1
ATOM 4731 C CA . ILE B 1 262 ? -18.633 62.622 12.188 1.00 46.35 246 ILE B CA 1
ATOM 4732 C C . ILE B 1 262 ? -18.022 61.239 12.027 1.00 46.40 246 ILE B C 1
ATOM 4733 O O . ILE B 1 262 ? -17.581 60.650 13.015 1.00 39.09 246 ILE B O 1
ATOM 4738 N N . ILE B 1 263 ? -18.026 60.699 10.805 1.00 46.99 247 ILE B N 1
ATOM 4739 C CA . ILE B 1 263 ? -17.233 59.506 10.529 1.00 42.97 247 ILE B CA 1
ATOM 4740 C C . ILE B 1 263 ? -15.844 60.015 10.241 1.00 40.61 247 ILE B C 1
ATOM 4741 O O . ILE B 1 263 ? -15.586 60.536 9.162 1.00 46.28 247 ILE B O 1
ATOM 4746 N N . ALA B 1 264 ? -14.947 59.867 11.203 1.00 38.89 248 ALA B N 1
ATOM 4747 C CA . ALA B 1 264 ? -13.645 60.491 11.093 1.00 39.73 248 ALA B CA 1
ATOM 4748 C C . ALA B 1 264 ? -12.813 59.688 10.129 1.00 44.47 248 ALA B C 1
ATOM 4749 O O . ALA B 1 264 ? -12.061 60.235 9.324 1.00 52.91 248 ALA B O 1
ATOM 4751 N N . SER B 1 265 ? -12.963 58.376 10.216 1.00 46.53 249 SER B N 1
ATOM 4752 C CA . SER B 1 265 ? -12.181 57.482 9.394 1.00 39.40 249 SER B CA 1
ATOM 4753 C C . SER B 1 265 ? -12.779 56.082 9.347 1.00 42.86 249 SER B C 1
ATOM 4754 O O . SER B 1 265 ? -13.577 55.714 10.202 1.00 46.26 249 SER B O 1
ATOM 4757 N N . VAL B 1 266 ? -12.406 55.321 8.321 1.00 43.77 250 VAL B N 1
ATOM 4758 C CA . VAL B 1 266 ? -12.765 53.910 8.194 1.00 40.88 250 VAL B CA 1
ATOM 4759 C C . VAL B 1 266 ? -11.572 53.216 7.554 1.00 38.62 250 VAL B C 1
ATOM 4760 O O . VAL B 1 266 ? -10.958 53.765 6.652 1.00 53.99 250 VAL B O 1
ATOM 4764 N N . ALA B 1 267 ? -11.243 52.013 8.007 1.00 38.89 251 ALA B N 1
ATOM 4765 C CA . ALA B 1 267 ? -10.118 51.289 7.435 1.00 38.59 251 ALA B CA 1
ATOM 4766 C C . ALA B 1 267 ? -10.350 49.795 7.479 1.00 41.71 251 ALA B C 1
ATOM 4767 O O . ALA B 1 267 ? -11.104 49.301 8.310 1.00 42.00 251 ALA B O 1
ATOM 4769 N N . GLU B 1 268 ? -9.656 49.077 6.606 1.00 40.97 252 GLU B N 1
ATOM 4770 C CA . GLU B 1 268 ? -9.916 47.663 6.410 1.00 37.01 252 GLU B CA 1
ATOM 4771 C C . GLU B 1 268 ? -8.632 46.869 6.438 1.00 41.14 252 GLU B C 1
ATOM 4772 O O . GLU B 1 268 ? -7.545 47.415 6.261 1.00 48.94 252 GLU B O 1
ATOM 4778 N N . ALA B 1 269 ? -8.780 45.568 6.646 1.00 37.89 253 ALA B N 1
ATOM 4779 C CA . ALA B 1 269 ? -7.688 44.615 6.549 1.00 39.82 253 ALA B CA 1
ATOM 4780 C C . ALA B 1 269 ? -8.313 43.245 6.384 1.00 42.36 253 ALA B C 1
ATOM 4781 O O . ALA B 1 269 ? -9.505 43.093 6.616 1.00 49.18 253 ALA B O 1
ATOM 4783 N N . SER B 1 270 ? -7.524 42.246 6.002 1.00 39.80 254 SER B N 1
ATOM 4784 C CA . SER B 1 270 ? -8.092 40.945 5.645 1.00 38.82 254 SER B CA 1
ATOM 4785 C C . SER B 1 270 ? -7.191 39.777 6.030 1.00 36.10 254 SER B C 1
ATOM 4786 O O . SER B 1 270 ? -6.014 39.957 6.319 1.00 43.72 254 SER B O 1
ATOM 4789 N N . GLY B 1 271 ? -7.756 38.577 6.011 1.00 36.21 255 GLY B N 1
ATOM 4790 C CA . GLY B 1 271 ? -6.997 37.371 6.260 1.00 37.62 255 GLY B CA 1
ATOM 4791 C C . GLY B 1 271 ? -7.662 36.180 5.604 1.00 37.91 255 GLY B C 1
ATOM 4792 O O . GLY B 1 271 ? -8.602 36.343 4.833 1.00 39.20 255 GLY B O 1
ATOM 4793 N N . PRO B 1 272 ? -7.185 34.970 5.922 1.00 39.80 256 PRO B N 1
ATOM 4794 C CA . PRO B 1 272 ? -7.674 33.713 5.344 1.00 40.03 256 PRO B CA 1
ATOM 4795 C C . PRO B 1 272 ? -9.126 33.479 5.703 1.00 44.87 256 PRO B C 1
ATOM 4796 O O . PRO B 1 272 ? -9.567 33.959 6.742 1.00 48.19 256 PRO B O 1
ATOM 4800 N N . LEU B 1 273 ? -9.864 32.753 4.872 1.00 42.19 257 LEU B N 1
ATOM 4801 C CA . LEU B 1 273 ? -11.283 32.568 5.152 1.00 43.63 257 LEU B CA 1
ATOM 4802 C C . LEU B 1 273 ? -11.484 31.538 6.261 1.00 48.72 257 LEU B C 1
ATOM 4803 O O . LEU B 1 273 ? -12.517 31.524 6.928 1.00 49.32 257 LEU B O 1
ATOM 4808 N N . PHE B 1 274 ? -10.464 30.720 6.494 1.00 47.75 258 PHE B N 1
ATOM 4809 C CA . PHE B 1 274 ? -10.512 29.703 7.540 1.00 49.97 258 PHE B CA 1
ATOM 4810 C C . PHE B 1 274 ? -9.102 29.353 8.012 1.00 55.16 258 PHE B C 1
ATOM 4811 O O . PHE B 1 274 ? -8.135 29.554 7.277 1.00 60.43 258 PHE B O 1
ATOM 4819 N N . PRO B 1 275 ? -8.979 28.827 9.243 1.00 50.72 259 PRO B N 1
ATOM 4820 C CA . PRO B 1 275 ? -7.659 28.554 9.817 1.00 47.95 259 PRO B CA 1
ATOM 4821 C C . PRO B 1 275 ? -6.951 27.372 9.165 1.00 54.96 259 PRO B C 1
ATOM 4822 O O . PRO B 1 275 ? -7.609 26.522 8.562 1.00 53.80 259 PRO B O 1
ATOM 4826 N N . PRO B 1 276 ? -5.611 27.341 9.259 1.00 56.48 260 PRO B N 1
ATOM 4827 C CA . PRO B 1 276 ? -4.769 26.215 8.830 1.00 59.10 260 PRO B CA 1
ATOM 4828 C C . PRO B 1 276 ? -5.165 24.881 9.474 1.00 61.73 260 PRO B C 1
ATOM 4829 O O . PRO B 1 276 ? -5.713 24.864 10.576 1.00 63.25 260 PRO B O 1
ATOM 4833 N N . GLY B 1 277 ? -4.875 23.780 8.784 1.00 72.93 261 GLY B N 1
ATOM 4834 C CA . GLY B 1 277 ? -5.233 22.446 9.242 1.00 74.81 261 GLY B CA 1
ATOM 4835 C C . GLY B 1 277 ? -4.197 21.723 10.079 1.00 85.22 261 GLY B C 1
ATOM 4836 O O . GLY B 1 277 ? -4.153 20.490 10.106 1.00 94.56 261 GLY B O 1
ATOM 4837 N N . SER B 1 278 ? -3.363 22.488 10.770 1.00 80.79 262 SER B N 1
ATOM 4838 C CA . SER B 1 278 ? -2.301 21.918 11.582 1.00 81.35 262 SER B CA 1
ATOM 4839 C C . SER B 1 278 ? -2.568 22.248 13.040 1.00 84.23 262 SER B C 1
ATOM 4840 O O . SER B 1 278 ? -1.885 21.747 13.932 1.00 92.40 262 SER B O 1
ATOM 4843 N N . SER B 1 279 ? -3.557 23.114 13.255 1.00 80.75 263 SER B N 1
ATOM 4844 C CA . SER B 1 279 ? -3.884 23.709 14.560 1.00 88.17 263 SER B CA 1
ATOM 4845 C C . SER B 1 279 ? -2.812 24.705 15.016 1.00 87.78 263 SER B C 1
ATOM 4846 O O . SER B 1 279 ? -3.088 25.610 15.812 1.00 75.22 263 SER B O 1
ATOM 4849 N N . ASP B 1 280 ? -1.594 24.530 14.512 1.00 83.24 264 ASP B N 1
ATOM 4850 C CA . ASP B 1 280 ? -0.534 25.492 14.730 1.00 77.48 264 ASP B CA 1
ATOM 4851 C C . ASP B 1 280 ? -0.248 26.107 13.368 1.00 75.36 264 ASP B C 1
ATOM 4852 O O . ASP B 1 280 ? -1.109 26.066 12.492 1.00 80.71 264 ASP B O 1
ATOM 4857 N N . ASP B 1 281 ? 0.956 26.657 13.197 1.00 81.18 265 ASP B N 1
ATOM 4858 C CA . ASP B 1 281 ? 1.386 27.360 11.978 1.00 88.07 265 ASP B CA 1
ATOM 4859 C C . ASP B 1 281 ? 0.649 28.696 11.923 1.00 76.92 265 ASP B C 1
ATOM 4860 O O . ASP B 1 281 ? 0.877 29.522 11.038 1.00 74.42 265 ASP B O 1
ATOM 4865 N N . ILE B 1 282 ? -0.233 28.889 12.897 1.00 61.86 266 ILE B N 1
ATOM 4866 C CA . ILE B 1 282 ? -0.984 30.110 13.055 1.00 60.58 266 ILE B CA 1
ATOM 4867 C C . ILE B 1 282 ? 0.010 31.125 13.595 1.00 65.13 266 ILE B C 1
ATOM 4868 O O . ILE B 1 282 ? 0.880 30.779 14.395 1.00 70.19 266 ILE B O 1
ATOM 4873 N N . VAL B 1 283 ? -0.110 32.371 13.151 1.00 65.98 267 VAL B N 1
ATOM 4874 C CA . VAL B 1 283 ? 0.862 33.409 13.475 1.00 72.17 267 VAL B CA 1
ATOM 4875 C C . VAL B 1 283 ? 0.119 34.707 13.774 1.00 71.11 267 VAL B C 1
ATOM 4876 O O . VAL B 1 283 ? -0.992 34.909 13.289 1.00 66.14 267 VAL B O 1
ATOM 4880 N N . PRO B 1 284 ? 0.714 35.575 14.610 1.00 76.72 268 PRO B N 1
ATOM 4881 C CA . PRO B 1 284 ? 0.036 36.820 14.997 1.00 78.80 268 PRO B CA 1
ATOM 4882 C C . PRO B 1 284 ? -0.448 37.676 13.824 1.00 69.76 268 PRO B C 1
ATOM 4883 O O . PRO B 1 284 ? -1.419 38.409 14.007 1.00 70.28 268 PRO B O 1
ATOM 4887 N N . ASP B 1 285 ? 0.187 37.597 12.657 1.00 66.61 269 ASP B N 1
ATOM 4888 C CA . ASP B 1 285 ? -0.265 38.431 11.544 1.00 68.14 269 ASP B CA 1
ATOM 4889 C C . ASP B 1 285 ? -1.484 37.832 10.830 1.00 66.21 269 ASP B C 1
ATOM 4890 O O . ASP B 1 285 ? -2.071 38.488 9.970 1.00 75.26 269 ASP B O 1
ATOM 4895 N N . ILE B 1 286 ? -1.851 36.592 11.170 1.00 56.08 270 ILE B N 1
ATOM 4896 C CA . ILE B 1 286 ? -3.105 36.007 10.677 1.00 54.65 270 ILE B CA 1
ATOM 4897 C C . ILE B 1 286 ? -4.259 36.879 11.149 1.00 63.61 270 ILE B C 1
ATOM 4898 O O . ILE B 1 286 ? -5.196 37.163 10.398 1.00 65.34 270 ILE B O 1
ATOM 4903 N N . PHE B 1 287 ? -4.183 37.310 12.402 1.00 56.13 271 PHE B N 1
ATOM 4904 C CA . PHE B 1 287 ? -5.228 38.146 12.957 1.00 54.80 271 PHE B CA 1
ATOM 4905 C C . PHE B 1 287 ? -5.055 39.549 12.379 1.00 52.20 271 PHE B C 1
ATOM 4906 O O . PHE B 1 287 ? -3.947 40.082 12.340 1.00 56.54 271 PHE B O 1
ATOM 4914 N N . SER B 1 288 ? -6.157 40.142 11.934 1.00 52.81 272 SER B N 1
ATOM 4915 C CA . SER B 1 288 ? -6.090 41.312 11.063 1.00 49.02 272 SER B CA 1
ATOM 4916 C C . SER B 1 288 ? -6.675 42.623 11.607 1.00 52.75 272 SER B C 1
ATOM 4917 O O . SER B 1 288 ? -6.640 43.648 10.923 1.00 49.59 272 SER B O 1
ATOM 4920 N N . CYS B 1 289 ? -7.210 42.590 12.824 1.00 58.06 273 CYS B N 1
ATOM 4921 C CA . CYS B 1 289 ? -7.872 43.760 13.417 1.00 46.79 273 CYS B CA 1
ATOM 4922 C C . CYS B 1 289 ? -7.041 45.015 13.768 1.00 54.25 273 CYS B C 1
ATOM 4923 O O . CYS B 1 289 ? -7.532 46.135 13.610 1.00 57.24 273 CYS B O 1
ATOM 4926 N N . ARG B 1 290 ? -5.801 44.849 14.225 1.00 60.11 274 ARG B N 1
ATOM 4927 C CA . ARG B 1 290 ? -4.985 45.999 14.649 1.00 63.04 274 ARG B CA 1
ATOM 4928 C C . ARG B 1 290 ? -4.620 46.931 13.495 1.00 62.25 274 ARG B C 1
ATOM 4929 O O . ARG B 1 290 ? -4.618 48.155 13.652 1.00 51.77 274 ARG B O 1
ATOM 4937 N N . HIS B 1 291 ? -4.304 46.348 12.344 1.00 64.23 275 HIS B N 1
ATOM 4938 C CA . HIS B 1 291 ? -3.926 47.125 11.170 1.00 60.73 275 HIS B CA 1
ATOM 4939 C C . HIS B 1 291 ? -5.096 47.976 10.677 1.00 55.51 275 HIS B C 1
ATOM 4940 O O . HIS B 1 291 ? -4.903 49.101 10.214 1.00 54.55 275 HIS B O 1
ATOM 4947 N N . ALA B 1 292 ? -6.305 47.435 10.758 1.00 48.41 276 ALA B N 1
ATOM 4948 C CA . ALA B 1 292 ? -7.480 48.227 10.437 1.00 50.26 276 ALA B CA 1
ATOM 4949 C C . ALA B 1 292 ? -7.618 49.380 11.432 1.00 49.78 276 ALA B C 1
ATOM 4950 O O . ALA B 1 292 ? -7.932 50.506 11.052 1.00 54.17 276 ALA B O 1
ATOM 4952 N N . ALA B 1 293 ? -7.366 49.094 12.706 1.00 54.27 277 ALA B N 1
ATOM 4953 C CA . ALA B 1 293 ? -7.516 50.088 13.766 1.00 51.19 277 ALA B CA 1
ATOM 4954 C C . ALA B 1 293 ? -6.404 51.124 13.678 1.00 48.25 277 ALA B C 1
ATOM 4955 O O . ALA B 1 293 ? -6.636 52.333 13.771 1.00 40.62 277 ALA B O 1
ATOM 4957 N N . ARG B 1 294 ? -5.192 50.618 13.499 1.00 49.94 278 ARG B N 1
ATOM 4958 C CA . ARG B 1 294 ? -4.011 51.439 13.287 1.00 52.23 278 ARG B CA 1
ATOM 4959 C C . ARG B 1 294 ? -4.232 52.478 12.186 1.00 54.27 278 ARG B C 1
ATOM 4960 O O . ARG B 1 294 ? -3.873 53.642 12.346 1.00 51.73 278 ARG B O 1
ATOM 4968 N N . ASP B 1 295 ? -4.839 52.059 11.079 1.00 42.88 279 ASP B N 1
ATOM 4969 C CA . ASP B 1 295 ? -5.088 52.952 9.949 1.00 52.04 279 ASP B CA 1
ATOM 4970 C C . ASP B 1 295 ? -6.181 54.001 10.207 1.00 60.33 279 ASP B C 1
ATOM 4971 O O . ASP B 1 295 ? -6.086 55.132 9.720 1.00 60.11 279 ASP B O 1
ATOM 4976 N N . ALA B 1 296 ? -7.213 53.629 10.964 1.00 52.90 280 ALA B N 1
ATOM 4977 C CA . ALA B 1 296 ? -8.349 54.521 11.211 1.00 44.83 280 ALA B CA 1
ATOM 4978 C C . ALA B 1 296 ? -7.972 55.699 12.094 1.00 45.34 280 ALA B C 1
ATOM 4979 O O . ALA B 1 296 ? -8.504 56.799 11.947 1.00 43.16 280 ALA B O 1
ATOM 4981 N N . PHE B 1 297 ? -7.044 55.459 13.008 1.00 39.55 281 PHE B N 1
ATOM 4982 C CA . PHE B 1 297 ? -6.552 56.501 13.892 1.00 40.61 281 PHE B CA 1
ATOM 4983 C C . PHE B 1 297 ? -5.820 57.571 13.084 1.00 44.72 281 PHE B C 1
ATOM 4984 O O . PHE B 1 297 ? -6.045 58.768 13.267 1.00 41.36 281 PHE B O 1
ATOM 4992 N N . LEU B 1 298 ? -4.948 57.115 12.187 1.00 53.43 282 LEU B N 1
ATOM 4993 C CA . LEU B 1 298 ? -4.144 57.981 11.324 1.00 46.92 282 LEU B CA 1
ATOM 4994 C C . LEU B 1 298 ? -4.960 58.948 10.456 1.00 49.82 282 LEU B C 1
ATOM 4995 O O . LEU B 1 298 ? -4.577 60.108 10.299 1.00 63.70 282 LEU B O 1
ATOM 5000 N N . SER B 1 299 ? -6.066 58.482 9.882 1.00 42.42 283 SER B N 1
ATOM 5001 C CA . SER B 1 299 ? -6.910 59.359 9.074 1.00 39.22 283 SER B CA 1
ATOM 5002 C C . SER B 1 299 ? -7.635 60.355 9.967 1.00 49.79 283 SER B C 1
ATOM 5003 O O . SER B 1 299 ? -7.943 61.473 9.555 1.00 54.48 283 SER B O 1
ATOM 5006 N N . ALA B 1 300 ? -7.896 59.936 11.201 1.00 48.60 284 ALA B N 1
ATOM 5007 C CA . ALA B 1 300 ? -8.689 60.722 12.137 1.00 56.01 284 ALA B CA 1
ATOM 5008 C C . ALA B 1 300 ? -7.863 61.704 12.959 1.00 61.22 284 ALA B C 1
ATOM 5009 O O . ALA B 1 300 ? -8.423 62.585 13.613 1.00 64.59 284 ALA B O 1
ATOM 5011 N N . ASN B 1 301 ? -6.543 61.547 12.931 1.00 61.19 285 ASN B N 1
ATOM 5012 C CA . ASN B 1 301 ? -5.659 62.259 13.852 1.00 66.79 285 ASN B CA 1
ATOM 5013 C C . ASN B 1 301 ? -6.105 62.069 15.302 1.00 56.08 285 ASN B C 1
ATOM 5014 O O . ASN B 1 301 ? -6.271 63.036 16.047 1.00 52.91 285 ASN B O 1
ATOM 5019 N N . LEU B 1 302 ? -6.317 60.812 15.683 1.00 50.40 286 LEU B N 1
ATOM 5020 C CA . LEU B 1 302 ? -6.615 60.444 17.061 1.00 41.97 286 LEU B CA 1
ATOM 5021 C C . LEU B 1 302 ? -5.801 59.221 17.445 1.00 40.70 286 LEU B C 1
ATOM 5022 O O . LEU B 1 302 ? -5.056 58.688 16.629 1.00 39.17 286 LEU B O 1
ATOM 5027 N N . ASN B 1 303 ? -5.935 58.794 18.697 1.00 41.23 287 ASN B N 1
ATOM 5028 C CA . ASN B 1 303 ? -5.363 57.526 19.159 1.00 45.13 287 ASN B CA 1
ATOM 5029 C C . ASN B 1 303 ? -6.215 56.890 20.257 1.00 38.55 287 ASN B C 1
ATOM 5030 O O . ASN B 1 303 ? -7.257 57.433 20.611 1.00 46.24 287 ASN B O 1
ATOM 5035 N N . VAL B 1 304 ? -5.792 55.734 20.767 1.00 33.40 288 VAL B N 1
ATOM 5036 C CA . VAL B 1 304 ? -6.662 54.881 21.598 1.00 36.29 288 VAL B CA 1
ATOM 5037 C C . VAL B 1 304 ? -7.079 55.406 22.983 1.00 47.89 288 VAL B C 1
ATOM 5038 O O . VAL B 1 304 ? -8.234 55.246 23.398 1.00 46.35 288 VAL B O 1
ATOM 5042 N N . GLY B 1 305 ? -6.153 56.054 23.684 1.00 44.96 289 GLY B N 1
ATOM 5043 C CA . GLY B 1 305 ? -6.424 56.539 25.025 1.00 41.16 289 GLY B CA 1
ATOM 5044 C C . GLY B 1 305 ? -7.506 57.590 24.993 1.00 44.96 289 GLY B C 1
ATOM 5045 O O . GLY B 1 305 ? -8.096 57.942 26.019 1.00 51.17 289 GLY B O 1
ATOM 5046 N N . ASP B 1 306 ? -7.750 58.096 23.791 1.00 41.84 290 ASP B N 1
ATOM 5047 C CA . ASP B 1 306 ? -8.756 59.111 23.554 1.00 48.92 290 ASP B CA 1
ATOM 5048 C C . ASP B 1 306 ? -10.112 58.530 23.130 1.00 44.21 290 ASP B C 1
ATOM 5049 O O . ASP B 1 306 ? -11.031 59.279 22.804 1.00 50.91 290 ASP B O 1
ATOM 5054 N N . ILE B 1 307 ? -10.229 57.204 23.100 1.00 45.68 291 ILE B N 1
ATOM 5055 C CA . ILE B 1 307 ? -11.498 56.571 22.737 1.00 48.50 291 ILE B CA 1
ATOM 5056 C C . ILE B 1 307 ? -12.129 56.031 24.016 1.00 45.66 291 ILE B C 1
ATOM 5057 O O . ILE B 1 307 ? -11.493 55.277 24.755 1.00 49.76 291 ILE B O 1
ATOM 5062 N N . HIS B 1 308 ? -13.377 56.409 24.281 1.00 48.12 292 HIS B N 1
ATOM 5063 C CA . HIS B 1 308 ? -14.046 55.944 25.498 1.00 47.29 292 HIS B CA 1
ATOM 5064 C C . HIS B 1 308 ? -15.398 55.247 25.303 1.00 45.46 292 HIS B C 1
ATOM 5065 O O . HIS B 1 308 ? -16.179 55.101 26.235 1.00 47.58 292 HIS B O 1
ATOM 5072 N N . PHE B 1 309 ? -15.652 54.813 24.077 1.00 44.88 293 PHE B N 1
ATOM 5073 C CA . PHE B 1 309 ? -16.656 53.798 23.831 1.00 40.28 293 PHE B CA 1
ATOM 5074 C C . PHE B 1 309 ? -16.141 52.918 22.709 1.00 39.01 293 PHE B C 1
ATOM 5075 O O . PHE B 1 309 ? -15.713 53.410 21.667 1.00 37.19 293 PHE B O 1
ATOM 5083 N N . PHE B 1 310 ? -16.219 51.612 22.921 1.00 40.26 294 PHE B N 1
ATOM 5084 C CA . PHE B 1 310 ? -15.768 50.642 21.944 1.00 34.56 294 PHE B CA 1
ATOM 5085 C C . PHE B 1 310 ? -16.894 49.687 21.593 1.00 39.60 294 PHE B C 1
ATOM 5086 O O . PHE B 1 310 ? -17.441 49.015 22.467 1.00 41.45 294 PHE B O 1
ATOM 5094 N N . GLY B 1 311 ? -17.240 49.624 20.314 1.00 37.12 295 GLY B N 1
ATOM 5095 C CA . GLY B 1 311 ? -18.174 48.625 19.837 1.00 38.03 295 GLY B CA 1
ATOM 5096 C C . GLY B 1 311 ? -17.399 47.553 19.108 1.00 37.05 295 GLY B C 1
ATOM 5097 O O . GLY B 1 311 ? -16.986 47.755 17.977 1.00 36.94 295 GLY B O 1
ATOM 5098 N N . LEU B 1 312 ? -17.189 46.416 19.759 1.00 37.66 296 LEU B N 1
ATOM 5099 C CA . LEU B 1 312 ? -16.306 45.391 19.220 1.00 36.16 296 LEU B CA 1
ATOM 5100 C C . LEU B 1 312 ? -17.030 44.094 18.902 1.00 34.78 296 LEU B C 1
ATOM 5101 O O . LEU B 1 312 ? -17.746 43.546 19.728 1.00 35.12 296 LEU B O 1
ATOM 5106 N N . TYR B 1 313 ? -16.838 43.627 17.677 1.00 38.99 297 TYR B N 1
ATOM 5107 C CA . TYR B 1 313 ? -17.462 42.415 17.189 1.00 35.95 297 TYR B CA 1
ATOM 5108 C C . TYR B 1 313 ? -17.156 41.269 18.131 1.00 35.51 297 TYR B C 1
ATOM 5109 O O . TYR B 1 313 ? -16.025 41.114 18.569 1.00 38.58 297 TYR B O 1
ATOM 5118 N N . ASP B 1 314 ? -18.176 40.485 18.462 1.00 36.01 298 ASP B N 1
ATOM 5119 C CA . ASP B 1 314 ? -18.034 39.452 19.477 1.00 37.83 298 ASP B CA 1
ATOM 5120 C C . ASP B 1 314 ? -18.813 38.176 19.181 1.00 39.30 298 ASP B C 1
ATOM 5121 O O . ASP B 1 314 ? -19.600 37.721 20.003 1.00 44.68 298 ASP B O 1
ATOM 5126 N N . CYS B 1 315 ? -18.569 37.574 18.027 1.00 38.74 299 CYS B N 1
ATOM 5127 C CA . CYS B 1 315 ? -19.343 36.405 17.623 1.00 37.25 299 CYS B CA 1
ATOM 5128 C C . CYS B 1 315 ? -19.080 35.180 18.509 1.00 39.63 299 CYS B C 1
ATOM 5129 O O . CYS B 1 315 ? -19.961 34.344 18.696 1.00 40.55 299 CYS B O 1
ATOM 5132 N N . PHE B 1 316 ? -17.857 35.084 19.026 1.00 41.27 300 PHE B N 1
ATOM 5133 C CA . PHE B 1 316 ? -17.457 34.063 19.994 1.00 39.75 300 PHE B CA 1
ATOM 5134 C C . PHE B 1 316 ? -16.450 34.694 20.948 1.00 39.87 300 PHE B C 1
ATOM 5135 O O . PHE B 1 316 ? -15.917 35.758 20.650 1.00 47.61 300 PHE B O 1
ATOM 5143 N N . PRO B 1 317 ? -16.204 34.063 22.111 1.00 43.19 301 PRO B N 1
ATOM 5144 C CA . PRO B 1 317 ? -15.293 34.667 23.089 1.00 45.50 301 PRO B CA 1
ATOM 5145 C C . PRO B 1 317 ? -13.930 35.065 22.538 1.00 42.38 301 PRO B C 1
ATOM 5146 O O . PRO B 1 317 ? -13.489 36.182 22.802 1.00 42.47 301 PRO B O 1
ATOM 5150 N N . ILE B 1 318 ? -13.285 34.183 21.780 1.00 44.44 302 ILE B N 1
ATOM 5151 C CA . ILE B 1 318 ? -11.958 34.477 21.238 1.00 35.40 302 ILE B CA 1
ATOM 5152 C C . ILE B 1 318 ? -11.964 35.678 20.304 1.00 35.14 302 ILE B C 1
ATOM 5153 O O . ILE B 1 318 ? -10.955 36.357 20.161 1.00 40.32 302 ILE B O 1
ATOM 5158 N N . CYS B 1 319 ? -13.114 35.959 19.700 1.00 37.33 303 CYS B N 1
ATOM 5159 C CA . CYS B 1 319 ? -13.237 37.094 18.795 1.00 36.29 303 CYS B CA 1
ATOM 5160 C C . CYS B 1 319 ? -13.161 38.428 19.539 1.00 42.27 303 CYS B C 1
ATOM 5161 O O . CYS B 1 319 ? -12.492 39.357 19.086 1.00 44.32 303 CYS B O 1
ATOM 5164 N N . LEU B 1 320 ? -13.859 38.536 20.665 1.00 40.83 304 LEU B N 1
ATOM 5165 C CA . LEU B 1 320 ? -13.795 39.752 21.474 1.00 33.51 304 LEU B CA 1
ATOM 5166 C C . LEU B 1 320 ? -12.449 39.891 22.175 1.00 43.41 304 LEU B C 1
ATOM 5167 O O . LEU B 1 320 ? -11.941 40.995 22.361 1.00 43.54 304 LEU B O 1
ATOM 5172 N N . ILE B 1 321 ? -11.879 38.757 22.563 1.00 44.73 305 ILE B N 1
ATOM 5173 C CA . ILE B 1 321 ? -10.587 38.728 23.236 1.00 40.03 305 ILE B CA 1
ATOM 5174 C C . ILE B 1 321 ? -9.468 39.257 22.355 1.00 44.51 305 ILE B C 1
ATOM 5175 O O . ILE B 1 321 ? -8.689 40.104 22.783 1.00 47.86 305 ILE B O 1
ATOM 5180 N N . GLN B 1 322 ? -9.393 38.765 21.124 1.00 43.84 306 GLN B N 1
ATOM 5181 C CA . GLN B 1 322 ? -8.369 39.216 20.188 1.00 44.19 306 GLN B CA 1
ATOM 5182 C C . GLN B 1 322 ? -8.542 40.715 19.876 1.00 39.05 306 GLN B C 1
ATOM 5183 O O . GLN B 1 322 ? -7.579 41.422 19.587 1.00 42.41 306 GLN B O 1
ATOM 5189 N N . ALA B 1 323 ? -9.780 41.190 19.943 1.00 42.33 307 ALA B N 1
ATOM 5190 C CA . ALA B 1 323 ? -10.110 42.572 19.590 1.00 45.85 307 ALA B CA 1
ATOM 5191 C C . ALA B 1 323 ? -9.568 43.654 20.534 1.00 46.28 307 ALA B C 1
ATOM 5192 O O . ALA B 1 323 ? -9.070 44.681 20.067 1.00 51.17 307 ALA B O 1
ATOM 5194 N N . VAL B 1 324 ? -9.677 43.441 21.845 1.00 52.91 308 VAL B N 1
ATOM 5195 C CA . VAL B 1 324 ? -9.260 44.447 22.832 1.00 46.21 308 VAL B CA 1
ATOM 5196 C C . VAL B 1 324 ? -7.755 44.698 22.763 1.00 44.59 308 VAL B C 1
ATOM 5197 O O . VAL B 1 324 ? -7.287 45.800 23.046 1.00 46.60 308 VAL B O 1
ATOM 5201 N N . GLU B 1 325 ? -7.009 43.659 22.393 1.00 49.29 309 GLU B N 1
ATOM 5202 C CA . GLU B 1 325 ? -5.586 43.778 22.069 1.00 51.31 309 GLU B CA 1
ATOM 5203 C C . GLU B 1 325 ? -5.348 44.701 20.874 1.00 49.13 309 GLU B C 1
ATOM 5204 O O . GLU B 1 325 ? -4.476 45.571 20.900 1.00 52.90 309 GLU B O 1
ATOM 5210 N N . ALA B 1 326 ? -6.138 44.482 19.827 1.00 43.93 310 ALA B N 1
ATOM 5211 C CA . ALA B 1 326 ? -5.930 45.099 18.521 1.00 44.67 310 ALA B CA 1
ATOM 5212 C C . ALA B 1 326 ? -6.181 46.599 18.431 1.00 50.00 310 ALA B C 1
ATOM 5213 O O . ALA B 1 326 ? -5.450 47.297 17.732 1.00 55.22 310 ALA B O 1
ATOM 5215 N N . VAL B 1 327 ? -7.209 47.102 19.107 1.00 46.84 311 VAL B N 1
ATOM 5216 C CA . VAL B 1 327 ? -7.459 48.542 19.080 1.00 43.92 311 VAL B CA 1
ATOM 5217 C C . VAL B 1 327 ? -6.535 49.279 20.036 1.00 49.36 311 VAL B C 1
ATOM 5218 O O . VAL B 1 327 ? -6.299 50.475 19.870 1.00 54.45 311 VAL B O 1
ATOM 5222 N N . GLY B 1 328 ? -5.975 48.548 20.999 1.00 44.23 312 GLY B N 1
ATOM 5223 C CA . GLY B 1 328 ? -4.997 49.101 21.925 1.00 49.45 312 GLY B CA 1
ATOM 5224 C C . GLY B 1 328 ? -5.423 49.370 23.365 1.00 51.99 312 GLY B C 1
ATOM 5225 O O . GLY B 1 328 ? -4.915 50.298 23.990 1.00 54.20 312 GLY B O 1
ATOM 5226 N N . LEU B 1 329 ? -6.338 48.565 23.902 1.00 54.19 313 LEU B N 1
ATOM 5227 C CA . LEU B 1 329 ? -6.807 48.751 25.276 1.00 40.13 313 LEU B CA 1
ATOM 5228 C C . LEU B 1 329 ? -5.934 47.992 26.263 1.00 45.14 313 LEU B C 1
ATOM 5229 O O . LEU B 1 329 ? -6.020 48.203 27.475 1.00 45.33 313 LEU B O 1
ATOM 5234 N N . CYS B 1 330 ? -5.099 47.110 25.730 1.00 41.73 314 CYS B N 1
ATOM 5235 C CA . CYS B 1 330 ? -4.222 46.269 26.529 1.00 44.52 314 CYS B CA 1
ATOM 5236 C C . CYS B 1 330 ? -3.213 45.619 25.583 1.00 55.95 314 CYS B C 1
ATOM 5237 O O . CYS B 1 330 ? -3.506 45.456 24.399 1.00 56.14 314 CYS B O 1
ATOM 5240 N N . PRO B 1 331 ? -2.019 45.249 26.093 1.00 54.10 315 PRO B N 1
ATOM 5241 C CA . PRO B 1 331 ? -0.970 44.696 25.221 1.00 44.08 315 PRO B CA 1
ATOM 5242 C C . PRO B 1 331 ? -1.337 43.357 24.597 1.00 49.09 315 PRO B C 1
ATOM 5243 O O . PRO B 1 331 ? -2.303 42.723 25.018 1.00 47.84 315 PRO B O 1
ATOM 5247 N N . GLU B 1 332 ? -0.549 42.927 23.617 1.00 49.24 316 GLU B N 1
ATOM 5248 C CA . GLU B 1 332 ? -0.818 41.688 22.901 1.00 48.15 316 GLU B CA 1
ATOM 5249 C C . GLU B 1 332 ? -0.622 40.520 23.859 1.00 54.68 316 GLU B C 1
ATOM 5250 O O . GLU B 1 332 ? 0.375 40.460 24.579 1.00 58.34 316 GLU B O 1
ATOM 5256 N N . GLY B 1 333 ? -1.602 39.618 23.893 1.00 54.32 317 GLY B N 1
ATOM 5257 C CA . GLY B 1 333 ? -1.535 38.429 24.730 1.00 54.81 317 GLY B CA 1
ATOM 5258 C C . GLY B 1 333 ? -2.269 38.559 26.054 1.00 45.64 317 GLY B C 1
ATOM 5259 O O . GLY B 1 333 ? -2.537 37.562 26.722 1.00 47.85 317 GLY B O 1
ATOM 5260 N N . LYS B 1 334 ? -2.613 39.790 26.417 1.00 50.85 318 LYS B N 1
ATOM 5261 C CA . LYS B 1 334 ? -3.181 40.090 27.726 1.00 47.10 318 LYS B CA 1
ATOM 5262 C C . LYS B 1 334 ? -4.684 40.281 27.667 1.00 48.32 318 LYS B C 1
ATOM 5263 O O . LYS B 1 334 ? -5.266 40.870 28.573 1.00 49.37 318 LYS B O 1
ATOM 5269 N N . GLY B 1 335 ? -5.310 39.774 26.611 1.00 46.11 319 GLY B N 1
ATOM 5270 C CA . GLY B 1 335 ? -6.728 39.992 26.395 1.00 38.61 319 GLY B CA 1
ATOM 5271 C C . GLY B 1 335 ? -7.628 39.217 27.333 1.00 42.37 319 GLY B C 1
ATOM 5272 O O . GLY B 1 335 ? -8.700 39.690 27.704 1.00 41.57 319 GLY B O 1
ATOM 5273 N N . GLY B 1 336 ? -7.192 38.030 27.730 1.00 46.01 320 GLY B N 1
ATOM 5274 C CA . GLY B 1 336 ? -7.922 37.269 28.722 1.00 43.39 320 GLY B CA 1
ATOM 5275 C C . GLY B 1 336 ? -7.856 37.961 30.067 1.00 47.32 320 GLY B C 1
ATOM 5276 O O . GLY B 1 336 ? -8.788 37.896 30.865 1.00 46.74 320 GLY B O 1
ATOM 5277 N N . GLU B 1 337 ? -6.730 38.616 30.314 1.00 47.08 321 GLU B N 1
ATOM 5278 C CA . GLU B 1 337 ? -6.510 39.356 31.547 1.00 48.12 321 GLU B CA 1
ATOM 5279 C C . GLU B 1 337 ? -7.415 40.584 31.654 1.00 50.23 321 GLU B C 1
ATOM 5280 O O . GLU B 1 337 ? -7.846 40.954 32.740 1.00 49.16 321 GLU B O 1
ATOM 5286 N N . PHE B 1 338 ? -7.691 41.215 30.519 1.00 46.31 322 PHE B N 1
ATOM 5287 C CA . PHE B 1 338 ? -8.538 42.402 30.479 1.00 45.38 322 PHE B CA 1
ATOM 5288 C C . PHE B 1 338 ? -9.958 42.077 30.933 1.00 50.92 322 PHE B C 1
ATOM 5289 O O . PHE B 1 338 ? -10.572 42.847 31.674 1.00 51.55 322 PHE B O 1
ATOM 5297 N N . MET B 1 339 ? -10.466 40.919 30.518 1.00 50.28 323 MET B N 1
ATOM 5298 C CA . MET B 1 339 ? -11.844 40.545 30.824 1.00 47.90 323 MET B CA 1
ATOM 5299 C C . MET B 1 339 ? -11.999 40.208 32.301 1.00 42.99 323 MET B C 1
ATOM 5300 O O . MET B 1 339 ? -12.985 40.586 32.944 1.00 44.52 323 MET B O 1
ATOM 5305 N N . GLU B 1 340 ? -11.006 39.493 32.825 1.00 49.97 324 GLU B N 1
ATOM 5306 C CA . GLU B 1 340 ? -11.009 39.048 34.213 1.00 47.31 324 GLU B CA 1
ATOM 5307 C C . GLU B 1 340 ? -10.966 40.192 35.204 1.00 40.91 324 GLU B C 1
ATOM 5308 O O . GLU B 1 340 ? -11.722 40.191 36.173 1.00 49.58 324 GLU B O 1
ATOM 5314 N N . THR B 1 341 ? -10.092 41.167 34.975 1.00 37.20 325 THR B N 1
ATOM 5315 C CA . THR B 1 341 ? -10.054 42.303 35.880 1.00 45.99 325 THR B CA 1
ATOM 5316 C C . THR B 1 341 ? -11.390 43.007 35.900 1.00 47.15 325 THR B C 1
ATOM 5317 O O . THR B 1 341 ? -11.763 43.566 36.909 1.00 48.28 325 THR B O 1
ATOM 5321 N N . ALA B 1 342 ? -12.140 42.911 34.812 1.00 49.25 326 ALA B N 1
ATOM 5322 C CA . ALA B 1 342 ? -13.458 43.520 34.765 1.00 56.47 326 ALA B CA 1
ATOM 5323 C C . ALA B 1 342 ? -14.447 42.584 35.431 1.00 51.84 326 ALA B C 1
ATOM 5324 O O . ALA B 1 342 ? -15.383 43.024 36.094 1.00 48.80 326 ALA B O 1
ATOM 5326 N N . TYR B 1 343 ? -14.217 41.287 35.256 1.00 42.96 327 TYR B N 1
ATOM 5327 C CA . TYR B 1 343 ? -15.062 40.266 35.846 1.00 41.41 327 TYR B CA 1
ATOM 5328 C C . TYR B 1 343 ? -14.853 40.266 37.360 1.00 48.54 327 TYR B C 1
ATOM 5329 O O . TYR B 1 343 ? -15.813 40.172 38.119 1.00 45.77 327 TYR B O 1
ATOM 5338 N N . ASN B 1 344 ? -13.593 40.353 37.787 1.00 51.27 328 ASN B N 1
ATOM 5339 C CA . ASN B 1 344 ? -13.245 40.517 39.203 1.00 45.70 328 ASN B CA 1
ATOM 5340 C C . ASN B 1 344 ? -13.728 41.852 39.757 1.00 49.88 328 ASN B C 1
ATOM 5341 O O . ASN B 1 344 ? -14.275 41.913 40.857 1.00 55.29 328 ASN B O 1
ATOM 5346 N N . GLU B 1 345 ? -13.494 42.921 38.997 1.00 51.69 329 GLU B N 1
ATOM 5347 C CA . GLU B 1 345 ? -13.907 44.265 39.392 1.00 55.34 329 GLU B CA 1
ATOM 5348 C C . GLU B 1 345 ? -15.406 44.237 39.605 1.00 56.64 329 GLU B C 1
ATOM 5349 O O . GLU B 1 345 ? -15.938 44.951 40.445 1.00 64.45 329 GLU B O 1
ATOM 5355 N N . MET B 1 346 ? -16.075 43.393 38.826 1.00 50.44 330 MET B N 1
ATOM 5356 C CA . MET B 1 346 ? -17.512 43.200 38.937 1.00 50.66 330 MET B CA 1
ATOM 5357 C C . MET B 1 346 ? -17.919 42.374 40.170 1.00 52.61 330 MET B C 1
ATOM 5358 O O . MET B 1 346 ? -18.780 42.795 40.936 1.00 52.00 330 MET B O 1
ATOM 5363 N N . LEU B 1 347 ? -17.295 41.211 40.367 1.00 45.18 331 LEU B N 1
ATOM 5364 C CA . LEU B 1 347 ? -17.690 40.302 41.449 1.00 49.34 331 LEU B CA 1
ATOM 5365 C C . LEU B 1 347 ? -17.610 40.920 42.845 1.00 57.04 331 LEU B C 1
ATOM 5366 O O . LEU B 1 347 ? -18.488 40.702 43.684 1.00 54.24 331 LEU B O 1
ATOM 5371 N N . ASN B 1 348 ? -16.546 41.671 43.096 1.00 51.93 332 ASN B N 1
ATOM 5372 C CA . ASN B 1 348 ? -16.396 42.382 44.351 1.00 56.65 332 ASN B CA 1
ATOM 5373 C C . ASN B 1 348 ? -16.986 43.776 44.255 1.00 59.25 332 ASN B C 1
ATOM 5374 O O . ASN B 1 348 ? -16.438 44.713 44.830 1.00 68.21 332 ASN B O 1
ATOM 5379 N N . ASN B 1 349 ? -18.098 43.915 43.532 1.00 58.28 333 ASN B N 1
ATOM 5380 C CA . ASN B 1 349 ? -18.752 45.217 43.394 1.00 53.75 333 ASN B CA 1
ATOM 5381 C C . ASN B 1 349 ? -20.260 45.169 43.074 1.00 59.36 333 ASN B C 1
ATOM 5382 O O . ASN B 1 349 ? -20.882 46.201 42.825 1.00 68.61 333 ASN B O 1
ATOM 5387 N N . GLY B 1 350 ? -20.884 43.996 43.156 1.00 64.63 334 GLY B N 1
ATOM 5388 C CA . GLY B 1 350 ? -22.294 43.928 42.792 1.00 62.83 334 GLY B CA 1
ATOM 5389 C C . GLY B 1 350 ? -22.990 42.591 42.615 1.00 47.50 334 GLY B C 1
ATOM 5390 O O . GLY B 1 350 ? -23.887 42.284 43.392 1.00 59.44 334 GLY B O 1
ATOM 5391 N N . GLY B 1 351 ? -22.643 41.814 41.591 1.00 58.79 335 GLY B N 1
ATOM 5392 C CA . GLY B 1 351 ? -21.737 42.222 40.537 1.00 62.16 335 GLY B CA 1
ATOM 5393 C C . GLY B 1 351 ? -22.375 43.184 39.557 1.00 52.86 335 GLY B C 1
ATOM 5394 O O . GLY B 1 351 ? -23.125 42.790 38.660 1.00 44.77 335 GLY B O 1
ATOM 5395 N N . VAL B 1 352 ? -22.026 44.454 39.706 1.00 58.12 336 VAL B N 1
ATOM 5396 C CA . VAL B 1 352 ? -22.527 45.484 38.830 1.00 53.34 336 VAL B CA 1
ATOM 5397 C C . VAL B 1 352 ? -21.397 45.809 37.893 1.00 49.11 336 VAL B C 1
ATOM 5398 O O . VAL B 1 352 ? -20.320 46.222 38.319 1.00 47.61 336 VAL B O 1
ATOM 5402 N N . LEU B 1 353 ? -21.643 45.607 36.607 1.00 56.28 337 LEU B N 1
ATOM 5403 C CA . LEU B 1 353 ? -20.651 45.925 35.603 1.00 47.92 337 LEU B CA 1
ATOM 5404 C C . LEU B 1 353 ? -20.865 47.373 35.210 1.00 42.02 337 LEU B C 1
ATOM 5405 O O . LEU B 1 353 ? -21.832 47.696 34.526 1.00 44.02 337 LEU B O 1
ATOM 5410 N N . ASP B 1 354 ? -19.961 48.244 35.647 1.00 46.21 338 ASP B N 1
ATOM 5411 C CA . ASP B 1 354 ? -20.075 49.661 35.343 1.00 57.08 338 ASP B CA 1
ATOM 5412 C C . ASP B 1 354 ? -19.397 49.925 34.019 1.00 51.73 338 ASP B C 1
ATOM 5413 O O . ASP B 1 354 ? -18.216 49.624 33.848 1.00 51.55 338 ASP B O 1
ATOM 5418 N N . PRO B 1 355 ? -20.165 50.469 33.067 1.00 45.40 339 PRO B N 1
ATOM 5419 C CA . PRO B 1 355 ? -19.713 50.811 31.723 1.00 44.79 339 PRO B CA 1
ATOM 5420 C C . PRO B 1 355 ? -18.396 51.568 31.767 1.00 48.40 339 PRO B C 1
ATOM 5421 O O . PRO B 1 355 ? -17.495 51.239 31.020 1.00 48.89 339 PRO B O 1
ATOM 5425 N N . SER B 1 356 ? -18.285 52.564 32.635 1.00 56.07 340 SER B N 1
ATOM 5426 C CA . SER B 1 356 ? -17.113 53.440 32.642 1.00 56.91 340 SER B CA 1
ATOM 5427 C C . SER B 1 356 ? -15.760 52.736 32.872 1.00 50.36 340 SER B C 1
ATOM 5428 O O . SER B 1 356 ? -14.709 53.298 32.562 1.00 50.20 340 SER B O 1
ATOM 5431 N N . LYS B 1 357 ? -15.787 51.514 33.399 1.00 45.08 341 LYS B N 1
ATOM 5432 C CA . LYS B 1 357 ? -14.561 50.744 33.617 1.00 51.08 341 LYS B CA 1
ATOM 5433 C C . LYS B 1 357 ? -14.355 49.702 32.525 1.00 55.05 341 LYS B C 1
ATOM 5434 O O . LYS B 1 357 ? -13.307 49.057 32.452 1.00 53.26 341 LYS B O 1
ATOM 5440 N N . PHE B 1 358 ? -15.373 49.549 31.686 1.00 49.21 342 PHE B N 1
ATOM 5441 C CA . PHE B 1 358 ? -15.393 48.563 30.614 1.00 45.18 342 PHE B CA 1
ATOM 5442 C C . PHE B 1 358 ? -16.354 49.106 29.588 1.00 43.67 342 PHE B C 1
ATOM 5443 O O . PHE B 1 358 ? -17.441 48.562 29.403 1.00 47.53 342 PHE B O 1
ATOM 5451 N N . PRO B 1 359 ? -15.946 50.185 28.903 1.00 38.50 343 PRO B N 1
ATOM 5452 C CA . PRO B 1 359 ? -16.846 50.971 28.058 1.00 36.83 343 PRO B CA 1
ATOM 5453 C C . PRO B 1 359 ? -17.001 50.292 26.723 1.00 37.53 343 PRO B C 1
ATOM 5454 O O . PRO B 1 359 ? -16.801 50.905 25.679 1.00 38.15 343 PRO B O 1
ATOM 5458 N N . ILE B 1 360 ? -17.413 49.031 26.778 1.00 37.65 344 ILE B N 1
ATOM 5459 C CA . ILE B 1 360 ? -17.324 48.139 25.643 1.00 39.73 344 ILE B CA 1
ATOM 5460 C C . ILE B 1 360 ? -18.598 47.331 25.508 1.00 38.07 344 ILE B C 1
ATOM 5461 O O . ILE B 1 360 ? -18.965 46.581 26.411 1.00 40.16 344 ILE B O 1
ATOM 5466 N N . ASN B 1 361 ? -19.261 47.485 24.369 1.00 37.47 345 ASN B N 1
ATOM 5467 C CA . ASN B 1 361 ? -20.448 46.705 24.042 1.00 39.70 345 ASN B CA 1
ATOM 5468 C C . ASN B 1 361 ? -21.495 46.756 25.141 1.00 37.69 345 ASN B C 1
ATOM 5469 O O . ASN B 1 361 ? -21.882 45.731 25.699 1.00 38.09 345 ASN B O 1
ATOM 5474 N N . THR B 1 362 ? -21.920 47.972 25.464 1.00 44.42 346 THR B N 1
ATOM 5475 C CA . THR B 1 362 ? -22.897 48.211 26.518 1.00 41.36 346 THR B CA 1
ATOM 5476 C C . THR B 1 362 ? -24.294 47.725 26.106 1.00 44.34 346 THR B C 1
ATOM 5477 O O . THR B 1 362 ? -25.243 47.810 26.887 1.00 40.11 346 THR B O 1
ATOM 5481 N N . HIS B 1 363 ? -24.408 47.244 24.866 1.00 47.02 347 HIS B N 1
ATOM 5482 C CA . HIS B 1 363 ? -25.652 46.675 24.338 1.00 42.68 347 HIS B CA 1
ATOM 5483 C C . HIS B 1 363 ? -25.744 45.156 24.498 1.00 41.27 347 HIS B C 1
ATOM 5484 O O . HIS B 1 363 ? -26.831 44.588 24.444 1.00 45.07 347 HIS B O 1
ATOM 5491 N N . GLY B 1 364 ? -24.606 44.496 24.670 1.00 36.46 348 GLY B N 1
ATOM 5492 C CA . GLY B 1 364 ? -24.599 43.056 24.825 1.00 38.80 348 GLY B CA 1
ATOM 5493 C C . GLY B 1 364 ? -23.876 42.337 23.706 1.00 37.60 348 GLY B C 1
ATOM 5494 O O . GLY B 1 364 ? -23.516 41.170 23.847 1.00 40.54 348 GLY B O 1
ATOM 5495 N N . GLY B 1 365 ? -23.643 43.039 22.601 1.00 44.34 349 GLY B N 1
ATOM 5496 C CA . GLY B 1 365 ? -22.901 42.476 21.487 1.00 38.70 349 GLY B CA 1
ATOM 5497 C C . GLY B 1 365 ? -23.678 41.429 20.717 1.00 45.01 349 GLY B C 1
ATOM 5498 O O . GLY B 1 365 ? -24.904 41.382 20.767 1.00 49.43 349 GLY B O 1
ATOM 5499 N N . LEU B 1 366 ? -22.953 40.602 19.974 1.00 47.44 350 LEU B N 1
ATOM 5500 C CA . LEU B 1 366 ? -23.547 39.508 19.213 1.00 37.57 350 LEU B CA 1
ATOM 5501 C C . LEU B 1 366 ? -23.925 38.389 20.178 1.00 44.04 350 LEU B C 1
ATOM 5502 O O . LEU B 1 366 ? -24.792 37.561 19.888 1.00 41.70 350 LEU B O 1
ATOM 5507 N N . GLN B 1 367 ? -23.240 38.372 21.320 1.00 42.14 351 GLN B N 1
ATOM 5508 C CA . GLN B 1 367 ? -23.468 37.402 22.383 1.00 39.86 351 GLN B CA 1
ATOM 5509 C C . GLN B 1 367 ? -24.823 37.550 23.055 1.00 39.39 351 GLN B C 1
ATOM 5510 O O . GLN B 1 367 ? -25.494 36.559 23.335 1.00 44.84 351 GLN B O 1
ATOM 5516 N N . CYS B 1 368 ? -25.220 38.792 23.317 1.00 35.54 352 CYS B N 1
ATOM 5517 C CA . CYS B 1 368 ? -26.361 39.042 24.192 1.00 42.19 352 CYS B CA 1
ATOM 5518 C C . CYS B 1 368 ? -27.363 40.073 23.664 1.00 39.88 352 CYS B C 1
ATOM 5519 O O . CYS B 1 368 ? -28.511 40.087 24.098 1.00 43.22 352 CYS B O 1
ATOM 5522 N N . PHE B 1 369 ? -26.942 40.955 22.765 1.00 38.46 353 PHE B N 1
ATOM 5523 C CA . PHE B 1 369 ? -27.925 41.796 22.090 1.00 37.28 353 PHE B CA 1
ATOM 5524 C C . PHE B 1 369 ? -28.621 41.005 20.984 1.00 38.35 353 PHE B C 1
ATOM 5525 O O . PHE B 1 369 ? -29.844 40.954 20.936 1.00 39.73 353 PHE B O 1
ATOM 5533 N N . GLY B 1 370 ? -27.833 40.395 20.101 1.00 39.22 354 GLY B N 1
ATOM 5534 C CA . GLY B 1 370 ? -28.370 39.604 19.006 1.00 37.70 354 GLY B CA 1
ATOM 5535 C C . GLY B 1 370 ? -27.472 39.656 17.787 1.00 42.99 354 GLY B C 1
ATOM 5536 O O . GLY B 1 370 ? -26.673 40.578 17.650 1.00 47.88 354 GLY B O 1
ATOM 5537 N N . ALA B 1 371 ? -27.595 38.677 16.896 1.00 38.41 355 ALA B N 1
ATOM 5538 C CA . ALA B 1 371 ? -26.666 38.578 15.773 1.00 36.74 355 ALA B CA 1
ATOM 5539 C C . ALA B 1 371 ? -27.328 38.107 14.483 1.00 34.99 355 ALA B C 1
ATOM 5540 O O . ALA B 1 371 ? -27.324 36.921 14.169 1.00 35.09 355 ALA B O 1
ATOM 5542 N N . PRO B 1 372 ? -27.880 39.054 13.713 1.00 38.02 356 PRO B N 1
ATOM 5543 C CA . PRO B 1 372 ? -28.440 38.700 12.410 1.00 34.42 356 PRO B CA 1
ATOM 5544 C C . PRO B 1 372 ? -27.362 38.611 11.324 1.00 39.74 356 PRO B C 1
ATOM 5545 O O . PRO B 1 372 ? -27.307 39.444 10.417 1.00 39.41 356 PRO B O 1
ATOM 5549 N N . TRP B 1 373 ? -26.515 37.591 11.434 1.00 41.03 357 TRP B N 1
ATOM 5550 C CA . TRP B 1 373 ? -25.531 37.255 10.403 1.00 39.79 357 TRP B CA 1
ATOM 5551 C C . TRP B 1 373 ? -24.557 38.396 10.090 1.00 38.97 357 TRP B C 1
ATOM 5552 O O . TRP B 1 373 ? -23.550 38.549 10.771 1.00 46.18 357 TRP B O 1
ATOM 5563 N N . GLU B 1 374 ? -24.841 39.179 9.053 1.00 42.35 358 GLU B N 1
ATOM 5564 C CA . GLU B 1 374 ? -23.941 40.263 8.649 1.00 34.92 358 GLU B CA 1
ATOM 5565 C C . GLU B 1 374 ? -24.386 41.605 9.216 1.00 36.73 358 GLU B C 1
ATOM 5566 O O . GLU B 1 374 ? -23.718 42.615 9.032 1.00 40.18 358 GLU B O 1
ATOM 5572 N N . VAL B 1 375 ? -25.526 41.610 9.894 1.00 35.60 359 VAL B N 1
ATOM 5573 C CA . VAL B 1 375 ? -26.090 42.840 10.443 1.00 35.18 359 VAL B CA 1
ATOM 5574 C C . VAL B 1 375 ? -25.414 43.419 11.705 1.00 38.98 359 VAL B C 1
ATOM 5575 O O . VAL B 1 375 ? -25.202 44.628 11.767 1.00 42.20 359 VAL B O 1
ATOM 5579 N N . PRO B 1 376 ? -25.049 42.572 12.698 1.00 38.35 360 PRO B N 1
ATOM 5580 C CA . PRO B 1 376 ? -24.823 43.089 14.059 1.00 38.70 360 PRO B CA 1
ATOM 5581 C C . PRO B 1 376 ? -23.654 44.050 14.310 1.00 37.94 360 PRO B C 1
ATOM 5582 O O . PRO B 1 376 ? -23.567 44.578 15.421 1.00 42.14 360 PRO B O 1
ATOM 5586 N N . ALA B 1 377 ? -22.771 44.270 13.345 1.00 34.54 361 ALA B N 1
ATOM 5587 C CA . ALA B 1 377 ? -21.766 45.311 13.525 1.00 34.12 361 ALA B CA 1
ATOM 5588 C C . ALA B 1 377 ? -22.435 46.676 13.526 1.00 35.01 361 ALA B C 1
ATOM 5589 O O . ALA B 1 377 ? -21.889 47.647 14.036 1.00 32.21 361 ALA B O 1
ATOM 5591 N N . MET B 1 378 ? -23.630 46.734 12.951 1.00 35.43 362 MET B N 1
ATOM 5592 C CA . MET B 1 378 ? -24.440 47.943 12.953 1.00 34.92 362 MET B CA 1
ATOM 5593 C C . MET B 1 378 ? -24.832 48.346 14.379 1.00 41.14 362 MET B C 1
ATOM 5594 O O . MET B 1 378 ? -25.069 49.524 14.654 1.00 40.37 362 MET B O 1
ATOM 5599 N N . TYR B 1 379 ? -24.912 47.362 15.277 1.00 45.72 363 TYR B N 1
ATOM 5600 C CA . TYR B 1 379 ? -25.363 47.588 16.649 1.00 31.40 363 TYR B CA 1
ATOM 5601 C C . TYR B 1 379 ? -24.262 48.223 17.482 1.00 33.52 363 TYR B C 1
ATOM 5602 O O . TYR B 1 379 ? -24.533 48.909 18.458 1.00 39.45 363 TYR B O 1
ATOM 5611 N N . ASN B 1 380 ? -23.017 47.976 17.102 1.00 39.98 364 ASN B N 1
ATOM 5612 C CA . ASN B 1 380 ? -21.901 48.719 17.660 1.00 39.11 364 ASN B CA 1
ATOM 5613 C C . ASN B 1 380 ? -21.984 50.201 17.269 1.00 38.60 364 ASN B C 1
ATOM 5614 O O . ASN B 1 380 ? -21.659 51.076 18.064 1.00 44.87 364 ASN B O 1
ATOM 5619 N N . ILE B 1 381 ? -22.456 50.474 16.054 1.00 34.91 365 ILE B N 1
ATOM 5620 C CA . ILE B 1 381 ? -22.589 51.846 15.562 1.00 35.32 365 ILE B CA 1
ATOM 5621 C C . ILE B 1 381 ? -23.773 52.560 16.202 1.00 37.92 365 ILE B C 1
ATOM 5622 O O . ILE B 1 381 ? -23.676 53.733 16.547 1.00 37.24 365 ILE B O 1
ATOM 5627 N N . THR B 1 382 ? -24.898 51.867 16.347 1.00 41.65 366 THR B N 1
ATOM 5628 C CA . THR B 1 382 ? -26.064 52.483 16.983 1.00 39.29 366 THR B CA 1
ATOM 5629 C C . THR B 1 382 ? -25.829 52.691 18.487 1.00 36.89 366 THR B C 1
ATOM 5630 O O . THR B 1 382 ? -26.360 53.634 19.073 1.00 34.58 366 THR B O 1
ATOM 5634 N N . GLU B 1 383 ? -25.024 51.824 19.102 1.00 34.11 367 GLU B N 1
ATOM 5635 C CA . GLU B 1 383 ? -24.690 51.956 20.521 1.00 37.05 367 GLU B CA 1
ATOM 5636 C C . GLU B 1 383 ? -23.615 53.016 20.703 1.00 41.18 367 GLU B C 1
ATOM 5637 O O . GLU B 1 383 ? -23.521 53.635 21.757 1.00 43.95 367 GLU B O 1
ATOM 5643 N N . ALA B 1 384 ? -22.794 53.219 19.679 1.00 39.63 368 ALA B N 1
ATOM 5644 C CA . ALA B 1 384 ? -21.833 54.311 19.710 1.00 32.60 368 ALA B CA 1
ATOM 5645 C C . ALA B 1 384 ? -22.539 55.651 19.685 1.00 34.45 368 ALA B C 1
ATOM 5646 O O . ALA B 1 384 ? -22.165 56.561 20.408 1.00 39.63 368 ALA B O 1
ATOM 5648 N N . ILE B 1 385 ? -23.569 55.761 18.855 1.00 35.60 369 ILE B N 1
ATOM 5649 C CA . ILE B 1 385 ? -24.334 56.999 18.727 1.00 40.09 369 ILE B CA 1
ATOM 5650 C C . ILE B 1 385 ? -25.162 57.267 19.976 1.00 48.05 369 ILE B C 1
ATOM 5651 O O . ILE B 1 385 ? -25.286 58.406 20.415 1.00 47.72 369 ILE B O 1
ATOM 5656 N N . ALA B 1 386 ? -25.713 56.209 20.560 1.00 43.32 370 ALA B N 1
ATOM 5657 C CA . ALA B 1 386 ? -26.494 56.347 21.784 1.00 45.86 370 ALA B CA 1
ATOM 5658 C C . ALA B 1 386 ? -25.641 56.841 22.956 1.00 47.79 370 ALA B C 1
ATOM 5659 O O . ALA B 1 386 ? -26.050 57.737 23.698 1.00 52.47 370 ALA B O 1
ATOM 5661 N N . GLN B 1 387 ? -24.464 56.250 23.127 1.00 39.64 371 GLN B N 1
ATOM 5662 C CA . GLN B 1 387 ? -23.528 56.717 24.134 1.00 39.44 371 GLN B CA 1
ATOM 5663 C C . GLN B 1 387 ? -23.076 58.149 23.825 1.00 49.55 371 GLN B C 1
ATOM 5664 O O . GLN B 1 387 ? -22.995 58.983 24.725 1.00 55.18 371 GLN B O 1
ATOM 5670 N N . LEU B 1 388 ? -22.791 58.432 22.554 1.00 50.33 372 LEU B N 1
ATOM 5671 C CA . LEU B 1 388 ? -22.325 59.759 22.140 1.00 43.57 372 LEU B CA 1
ATOM 5672 C C . LEU B 1 388 ? -23.426 60.809 22.202 1.00 49.03 372 LEU B C 1
ATOM 5673 O O . LEU B 1 388 ? -23.149 62.000 22.328 1.00 58.39 372 LEU B O 1
ATOM 5678 N N . SER B 1 389 ? -24.673 60.378 22.082 1.00 43.07 373 SER B N 1
ATOM 5679 C CA . SER B 1 389 ? -25.764 61.328 22.025 1.00 44.52 373 SER B CA 1
ATOM 5680 C C . SER B 1 389 ? -26.410 61.403 23.410 1.00 50.09 373 SER B C 1
ATOM 5681 O O . SER B 1 389 ? -27.444 62.050 23.585 1.00 53.30 373 SER B O 1
ATOM 5684 N N . GLU B 1 390 ? -25.780 60.741 24.388 1.00 48.04 374 GLU B N 1
ATOM 5685 C CA . GLU B 1 390 ? -26.298 60.631 25.763 1.00 49.52 374 GLU B CA 1
ATOM 5686 C C . GLU B 1 390 ? -27.694 60.015 25.800 1.00 54.64 374 GLU B C 1
ATOM 5687 O O . GLU B 1 390 ? -28.579 60.457 26.538 1.00 57.31 374 GLU B O 1
ATOM 5693 N N . GLU B 1 391 ? -27.863 58.961 25.013 1.00 48.82 375 GLU B N 1
ATOM 5694 C CA . GLU B 1 391 ? -29.152 58.313 24.827 1.00 49.53 375 GLU B CA 1
ATOM 5695 C C . GLU B 1 391 ? -29.063 56.859 25.270 1.00 53.90 375 GLU B C 1
ATOM 5696 O O . GLU B 1 391 ? -29.861 56.027 24.840 1.00 54.71 375 GLU B O 1
ATOM 5702 N N . ALA B 1 392 ? -28.077 56.559 26.118 1.00 50.19 376 ALA B N 1
ATOM 5703 C CA . ALA B 1 392 ? -27.808 55.183 26.539 1.00 50.05 376 ALA B CA 1
ATOM 5704 C C . ALA B 1 392 ? -28.484 54.724 27.834 1.00 42.54 376 ALA B C 1
ATOM 5705 O O . ALA B 1 392 ? -28.245 53.603 28.279 1.00 43.44 376 ALA B O 1
ATOM 5707 N N . GLY B 1 393 ? -29.337 55.565 28.418 1.00 43.65 377 GLY B N 1
ATOM 5708 C CA . GLY B 1 393 ? -30.138 55.180 29.579 1.00 48.46 377 GLY B CA 1
ATOM 5709 C C . GLY B 1 393 ? -29.352 54.685 30.787 1.00 47.59 377 GLY B C 1
ATOM 5710 O O . GLY B 1 393 ? -28.496 55.405 31.302 1.00 50.43 377 GLY B O 1
ATOM 5711 N N . ASP B 1 394 ? -29.658 53.470 31.254 1.00 47.79 378 ASP B N 1
ATOM 5712 C CA . ASP B 1 394 ? -28.953 52.864 32.395 1.00 49.33 378 ASP B CA 1
ATOM 5713 C C . ASP B 1 394 ? -27.542 52.401 32.025 1.00 48.61 378 ASP B C 1
ATOM 5714 O O . ASP B 1 394 ? -26.788 51.952 32.887 1.00 50.23 378 ASP B O 1
ATOM 5719 N N . ARG B 1 395 ? -27.190 52.506 30.748 1.00 45.80 379 ARG B N 1
ATOM 5720 C CA . ARG B 1 395 ? -25.915 51.986 30.253 1.00 43.10 379 ARG B CA 1
ATOM 5721 C C . ARG B 1 395 ? -24.929 53.100 29.901 1.00 46.01 379 ARG B C 1
ATOM 5722 O O . ARG B 1 395 ? -23.847 52.842 29.370 1.00 50.17 379 ARG B O 1
ATOM 5730 N N . GLN B 1 396 ? -25.321 54.338 30.188 1.00 46.70 380 GLN B N 1
ATOM 5731 C CA . GLN B 1 396 ? -24.554 55.511 29.786 1.00 43.87 380 GLN B CA 1
ATOM 5732 C C . GLN B 1 396 ? -23.157 55.529 30.365 1.00 37.52 380 GLN B C 1
ATOM 5733 O O . GLN B 1 396 ? -22.950 55.282 31.546 1.00 43.65 380 GLN B O 1
ATOM 5739 N N . LEU B 1 397 ? -22.192 55.824 29.515 1.00 46.05 381 LEU B N 1
ATOM 5740 C CA . LEU B 1 397 ? -20.837 55.972 29.974 1.00 41.49 381 LEU B CA 1
ATOM 5741 C C . LEU B 1 397 ? -20.723 57.361 30.555 1.00 46.14 381 LEU B C 1
ATOM 5742 O O . LEU B 1 397 ? -21.136 58.335 29.934 1.00 56.82 381 LEU B O 1
ATOM 5747 N N . THR B 1 398 ? -20.183 57.444 31.766 1.00 59.52 382 THR B N 1
ATOM 5748 C CA . THR B 1 398 ? -19.951 58.727 32.412 1.00 54.93 382 THR B CA 1
ATOM 5749 C C . THR B 1 398 ? -18.493 58.834 32.834 1.00 59.71 382 THR B C 1
ATOM 5750 O O . THR B 1 398 ? -17.973 57.934 33.493 1.00 66.48 382 THR B O 1
ATOM 5754 N N . PRO B 1 399 ? -17.822 59.937 32.450 1.00 63.57 383 PRO B N 1
ATOM 5755 C CA . PRO B 1 399 ? -18.348 61.048 31.643 1.00 63.00 383 PRO B CA 1
ATOM 5756 C C . PRO B 1 399 ? -18.608 60.629 30.196 1.00 54.67 383 PRO B C 1
ATOM 5757 O O . PRO B 1 399 ? -18.025 59.647 29.732 1.00 50.20 383 PRO B O 1
ATOM 5761 N N . VAL B 1 400 ? -19.504 61.341 29.519 1.00 48.82 384 VAL B N 1
ATOM 5762 C CA . VAL B 1 400 ? -19.854 61.027 28.138 1.00 54.30 384 VAL B CA 1
ATOM 5763 C C . VAL B 1 400 ? -18.617 61.070 27.237 1.00 59.05 384 VAL B C 1
ATOM 5764 O O . VAL B 1 400 ? -17.891 62.067 27.212 1.00 57.04 384 VAL B O 1
ATOM 5768 N N . PRO B 1 401 ? -18.367 59.973 26.505 1.00 57.50 385 PRO B N 1
ATOM 5769 C CA . PRO B 1 401 ? -17.261 59.884 25.545 1.00 48.26 385 PRO B CA 1
ATOM 5770 C C . PRO B 1 401 ? -17.506 60.809 24.356 1.00 51.29 385 PRO B C 1
ATOM 5771 O O . PRO B 1 401 ? -18.654 60.974 23.944 1.00 47.74 385 PRO B O 1
ATOM 5775 N N . LYS B 1 402 ? -16.449 61.424 23.836 1.00 53.33 386 LYS B N 1
ATOM 5776 C CA . LYS B 1 402 ? -16.567 62.328 22.696 1.00 49.89 386 LYS B CA 1
ATOM 5777 C C . LYS B 1 402 ? -16.263 61.581 21.392 1.00 42.14 386 LYS B C 1
ATOM 5778 O O . LYS B 1 402 ? -16.687 61.991 20.312 1.00 40.90 386 LYS B O 1
ATOM 5784 N N . ARG B 1 403 ? -15.558 60.458 21.521 1.00 42.85 387 ARG B N 1
ATOM 5785 C CA . ARG B 1 403 ? -15.062 59.682 20.388 1.00 44.81 387 ARG B CA 1
ATOM 5786 C C . ARG B 1 403 ? -15.331 58.194 20.605 1.00 42.78 387 ARG B C 1
ATOM 5787 O O . ARG B 1 403 ? -15.243 57.710 21.724 1.00 42.35 387 ARG B O 1
ATOM 5795 N N . ALA B 1 404 ? -15.630 57.461 19.537 1.00 47.07 388 ALA B N 1
ATOM 5796 C CA . ALA B 1 404 ? -15.939 56.039 19.674 1.00 40.34 388 ALA B CA 1
ATOM 5797 C C . ALA B 1 404 ? -15.198 55.208 18.645 1.00 41.36 388 ALA B C 1
ATOM 5798 O O . ALA B 1 404 ? -14.758 55.718 17.617 1.00 40.00 388 ALA B O 1
ATOM 5800 N N . LEU B 1 405 ? -15.055 53.921 18.935 1.00 41.45 389 LEU B N 1
ATOM 5801 C CA . LEU B 1 405 ? -14.451 52.994 17.995 1.00 40.98 389 LEU B CA 1
ATOM 5802 C C . LEU B 1 405 ? -15.412 51.841 17.755 1.00 39.31 389 LEU B C 1
ATOM 5803 O O . LEU B 1 405 ? -15.843 51.187 18.699 1.00 35.83 389 LEU B O 1
ATOM 5808 N N . VAL B 1 406 ? -15.732 51.586 16.487 1.00 47.48 390 VAL B N 1
ATOM 5809 C CA . VAL B 1 406 ? -16.580 50.450 16.115 1.00 41.55 390 VAL B CA 1
ATOM 5810 C C . VAL B 1 406 ? -15.825 49.451 15.247 1.00 36.98 390 VAL B C 1
ATOM 5811 O O . VAL B 1 406 ? -14.960 49.831 14.466 1.00 35.32 390 VAL B O 1
ATOM 5815 N N . TYR B 1 407 ? -16.142 48.171 15.404 1.00 38.96 391 TYR B N 1
ATOM 5816 C CA . TYR B 1 407 ? -15.379 47.119 14.750 1.00 38.98 391 TYR B CA 1
ATOM 5817 C C . TYR B 1 407 ? -16.259 45.995 14.212 1.00 43.57 391 TYR B C 1
ATOM 5818 O O . TYR B 1 407 ? -17.141 45.493 14.911 1.00 37.36 391 TYR B O 1
ATOM 5827 N N . GLY B 1 408 ? -16.003 45.600 12.967 1.00 41.12 392 GLY B N 1
ATOM 5828 C CA . GLY B 1 408 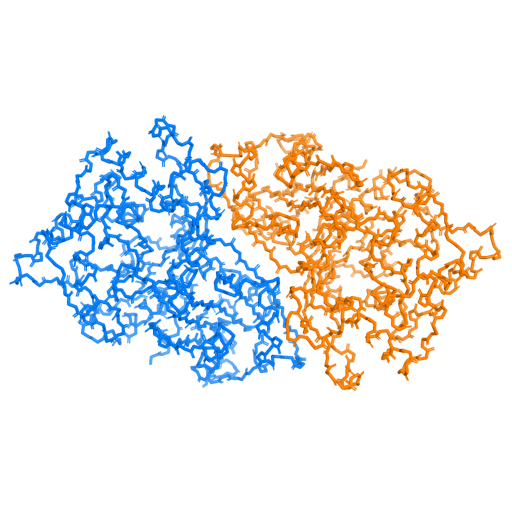? -16.718 44.495 12.360 1.00 34.34 392 GLY B CA 1
ATOM 5829 C C . GLY B 1 408 ? -15.701 43.480 11.888 1.00 35.36 392 GLY B C 1
ATOM 5830 O O . GLY B 1 408 ? -14.636 43.843 11.407 1.00 35.23 392 GLY B O 1
ATOM 5831 N N . ASN B 1 409 ? -16.040 42.204 12.021 1.00 40.62 393 ASN B N 1
ATOM 5832 C CA . ASN B 1 409 ? -15.132 41.112 11.691 1.00 41.09 393 ASN B CA 1
ATOM 5833 C C . ASN B 1 409 ? -15.859 40.126 10.780 1.00 35.41 393 ASN B C 1
ATOM 5834 O O . ASN B 1 409 ? -17.030 39.842 10.995 1.00 42.23 393 ASN B O 1
ATOM 5839 N N . GLY B 1 410 ? -15.179 39.579 9.780 1.00 36.45 394 GLY B N 1
ATOM 5840 C CA . GLY B 1 410 ? -15.865 38.701 8.851 1.00 37.65 394 GLY B CA 1
ATOM 5841 C C . GLY B 1 410 ? -15.267 37.321 8.752 1.00 39.34 394 GLY B C 1
ATOM 5842 O O . GLY B 1 410 ? -14.067 37.141 8.935 1.00 38.09 394 GLY B O 1
ATOM 5843 N N . GLY B 1 411 ? -16.120 36.338 8.485 1.00 40.94 395 GLY B N 1
ATOM 5844 C CA . GLY B 1 411 ? -15.680 34.960 8.383 1.00 42.80 395 GLY B CA 1
ATOM 5845 C C . GLY B 1 411 ? -15.154 34.430 9.701 1.00 41.48 395 GLY B C 1
ATOM 5846 O O . GLY B 1 411 ? -15.819 34.516 10.731 1.00 42.99 395 GLY B O 1
ATOM 5847 N N . ILE B 1 412 ? -13.947 33.878 9.657 1.00 43.82 396 ILE B N 1
ATOM 5848 C CA . ILE B 1 412 ? -13.242 33.429 10.850 1.00 39.45 396 ILE B CA 1
ATOM 5849 C C . ILE B 1 412 ? -11.937 34.220 10.928 1.00 39.64 396 ILE B C 1
ATOM 5850 O O . ILE B 1 412 ? -10.891 33.751 10.488 1.00 42.17 396 ILE B O 1
ATOM 5855 N N . PHE B 1 413 ? -12.022 35.424 11.494 1.00 39.11 397 PHE B N 1
ATOM 5856 C CA . PHE B 1 413 ? -10.957 36.432 11.423 1.00 43.31 397 PHE B CA 1
ATOM 5857 C C . PHE B 1 413 ? -10.518 36.722 9.968 1.00 41.59 397 PHE B C 1
ATOM 5858 O O . PHE B 1 413 ? -9.339 36.980 9.707 1.00 44.03 397 PHE B O 1
ATOM 5866 N N . SER B 1 414 ? -11.477 36.723 9.039 1.00 36.93 398 SER B N 1
ATOM 5867 C CA . SER B 1 414 ? -11.183 36.845 7.606 1.00 35.36 398 SER B CA 1
ATOM 5868 C C . SER B 1 414 ? -11.260 38.278 7.083 1.00 37.43 398 SER B C 1
ATOM 5869 O O . SER B 1 414 ? -10.519 38.646 6.177 1.00 41.01 398 SER B O 1
ATOM 5872 N N . ALA B 1 415 ? -12.160 39.081 7.641 1.00 42.01 399 ALA B N 1
ATOM 5873 C CA . ALA B 1 415 ? -12.260 40.488 7.267 1.00 33.24 399 ALA B CA 1
ATOM 5874 C C . ALA B 1 415 ? -12.332 41.353 8.515 1.00 35.05 399 ALA B C 1
ATOM 5875 O O . ALA B 1 415 ? -13.045 41.025 9.450 1.00 38.14 399 ALA B O 1
ATOM 5877 N N . SER B 1 416 ? -11.594 42.455 8.529 1.00 38.56 400 SER B N 1
ATOM 5878 C CA . SER B 1 416 ? -11.686 43.418 9.616 1.00 35.30 400 SER B CA 1
ATOM 5879 C C . SER B 1 416 ? -11.842 44.829 9.071 1.00 37.72 400 SER B C 1
ATOM 5880 O O . SER B 1 416 ? -11.033 45.274 8.268 1.00 48.80 400 SER B O 1
ATOM 5883 N N . SER B 1 417 ? -12.880 45.535 9.502 1.00 36.88 401 SER B N 1
ATOM 5884 C CA . SER B 1 417 ? -12.979 46.956 9.199 1.00 37.25 401 SER B CA 1
ATOM 5885 C C . SER B 1 417 ? -13.367 47.768 10.443 1.00 38.53 401 SER B C 1
ATOM 5886 O O . SER B 1 417 ? -14.283 47.409 11.184 1.00 37.07 401 SER B O 1
ATOM 5889 N N . VAL B 1 418 ? -12.633 48.855 10.662 1.00 36.76 402 VAL B N 1
ATOM 5890 C CA . VAL B 1 418 ? -12.768 49.681 11.856 1.00 36.06 402 VAL B CA 1
ATOM 5891 C C . VAL B 1 418 ? -13.083 51.116 11.449 1.00 39.09 402 VAL B C 1
ATOM 5892 O O . VAL B 1 418 ? -12.493 51.637 10.512 1.00 46.47 402 VAL B O 1
ATOM 5896 N N . ALA B 1 419 ? -14.031 51.743 12.137 1.00 38.14 403 ALA B N 1
ATOM 5897 C CA . ALA B 1 419 ? -14.345 53.144 11.895 1.00 37.20 403 ALA B CA 1
ATOM 5898 C C . ALA B 1 419 ? -14.062 53.964 13.144 1.00 38.57 403 ALA B C 1
ATOM 5899 O O . ALA B 1 419 ? -13.903 53.406 14.223 1.00 45.15 403 ALA B O 1
ATOM 5901 N N . ILE B 1 420 ? -13.973 55.281 12.993 1.00 35.59 404 ILE B N 1
ATOM 5902 C CA . ILE B 1 420 ? -13.832 56.171 14.137 1.00 33.88 404 ILE B CA 1
ATOM 5903 C C . ILE B 1 420 ? -14.945 57.199 14.056 1.00 36.75 404 ILE B C 1
ATOM 5904 O O . ILE B 1 420 ? -15.020 57.967 13.102 1.00 44.35 404 ILE B O 1
ATOM 5909 N N . LEU B 1 421 ? -15.827 57.189 15.049 1.00 41.03 405 LEU B N 1
ATOM 5910 C CA . LEU B 1 421 ? -16.906 58.160 15.106 1.00 45.26 405 LEU B CA 1
ATOM 5911 C C . LEU B 1 421 ? -16.630 59.144 16.241 1.00 43.78 405 LEU B C 1
ATOM 5912 O O . LEU B 1 421 ? -16.367 58.739 17.373 1.00 41.51 405 LEU B O 1
ATOM 5917 N N . ILE B 1 422 ? -16.698 60.435 15.933 1.00 46.07 406 ILE B N 1
ATOM 5918 C CA . ILE B 1 422 ? -16.500 61.468 16.934 1.00 43.71 406 ILE B CA 1
ATOM 5919 C C . ILE B 1 422 ? -17.609 62.493 16.828 1.00 38.93 406 ILE B C 1
ATOM 5920 O O . ILE B 1 422 ? -18.169 62.714 15.762 1.00 40.22 406 ILE B O 1
ATOM 5925 N N . SER B 1 423 ? -17.907 63.128 17.948 1.00 47.31 407 SER B N 1
ATOM 5926 C CA . SER B 1 423 ? -18.982 64.094 18.015 1.00 50.08 407 SER B CA 1
ATOM 5927 C C . SER B 1 423 ? -18.498 65.393 17.412 1.00 53.21 407 SER B C 1
ATOM 5928 O O . SER B 1 423 ? -19.209 66.066 16.668 1.00 47.88 407 SER B O 1
ATOM 5931 N N . ASP B 1 424 ? -17.250 65.716 17.711 1.00 54.68 408 ASP B N 1
ATOM 5932 C CA . ASP B 1 424 ? -16.741 67.035 17.433 1.00 52.80 408 ASP B CA 1
ATOM 5933 C C . ASP B 1 424 ? -15.368 66.923 16.812 1.00 50.02 408 ASP B C 1
ATOM 5934 O O . ASP B 1 424 ? -14.599 66.010 17.112 1.00 47.15 408 ASP B O 1
ATOM 5939 N N . LEU B 1 425 ? -15.076 67.887 15.951 1.00 58.35 409 LEU B N 1
ATOM 5940 C CA . LEU B 1 425 ? -13.885 67.876 15.120 1.00 57.34 409 LEU B CA 1
ATOM 5941 C C . LEU B 1 425 ? -12.663 68.481 15.813 1.00 61.67 409 LEU B C 1
ATOM 5942 O O . LEU B 1 425 ? -11.620 67.836 15.929 1.00 61.15 409 LEU B O 1
#

Nearest PDB structures (foldseek):
  5ab5-assembly1_B  TM=9.984E-01  e=4.268E-83  Trypanosoma brucei brucei
  5ab6-assembly1_E  TM=9.997E-01  e=1.932E-82  Trypanosoma brucei brucei
  5ab7-assembly2_D  TM=9.985E-01  e=1.612E-82  Trypanosoma brucei brucei
  5ab7-assembly3_E  TM=9.985E-01  e=3.726E-81  Trypanosoma brucei brucei
  5ab4-assembly1_B  TM=9.968E-01  e=2.593E-81  Trypanosoma brucei brucei

InterPro domains:
  IPR002155 Thiolase [PIRSF000429] (4-375)
  IPR016039 Thiolase-like [G3DSA:3.40.47.10] (4-409)
  IPR016039 Thiolase-like [SSF53901] (6-228)
  IPR016039 Thiolase-like [SSF53901] (271-383)
  IPR055140 Thiolase, C-terminal domain 2 [PF22691] (270-405)